Protein AF-0000000067814496 (afdb_homodimer)

InterPro domains:
  IPR029526 PiggyBac transposable element-derived protein [PF13843] (109-460)

Solvent-accessible surface area (backbone atoms only — not comparable to full-atom values): 64159 Å² total; per-residue (Å²): 138,80,75,77,79,75,84,69,80,62,84,67,60,74,69,58,64,81,60,60,80,65,78,71,72,72,65,74,75,72,81,67,65,46,70,65,46,50,47,38,49,49,46,46,66,65,60,73,65,84,57,64,67,83,42,69,76,69,47,80,67,61,57,77,66,65,78,65,63,57,48,64,89,84,68,75,49,90,67,67,70,42,80,41,72,64,93,61,73,68,83,66,69,63,72,69,72,56,41,69,67,63,87,72,94,54,91,48,71,65,47,37,42,43,66,66,62,29,69,69,52,51,48,48,40,44,53,24,16,38,52,42,35,52,53,50,26,71,64,47,71,58,94,79,39,73,51,66,70,66,68,78,68,48,72,69,56,45,40,38,53,51,22,50,46,55,45,36,18,50,50,34,57,84,33,66,61,51,50,58,37,92,43,83,81,41,49,54,50,49,57,80,76,45,53,63,66,58,52,51,49,50,62,67,20,54,40,35,40,77,60,88,71,86,51,80,60,41,46,44,44,52,53,46,51,48,49,34,51,49,35,61,64,40,40,38,61,55,57,43,28,21,50,47,80,43,70,43,81,40,88,69,95,49,98,41,52,35,73,39,87,91,39,81,63,32,38,10,43,42,27,43,34,29,14,19,59,87,24,41,68,48,33,69,43,76,53,54,45,74,73,24,85,82,36,32,62,86,61,28,62,60,38,46,52,47,62,64,38,63,90,52,55,65,30,25,25,39,35,24,35,45,46,84,67,38,43,56,66,53,43,53,54,36,45,76,36,42,19,36,33,37,22,33,37,55,79,54,37,41,66,49,62,64,68,57,64,68,54,85,66,54,76,74,33,73,45,45,29,17,35,90,86,38,42,27,40,35,34,37,20,63,98,54,80,46,33,34,37,20,40,66,50,50,69,55,70,36,84,42,68,48,99,84,64,51,76,43,73,40,37,40,44,58,56,52,43,67,67,40,57,45,11,52,57,49,36,53,52,62,53,62,70,47,54,55,74,62,86,70,54,57,68,62,54,45,49,52,53,47,51,50,50,52,45,51,52,35,23,51,50,52,44,43,70,73,36,86,76,68,74,53,70,65,58,53,51,51,52,50,33,43,66,39,51,58,84,69,77,72,68,67,71,68,70,63,68,69,74,70,72,59,82,63,77,72,74,83,65,88,82,86,77,78,80,73,83,72,77,78,78,76,64,72,66,86,67,76,73,76,73,80,72,73,80,77,72,81,76,79,73,80,79,75,78,85,84,90,121,138,80,78,78,81,74,81,74,77,62,78,68,59,73,71,57,65,80,61,60,81,66,77,70,72,73,67,73,76,74,81,68,67,45,70,63,47,48,48,38,50,49,45,45,67,65,59,72,66,84,58,66,65,82,43,69,78,68,47,81,66,61,57,77,67,64,78,65,64,57,48,63,90,84,68,76,50,89,67,68,71,42,79,42,71,65,93,61,72,66,81,64,69,63,70,68,73,57,43,68,67,61,87,71,94,55,90,48,71,64,47,36,44,43,66,67,62,31,69,69,53,51,47,47,41,43,54,24,16,36,51,42,36,51,53,50,27,70,65,48,72,58,95,80,39,74,52,65,70,68,67,78,67,48,73,68,55,46,40,37,52,50,22,51,46,54,46,38,19,50,50,32,57,84,34,66,61,50,49,58,37,92,44,83,79,41,48,53,51,50,58,80,77,44,52,64,67,58,52,52,49,50,61,68,20,53,39,37,41,77,60,89,70,88,52,78,60,41,46,45,44,53,50,46,51,48,50,32,50,49,33,60,65,41,41,38,62,54,59,44,29,21,48,44,79,45,71,43,80,40,87,68,94,49,97,40,52,34,72,39,87,89,40,81,61,33,40,10,43,43,28,42,33,28,14,18,60,88,24,41,70,47,31,68,42,77,53,56,44,73,73,23,86,83,37,34,61,86,61,26,62,60,41,46,52,48,63,63,38,62,89,54,56,66,30,26,25,39,36,26,36,46,46,86,67,37,42,55,65,54,42,53,53,35,46,75,37,42,20,34,34,37,21,33,36,56,78,55,36,42,66,47,61,64,69,59,63,69,54,85,67,53,77,75,31,73,44,46,31,17,34,91,86,37,42,26,40,35,34,36,20,63,98,54,80,45,33,35,37,19,39,66,50,51,70,53,70,34,84,42,68,49,98,86,63,54,74,44,74,40,37,39,42,57,56,53,44,66,68,41,57,45,11,52,57,50,36,52,52,60,53,62,71,46,56,55,77,63,86,70,54,57,69,63,54,47,49,52,52,47,53,52,50,51,44,53,50,35,23,51,51,52,42,42,71,74,37,86,76,67,74,53,70,65,58,53,50,50,51,51,32,42,68,39,51,56,85,69,76,73,70,68,72,68,69,61,67,67,74,69,74,58,80,63,75,71,74,82,64,84,82,84,79,78,79,74,83,71,80,78,78,77,59,75,65,88,67,76,75,76,76,80,71,74,81,76,74,78,77,81,73,80,81,74,79,87,87,86,121

pLDDT: mean 73.15, std 27.07, range [18.58, 98.06]

Organism: Spodoptera frugiperda (NCBI:txid7108)

Radius of gyration: 37.11 Å; Cα contacts (8 Å, |Δi|>4): 1543; chains: 2; bounding box: 128×136×84 Å

Secondary structure (DSSP, 8-state):
----------TTHHHHTT---------S------HHHHHHHHH---------TTSS-------------B--TT---SS--EES--SS----------EE-SPPS--SHHHHHHHHS-HHHHHHHHHHHHHHHHHHHHH--STT-GGGG--PPPHHHHHHHHHHHHHHHHEEESSGGGGG---TT---THHHHS-HHHHHHHHHH-----S--S-TTHHHHHHHHHHHHHHHHHEE--SEEEEEEEEEE--S--TT-EE-TTSSS-EEEEEEEEEETT--EEEEEE--GGG-TTT-STTHHHHHHHHHHTTTSSS--EEEE-TTT--HHHHHHHHHTT-EEEEE--TTBTT--HHHHH----TTEEEEEE-TT--EEEEEESSSEEEEEESS----EEEEE-TT--EEEEEHHHHHHHHHTTHHHHHHHHHHHT----TTS-HHHHHHHHHHHHHHHHHHHHHHHH-SS---HHHHHHHHHHHHSPPP----------------------S-------------SS-----------------------/----------THHHHHTT----------------HHHHHHHHH---------TTSS--S----------B--TT---SS--EES--SS----------EE-SPPS--SHHHHHHHHS-HHHHHHHHHHHHHHHHHHHHH--STT-GGGG--PPPHHHHHHHHHHHHHHHHEEESSGGGGG---TT---THHHHS-HHHHHHHHHH-----S--S-TTHHHHHHHHHHHHHHHHHEE--SEEEEEEEEEE--S--TT-EE-TTSSS-EEEEEEEEEETT--EEEEEE--GGG-TTT-STTHHHHHHHHHHTTTSSS--EEEE-TTT--HHHHHHHHHTT-EEEEE--TTBTT--HHHHH----TTEEEEEE-TT--EEEEEESSSEEEEEESS----EEEEE-TT--EEEEEHHHHHHHHHTTHHHHHHHHHHHT----TTS-HHHHHHHHHHHHHHHHHHHHHHHH-SS---HHHHHHHHHHHHSPPP----------------------S-------------SS-----------------------

Nearest PDB structures (foldseek):
  6x68-assembly1_C  TM=8.398E-01  e=4.505E-24  Trichoplusia ni
  6x68-assembly1_C  TM=8.358E-01  e=8.885E-25  Trichoplusia ni
  8ag6-assembly1_B  TM=3.654E-01  e=9.163E+00  Homo sapiens
  4dk4-assembly1_B  TM=1.544E-01  e=8.690E+00  Trypanosoma brucei

Structure (mmCIF, N/CA/C/O backbone):
data_AF-0000000067814496-model_v1
#
loop_
_entity.id
_entity.type
_entity.pdbx_description
1 polymer 'PiggyBac transposable element-derived protein 4-like'
#
loop_
_atom_site.group_PDB
_atom_site.id
_atom_site.type_symbol
_atom_site.label_atom_id
_atom_site.label_alt_id
_atom_site.label_comp_id
_atom_site.label_asym_id
_atom_site.label_entity_id
_atom_site.label_seq_id
_atom_site.pdbx_PDB_ins_code
_atom_site.Cartn_x
_atom_site.Cartn_y
_atom_site.Cartn_z
_atom_site.occupancy
_atom_site.B_iso_or_equiv
_atom_site.auth_seq_id
_atom_site.auth_comp_id
_atom_site.auth_asym_id
_atom_site.auth_atom_id
_atom_site.pdbx_PDB_model_num
ATOM 1 N N . MET A 1 1 ? 50 -62.875 9.039 1 25.05 1 MET A N 1
ATOM 2 C CA . MET A 1 1 ? 49.156 -62.219 8.047 1 25.05 1 MET A CA 1
ATOM 3 C C . MET A 1 1 ? 48.031 -61.406 8.727 1 25.05 1 MET A C 1
ATOM 5 O O . MET A 1 1 ? 47.031 -61.969 9.102 1 25.05 1 MET A O 1
ATOM 9 N N . ASP A 1 2 ? 48.375 -60.531 9.617 1 23.78 2 ASP A N 1
ATOM 10 C CA . ASP A 1 2 ? 47.812 -59.719 10.711 1 23.78 2 ASP A CA 1
ATOM 11 C C . ASP A 1 2 ? 46.75 -58.781 10.203 1 23.78 2 ASP A C 1
ATOM 13 O O . ASP A 1 2 ? 46.938 -58.094 9.203 1 23.78 2 ASP A O 1
ATOM 17 N N . GLN A 1 3 ? 45.5 -59.156 10.453 1 25.59 3 GLN A N 1
ATOM 18 C CA . GLN A 1 3 ? 44.188 -58.656 10.055 1 25.59 3 GLN A CA 1
ATOM 19 C C . GLN A 1 3 ? 44 -57.188 10.414 1 25.59 3 GLN A C 1
ATOM 21 O O . GLN A 1 3 ? 44.125 -56.812 11.578 1 25.59 3 GLN A O 1
ATOM 26 N N . PRO A 1 4 ? 44.438 -56.25 9.609 1 25.23 4 PRO A N 1
ATOM 27 C CA . PRO A 1 4 ? 44.5 -54.812 9.945 1 25.23 4 PRO A CA 1
ATOM 28 C C . PRO A 1 4 ? 43.125 -54.25 10.391 1 25.23 4 PRO A C 1
ATOM 30 O O . PRO A 1 4 ? 42.156 -54.375 9.672 1 25.23 4 PRO A O 1
ATOM 33 N N . SER A 1 5 ? 42.781 -54.469 11.609 1 25.27 5 SER A N 1
ATOM 34 C CA . SER A 1 5 ? 41.5 -54.125 12.227 1 25.27 5 SER A CA 1
ATOM 35 C C . SER A 1 5 ? 41.188 -52.656 11.992 1 25.27 5 SER A C 1
ATOM 37 O O . SER A 1 5 ? 41.938 -51.75 12.422 1 25.27 5 SER A O 1
ATOM 39 N N . THR A 1 6 ? 40.781 -52.281 10.828 1 26.11 6 THR A N 1
ATOM 40 C CA . THR A 1 6 ? 40.469 -50.969 10.258 1 26.11 6 THR A CA 1
ATOM 41 C C . THR A 1 6 ? 39.562 -50.188 11.195 1 26.11 6 THR A C 1
ATOM 43 O O . THR A 1 6 ? 38.625 -50.75 11.789 1 26.11 6 THR A O 1
ATOM 46 N N . SER A 1 7 ? 40.031 -49 11.781 1 23.61 7 SER A N 1
ATOM 47 C CA . SER A 1 7 ? 39.719 -47.906 12.664 1 23.61 7 SER A CA 1
ATOM 48 C C . SER A 1 7 ? 38.344 -47.312 12.328 1 23.61 7 SER A C 1
ATOM 50 O O . SER A 1 7 ? 38.219 -46.531 11.375 1 23.61 7 SER A O 1
ATOM 52 N N . LYS A 1 8 ? 37.281 -48.094 12.281 1 25.42 8 LYS A N 1
ATOM 53 C CA . LYS A 1 8 ? 35.875 -47.719 12.047 1 25.42 8 LYS A CA 1
ATOM 54 C C . LYS A 1 8 ? 35.406 -46.625 12.984 1 25.42 8 LYS A C 1
ATOM 56 O O . LYS A 1 8 ? 34.688 -46.844 13.938 1 25.42 8 LYS A O 1
ATOM 61 N N . GLN A 1 9 ? 36.281 -45.875 13.68 1 25.83 9 GLN A N 1
ATOM 62 C CA . GLN A 1 9 ? 35.688 -45 14.68 1 25.83 9 GLN A CA 1
ATOM 63 C C . GLN A 1 9 ? 34.594 -44.125 14.07 1 25.83 9 GLN A C 1
ATOM 65 O O . GLN A 1 9 ? 34.844 -43.312 13.164 1 25.83 9 GLN A O 1
ATOM 70 N N . THR A 1 10 ? 33.281 -44.469 14.078 1 23.95 10 THR A N 1
ATOM 71 C CA . THR A 1 10 ? 32.031 -44.156 13.406 1 23.95 10 THR A CA 1
ATOM 72 C C . THR A 1 10 ? 31.656 -42.688 13.641 1 23.95 10 THR A C 1
ATOM 74 O O . THR A 1 10 ? 32.094 -42.094 14.625 1 23.95 10 THR A O 1
ATOM 77 N N . ILE A 1 11 ? 30.922 -42.031 12.578 1 26.55 11 ILE A N 1
ATOM 78 C CA . ILE A 1 11 ? 30.297 -40.75 12.258 1 26.55 11 ILE A CA 1
ATOM 79 C C . ILE A 1 11 ? 29.484 -40.25 13.453 1 26.55 11 ILE A C 1
ATOM 81 O O . ILE A 1 11 ? 29.188 -39.062 13.555 1 26.55 11 ILE A O 1
ATOM 85 N N . GLU A 1 12 ? 29.078 -41.188 14.344 1 25.36 12 GLU A N 1
ATOM 86 C CA . GLU A 1 12 ? 28.188 -40.906 15.469 1 25.36 12 GLU A CA 1
ATOM 87 C C . GLU A 1 12 ? 28.828 -39.938 16.453 1 25.36 12 GLU A C 1
ATOM 89 O O . GLU A 1 12 ? 28.156 -39.094 17.016 1 25.36 12 GLU A O 1
ATOM 94 N N . ASP A 1 13 ? 30.047 -40.25 16.828 1 26.8 13 ASP A N 1
ATOM 95 C CA . ASP A 1 13 ? 30.625 -39.594 18 1 26.8 13 ASP A CA 1
ATOM 96 C C . ASP A 1 13 ? 30.812 -38.094 17.766 1 26.8 13 ASP A C 1
ATOM 98 O O . ASP A 1 13 ? 30.766 -37.312 18.703 1 26.8 13 ASP A O 1
ATOM 102 N N . MET A 1 14 ? 31.328 -37.781 16.578 1 23.89 14 MET A N 1
ATOM 103 C CA . MET A 1 14 ? 31.688 -36.375 16.453 1 23.89 14 MET A CA 1
ATOM 104 C C . MET A 1 14 ? 30.469 -35.469 16.609 1 23.89 14 MET A C 1
ATOM 106 O O . MET A 1 14 ? 30.594 -34.25 16.766 1 23.89 14 MET A O 1
ATOM 110 N N . LEU A 1 15 ? 29.219 -35.938 16.297 1 24.14 15 LEU A N 1
ATOM 111 C CA . LEU A 1 15 ? 28.016 -35.125 16.375 1 24.14 15 LEU A CA 1
ATOM 112 C C . LEU A 1 15 ? 27.719 -34.719 17.812 1 24.14 15 LEU A C 1
ATOM 114 O O . LEU A 1 15 ? 27.078 -33.688 18.031 1 24.14 15 LEU A O 1
ATOM 118 N N . GLY A 1 16 ? 28.156 -35.5 18.797 1 23.95 16 GLY A N 1
ATOM 119 C CA . GLY A 1 16 ? 27.75 -35.375 20.203 1 23.95 16 GLY A CA 1
ATOM 120 C C . GLY A 1 16 ? 28.344 -34.125 20.859 1 23.95 16 GLY A C 1
ATOM 121 O O . GLY A 1 16 ? 27.781 -33.625 21.844 1 23.95 16 GLY A O 1
ATOM 122 N N . ALA A 1 17 ? 29.641 -34.031 20.766 1 24.77 17 ALA A N 1
ATOM 123 C CA . ALA A 1 17 ? 30.297 -33.125 21.734 1 24.77 17 ALA A CA 1
ATOM 124 C C . ALA A 1 17 ? 29.781 -31.703 21.609 1 24.77 17 ALA A C 1
ATOM 126 O O . ALA A 1 17 ? 29.969 -30.906 22.531 1 24.77 17 ALA A O 1
ATOM 127 N N . MET A 1 18 ? 29.656 -31.312 20.391 1 22.8 18 MET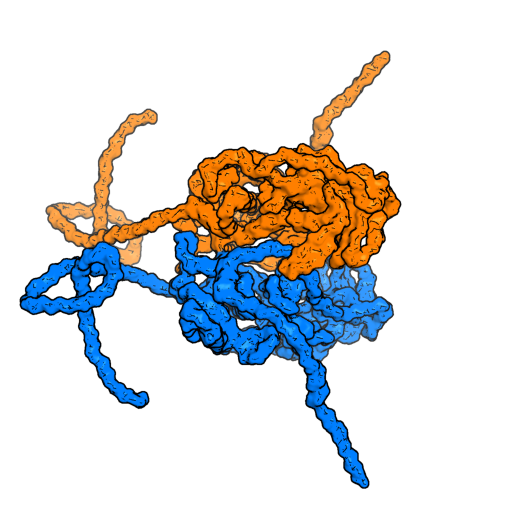 A N 1
ATOM 128 C CA . MET A 1 18 ? 29.484 -29.859 20.281 1 22.8 18 MET A CA 1
ATOM 129 C C . MET A 1 18 ? 28.219 -29.406 20.984 1 22.8 18 MET A C 1
ATOM 131 O O . MET A 1 18 ? 27.828 -28.25 20.891 1 22.8 18 MET A O 1
ATOM 135 N N . ALA A 1 19 ? 27.453 -30.359 21.672 1 24.23 19 ALA A N 1
ATOM 136 C CA . ALA A 1 19 ? 26.219 -30.078 22.391 1 24.23 19 ALA A CA 1
ATOM 137 C C . ALA A 1 19 ? 26.5 -29.359 23.703 1 24.23 19 ALA A C 1
ATOM 139 O O . ALA A 1 19 ? 26.422 -29.969 24.781 1 24.23 19 ALA A O 1
ATOM 140 N N . SER A 1 20 ? 27.625 -28.688 23.828 1 24.34 20 SER A N 1
ATOM 141 C CA . SER A 1 20 ? 27.703 -28.234 25.219 1 24.34 20 SER A CA 1
ATOM 142 C C . SER A 1 20 ? 26.391 -27.609 25.672 1 24.34 20 SER A C 1
ATOM 144 O O . SER A 1 20 ? 25.672 -27 24.859 1 24.34 20 SER A O 1
ATOM 146 N N . PRO A 1 21 ? 25.922 -27.969 26.938 1 24.67 21 PRO A N 1
ATOM 147 C CA . PRO A 1 21 ? 24.641 -27.531 27.5 1 24.67 21 PRO A CA 1
ATOM 148 C C . PRO A 1 21 ? 24.484 -26.016 27.516 1 24.67 21 PRO A C 1
ATOM 150 O O . PRO A 1 21 ? 25.188 -25.312 28.25 1 24.67 21 PRO A O 1
ATOM 153 N N . ARG A 1 22 ? 24.781 -25.391 26.453 1 24.33 22 ARG A N 1
ATOM 154 C CA . ARG A 1 22 ? 24.719 -23.938 26.531 1 24.33 22 ARG A CA 1
ATOM 155 C C . ARG A 1 22 ? 23.547 -23.469 27.391 1 24.33 22 ARG A C 1
ATOM 157 O O . ARG A 1 22 ? 22.438 -24.016 27.281 1 24.33 22 ARG A O 1
ATOM 164 N N . GLU A 1 23 ? 23.812 -23.031 28.609 1 24.52 23 GLU A N 1
ATOM 165 C CA . GLU A 1 23 ? 22.891 -22.484 29.594 1 24.52 23 GLU A CA 1
ATOM 166 C C . GLU A 1 23 ? 21.766 -21.703 28.922 1 24.52 23 GLU A C 1
ATOM 168 O O . GLU A 1 23 ? 22.016 -20.797 28.141 1 24.52 23 GLU A O 1
ATOM 173 N N . CYS A 1 24 ? 20.734 -22.453 28.672 1 22.7 24 CYS A N 1
ATOM 174 C CA . CYS A 1 24 ? 19.469 -21.953 28.125 1 22.7 24 CYS A CA 1
ATOM 175 C C . CYS A 1 24 ? 19.062 -20.641 28.781 1 22.7 24 CYS A C 1
ATOM 177 O O . CYS A 1 24 ? 18.766 -20.609 29.969 1 22.7 24 CYS A O 1
ATOM 179 N N . ILE A 1 25 ? 19.891 -19.594 28.594 1 25.61 25 ILE A N 1
ATOM 180 C CA . ILE A 1 25 ? 19.344 -18.328 29.094 1 25.61 25 ILE A CA 1
ATOM 181 C C . ILE A 1 25 ? 17.812 -18.344 28.938 1 25.61 25 ILE A C 1
ATOM 183 O O . ILE A 1 25 ? 17.297 -18.484 27.828 1 25.61 25 ILE A O 1
ATOM 187 N N . THR A 1 26 ? 17.141 -18.906 29.938 1 22.97 26 THR A N 1
ATOM 188 C CA . THR A 1 26 ? 15.695 -18.844 30.141 1 22.97 26 THR A CA 1
ATOM 189 C C . THR A 1 26 ? 15.148 -17.484 29.719 1 22.97 26 THR A C 1
ATOM 191 O O . THR A 1 26 ? 15.43 -16.469 30.359 1 22.97 26 THR A O 1
ATOM 194 N N . VAL A 1 27 ? 15.352 -17.234 28.531 1 26.02 27 VAL A N 1
ATOM 195 C CA . VAL A 1 27 ? 14.703 -16 28.109 1 26.02 27 VAL A CA 1
ATOM 196 C C . VAL A 1 27 ? 13.344 -15.875 28.797 1 26.02 27 VAL A C 1
ATOM 198 O O . VAL A 1 27 ? 12.594 -16.859 28.875 1 26.02 27 VAL A O 1
ATOM 201 N N . PRO A 1 28 ? 13.195 -14.984 29.734 1 27.09 28 PRO A N 1
ATOM 202 C CA . PRO A 1 28 ? 11.914 -14.836 30.422 1 27.09 28 PRO A CA 1
ATOM 203 C C . PRO A 1 28 ? 10.719 -15.242 29.562 1 27.09 28 PRO A C 1
ATOM 205 O O . PRO A 1 28 ? 10.828 -15.258 28.328 1 27.09 28 PRO A O 1
ATOM 208 N N . GLY A 1 29 ? 9.703 -15.844 30.25 1 25.16 29 GLY A N 1
ATOM 209 C CA . GLY A 1 29 ? 8.469 -16.453 29.766 1 25.16 29 GLY A CA 1
ATOM 210 C C . GLY A 1 29 ? 7.906 -15.766 28.531 1 25.16 29 GLY A C 1
ATOM 211 O O . GLY A 1 29 ? 8.18 -14.586 28.297 1 25.16 29 GLY A O 1
ATOM 212 N N . GLU A 1 30 ? 7.66 -16.562 27.594 1 27.75 30 GLU A N 1
ATOM 213 C CA . GLU A 1 30 ? 6.902 -16.359 26.375 1 27.75 30 GLU A CA 1
ATOM 214 C C . GLU A 1 30 ? 5.715 -15.422 26.609 1 27.75 30 GLU A C 1
ATOM 216 O O . GLU A 1 30 ? 4.902 -15.656 27.5 1 27.75 30 GLU A O 1
ATOM 221 N N . PHE A 1 31 ? 5.938 -14.219 26.594 1 29.61 31 PHE A N 1
ATOM 222 C CA . PHE A 1 31 ? 4.77 -13.352 26.656 1 29.61 31 PHE A CA 1
ATOM 223 C C . PHE A 1 31 ? 3.568 -14.008 25.984 1 29.61 31 PHE A C 1
ATOM 225 O O . PHE A 1 31 ? 3.494 -14.07 24.766 1 29.61 31 PHE A O 1
ATOM 232 N N . SER A 1 32 ? 3.113 -15.156 26.531 1 30.19 32 SER A N 1
ATOM 233 C CA . SER A 1 32 ? 1.835 -15.773 26.203 1 30.19 32 SER A CA 1
ATOM 234 C C . SER A 1 32 ? 0.749 -14.727 26 1 30.19 32 SER A C 1
ATOM 236 O O . SER A 1 32 ? 0.351 -14.047 26.953 1 30.19 32 SER A O 1
ATOM 238 N N . LEU A 1 33 ? 0.723 -14.156 24.891 1 31.41 33 LEU A N 1
ATOM 239 C CA . LEU A 1 33 ? -0.427 -13.297 24.625 1 31.41 33 LEU A CA 1
ATOM 240 C C . LEU A 1 33 ? -1.725 -13.984 25.031 1 31.41 33 LEU A C 1
ATOM 242 O O . LEU A 1 33 ? -1.952 -15.148 24.703 1 31.41 33 LEU A O 1
ATOM 246 N N . THR A 1 34 ? -2.193 -13.703 26.25 1 32.03 34 THR A N 1
ATOM 247 C CA . THR A 1 34 ? -3.508 -14.18 26.672 1 32.03 34 THR A CA 1
ATOM 248 C C . THR A 1 34 ? -4.508 -14.078 25.516 1 32.03 34 THR A C 1
ATOM 250 O O . THR A 1 34 ? -4.266 -13.375 24.531 1 32.03 34 THR A O 1
ATOM 253 N N . ASP A 1 35 ? -5.551 -14.852 25.594 1 32.19 35 ASP A N 1
ATOM 254 C CA . ASP A 1 35 ? -6.688 -14.797 24.688 1 32.19 35 ASP A CA 1
ATOM 255 C C . ASP A 1 35 ? -7.121 -13.352 24.438 1 32.19 35 ASP A C 1
ATOM 257 O O . ASP A 1 35 ? -7.484 -12.984 23.328 1 32.19 35 ASP A O 1
ATOM 261 N N . ARG A 1 36 ? -7.141 -12.695 25.547 1 37.53 36 ARG A N 1
ATOM 262 C CA . ARG A 1 36 ? -7.48 -11.281 25.469 1 37.53 36 ARG A CA 1
ATOM 263 C C . ARG A 1 36 ? -6.461 -10.516 24.625 1 37.53 36 ARG A C 1
ATOM 265 O O . ARG A 1 36 ? -6.824 -9.633 23.859 1 37.53 36 ARG A O 1
ATOM 272 N N . ASP A 1 37 ? -5.242 -10.945 24.781 1 36.5 37 ASP A N 1
ATOM 273 C CA . ASP A 1 37 ? -4.195 -10.25 24.031 1 36.5 37 ASP A CA 1
ATOM 274 C C . ASP A 1 37 ? -4.293 -10.539 22.531 1 36.5 37 ASP A C 1
ATOM 276 O O . ASP A 1 37 ? -4.156 -9.641 21.719 1 36.5 37 ASP A O 1
ATOM 280 N N . LEU A 1 38 ? -4.594 -11.758 22.281 1 34.88 38 LEU A N 1
ATOM 281 C CA . LEU A 1 38 ? -4.781 -12.18 20.891 1 34.88 38 LEU A CA 1
ATOM 282 C C . LEU A 1 38 ? -6.008 -11.516 20.281 1 34.88 38 LEU A C 1
ATOM 284 O O . LEU A 1 38 ? -5.973 -11.055 19.141 1 34.88 38 LEU A O 1
ATOM 288 N N . PHE A 1 39 ? -7.098 -11.594 21.109 1 35.62 39 PHE A N 1
ATOM 289 C CA . PHE A 1 39 ? -8.305 -10.93 20.641 1 35.62 39 PHE A CA 1
ATOM 290 C C . PHE A 1 39 ? -8.07 -9.438 20.453 1 35.62 39 PHE A C 1
ATOM 292 O O . PHE A 1 39 ? -8.57 -8.836 19.5 1 35.62 39 PHE A O 1
ATOM 299 N N . ASN A 1 40 ? -7.379 -8.906 21.406 1 36.94 40 ASN A N 1
ATOM 300 C CA . ASN A 1 40 ? -7.07 -7.484 21.297 1 36.94 40 ASN A CA 1
ATOM 301 C C . ASN A 1 40 ? -6.168 -7.199 20.094 1 36.94 40 ASN A C 1
ATOM 303 O O . ASN A 1 40 ? -6.305 -6.16 19.438 1 36.94 40 ASN A O 1
ATOM 307 N N . ILE A 1 41 ? -5.266 -8.047 19.875 1 37.19 41 ILE A N 1
ATOM 308 C CA . ILE A 1 41 ? -4.402 -7.871 18.703 1 37.19 41 ILE A CA 1
ATOM 309 C C 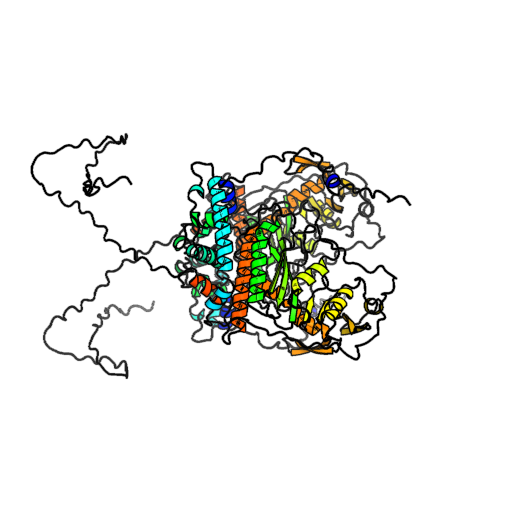. ILE A 1 41 ? -5.238 -7.93 17.438 1 37.19 41 ILE A C 1
ATOM 311 O O . ILE A 1 41 ? -5.008 -7.164 16.5 1 37.19 41 ILE A O 1
ATOM 315 N N . LEU A 1 42 ? -6.027 -9.016 17.422 1 35.28 42 LEU A N 1
ATOM 316 C CA . LEU A 1 42 ? -6.895 -9.133 16.266 1 35.28 42 LEU A CA 1
ATOM 317 C C . LEU A 1 42 ? -7.906 -7.992 16.219 1 35.28 42 LEU A C 1
ATOM 319 O O . LEU A 1 42 ? -8.383 -7.613 15.148 1 35.28 42 LEU A O 1
ATOM 323 N N . ASP A 1 43 ? -8.445 -7.66 17.375 1 31.5 43 ASP A N 1
ATOM 324 C CA . ASP A 1 43 ? -9.469 -6.621 17.453 1 31.5 43 ASP A CA 1
ATOM 325 C C . ASP A 1 43 ? -8.852 -5.23 17.344 1 31.5 43 ASP A C 1
ATOM 327 O O . ASP A 1 43 ? -9.508 -4.289 16.891 1 31.5 43 ASP A O 1
ATOM 331 N N . GLU A 1 44 ? -7.801 -4.992 18.281 1 31.55 44 GLU A N 1
ATOM 332 C CA . GLU A 1 44 ? -7.426 -3.588 18.438 1 31.55 44 GLU A CA 1
ATOM 333 C C . GLU A 1 44 ? -6.762 -3.053 17.172 1 31.55 44 GLU A C 1
ATOM 335 O O . GLU A 1 44 ? -5.855 -3.684 16.625 1 31.55 44 GLU A O 1
ATOM 340 N N . GLY A 1 45 ? -7.438 -2.418 16.359 1 31.62 45 GLY A N 1
ATOM 341 C CA . GLY A 1 45 ? -6.961 -1.48 15.359 1 31.62 45 GLY A CA 1
ATOM 342 C C . GLY A 1 45 ? -5.691 -0.759 15.773 1 31.62 45 GLY A C 1
ATOM 343 O O . GLY A 1 45 ? -5.473 0.392 15.383 1 31.62 45 GLY A O 1
ATOM 344 N N . THR A 1 46 ? -5.141 -1.254 16.875 1 29.91 46 THR A N 1
ATOM 345 C CA . THR A 1 46 ? -3.994 -0.425 17.219 1 29.91 46 THR A CA 1
ATOM 346 C C . THR A 1 46 ? -3.018 -0.333 16.062 1 29.91 46 THR A C 1
ATOM 348 O O . THR A 1 46 ? -2.529 -1.354 15.562 1 29.91 46 THR A O 1
ATOM 351 N N . TYR A 1 47 ? -3.277 0.556 15.203 1 29.89 47 TYR A N 1
ATOM 352 C CA . TYR A 1 47 ? -2.229 0.886 14.242 1 29.89 47 TYR A CA 1
ATOM 353 C C . TYR A 1 47 ? -0.855 0.85 14.898 1 29.89 47 TYR A C 1
ATOM 355 O O . TYR A 1 47 ? -0.696 1.287 16.047 1 29.89 47 TYR A O 1
ATOM 363 N N . PRO A 1 48 ? -0.097 -0.131 14.656 1 29.72 48 PRO A N 1
ATOM 364 C CA . PRO A 1 48 ? 1.242 0.012 15.234 1 29.72 48 PRO A CA 1
ATOM 365 C C . PRO A 1 48 ? 1.657 1.471 15.406 1 29.72 48 PRO A C 1
ATOM 367 O O . PRO A 1 48 ? 1.337 2.312 14.562 1 29.72 48 PRO A O 1
ATOM 370 N N . GLU A 1 49 ? 1.54 2.01 16.578 1 29 49 GLU A N 1
ATOM 371 C CA . GLU A 1 49 ? 2.277 3.254 16.766 1 29 49 GLU A CA 1
ATOM 372 C C . GLU A 1 49 ? 3.432 3.371 15.781 1 29 49 GLU A C 1
ATOM 374 O O . GLU A 1 49 ? 3.994 2.359 15.352 1 29 49 GLU A O 1
ATOM 379 N N . VAL A 1 50 ? 3.367 4.434 15.016 1 30.67 50 VAL A N 1
ATOM 380 C CA . VAL A 1 50 ? 4.582 4.758 14.273 1 30.67 50 VAL A CA 1
ATOM 381 C C . VAL A 1 50 ? 5.809 4.332 15.078 1 30.67 50 VAL A C 1
ATOM 383 O O . VAL A 1 50 ? 6.164 4.977 16.062 1 30.67 50 VAL A O 1
ATOM 386 N N . HIS A 1 51 ? 5.797 3.234 15.703 1 28.42 51 HIS A N 1
ATOM 387 C CA . HIS A 1 51 ? 7.102 2.889 16.266 1 28.42 51 HIS A CA 1
ATOM 388 C C . HIS A 1 51 ? 8.234 3.465 15.414 1 28.42 51 HIS A C 1
ATOM 390 O O . HIS A 1 51 ? 8.062 3.678 14.211 1 28.42 51 HIS A O 1
ATOM 396 N N . ASP A 1 52 ? 9.148 4.141 16.125 1 27.97 52 ASP A N 1
ATOM 397 C CA . ASP A 1 52 ? 10.492 4.523 15.719 1 27.97 52 ASP A CA 1
ATOM 398 C C . ASP A 1 52 ? 11.07 3.523 14.719 1 27.97 52 ASP A C 1
ATOM 400 O O . ASP A 1 52 ? 11.758 2.578 15.109 1 27.97 52 ASP A O 1
ATOM 404 N N . GLU A 1 53 ? 10.289 3.01 14.047 1 29.67 53 GLU A N 1
ATOM 405 C CA . GLU A 1 53 ? 10.883 2.172 13.016 1 29.67 53 GLU A CA 1
ATOM 406 C C . GLU A 1 53 ? 12.055 2.877 12.344 1 29.67 53 GLU A C 1
ATOM 408 O O . GLU A 1 53 ? 12.703 2.312 11.453 1 29.67 53 GLU A O 1
ATOM 413 N N . TRP A 1 54 ? 12.062 4.148 12.445 1 28.22 54 TRP A N 1
ATOM 414 C CA . TRP A 1 54 ? 13.43 4.594 12.203 1 28.22 54 TRP A CA 1
ATOM 415 C C . TRP A 1 54 ? 14.383 3.975 13.219 1 28.22 54 TRP A C 1
ATOM 417 O O . TRP A 1 54 ? 15.555 4.363 13.297 1 28.22 54 TRP A O 1
ATOM 427 N N . ILE A 1 55 ? 13.859 3.732 14.461 1 28.03 55 ILE A N 1
ATOM 428 C CA . ILE A 1 55 ? 14.867 3.166 15.344 1 28.03 55 ILE A CA 1
ATOM 429 C C . ILE A 1 55 ? 15.703 2.137 14.586 1 28.03 55 ILE A C 1
ATOM 431 O O . ILE A 1 55 ? 15.266 1.604 13.562 1 28.03 55 ILE A O 1
ATOM 435 N N . ASP A 1 56 ? 16.656 1.489 15.438 1 26.02 56 ASP A N 1
ATOM 436 C CA . ASP A 1 56 ? 17.812 0.594 15.352 1 26.02 56 ASP A CA 1
ATOM 437 C C . ASP A 1 56 ? 17.438 -0.722 14.672 1 26.02 56 ASP A C 1
ATOM 439 O O . ASP A 1 56 ? 18.125 -1.733 14.844 1 26.02 56 ASP A O 1
ATOM 443 N N . ILE A 1 57 ? 16.234 -0.869 14.484 1 27.86 57 ILE A N 1
ATOM 444 C CA . ILE A 1 57 ? 16.25 -2.125 13.742 1 27.86 57 ILE A CA 1
ATOM 445 C C . ILE A 1 57 ? 17.234 -2.033 12.578 1 27.86 57 ILE A C 1
ATOM 447 O O . ILE A 1 57 ? 16.859 -1.634 11.477 1 27.86 57 ILE A O 1
ATOM 451 N N . ILE A 1 58 ? 18.047 -1.082 12.578 1 28.42 58 ILE A N 1
ATOM 452 C CA . ILE A 1 58 ? 19.312 -1.436 11.961 1 28.42 58 ILE A CA 1
ATOM 453 C C . ILE A 1 58 ? 19.672 -2.879 12.312 1 28.42 58 ILE A C 1
ATOM 455 O O . ILE A 1 58 ? 20.531 -3.127 13.164 1 28.42 58 ILE A O 1
ATOM 459 N N . GLU A 1 59 ? 18.766 -3.506 13.117 1 29.69 59 GLU A N 1
ATOM 460 C CA . GLU A 1 59 ? 19.297 -4.867 13.109 1 29.69 59 GLU A CA 1
ATOM 461 C C . GLU A 1 59 ? 19.859 -5.234 11.742 1 29.69 59 GLU A C 1
ATOM 463 O O . GLU A 1 59 ? 19.5 -4.621 10.734 1 29.69 59 GLU A O 1
ATOM 468 N N . GLU A 1 60 ? 20.688 -6.281 11.812 1 28.67 60 GLU A N 1
ATOM 469 C CA . GLU A 1 60 ? 21.438 -6.906 10.734 1 28.67 60 GLU A CA 1
ATOM 470 C C . GLU A 1 60 ? 20.562 -7.117 9.5 1 28.67 60 GLU A C 1
ATOM 472 O O . GLU A 1 60 ? 19.578 -7.859 9.547 1 28.67 60 GLU A O 1
ATOM 477 N N . GLU A 1 61 ? 20.031 -6.066 9.016 1 32.34 61 GLU A N 1
ATOM 478 C CA . GLU A 1 61 ? 19.656 -6.297 7.625 1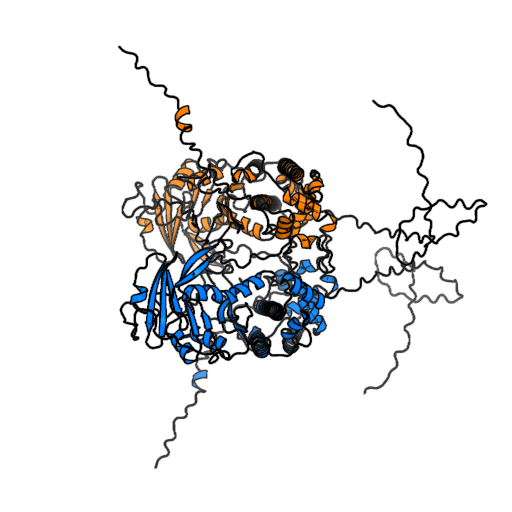 32.34 61 GLU A CA 1
ATOM 479 C C . GLU A 1 61 ? 20.375 -7.512 7.051 1 32.34 61 GLU A C 1
ATOM 481 O O . GLU A 1 61 ? 21.609 -7.488 6.875 1 32.34 61 GLU A O 1
ATOM 486 N N . VAL A 1 62 ? 20.141 -8.578 7.598 1 31.97 62 VAL A N 1
ATOM 487 C CA . VAL A 1 62 ? 20.688 -9.648 6.777 1 31.97 62 VAL A CA 1
ATOM 488 C C . VAL A 1 62 ? 20.375 -9.383 5.305 1 31.97 62 VAL A C 1
ATOM 490 O O . VAL A 1 62 ? 19.25 -9.578 4.855 1 31.97 62 VAL A O 1
ATOM 493 N N . VAL A 1 63 ? 20.594 -8.188 4.824 1 34.22 63 VAL A N 1
ATOM 494 C CA . VAL A 1 63 ? 20.766 -8.188 3.373 1 34.22 63 VAL A CA 1
ATOM 495 C C . VAL A 1 63 ? 21.438 -9.484 2.928 1 34.22 63 VAL A C 1
ATOM 497 O O . VAL A 1 63 ? 22.562 -9.781 3.346 1 34.22 63 VAL A O 1
ATOM 500 N N . THR A 1 64 ? 20.75 -10.445 2.891 1 35.88 64 THR A N 1
ATOM 501 C CA . THR A 1 64 ? 21.453 -11.531 2.221 1 35.88 64 THR A CA 1
ATOM 502 C C . THR A 1 64 ? 22.344 -10.992 1.112 1 35.88 64 THR A C 1
ATOM 504 O O . THR A 1 64 ? 21.859 -10.609 0.045 1 35.88 64 THR A O 1
ATOM 507 N N . THR A 1 65 ? 23.188 -10.062 1.404 1 37.38 65 THR A N 1
ATOM 508 C CA . THR A 1 65 ? 24.25 -9.836 0.424 1 37.38 65 THR A CA 1
ATOM 509 C C . THR A 1 65 ? 24.828 -11.156 -0.067 1 37.38 65 THR A C 1
ATOM 511 O O . THR A 1 65 ? 25.609 -11.797 0.636 1 37.38 65 THR A O 1
ATOM 514 N N . GLU A 1 66 ? 23.984 -11.961 -0.537 1 43.38 66 GLU A N 1
ATOM 515 C CA . GLU A 1 66 ? 24.688 -13.062 -1.206 1 43.38 66 GLU A CA 1
ATOM 516 C C . GLU A 1 66 ? 25.875 -12.555 -2.004 1 43.38 66 GLU A C 1
ATOM 518 O O . GLU A 1 66 ? 25.766 -11.578 -2.75 1 43.38 66 GLU A O 1
ATOM 523 N N . VAL A 1 67 ? 27 -12.758 -1.465 1 45.81 67 VAL A N 1
ATOM 524 C CA . VAL A 1 67 ? 28.281 -12.492 -2.104 1 45.81 67 VAL A CA 1
ATOM 525 C C . VAL A 1 67 ? 28.219 -12.906 -3.572 1 45.81 67 VAL A C 1
ATOM 527 O O . VAL A 1 67 ? 28.094 -14.094 -3.885 1 45.81 67 VAL A O 1
ATOM 530 N N . ILE A 1 68 ? 27.609 -12.094 -4.348 1 52.34 68 ILE A N 1
ATOM 531 C CA . ILE A 1 68 ? 27.781 -12.281 -5.785 1 52.34 68 ILE A CA 1
ATOM 532 C C . ILE A 1 68 ? 29.266 -12.344 -6.133 1 52.34 68 ILE A C 1
ATOM 534 O O . ILE A 1 68 ? 30.047 -11.508 -5.676 1 52.34 68 ILE A O 1
ATOM 538 N N . ASP A 1 69 ? 29.656 -13.477 -6.555 1 57.62 69 ASP A N 1
ATOM 539 C CA . ASP A 1 69 ? 31.031 -13.625 -7.012 1 57.62 69 ASP A CA 1
ATOM 540 C C . ASP A 1 69 ? 31.422 -12.5 -7.965 1 57.62 69 ASP A C 1
ATOM 542 O O . ASP A 1 69 ? 30.859 -12.383 -9.055 1 57.62 69 ASP A O 1
ATOM 546 N N . THR A 1 70 ? 32.031 -11.57 -7.398 1 60.22 70 THR A N 1
ATOM 547 C CA . THR A 1 70 ? 32.469 -10.445 -8.219 1 60.22 70 THR A CA 1
ATOM 548 C C . THR A 1 70 ? 33.812 -10.727 -8.852 1 60.22 70 THR A C 1
ATOM 550 O O . THR A 1 70 ? 34.656 -11.391 -8.25 1 60.22 70 THR A O 1
ATOM 553 N N . GLN A 1 71 ? 33.938 -10.531 -10.102 1 55.38 71 GLN A N 1
ATOM 554 C CA . GLN A 1 71 ? 35.219 -10.641 -10.82 1 55.38 71 GLN A CA 1
ATOM 555 C C . GLN A 1 71 ? 36.219 -9.625 -10.305 1 55.38 71 GLN A C 1
ATOM 557 O O . GLN A 1 71 ? 35.906 -8.445 -10.148 1 55.38 71 GLN A O 1
ATOM 562 N N . GLN A 1 72 ? 37.281 -10.039 -9.633 1 50.53 72 GLN A N 1
ATOM 563 C CA . GLN A 1 72 ? 38.344 -9.125 -9.266 1 50.53 72 GLN A CA 1
ATOM 564 C C . GLN A 1 72 ? 38.906 -8.398 -10.492 1 50.53 72 GLN A C 1
ATOM 566 O O . GLN A 1 72 ? 38.969 -8.969 -11.578 1 50.53 72 GLN A O 1
ATOM 571 N N . ALA A 1 73 ? 39.156 -7.184 -10.414 1 48.25 73 ALA A N 1
ATOM 572 C CA . ALA A 1 73 ? 39.812 -6.355 -11.43 1 48.25 73 ALA A CA 1
ATOM 573 C C . ALA A 1 73 ? 41.094 -7.004 -11.938 1 48.25 73 ALA A C 1
ATOM 575 O O . ALA A 1 73 ? 41.906 -7.461 -11.141 1 48.25 73 ALA A O 1
ATOM 576 N N . GLY A 1 74 ? 41.281 -7.254 -13.305 1 49.69 74 GLY A N 1
ATOM 577 C CA . GLY A 1 74 ? 42.5 -7.688 -13.969 1 49.69 74 GLY A CA 1
ATOM 578 C C . GLY A 1 74 ? 42.469 -9.156 -14.359 1 49.69 74 GLY A C 1
ATOM 579 O O . GLY A 1 74 ? 43.406 -9.648 -14.984 1 49.69 74 GLY A O 1
ATOM 580 N N . VAL A 1 75 ? 41.844 -9.992 -13.656 1 47.81 75 VAL A N 1
ATOM 581 C CA . VAL A 1 75 ? 41.969 -11.414 -13.969 1 47.81 75 VAL A CA 1
ATOM 582 C C . VAL A 1 75 ? 41.125 -11.758 -15.188 1 47.81 75 VAL A C 1
ATOM 584 O O . VAL A 1 75 ? 39.906 -11.484 -15.211 1 47.81 75 VAL A O 1
ATOM 587 N N . GLU A 1 76 ? 41.781 -11.906 -16.344 1 49.22 76 GLU A N 1
ATOM 588 C CA . GLU A 1 76 ? 41.219 -12.312 -17.641 1 49.22 76 GLU A CA 1
ATOM 589 C C . GLU A 1 76 ? 40.344 -13.547 -17.5 1 49.22 76 GLU A C 1
ATOM 591 O O . GLU A 1 76 ? 40.688 -14.508 -16.812 1 49.22 76 GLU A O 1
ATOM 596 N N . ALA A 1 77 ? 39.031 -13.43 -17.734 1 55.31 77 ALA A N 1
ATOM 597 C CA . ALA A 1 77 ? 38.062 -14.523 -17.844 1 55.31 77 ALA A CA 1
ATOM 598 C C . ALA A 1 77 ? 38.625 -15.672 -18.688 1 55.31 77 ALA A C 1
ATOM 600 O O . ALA A 1 77 ? 39.375 -15.438 -19.641 1 55.31 77 ALA A O 1
ATOM 601 N N . SER A 1 78 ? 38.75 -16.875 -18.156 1 54.53 78 SER A N 1
ATOM 602 C CA . SER A 1 78 ? 39.281 -18.078 -18.781 1 54.53 78 SER A CA 1
ATOM 603 C C . SER A 1 78 ? 38.656 -18.344 -20.141 1 54.53 78 SER A C 1
ATOM 605 O O . SER A 1 78 ? 39.188 -19.078 -20.953 1 54.53 78 SER A O 1
ATOM 607 N N . SER A 1 79 ? 37.5 -17.797 -20.422 1 64 79 SER A N 1
ATOM 608 C CA . SER A 1 79 ? 36.875 -18.219 -21.672 1 64 79 SER A CA 1
ATOM 609 C C . SER A 1 79 ? 37.219 -17.266 -22.812 1 64 79 SER A C 1
ATOM 611 O O . SER A 1 79 ? 37.406 -16.062 -22.594 1 64 79 SER A O 1
ATOM 613 N N . ILE A 1 80 ? 37.594 -17.797 -23.969 1 81.94 80 ILE A N 1
ATOM 614 C CA . ILE A 1 80 ? 37.844 -17.047 -25.188 1 81.94 80 ILE A CA 1
ATOM 615 C C . ILE A 1 80 ? 36.562 -16.422 -25.703 1 81.94 80 ILE A C 1
ATOM 617 O O . ILE A 1 80 ? 35.562 -17.125 -25.938 1 81.94 80 ILE A O 1
ATOM 621 N N . TRP A 1 81 ? 36.5 -15.148 -25.703 1 91.12 81 TRP A N 1
ATOM 622 C CA . TRP A 1 81 ? 35.312 -14.414 -26.188 1 91.12 81 TRP A CA 1
ATOM 623 C C . TRP A 1 81 ? 35.562 -13.867 -27.594 1 91.12 81 TRP A C 1
ATOM 625 O O . TRP A 1 81 ? 36.656 -13.352 -27.891 1 91.12 81 TRP A O 1
ATOM 635 N N . ILE A 1 82 ? 34.625 -14.102 -28.5 1 90.75 82 ILE A N 1
ATOM 636 C CA . ILE A 1 82 ? 34.656 -13.664 -29.891 1 90.75 82 ILE A CA 1
ATOM 637 C C . ILE A 1 82 ? 33.688 -12.516 -30.109 1 90.75 82 ILE A C 1
ATOM 639 O O . ILE A 1 82 ? 32.531 -12.609 -29.734 1 90.75 82 ILE A O 1
ATOM 643 N N . PRO A 1 83 ? 34.156 -11.484 -30.703 1 90.88 83 PRO A N 1
ATOM 644 C CA . PRO A 1 83 ? 33.25 -10.344 -30.969 1 90.88 83 PRO A CA 1
ATOM 645 C C . PRO A 1 83 ? 32.219 -10.641 -32.031 1 90.88 83 PRO A C 1
ATOM 647 O O . PRO A 1 83 ? 32.5 -11.344 -33 1 90.88 83 PRO A O 1
ATOM 650 N N . GLY A 1 84 ? 31.047 -10.078 -31.844 1 89.5 84 GLY A N 1
ATOM 651 C CA . GLY A 1 84 ? 29.984 -10.219 -32.812 1 89.5 84 GLY A CA 1
ATOM 652 C C . GLY A 1 84 ? 29 -11.328 -32.5 1 89.5 84 GLY A C 1
ATOM 653 O O . GLY A 1 84 ? 29.156 -12.016 -31.484 1 89.5 84 GLY A O 1
ATOM 654 N N . ASN A 1 85 ? 28 -11.438 -33.312 1 89.44 85 ASN A N 1
ATOM 655 C CA . ASN A 1 85 ? 27 -12.492 -33.125 1 89.44 85 ASN A CA 1
ATOM 656 C C . ASN A 1 85 ? 27.578 -13.859 -33.5 1 89.44 85 ASN A C 1
ATOM 658 O O . ASN A 1 85 ? 28.375 -13.977 -34.438 1 89.44 85 ASN A O 1
ATOM 662 N N . PRO A 1 86 ? 27.188 -14.812 -32.75 1 88.19 86 PRO A N 1
ATOM 663 C CA . PRO A 1 86 ? 27.609 -16.156 -33.156 1 88.19 86 PRO A CA 1
ATOM 664 C C . PRO A 1 86 ? 27.031 -16.562 -34.5 1 88.19 86 PRO A C 1
ATOM 666 O O . PRO A 1 86 ? 25.938 -16.109 -34.875 1 88.19 86 PRO A O 1
ATOM 669 N N . THR A 1 87 ? 27.781 -17.375 -35.281 1 82.69 87 THR A N 1
ATOM 670 C CA . THR A 1 87 ? 27.375 -17.844 -36.594 1 82.69 87 THR A CA 1
ATOM 671 C C . THR A 1 87 ? 26.188 -18.797 -36.469 1 82.69 87 THR A C 1
ATOM 673 O O . THR A 1 87 ? 25.281 -18.781 -37.312 1 82.69 87 THR A O 1
ATOM 676 N N . GLU A 1 88 ? 26.297 -19.625 -35.469 1 83.5 88 GLU A N 1
ATOM 677 C CA . GLU A 1 88 ? 25.203 -20.562 -35.219 1 83.5 88 GLU A CA 1
ATOM 678 C C . GLU A 1 88 ? 24.703 -20.484 -33.781 1 83.5 88 GLU A C 1
ATOM 680 O O . GLU A 1 88 ? 25.5 -20.391 -32.844 1 83.5 88 GLU A O 1
ATOM 685 N N . LEU A 1 89 ? 23.375 -20.406 -33.719 1 83.06 89 LEU A N 1
ATOM 686 C CA . LEU A 1 89 ? 22.781 -20.406 -32.406 1 83.06 89 LEU A CA 1
ATOM 687 C C . LEU A 1 89 ? 22.438 -21.812 -31.953 1 83.06 89 LEU A C 1
ATOM 689 O O . LEU A 1 89 ? 22.281 -22.703 -32.781 1 83.06 89 LEU A O 1
ATOM 693 N N . ASN A 1 90 ? 22.484 -21.969 -30.719 1 82.06 90 ASN A N 1
ATOM 694 C CA . ASN A 1 90 ? 22.047 -23.25 -30.156 1 82.06 90 ASN A CA 1
ATOM 695 C C . ASN A 1 90 ? 20.562 -23.484 -30.438 1 82.06 90 ASN A C 1
ATOM 697 O O . ASN A 1 90 ? 19.75 -22.562 -30.359 1 82.06 90 ASN A O 1
ATOM 701 N N . THR A 1 91 ? 20.281 -24.641 -30.969 1 86.12 91 THR A N 1
ATOM 702 C CA . THR A 1 91 ? 18.875 -24.922 -31.25 1 86.12 91 THR A CA 1
ATOM 703 C C . THR A 1 91 ? 18.422 -26.203 -30.562 1 86.12 91 THR A C 1
ATOM 705 O O . THR A 1 91 ? 19.031 -27.266 -30.766 1 86.12 91 THR A O 1
ATOM 708 N N . PHE A 1 92 ? 17.531 -25.984 -29.609 1 89.62 92 PHE A N 1
ATOM 709 C CA . PHE A 1 92 ? 16.812 -27.094 -28.984 1 89.62 92 PHE A CA 1
ATOM 710 C C . PHE A 1 92 ? 15.328 -27.031 -29.328 1 89.62 92 PHE A C 1
ATOM 712 O O . PHE A 1 92 ? 14.75 -25.953 -29.406 1 89.62 92 PHE A O 1
ATOM 719 N N . LEU A 1 93 ? 14.805 -28.203 -29.578 1 91.69 93 LEU A N 1
ATOM 720 C CA . LEU A 1 93 ? 13.367 -28.25 -29.781 1 91.69 93 LEU A CA 1
ATOM 721 C C . LEU A 1 93 ? 12.617 -28.359 -28.453 1 91.69 93 LEU A C 1
ATOM 723 O O . LEU A 1 93 ? 13.047 -29.094 -27.562 1 91.69 93 LEU A O 1
ATOM 727 N N . PHE A 1 94 ? 11.648 -27.531 -28.375 1 95.5 94 PHE A N 1
ATOM 728 C CA . PHE A 1 94 ? 10.773 -27.641 -27.219 1 95.5 94 PHE A CA 1
ATOM 729 C C . PHE A 1 94 ? 9.898 -28.875 -27.297 1 95.5 94 PHE A C 1
ATOM 731 O O . PHE A 1 94 ? 9.109 -29.016 -28.234 1 95.5 94 PHE A O 1
ATOM 738 N N . THR A 1 95 ? 10.008 -29.797 -26.312 1 95.06 95 THR A N 1
ATOM 739 C CA . THR A 1 95 ? 9.336 -31.094 -26.359 1 95.06 95 THR A CA 1
ATOM 740 C C . THR A 1 95 ? 8.188 -31.141 -25.359 1 95.06 95 THR A C 1
ATOM 742 O O . THR A 1 95 ? 7.488 -32.156 -25.266 1 95.06 95 THR A O 1
ATOM 745 N N . GLY A 1 96 ? 7.914 -30.094 -24.656 1 92.94 96 GLY A N 1
ATOM 746 C CA . GLY A 1 96 ? 6.82 -30.062 -23.703 1 92.94 96 GLY A CA 1
ATOM 747 C C . GLY A 1 96 ? 5.461 -29.891 -24.344 1 92.94 96 GLY A C 1
ATOM 748 O O . GLY A 1 96 ? 5.363 -29.406 -25.469 1 92.94 96 GLY A O 1
ATOM 749 N N . ASN A 1 97 ? 4.398 -30.375 -23.688 1 93.81 97 ASN A N 1
ATOM 750 C CA . ASN A 1 97 ? 3.014 -30.172 -24.094 1 93.81 97 ASN A CA 1
ATOM 751 C C . ASN A 1 97 ? 2.277 -29.234 -23.156 1 93.81 97 ASN A C 1
ATOM 753 O O . ASN A 1 97 ? 1.693 -29.672 -22.156 1 93.81 97 ASN A O 1
ATOM 757 N N . PRO A 1 98 ? 2.248 -28 -23.531 1 95 98 PRO A N 1
ATOM 758 C CA . PRO A 1 98 ? 1.692 -27 -22.625 1 95 98 PRO A CA 1
ATOM 759 C C . PRO A 1 98 ? 0.188 -27.156 -22.406 1 95 98 PRO A C 1
ATOM 761 O O . PRO A 1 98 ? -0.527 -27.547 -23.344 1 95 98 PRO A O 1
ATOM 764 N N . GLY A 1 99 ? -0.267 -26.844 -21.219 1 94.38 99 GLY A N 1
ATOM 765 C CA . GLY A 1 99 ? -1.69 -26.859 -20.922 1 94.38 99 GLY A CA 1
ATOM 766 C C . GLY A 1 99 ? -2.051 -27.797 -19.766 1 94.38 99 GLY A C 1
ATOM 767 O O . GLY A 1 99 ? -1.169 -28.297 -19.078 1 94.38 99 GLY A O 1
ATOM 768 N N . ILE A 1 100 ? -3.342 -27.875 -19.547 1 94.75 100 ILE A N 1
ATOM 769 C CA . ILE A 1 100 ? -3.855 -28.719 -18.484 1 94.75 100 ILE A CA 1
ATOM 770 C C . ILE A 1 100 ? -3.688 -30.188 -18.875 1 94.75 100 ILE A C 1
ATOM 772 O O . ILE A 1 100 ? -4.07 -30.594 -19.969 1 94.75 100 ILE A O 1
ATOM 776 N N . LYS A 1 101 ? -3.094 -30.984 -18 1 93.62 101 LYS A N 1
ATOM 777 C CA . LYS A 1 101 ? -2.754 -32.375 -18.281 1 93.62 101 LYS A CA 1
ATOM 778 C C . LYS A 1 101 ? -3.982 -33.281 -18.172 1 93.62 101 LYS A C 1
ATOM 780 O O . LYS A 1 101 ? -4.066 -34.312 -18.828 1 93.62 101 LYS A O 1
ATOM 785 N N . GLN A 1 102 ? -4.941 -32.875 -17.344 1 87.38 102 GLN A N 1
ATOM 786 C CA . GLN A 1 102 ? -6.074 -33.75 -17.031 1 87.38 102 GLN A CA 1
ATOM 787 C C . GLN A 1 102 ? -7.305 -33.344 -17.859 1 87.38 102 GLN A C 1
ATOM 789 O O . GLN A 1 102 ? -7.453 -32.188 -18.25 1 87.38 102 GLN A O 1
ATOM 794 N N . ALA A 1 103 ? -8.109 -34.375 -18.094 1 84.56 103 ALA A N 1
ATOM 795 C CA . ALA A 1 103 ? -9.375 -34.156 -18.766 1 84.56 103 ALA A CA 1
ATOM 796 C C . ALA A 1 103 ? -10.352 -33.375 -17.875 1 84.56 103 ALA A C 1
ATOM 798 O O . ALA A 1 103 ? -10.453 -33.656 -16.672 1 84.56 103 ALA A O 1
ATOM 799 N N . MET A 1 104 ? -10.977 -32.406 -18.484 1 85.25 104 MET A N 1
ATOM 800 C CA . MET A 1 104 ? -11.883 -31.562 -17.703 1 85.25 104 MET A CA 1
ATOM 801 C C . MET A 1 104 ? -13.32 -32.062 -17.812 1 85.25 104 MET A C 1
ATOM 803 O O . MET A 1 104 ? -13.773 -32.406 -18.906 1 85.25 104 MET A O 1
ATOM 807 N N . SER A 1 105 ? -13.945 -32.312 -16.672 1 80.69 105 SER A N 1
ATOM 808 C CA . SER A 1 105 ? -15.359 -32.688 -16.656 1 80.69 105 SER A CA 1
ATOM 809 C C . SER A 1 105 ? -16.25 -31.516 -17.078 1 80.69 105 SER A C 1
ATOM 811 O O . SER A 1 105 ? -17.297 -31.719 -17.688 1 80.69 105 SER A O 1
ATOM 813 N N . GLY A 1 106 ? -15.945 -30.312 -16.797 1 86.69 106 GLY A N 1
ATOM 814 C CA . GLY A 1 106 ? -16.625 -29.062 -17.125 1 86.69 106 GLY A CA 1
ATOM 815 C C . GLY A 1 106 ? -15.688 -27.906 -17.344 1 86.69 106 GLY A C 1
ATOM 816 O O . GLY A 1 106 ? -14.516 -27.969 -16.984 1 86.69 106 GLY A O 1
ATOM 817 N N . ARG A 1 107 ? -16.312 -26.984 -18.016 1 90.44 107 ARG A N 1
ATOM 818 C CA . ARG A 1 107 ? -15.453 -25.859 -18.344 1 90.44 107 ARG A CA 1
ATOM 819 C C . ARG A 1 107 ? -15.984 -24.562 -17.734 1 90.44 107 ARG A C 1
ATOM 821 O O . ARG A 1 107 ? -15.898 -23.5 -18.344 1 90.44 107 ARG A O 1
ATOM 828 N N . GLN A 1 108 ? -16.625 -24.766 -16.609 1 93.06 108 GLN A N 1
ATOM 829 C CA . GLN A 1 108 ? -17.031 -23.594 -15.82 1 93.06 108 GLN A CA 1
ATOM 830 C C . GLN A 1 108 ? -15.93 -23.188 -14.852 1 93.06 108 GLN A C 1
ATOM 832 O O . GLN A 1 108 ? -15.062 -23.984 -14.5 1 93.06 108 GLN A O 1
ATOM 837 N N . PRO A 1 109 ? -15.938 -21.969 -14.453 1 94.19 109 PRO A N 1
ATOM 838 C CA . PRO A 1 109 ? -14.898 -21.469 -13.547 1 94.19 109 PRO A CA 1
ATOM 839 C C . PRO A 1 109 ? -14.719 -22.359 -12.32 1 94.19 109 PRO A C 1
ATOM 841 O O . PRO A 1 109 ? -13.594 -22.594 -11.875 1 94.19 109 PRO A O 1
ATOM 844 N N . ILE A 1 110 ? -15.789 -22.906 -11.812 1 94.19 110 ILE A N 1
ATOM 845 C CA . ILE A 1 110 ? -15.75 -23.719 -10.602 1 94.19 110 ILE A CA 1
ATOM 846 C C . ILE A 1 110 ? -14.93 -24.984 -10.852 1 94.19 110 ILE A C 1
ATOM 848 O O . ILE A 1 110 ? -14.266 -25.484 -9.945 1 94.19 110 ILE A O 1
ATOM 852 N N . ASN A 1 111 ? -14.961 -25.469 -12.047 1 95 111 ASN A N 1
ATOM 853 C CA . ASN A 1 111 ? -14.195 -26.672 -12.375 1 95 111 ASN A CA 1
ATOM 854 C C . ASN A 1 111 ? -12.695 -26.438 -12.273 1 95 111 ASN A C 1
ATOM 856 O O . ASN A 1 111 ? -11.953 -27.297 -11.805 1 95 111 ASN A O 1
ATOM 860 N N . TYR A 1 112 ? -12.266 -25.281 -12.68 1 95.69 112 TYR A N 1
ATOM 861 C CA . TYR A 1 112 ? -10.852 -24.938 -12.602 1 95.69 112 TYR A CA 1
ATOM 862 C C . TYR A 1 112 ? -10.438 -24.656 -11.156 1 95.69 112 TYR A C 1
ATOM 864 O O . TYR A 1 112 ? -9.32 -25 -10.75 1 95.69 112 TYR A O 1
ATOM 872 N N . PHE A 1 113 ? -11.375 -24.078 -10.422 1 96.38 113 PHE A N 1
ATOM 873 C CA . PHE A 1 113 ? -11.164 -23.859 -8.992 1 96.38 113 PHE A CA 1
ATOM 874 C C . PHE A 1 113 ? -10.953 -25.188 -8.281 1 96.38 113 PHE A C 1
ATOM 876 O O . PHE A 1 113 ? -10.016 -25.328 -7.488 1 96.38 113 PHE A O 1
ATOM 883 N N . ASN A 1 114 ? -11.688 -26.141 -8.641 1 94.69 114 ASN A N 1
ATOM 884 C CA . ASN A 1 114 ? -11.648 -27.438 -7.984 1 94.69 114 ASN A CA 1
ATOM 885 C C . ASN A 1 114 ? -10.406 -28.234 -8.391 1 94.69 114 ASN A C 1
ATOM 887 O O . ASN A 1 114 ? -10.023 -29.188 -7.703 1 94.69 114 ASN A O 1
ATOM 891 N N . LEU A 1 115 ? -9.805 -27.859 -9.453 1 94.62 115 LEU A N 1
ATOM 892 C CA . LEU A 1 115 ? -8.57 -28.516 -9.852 1 94.62 115 LEU A CA 1
ATOM 893 C C . LEU A 1 115 ? -7.461 -28.25 -8.844 1 94.62 115 LEU A C 1
ATOM 895 O O . LEU A 1 115 ? -6.688 -29.156 -8.508 1 94.62 115 LEU A O 1
ATOM 899 N N . VAL A 1 116 ? -7.418 -27 -8.398 1 95.5 116 VAL A N 1
ATOM 900 C CA . VAL A 1 116 ? -6.332 -26.609 -7.504 1 95.5 116 VAL A CA 1
ATOM 901 C C . VAL A 1 116 ? -6.738 -26.844 -6.055 1 95.5 116 VAL A C 1
ATOM 903 O O . VAL A 1 116 ? -5.91 -27.234 -5.227 1 95.5 116 VAL A O 1
ATOM 906 N N . PHE A 1 117 ? -8.008 -26.516 -5.785 1 96.5 117 PHE A N 1
ATOM 907 C CA . PHE A 1 117 ? -8.555 -26.844 -4.469 1 96.5 117 PHE A CA 1
ATOM 908 C C . PHE A 1 117 ? -9.156 -28.25 -4.461 1 96.5 117 PHE A C 1
ATOM 910 O O . PHE A 1 117 ? -10.367 -28.406 -4.305 1 96.5 117 PHE A O 1
ATOM 917 N N . ASN A 1 118 ? -8.312 -29.203 -4.547 1 95.19 118 ASN A N 1
ATOM 918 C CA . ASN A 1 118 ? -8.734 -30.594 -4.625 1 95.19 118 ASN A CA 1
ATOM 919 C C . ASN A 1 118 ? -8.82 -31.234 -3.238 1 95.19 118 ASN A C 1
ATOM 921 O O . ASN A 1 118 ? -8.625 -30.562 -2.227 1 95.19 118 ASN A O 1
ATOM 925 N N . MET A 1 119 ? -9.047 -32.469 -3.207 1 95.75 119 MET A N 1
ATOM 926 C CA . MET A 1 119 ? -9.281 -33.156 -1.941 1 95.75 119 MET A CA 1
ATOM 927 C C . MET A 1 119 ? -8.008 -33.219 -1.106 1 95.75 119 MET A C 1
ATOM 929 O O . MET A 1 119 ? -8.062 -33.188 0.124 1 95.75 119 MET A O 1
ATOM 933 N N . ASP A 1 120 ? -6.844 -33.344 -1.752 1 96.5 120 ASP A N 1
ATOM 934 C CA . ASP A 1 120 ? -5.582 -33.344 -1.022 1 96.5 120 ASP A CA 1
ATOM 935 C C . ASP A 1 120 ? -5.375 -32.031 -0.267 1 96.5 120 ASP A C 1
ATOM 937 O O . ASP A 1 120 ? -4.875 -32.031 0.861 1 96.5 120 ASP A O 1
ATOM 941 N N . PHE A 1 121 ? -5.766 -31.031 -0.896 1 97.44 121 PHE A N 1
ATOM 942 C CA . PHE A 1 121 ? -5.652 -29.703 -0.287 1 97.44 121 PHE A CA 1
ATOM 943 C C . PHE A 1 121 ? -6.512 -29.609 0.968 1 97.44 121 PHE A C 1
ATOM 945 O O . PHE A 1 121 ? -6.02 -29.25 2.039 1 97.44 121 PHE A O 1
ATOM 952 N N . TYR A 1 122 ? -7.773 -29.984 0.875 1 97.44 122 TYR A N 1
ATOM 953 C CA . TYR A 1 122 ? -8.688 -29.906 2.01 1 97.44 122 TYR A CA 1
ATOM 954 C C . TYR A 1 122 ? -8.258 -30.859 3.117 1 97.44 122 TYR A C 1
ATOM 956 O O . TYR A 1 122 ? -8.32 -30.516 4.301 1 97.44 122 TYR A O 1
ATOM 964 N N . THR A 1 123 ? -7.809 -31.969 2.691 1 97.06 123 THR A N 1
ATOM 965 C CA . THR A 1 123 ? -7.406 -32.969 3.674 1 97.06 123 THR A CA 1
ATOM 966 C C . THR A 1 123 ? -6.234 -32.469 4.512 1 97.06 123 THR A C 1
ATOM 968 O O . THR A 1 123 ? -6.262 -32.562 5.742 1 97.06 123 THR A O 1
ATOM 971 N N . LEU A 1 124 ? -5.277 -31.938 3.85 1 97.31 124 LEU A N 1
ATOM 972 C CA . LEU A 1 124 ? -4.121 -31.422 4.566 1 97.31 124 LEU A CA 1
ATOM 973 C C . LEU A 1 124 ? -4.539 -30.344 5.562 1 97.31 124 LEU A C 1
ATOM 975 O O . LEU A 1 124 ? -4.164 -30.406 6.734 1 97.31 124 LEU A O 1
ATOM 979 N N . LEU A 1 125 ? -5.32 -29.391 5.117 1 97.5 125 LEU A N 1
ATOM 980 C CA . LEU A 1 125 ? -5.715 -28.266 5.953 1 97.5 125 LEU A CA 1
ATOM 981 C C . LEU A 1 125 ? -6.59 -28.734 7.113 1 97.5 125 LEU A C 1
ATOM 983 O O . LEU A 1 125 ? -6.43 -28.266 8.242 1 97.5 125 LEU A O 1
ATOM 987 N N . LEU A 1 126 ? -7.492 -29.656 6.828 1 97.56 126 LEU A N 1
ATOM 988 C CA . LEU A 1 126 ? -8.43 -30.109 7.852 1 97.56 126 LEU A CA 1
ATOM 989 C C . LEU A 1 126 ? -7.719 -30.938 8.914 1 97.56 126 LEU A C 1
ATOM 991 O O . LEU A 1 126 ? -7.953 -30.75 10.109 1 97.56 126 LEU A O 1
ATOM 995 N N . ILE A 1 127 ? -6.859 -31.812 8.492 1 96.94 127 ILE A N 1
ATOM 996 C CA . ILE A 1 127 ? -6.148 -32.656 9.438 1 96.94 127 ILE A CA 1
ATOM 997 C C . ILE A 1 127 ? -5.297 -31.797 10.367 1 96.94 127 ILE A C 1
ATOM 999 O O . ILE A 1 127 ? -5.367 -31.938 11.586 1 96.94 127 ILE A O 1
ATOM 1003 N N . CYS A 1 128 ? -4.57 -30.938 9.82 1 96.81 128 CYS A N 1
ATOM 1004 C CA . CYS A 1 128 ? -3.643 -30.125 10.602 1 96.81 128 CYS A CA 1
ATOM 1005 C C . CYS A 1 128 ? -4.391 -29.109 11.461 1 96.81 128 CYS A C 1
ATOM 1007 O O . CYS A 1 128 ? -4.047 -28.906 12.625 1 96.81 128 CYS A O 1
ATOM 1009 N N . THR A 1 129 ? -5.395 -28.469 10.922 1 96.44 129 THR A N 1
ATOM 1010 C CA . THR A 1 129 ? -6.164 -27.469 11.664 1 96.44 129 THR A CA 1
ATOM 1011 C C . THR A 1 129 ? -6.914 -28.125 12.82 1 96.44 129 THR A C 1
ATOM 1013 O O . THR A 1 129 ? -6.93 -27.578 13.93 1 96.44 129 THR A O 1
ATOM 1016 N N . ASN A 1 130 ? -7.527 -29.234 12.523 1 96.75 130 ASN A N 1
ATOM 1017 C CA . ASN A 1 130 ? -8.266 -29.906 13.586 1 96.75 130 ASN A CA 1
ATOM 1018 C C . ASN A 1 130 ? -7.328 -30.438 14.664 1 96.75 130 ASN A C 1
ATOM 1020 O O . ASN A 1 130 ? -7.66 -30.391 15.852 1 96.75 130 ASN A O 1
ATOM 1024 N N . ARG A 1 131 ? -6.23 -30.953 14.258 1 95.5 131 ARG A N 1
ATOM 1025 C CA . ARG A 1 131 ? -5.234 -31.375 15.242 1 95.5 131 ARG A CA 1
ATOM 1026 C C . ARG A 1 131 ? -4.801 -30.203 16.125 1 95.5 131 ARG A C 1
ATOM 1028 O O . ARG A 1 131 ? -4.773 -30.312 17.344 1 95.5 131 ARG A O 1
ATOM 1035 N N . ASN A 1 132 ? -4.477 -29.141 15.531 1 93.19 132 ASN A N 1
ATOM 1036 C CA . ASN A 1 132 ? -4.059 -27.953 16.281 1 93.19 132 ASN A CA 1
ATOM 1037 C C . ASN A 1 132 ? -5.184 -27.422 17.156 1 93.19 132 ASN A C 1
ATOM 1039 O O . ASN A 1 132 ? -4.941 -26.969 18.281 1 93.19 132 ASN A O 1
ATOM 1043 N N . GLY A 1 133 ? -6.367 -27.406 16.609 1 93.75 133 GLY A N 1
ATOM 1044 C CA . GLY A 1 133 ? -7.516 -26.984 17.391 1 93.75 133 GLY A CA 1
ATOM 1045 C C . GLY A 1 133 ? -7.68 -27.797 18.672 1 93.75 133 GLY A C 1
ATOM 1046 O O . GLY A 1 133 ? -7.969 -27.234 19.734 1 93.75 133 GLY A O 1
ATOM 1047 N N . GLU A 1 134 ? -7.477 -29.031 18.547 1 93.44 134 GLU A N 1
ATOM 1048 C CA . GLU A 1 134 ? -7.578 -29.906 19.703 1 93.44 134 GLU A CA 1
ATOM 1049 C C . GLU A 1 134 ? -6.469 -29.609 20.719 1 93.44 134 GLU A C 1
ATOM 1051 O O . GLU A 1 134 ? -6.695 -29.672 21.922 1 93.44 134 GLU A O 1
ATOM 1056 N N . ILE A 1 135 ? -5.344 -29.328 20.234 1 90.38 135 ILE A N 1
ATOM 1057 C CA . ILE A 1 135 ? -4.219 -28.984 21.109 1 90.38 135 ILE A CA 1
ATOM 1058 C C . ILE A 1 135 ? -4.527 -27.703 21.875 1 90.38 135 ILE A C 1
ATOM 1060 O O . ILE A 1 135 ? -4.305 -27.641 23.094 1 90.38 135 ILE A O 1
ATOM 1064 N N . ILE A 1 136 ? -5.02 -26.75 21.188 1 89.56 136 ILE A N 1
ATOM 1065 C CA . ILE A 1 136 ? -5.344 -25.469 21.812 1 89.56 136 ILE A CA 1
ATOM 1066 C C . ILE A 1 136 ? -6.453 -25.672 22.844 1 89.56 136 ILE A C 1
ATOM 1068 O O . ILE A 1 136 ? -6.422 -25.078 23.922 1 89.56 136 ILE A O 1
ATOM 1072 N N . LYS A 1 137 ? -7.41 -26.469 22.484 1 89.94 137 LYS A N 1
ATOM 1073 C CA . LYS A 1 137 ? -8.508 -26.766 23.406 1 89.94 137 LYS A CA 1
ATOM 1074 C C . LYS A 1 137 ? -7.996 -27.375 24.703 1 89.94 137 LYS A C 1
ATOM 1076 O O . LYS A 1 137 ? -8.422 -27 25.797 1 89.94 137 LYS A O 1
ATOM 1081 N N . ARG A 1 138 ? -7.148 -28.266 24.578 1 87.38 138 ARG A N 1
ATOM 1082 C CA . ARG A 1 138 ? -6.598 -28.953 25.734 1 87.38 138 ARG A CA 1
ATOM 1083 C C . ARG A 1 138 ? -5.816 -28 26.625 1 87.38 138 ARG A C 1
ATOM 1085 O O . ARG A 1 138 ? -5.844 -28.109 27.859 1 87.38 138 ARG A O 1
ATOM 1092 N N . ASN A 1 139 ? -5.207 -27.047 25.984 1 83.19 139 ASN A N 1
ATOM 1093 C CA . ASN A 1 139 ? -4.375 -26.109 26.719 1 83.19 139 ASN A CA 1
ATOM 1094 C C . ASN A 1 139 ? -5.191 -24.938 27.25 1 83.19 139 ASN A C 1
ATOM 1096 O O . ASN A 1 139 ? -4.676 -24.109 28 1 83.19 139 ASN A O 1
ATOM 1100 N N . ALA A 1 140 ? -6.359 -24.859 26.781 1 77.81 140 ALA A N 1
ATOM 1101 C CA . ALA A 1 140 ? -7.207 -23.734 27.203 1 77.81 140 ALA A CA 1
ATOM 1102 C C . ALA A 1 140 ? -7.656 -23.922 28.656 1 77.81 140 ALA A C 1
ATOM 1104 O O . ALA A 1 140 ? -8.281 -24.922 29 1 77.81 140 ALA A O 1
ATOM 1105 N N . SER A 1 141 ? -6.996 -23.422 29.656 1 67.56 141 SER A N 1
ATOM 1106 C CA . SER A 1 141 ? -7.176 -23.641 31.094 1 67.56 141 SER A CA 1
ATOM 1107 C C . SER A 1 141 ? -8.312 -22.781 31.641 1 67.56 141 SER A C 1
ATOM 1109 O O . SER A 1 141 ? -8.969 -23.172 32.625 1 67.56 141 SER A O 1
ATOM 1111 N N . GLY A 1 142 ? -8.453 -21.641 31.141 1 66.12 142 GLY A N 1
ATOM 1112 C CA . GLY A 1 142 ? -9.422 -20.797 31.844 1 66.12 142 GLY A CA 1
ATOM 1113 C C . GLY A 1 142 ? -10.852 -21.297 31.703 1 66.12 142 GLY A C 1
ATOM 1114 O O . GLY A 1 142 ? -11.219 -21.875 30.672 1 66.12 142 GLY A O 1
ATOM 1115 N N . PRO A 1 143 ? -11.633 -21.453 32.812 1 63.66 143 PRO A N 1
ATOM 1116 C CA . PRO A 1 143 ? -13 -21.969 32.781 1 63.66 143 PRO A CA 1
ATOM 1117 C C . PRO A 1 143 ? -13.867 -21.281 31.734 1 63.66 143 PRO A C 1
ATOM 1119 O O . PRO A 1 143 ? -14.789 -21.891 31.203 1 63.66 143 PRO A O 1
ATOM 1122 N N . HIS A 1 144 ? -13.531 -20.125 31.281 1 70.5 144 HIS A N 1
ATOM 1123 C CA . HIS A 1 144 ? -14.352 -19.391 30.328 1 70.5 144 HIS A CA 1
ATOM 1124 C C . HIS A 1 144 ? -13.617 -19.172 29.016 1 70.5 144 HIS A C 1
ATOM 1126 O O . HIS A 1 144 ? -13.953 -18.266 28.25 1 70.5 144 HIS A O 1
ATOM 1132 N N . ALA A 1 145 ? -12.75 -20.141 28.859 1 72.62 145 ALA A N 1
ATOM 1133 C CA . ALA A 1 145 ? -11.992 -20 27.609 1 72.62 145 ALA A CA 1
ATOM 1134 C C . ALA A 1 145 ? -12.852 -20.375 26.406 1 72.62 145 ALA A C 1
ATOM 1136 O O . ALA A 1 145 ? -13.477 -21.438 26.391 1 72.62 145 ALA A O 1
ATOM 1137 N N . ARG A 1 146 ? -13.055 -19.547 25.484 1 75.56 146 ARG A N 1
ATOM 1138 C CA . ARG A 1 146 ? -13.867 -19.719 24.281 1 75.56 146 ARG A CA 1
ATOM 1139 C C . ARG A 1 146 ? -13.453 -20.984 23.531 1 75.56 146 ARG A C 1
ATOM 1141 O O . ARG A 1 146 ? -14.297 -21.656 22.922 1 75.56 146 ARG A O 1
ATOM 1148 N N . PHE A 1 147 ? -12.219 -21.359 23.625 1 84.5 147 PHE A N 1
ATOM 1149 C CA . PHE A 1 147 ? -11.711 -22.438 22.797 1 84.5 147 PHE A CA 1
ATOM 1150 C C . PHE A 1 147 ? -12.133 -23.797 23.359 1 84.5 147 PHE A C 1
ATOM 1152 O O . PHE A 1 147 ? -11.977 -24.828 22.688 1 84.5 147 PHE A O 1
ATOM 1159 N N . ARG A 1 148 ? -12.641 -23.812 24.516 1 80.81 148 ARG A N 1
ATOM 1160 C CA . ARG A 1 148 ? -13.164 -25.047 25.078 1 80.81 148 ARG A CA 1
ATOM 1161 C C . ARG A 1 148 ? -14.336 -25.578 24.25 1 80.81 148 ARG A C 1
ATOM 1163 O O . ARG A 1 148 ? -14.633 -26.766 24.297 1 80.81 148 ARG A O 1
ATOM 1170 N N . ARG A 1 149 ? -14.906 -24.688 23.484 1 85.06 149 ARG A N 1
ATOM 1171 C CA . ARG A 1 149 ? -16.062 -25.047 22.672 1 85.06 149 ARG A CA 1
ATOM 1172 C C . ARG A 1 149 ? -15.625 -25.484 21.266 1 85.06 149 ARG A C 1
ATOM 1174 O O . ARG A 1 149 ? -16.453 -25.609 20.375 1 85.06 149 ARG A O 1
ATOM 1181 N N . TRP A 1 150 ? -14.414 -25.828 21.125 1 93.38 150 TRP A N 1
ATOM 1182 C CA . TRP A 1 150 ? -13.883 -26.203 19.828 1 93.38 150 TRP A CA 1
ATOM 1183 C C . TRP A 1 150 ? -14.523 -27.484 19.328 1 93.38 150 TRP A C 1
ATOM 1185 O O . TRP A 1 150 ? -14.648 -28.453 20.078 1 93.38 150 TRP A O 1
ATOM 1195 N N . GLN A 1 151 ? -15 -27.422 18.078 1 94.62 151 GLN A N 1
ATOM 1196 C CA . GLN A 1 151 ? -15.469 -28.578 17.312 1 94.62 151 GLN A CA 1
ATOM 1197 C C . GLN A 1 151 ? -14.695 -28.734 16.016 1 94.62 151 GLN A C 1
ATOM 1199 O O . GLN A 1 151 ? -14.375 -27.75 15.352 1 94.62 151 GLN A O 1
ATOM 1204 N N . PRO A 1 152 ? -14.367 -30.016 15.734 1 96.25 152 PRO A N 1
ATOM 1205 C CA . PRO A 1 152 ? -13.633 -30.219 14.484 1 96.25 152 PRO A CA 1
ATOM 1206 C C . PRO A 1 152 ? -14.344 -29.594 13.281 1 96.25 152 PRO A C 1
ATOM 1208 O O . PRO A 1 152 ? -15.57 -29.625 13.203 1 96.25 152 PRO A O 1
ATOM 1211 N N . VAL A 1 153 ? -13.555 -29.078 12.5 1 97.44 153 VAL A N 1
ATOM 1212 C CA . VAL A 1 153 ? -14.062 -28.391 11.312 1 97.44 153 VAL A CA 1
ATOM 1213 C C . VAL A 1 153 ? -14.344 -29.422 10.211 1 97.44 153 VAL A C 1
ATOM 1215 O O . VAL A 1 153 ? -13.523 -30.297 9.945 1 97.44 153 VAL A O 1
ATOM 1218 N N . THR A 1 154 ? -15.484 -29.344 9.602 1 97.38 154 THR A N 1
ATOM 1219 C CA . THR A 1 154 ? -15.836 -30.203 8.469 1 97.38 154 THR A CA 1
ATOM 1220 C C . THR A 1 154 ? -15.398 -29.547 7.156 1 97.38 154 THR A C 1
ATOM 1222 O O . THR A 1 154 ? -15.016 -28.375 7.129 1 97.38 154 THR A O 1
ATOM 1225 N N . ILE A 1 155 ? -15.414 -30.328 6.109 1 97 155 ILE A N 1
ATOM 1226 C CA . ILE A 1 155 ? -15.023 -29.812 4.797 1 97 155 ILE A CA 1
ATOM 1227 C C . ILE A 1 155 ? -15.977 -28.703 4.375 1 97 155 ILE A C 1
ATOM 1229 O O . ILE A 1 155 ? -15.547 -27.688 3.811 1 97 155 ILE A O 1
ATOM 1233 N N . GLU A 1 156 ? -17.25 -28.906 4.66 1 96.5 156 GLU A N 1
ATOM 1234 C CA . GLU A 1 156 ? -18.25 -27.906 4.289 1 96.5 156 GLU A CA 1
ATOM 1235 C C . GLU A 1 156 ? -18.047 -26.594 5.055 1 96.5 156 GLU A C 1
ATOM 1237 O O . GLU A 1 156 ? -18.125 -25.516 4.48 1 96.5 156 GLU A O 1
ATOM 1242 N N . GLU A 1 157 ? -17.797 -26.734 6.266 1 96.88 157 GLU A N 1
ATOM 1243 C CA . GLU A 1 157 ? -17.547 -25.562 7.094 1 96.88 157 GLU A CA 1
ATOM 1244 C C . GLU A 1 157 ? -16.266 -24.844 6.656 1 96.88 157 GLU A C 1
ATOM 1246 O O . GLU A 1 157 ? -16.219 -23.609 6.672 1 96.88 157 GLU A O 1
ATOM 1251 N N . PHE A 1 158 ? -15.289 -25.641 6.324 1 97.75 158 PHE A N 1
ATOM 1252 C CA . PHE A 1 158 ? -14.031 -25.031 5.887 1 97.75 158 PHE A CA 1
ATOM 1253 C C . PHE A 1 158 ? -14.234 -24.266 4.582 1 97.75 158 PHE A C 1
ATOM 1255 O O . PHE A 1 158 ? -13.625 -23.219 4.375 1 97.75 158 PHE A O 1
ATOM 1262 N N . LYS A 1 159 ? -15.039 -24.797 3.725 1 97.56 159 LYS A N 1
ATOM 1263 C CA . LYS A 1 159 ? -15.352 -24.109 2.48 1 97.56 159 LYS A CA 1
ATOM 1264 C C . LYS A 1 159 ? -16.016 -22.766 2.756 1 97.56 159 LYS A C 1
ATOM 1266 O O . LYS A 1 159 ? -15.711 -21.766 2.09 1 97.56 159 LYS A O 1
ATOM 1271 N N . VAL A 1 160 ? -16.875 -22.719 3.721 1 97.81 160 VAL A N 1
ATOM 1272 C CA . VAL A 1 160 ? -17.5 -21.469 4.129 1 97.81 160 VAL A CA 1
ATOM 1273 C C . VAL A 1 160 ? -16.438 -20.516 4.664 1 97.81 160 VAL A C 1
ATOM 1275 O O . VAL A 1 160 ? -16.422 -19.328 4.316 1 97.81 160 VAL A O 1
ATOM 1278 N N . PHE A 1 161 ? -15.578 -21.078 5.508 1 97.44 161 PHE A N 1
ATOM 1279 C CA . PHE A 1 161 ? -14.469 -20.312 6.059 1 97.44 161 PHE A CA 1
ATOM 1280 C C . PHE A 1 161 ? -13.625 -19.703 4.945 1 97.44 161 PHE A C 1
ATOM 1282 O O . PHE A 1 161 ? -13.297 -18.516 4.984 1 97.44 161 PHE A O 1
ATOM 1289 N N . LEU A 1 162 ? -13.328 -20.469 3.924 1 96.94 162 LEU A N 1
ATOM 1290 C CA . LEU A 1 162 ? -12.562 -20.031 2.764 1 96.94 162 LEU A CA 1
ATOM 1291 C C . LEU A 1 162 ? -13.312 -18.938 2.004 1 96.94 162 LEU A C 1
ATOM 1293 O O . LEU A 1 162 ? -12.719 -17.938 1.587 1 96.94 162 LEU A O 1
ATOM 1297 N N . GLY A 1 163 ? -14.57 -19.156 1.801 1 96.81 163 GLY A N 1
ATOM 1298 C CA . GLY A 1 163 ? -15.391 -18.156 1.146 1 96.81 163 GLY A CA 1
ATOM 1299 C C . GLY A 1 163 ? -15.383 -16.812 1.861 1 96.81 163 GLY A C 1
ATOM 1300 O O . GLY A 1 163 ? -15.328 -15.766 1.22 1 96.81 163 GLY A O 1
ATOM 1301 N N . LEU A 1 164 ? -15.43 -16.844 3.162 1 96.31 164 LEU A N 1
ATOM 1302 C CA . LEU A 1 164 ? -15.406 -15.625 3.959 1 96.31 164 LEU A CA 1
ATOM 1303 C C . LEU A 1 164 ? -14.07 -14.906 3.811 1 96.31 164 LEU A C 1
ATOM 1305 O O . LEU A 1 164 ? -14.031 -13.68 3.684 1 96.31 164 LEU A O 1
ATOM 1309 N N . ILE A 1 165 ? -13.008 -15.664 3.809 1 94.38 165 ILE A N 1
ATOM 1310 C CA . ILE A 1 165 ? -11.68 -15.086 3.617 1 94.38 165 ILE A CA 1
ATOM 1311 C C . ILE A 1 165 ? -11.609 -14.398 2.256 1 94.38 165 ILE A C 1
ATOM 1313 O O . ILE A 1 165 ? -11.102 -13.281 2.143 1 94.38 165 ILE A O 1
ATOM 1317 N N . MET A 1 166 ? -12.102 -15.016 1.274 1 94.81 166 MET A N 1
ATOM 1318 C CA . MET A 1 166 ? -12.102 -14.445 -0.07 1 94.81 166 MET A CA 1
ATOM 1319 C C . MET A 1 166 ? -12.961 -13.188 -0.131 1 94.81 166 MET A C 1
ATOM 1321 O O . MET A 1 166 ? -12.602 -12.211 -0.793 1 94.81 166 MET A O 1
ATOM 1325 N N . LEU A 1 167 ? -14.102 -13.258 0.529 1 94.12 167 LEU A N 1
ATOM 1326 C CA . LEU A 1 167 ? -15 -12.109 0.55 1 94.12 167 LEU A CA 1
ATOM 1327 C C . LEU A 1 167 ? -14.344 -10.922 1.239 1 94.12 167 LEU A C 1
ATOM 1329 O O . LEU A 1 167 ? -14.547 -9.773 0.841 1 94.12 167 LEU A O 1
ATOM 1333 N N . MET A 1 168 ? -13.539 -11.172 2.221 1 92.5 168 MET A N 1
ATOM 1334 C CA . MET A 1 168 ? -12.82 -10.117 2.924 1 92.5 168 MET A CA 1
ATOM 1335 C C . MET A 1 168 ? -11.82 -9.43 1.998 1 92.5 168 MET A C 1
ATOM 1337 O O . MET A 1 168 ? -11.414 -8.297 2.25 1 92.5 168 MET A O 1
ATOM 1341 N N . GLY A 1 169 ? -11.414 -10.102 0.979 1 89.69 169 GLY A N 1
ATOM 1342 C CA . GLY A 1 169 ? -10.547 -9.492 -0.019 1 89.69 169 GLY A CA 1
ATOM 1343 C C . GLY A 1 169 ? -11.281 -8.516 -0.926 1 89.69 169 GLY A C 1
ATOM 1344 O O . GLY A 1 169 ? -10.672 -7.617 -1.502 1 89.69 169 GLY A O 1
ATOM 1345 N N . VAL A 1 170 ? -12.539 -8.719 -0.997 1 90.31 170 VAL A N 1
ATOM 1346 C CA . VAL A 1 170 ? -13.359 -7.867 -1.85 1 90.31 170 VAL A CA 1
ATOM 1347 C C . VAL A 1 170 ? -13.93 -6.707 -1.035 1 90.31 170 VAL A C 1
ATOM 1349 O O . VAL A 1 170 ? -13.93 -5.562 -1.492 1 90.31 170 VAL A O 1
ATOM 1352 N N . ILE A 1 171 ? -14.445 -7.043 0.145 1 91.75 171 ILE A N 1
ATOM 1353 C CA . ILE A 1 171 ? -14.906 -6.055 1.116 1 91.75 171 ILE A CA 1
ATOM 1354 C C . ILE A 1 171 ? -13.891 -5.938 2.25 1 91.75 171 ILE A C 1
ATOM 1356 O O . ILE A 1 171 ? -13.805 -6.816 3.111 1 91.75 171 ILE A O 1
ATOM 1360 N N . LYS A 1 172 ? -13.266 -4.91 2.283 1 88.88 172 LYS A N 1
ATOM 1361 C CA . LYS A 1 172 ? -12.172 -4.789 3.238 1 88.88 172 LYS A CA 1
ATOM 1362 C C . LYS A 1 172 ? -12.539 -3.855 4.387 1 88.88 172 LYS A C 1
ATOM 1364 O O . LYS A 1 172 ? -13.039 -2.75 4.16 1 88.88 172 LYS A O 1
ATOM 1369 N N . LEU A 1 173 ? -12.352 -4.379 5.547 1 88.19 173 LEU A N 1
ATOM 1370 C CA . LEU A 1 173 ? -12.508 -3.59 6.762 1 88.19 173 LEU A CA 1
ATOM 1371 C C . LEU A 1 173 ? -11.203 -3.52 7.543 1 88.19 173 LEU A C 1
ATOM 1373 O O . LEU A 1 173 ? -10.352 -4.398 7.41 1 88.19 173 LEU A O 1
ATOM 1377 N N . ASN A 1 174 ? -11.047 -2.527 8.234 1 76.62 174 ASN A N 1
ATOM 1378 C CA . ASN A 1 174 ? -9.812 -2.33 8.977 1 76.62 174 ASN A CA 1
ATOM 1379 C C . ASN A 1 174 ? -9.711 -3.281 10.164 1 76.62 174 ASN A C 1
ATOM 1381 O O . ASN A 1 174 ? -8.625 -3.762 10.492 1 76.62 174 ASN A O 1
ATOM 1385 N N . ARG A 1 175 ? -10.828 -3.523 10.727 1 81.56 175 ARG A N 1
ATOM 1386 C CA . ARG A 1 175 ? -10.867 -4.43 11.875 1 81.56 175 ARG A CA 1
ATOM 1387 C C . ARG A 1 175 ? -11.617 -5.711 11.539 1 81.56 175 ARG A C 1
ATOM 1389 O O . ARG A 1 175 ? -12.742 -5.664 11.031 1 81.56 175 ARG A O 1
ATOM 1396 N N . LEU A 1 176 ? -10.953 -6.832 11.844 1 86.25 176 LEU A N 1
ATOM 1397 C CA . LEU A 1 176 ? -11.539 -8.125 11.516 1 86.25 176 LEU A CA 1
ATOM 1398 C C . LEU A 1 176 ? -12.875 -8.312 12.227 1 86.25 176 LEU A C 1
ATOM 1400 O O . LEU A 1 176 ? -13.82 -8.844 11.648 1 86.25 176 LEU A O 1
ATOM 1404 N N . SER A 1 177 ? -13.008 -7.879 13.438 1 87.62 177 SER A N 1
ATOM 1405 C CA . SER A 1 177 ? -14.227 -8.078 14.219 1 87.62 177 SER A CA 1
ATOM 1406 C C . SER A 1 177 ? -15.391 -7.273 13.641 1 87.62 177 SER A C 1
ATOM 1408 O O . SER A 1 177 ? -16.547 -7.605 13.867 1 87.62 177 SER A O 1
ATOM 1410 N N . ASP A 1 178 ? -15.094 -6.277 12.875 1 89.94 178 ASP A N 1
ATOM 1411 C CA . ASP A 1 178 ? -16.125 -5.383 12.352 1 89.94 178 ASP A CA 1
ATOM 1412 C C . ASP A 1 178 ? -16.953 -6.066 11.266 1 89.94 178 ASP A C 1
ATOM 1414 O O . ASP A 1 178 ? -18.031 -5.602 10.914 1 89.94 178 ASP A O 1
ATOM 1418 N N . TYR A 1 179 ? -16.406 -7.152 10.75 1 92.12 179 TYR A N 1
ATOM 1419 C CA . TYR A 1 179 ? -17.172 -7.902 9.773 1 92.12 179 TYR A CA 1
ATOM 1420 C C . TYR A 1 179 ? -18.453 -8.445 10.391 1 92.12 179 TYR A C 1
ATOM 1422 O O . TYR A 1 179 ? -19.438 -8.695 9.68 1 92.12 179 TYR A O 1
ATOM 1430 N N . TRP A 1 180 ? -18.469 -8.617 11.695 1 93.38 180 TRP A N 1
ATOM 1431 C CA . TRP A 1 180 ? -19.625 -9.156 12.398 1 93.38 180 TRP A CA 1
ATOM 1432 C C . TRP A 1 180 ? -20.281 -8.094 13.281 1 93.38 180 TRP A C 1
ATOM 1434 O O . TRP A 1 180 ? -21.094 -8.414 14.141 1 93.38 180 TRP A O 1
ATOM 1444 N N . LYS A 1 181 ? -19.812 -6.867 13.086 1 89.5 181 LYS A N 1
ATOM 1445 C CA . LYS A 1 181 ? -20.328 -5.777 13.906 1 89.5 181 LYS A CA 1
ATOM 1446 C C . LYS A 1 181 ? -21.828 -5.578 13.68 1 89.5 181 LYS A C 1
ATOM 1448 O O . LYS A 1 181 ? -22.281 -5.543 12.531 1 89.5 181 LYS A O 1
ATOM 1453 N N . LYS A 1 182 ? -22.516 -5.488 14.781 1 88.19 182 LYS A N 1
ATOM 1454 C CA . LYS A 1 182 ? -23.938 -5.195 14.688 1 88.19 182 LYS A CA 1
ATOM 1455 C C . LYS A 1 182 ? -24.203 -3.693 14.711 1 88.19 182 LYS A C 1
ATOM 1457 O O . LYS A 1 182 ? -24.422 -3.111 15.781 1 88.19 182 LYS A O 1
ATOM 1462 N N . HIS A 1 183 ? -24.125 -3.035 13.734 1 88.81 183 HIS A N 1
ATOM 1463 C CA . HIS A 1 183 ? -24.312 -1.602 13.539 1 88.81 183 HIS A CA 1
ATOM 1464 C C . HIS A 1 183 ? -24.969 -1.312 12.195 1 88.81 183 HIS A C 1
ATOM 1466 O O . HIS A 1 183 ? -24.672 -1.972 11.195 1 88.81 183 HIS A O 1
ATOM 1472 N N . TYR A 1 184 ? -25.844 -0.323 12.156 1 87.94 184 TYR A N 1
ATOM 1473 C CA . TYR A 1 184 ? -26.656 -0.089 10.969 1 87.94 184 TYR A CA 1
ATOM 1474 C C . TYR A 1 184 ? -25.797 0.33 9.789 1 87.94 184 TYR A C 1
ATOM 1476 O O . TYR A 1 184 ? -26.188 0.153 8.633 1 87.94 184 TYR A O 1
ATOM 1484 N N . LEU A 1 185 ? -24.594 0.784 10.086 1 89.31 185 LEU A N 1
ATOM 1485 C CA . LEU A 1 185 ? -23.688 1.196 9.008 1 89.31 185 LEU A CA 1
ATOM 1486 C C . LEU A 1 185 ? -22.922 0.004 8.461 1 89.31 185 LEU A C 1
ATOM 1488 O O . LEU A 1 185 ? -22.344 0.077 7.371 1 89.31 185 LEU A O 1
ATOM 1492 N N . PHE A 1 186 ? -22.781 -1.064 9.32 1 84.12 186 PHE A N 1
ATOM 1493 C CA . PHE A 1 186 ? -22 -2.24 8.961 1 84.12 186 PHE A CA 1
ATOM 1494 C C . PHE A 1 186 ? -22.906 -3.438 8.695 1 84.12 186 PHE A C 1
ATOM 1496 O O . PHE A 1 186 ? -22.688 -4.523 9.242 1 84.12 186 PHE A O 1
ATOM 1503 N N . ASP A 1 187 ? -23.891 -3.387 8.016 1 80.88 187 ASP A N 1
ATOM 1504 C CA . ASP A 1 187 ? -24.797 -4.492 7.762 1 80.88 187 ASP A CA 1
ATOM 1505 C C . ASP A 1 187 ? -24.25 -5.43 6.688 1 80.88 187 ASP A C 1
ATOM 1507 O O . ASP A 1 187 ? -24.75 -5.461 5.562 1 80.88 187 ASP A O 1
ATOM 1511 N N . LEU A 1 188 ? -23.25 -6.277 7.117 1 88.06 188 LEU A N 1
ATOM 1512 C CA . LEU A 1 188 ? -22.578 -7.176 6.188 1 88.06 188 LEU A CA 1
ATOM 1513 C C . LEU A 1 188 ? -23.094 -8.602 6.328 1 88.06 188 LEU A C 1
ATOM 1515 O O . LEU A 1 188 ? -23.719 -8.938 7.336 1 88.06 188 LEU A O 1
ATOM 1519 N N . THR A 1 189 ? -22.891 -9.438 5.434 1 89.38 189 THR A N 1
ATOM 1520 C CA . THR A 1 189 ? -23.516 -10.75 5.316 1 89.38 189 THR A CA 1
ATOM 1521 C C . THR A 1 189 ? -22.719 -11.805 6.074 1 89.38 189 THR A C 1
ATOM 1523 O O . THR A 1 189 ? -23.125 -12.961 6.152 1 89.38 189 THR A O 1
ATOM 1526 N N . PHE A 1 190 ? -21.625 -11.516 6.711 1 92.88 190 PHE A N 1
ATOM 1527 C CA . PHE A 1 190 ? -20.719 -12.484 7.305 1 92.88 190 PHE A CA 1
ATOM 1528 C C . PHE A 1 190 ? -21.422 -13.281 8.398 1 92.88 190 PHE A C 1
ATOM 1530 O O . PHE A 1 190 ? -21.219 -14.492 8.508 1 92.88 190 PHE A O 1
ATOM 1537 N N . THR A 1 191 ? -22.328 -12.625 9.148 1 91.31 191 THR A N 1
ATOM 1538 C CA . THR A 1 191 ? -23.016 -13.25 10.273 1 91.31 191 THR A CA 1
ATOM 1539 C C . THR A 1 191 ? -23.969 -14.344 9.789 1 91.31 191 THR A C 1
ATOM 1541 O O . THR A 1 191 ? -24.266 -15.289 10.531 1 91.31 191 THR A O 1
ATOM 1544 N N . LYS A 1 192 ? -24.391 -14.273 8.602 1 91.81 192 LYS A N 1
ATOM 1545 C CA . LYS A 1 192 ? -25.328 -15.234 8.039 1 91.81 192 LYS A CA 1
ATOM 1546 C C . LYS A 1 192 ? -24.641 -16.578 7.766 1 91.81 192 LYS A C 1
ATOM 1548 O O . LYS A 1 192 ? -25.312 -17.594 7.656 1 91.81 192 LYS A O 1
ATOM 1553 N N . TYR A 1 193 ? -23.406 -16.625 7.664 1 95.44 193 TYR A N 1
ATOM 1554 C CA . TYR A 1 193 ? -22.719 -17.828 7.223 1 95.44 193 TYR A CA 1
ATOM 1555 C C . TYR A 1 193 ? -21.969 -18.484 8.375 1 95.44 193 TYR A C 1
ATOM 1557 O O . TYR A 1 193 ? -21.859 -19.719 8.438 1 95.44 193 TYR A O 1
ATOM 1565 N N . MET A 1 194 ? -21.375 -17.672 9.234 1 95.5 194 MET A N 1
ATOM 1566 C CA . MET A 1 194 ? -20.594 -18.188 10.359 1 95.5 194 MET A CA 1
ATOM 1567 C C . MET A 1 194 ? -20.531 -17.172 11.492 1 95.5 194 MET A C 1
ATOM 1569 O O . MET A 1 194 ? -20.422 -15.977 11.242 1 95.5 194 MET A O 1
ATOM 1573 N N . SER A 1 195 ? -20.656 -17.656 12.68 1 95.06 195 SER A N 1
ATOM 1574 C CA . SER A 1 195 ? -20.531 -16.75 13.812 1 95.06 195 SER A CA 1
ATOM 1575 C C . SER A 1 195 ? -19.109 -16.219 13.938 1 95.06 195 SER A C 1
ATOM 1577 O O . SER A 1 195 ? -18.156 -16.875 13.5 1 95.06 195 SER A O 1
ATOM 1579 N N . ARG A 1 196 ? -18.984 -15.047 14.477 1 93.94 196 ARG A N 1
ATOM 1580 C CA . ARG A 1 196 ? -17.688 -14.406 14.656 1 93.94 196 ARG A CA 1
ATOM 1581 C C . ARG A 1 196 ? -16.734 -15.305 15.453 1 93.94 196 ARG A C 1
ATOM 1583 O O . ARG A 1 196 ? -15.594 -15.531 15.039 1 93.94 196 ARG A O 1
ATOM 1590 N N . ASN A 1 197 ? -17.219 -15.82 16.547 1 92.25 197 ASN A N 1
ATOM 1591 C CA . ASN A 1 197 ? -16.391 -16.625 17.422 1 92.25 197 ASN A CA 1
ATOM 1592 C C . ASN A 1 197 ? -15.898 -17.891 16.719 1 92.25 197 ASN A C 1
ATOM 1594 O O . ASN A 1 197 ? -14.742 -18.281 16.859 1 92.25 197 ASN A O 1
ATOM 1598 N N . ARG A 1 198 ? -16.781 -18.484 16.031 1 95.19 198 ARG A N 1
ATOM 1599 C CA . ARG A 1 198 ? -16.391 -19.703 15.32 1 95.19 198 ARG A CA 1
ATOM 1600 C C . ARG A 1 198 ? -15.336 -19.391 14.258 1 95.19 198 ARG A C 1
ATOM 1602 O O . ARG A 1 198 ? -14.352 -20.125 14.125 1 95.19 198 ARG A O 1
ATOM 1609 N N . PHE A 1 199 ? -15.555 -18.391 13.531 1 95.62 199 PHE A N 1
ATOM 1610 C CA . PHE A 1 199 ? -14.578 -17.984 12.523 1 95.62 199 PHE A CA 1
ATOM 1611 C C . PHE A 1 199 ? -13.211 -17.75 13.156 1 95.62 199 PHE A C 1
ATOM 1613 O O . PHE A 1 199 ? -12.203 -18.234 12.648 1 95.62 199 PHE A O 1
ATOM 1620 N N . PHE A 1 200 ? -13.211 -17.062 14.242 1 92.25 200 PHE A N 1
ATOM 1621 C CA . PHE A 1 200 ? -11.953 -16.734 14.914 1 92.25 200 PHE A CA 1
ATOM 1622 C C . PHE A 1 200 ? -11.289 -17.984 15.461 1 92.25 200 PHE A C 1
ATOM 1624 O O . PHE A 1 200 ? -10.062 -18.094 15.469 1 92.25 200 PHE A O 1
ATOM 1631 N N . MET A 1 201 ? -12.039 -18.891 15.906 1 93.5 201 MET A N 1
ATOM 1632 C CA . MET A 1 201 ? -11.484 -20.156 16.391 1 93.5 201 MET A CA 1
ATOM 1633 C C . MET A 1 201 ? -10.797 -20.906 15.258 1 93.5 201 MET A C 1
ATOM 1635 O O . MET A 1 201 ? -9.688 -21.422 15.43 1 93.5 201 MET A O 1
ATOM 1639 N N . ILE A 1 202 ? -11.461 -20.953 14.141 1 95.5 202 ILE A N 1
ATOM 1640 C CA . ILE A 1 202 ? -10.891 -21.656 13 1 95.5 202 ILE A CA 1
ATOM 1641 C C . ILE A 1 202 ? -9.617 -20.938 12.539 1 95.5 202 ILE A C 1
ATOM 1643 O O . ILE A 1 202 ? -8.609 -21.594 12.25 1 95.5 202 ILE A O 1
ATOM 1647 N N . LEU A 1 203 ? -9.672 -19.672 12.5 1 93.94 203 LEU A N 1
ATOM 1648 C CA . LEU A 1 203 ? -8.508 -18.875 12.109 1 93.94 203 LEU A CA 1
ATOM 1649 C C . LEU A 1 203 ? -7.344 -19.125 13.062 1 93.94 203 LEU A C 1
ATOM 1651 O O . LEU A 1 203 ? -6.203 -19.266 12.625 1 93.94 203 LEU A O 1
ATOM 1655 N N . ARG A 1 204 ? -7.602 -19.219 14.266 1 91.5 204 ARG A N 1
ATOM 1656 C CA . ARG A 1 204 ? -6.578 -19.484 15.273 1 91.5 204 ARG A CA 1
ATOM 1657 C C . ARG A 1 204 ? -6.012 -20.891 15.141 1 91.5 204 ARG A C 1
ATOM 1659 O O . ARG A 1 204 ? -4.809 -21.094 15.312 1 91.5 204 ARG A O 1
ATOM 1666 N N . ALA A 1 205 ? -6.816 -21.719 14.859 1 94.5 205 ALA A N 1
ATOM 1667 C CA . ALA A 1 205 ? -6.41 -23.125 14.781 1 94.5 205 ALA A CA 1
ATOM 1668 C C . ALA A 1 205 ? -5.77 -23.422 13.43 1 94.5 205 ALA A C 1
ATOM 1670 O O . ALA A 1 205 ? -5.148 -24.469 13.25 1 94.5 205 ALA A O 1
ATOM 1671 N N . LEU A 1 206 ? -5.918 -22.547 12.5 1 95.06 206 LEU A N 1
ATOM 1672 C CA . LEU A 1 206 ? -5.445 -22.766 11.141 1 95.06 206 LEU A CA 1
ATOM 1673 C C . LEU A 1 206 ? -3.971 -23.172 11.133 1 95.06 206 LEU A C 1
ATOM 1675 O O . LEU A 1 206 ? -3.133 -22.453 11.695 1 95.06 206 LEU A O 1
ATOM 1679 N N . ASN A 1 207 ? -3.697 -24.266 10.547 1 93.81 207 ASN A N 1
ATOM 1680 C CA . ASN A 1 207 ? -2.361 -24.859 10.547 1 93.81 207 ASN A CA 1
ATOM 1681 C C . ASN A 1 207 ? -2.186 -25.844 9.406 1 93.81 207 ASN A C 1
ATOM 1683 O O . ASN A 1 207 ? -3.168 -26.375 8.883 1 93.81 207 ASN A O 1
ATOM 1687 N N . VAL A 1 208 ? -0.908 -26 8.992 1 95 208 VAL A N 1
ATOM 1688 C CA . VAL A 1 208 ? -0.626 -26.953 7.934 1 95 208 VAL A CA 1
ATOM 1689 C C . VAL A 1 208 ? 0.629 -27.75 8.281 1 95 208 VAL A C 1
ATOM 1691 O O . VAL A 1 208 ? 1.228 -28.391 7.41 1 95 208 VAL A O 1
ATOM 1694 N N . GLN A 1 209 ? 0.973 -27.688 9.469 1 90.31 209 GLN A N 1
ATOM 1695 C CA . GLN A 1 209 ? 2.189 -28.391 9.891 1 90.31 209 GLN A CA 1
ATOM 1696 C C . GLN A 1 209 ? 1.934 -29.875 10.094 1 90.31 209 GLN A C 1
ATOM 1698 O O . GLN A 1 209 ? 1.14 -30.266 10.953 1 90.31 209 GLN A O 1
ATOM 1703 N N . MET A 1 210 ? 2.58 -30.688 9.312 1 86 210 MET A N 1
ATOM 1704 C CA . MET A 1 210 ? 2.438 -32.156 9.414 1 86 210 MET A CA 1
ATOM 1705 C C . MET A 1 210 ? 3.533 -32.75 10.297 1 86 210 MET A C 1
ATOM 1707 O O . MET A 1 210 ? 3.277 -33.656 11.086 1 86 210 MET A O 1
ATOM 1711 N N . GLU A 1 211 ? 4.691 -32.25 10.047 1 77.19 211 GLU A N 1
ATOM 1712 C CA . GLU A 1 211 ? 5.828 -32.812 10.781 1 77.19 211 GLU A CA 1
ATOM 1713 C C . GLU A 1 211 ? 6.125 -32 12.039 1 77.19 211 GLU A C 1
ATOM 1715 O O . GLU A 1 211 ? 5.984 -30.781 12.039 1 77.19 211 GLU A O 1
ATOM 1720 N N . ALA A 1 212 ? 6.363 -32.812 13.055 1 70.25 212 ALA A N 1
ATOM 1721 C CA . ALA A 1 212 ? 6.801 -32.156 14.281 1 70.25 212 ALA A CA 1
ATOM 1722 C C . ALA A 1 212 ? 8.195 -31.578 14.125 1 70.25 212 ALA A C 1
ATOM 1724 O O . ALA A 1 212 ? 8.977 -32.031 13.281 1 70.25 212 ALA A O 1
ATOM 1725 N N . GLY A 1 213 ? 8.477 -30.344 14.57 1 64.81 213 GLY A N 1
ATOM 1726 C CA . GLY A 1 213 ? 9.82 -29.797 14.508 1 64.81 213 GLY A CA 1
ATOM 1727 C C . GLY A 1 213 ? 9.867 -28.312 14.812 1 64.81 213 GLY A C 1
ATOM 1728 O O . GLY A 1 213 ? 8.828 -27.641 14.82 1 64.81 213 GLY A O 1
ATOM 1729 N N . ASN A 1 214 ? 11.047 -28.016 15.141 1 59.5 214 ASN A N 1
ATOM 1730 C CA . ASN A 1 214 ? 11.258 -26.672 15.664 1 59.5 214 ASN A CA 1
ATOM 1731 C C . ASN A 1 214 ? 11.633 -25.688 14.562 1 59.5 214 ASN A C 1
ATOM 1733 O O . ASN A 1 214 ? 11.742 -24.484 14.805 1 59.5 214 ASN A O 1
ATOM 1737 N N . GLN A 1 215 ? 11.773 -26.266 13.352 1 65.12 215 GLN A N 1
ATOM 1738 C CA . GLN A 1 215 ? 12.156 -25.297 12.32 1 65.12 215 GLN A CA 1
ATOM 1739 C C . GLN A 1 215 ? 10.953 -24.484 11.852 1 65.12 215 GLN A C 1
ATOM 1741 O O . GLN A 1 215 ? 9.883 -25.031 11.609 1 65.12 215 GLN A O 1
ATOM 1746 N N . SER A 1 216 ? 11.141 -23.234 11.852 1 72.31 216 SER A N 1
ATOM 1747 C CA . SER A 1 216 ? 10.086 -22.281 11.508 1 72.31 216 SER A CA 1
ATOM 1748 C C . SER A 1 216 ? 9.469 -22.609 10.156 1 72.31 216 SER A C 1
ATOM 1750 O O . SER A 1 216 ? 8.25 -22.5 9.984 1 72.31 216 SER A O 1
ATOM 1752 N N . LEU A 1 217 ? 10.258 -23.359 9.297 1 79.5 217 LEU A N 1
ATOM 1753 C CA . LEU A 1 217 ? 9.773 -23.625 7.949 1 79.5 217 LEU A CA 1
ATOM 1754 C C . LEU A 1 217 ? 8.812 -24.812 7.938 1 79.5 217 LEU A C 1
ATOM 1756 O O . LEU A 1 217 ? 8.023 -24.969 7.008 1 79.5 217 LEU A O 1
ATOM 1760 N N . ASN A 1 218 ? 8.898 -25.656 8.891 1 82.12 218 ASN A N 1
ATOM 1761 C CA . ASN A 1 218 ? 8.055 -26.844 8.961 1 82.12 218 ASN A CA 1
ATOM 1762 C C . ASN A 1 218 ? 6.578 -26.484 9.094 1 82.12 218 ASN A C 1
ATOM 1764 O O . ASN A 1 218 ? 5.699 -27.281 8.766 1 82.12 218 ASN A O 1
ATOM 1768 N N . LYS A 1 219 ? 6.414 -25.266 9.539 1 86.69 219 LYS A N 1
ATOM 1769 C CA . LYS A 1 219 ? 5.047 -24.797 9.758 1 86.69 219 LYS A CA 1
ATOM 1770 C C . LYS A 1 219 ? 4.289 -24.656 8.438 1 86.69 219 LYS A C 1
ATOM 1772 O O . LYS A 1 219 ? 3.059 -24.656 8.422 1 86.69 219 LYS A O 1
ATOM 1777 N N . VAL A 1 220 ? 5.027 -24.547 7.281 1 90.62 220 VAL A N 1
ATOM 1778 C CA . VAL A 1 220 ? 4.32 -24.297 6.027 1 90.62 220 VAL A CA 1
ATOM 1779 C C . VAL A 1 220 ? 4.848 -25.234 4.941 1 90.62 220 VAL A C 1
ATOM 1781 O O . VAL A 1 220 ? 4.344 -25.234 3.816 1 90.62 220 VAL A O 1
ATOM 1784 N N . LYS A 1 221 ? 5.836 -26.047 5.211 1 90.69 221 LYS A N 1
ATOM 1785 C CA . LYS A 1 221 ? 6.508 -26.906 4.23 1 90.69 221 LYS A CA 1
ATOM 1786 C C . LYS A 1 221 ? 5.523 -27.844 3.553 1 90.69 221 LYS A C 1
ATOM 1788 O O . LYS A 1 221 ? 5.555 -28.016 2.332 1 90.69 221 LYS A O 1
ATOM 1793 N N . ALA A 1 222 ? 4.699 -28.422 4.34 1 94.5 222 ALA A N 1
ATOM 1794 C CA . ALA A 1 222 ? 3.748 -29.391 3.809 1 94.5 222 ALA A CA 1
ATOM 1795 C C . ALA A 1 222 ? 2.832 -28.75 2.768 1 94.5 222 ALA A C 1
ATOM 1797 O O . ALA A 1 222 ? 2.523 -29.359 1.743 1 94.5 222 ALA A O 1
ATOM 1798 N N . LEU A 1 223 ? 2.418 -27.578 3.02 1 96.12 223 LEU A N 1
ATOM 1799 C CA . LEU A 1 223 ? 1.535 -26.875 2.094 1 96.12 223 LEU A CA 1
ATOM 1800 C C . LEU A 1 223 ? 2.273 -26.5 0.812 1 96.12 223 LEU A C 1
ATOM 1802 O O . LEU A 1 223 ? 1.733 -26.656 -0.286 1 96.12 223 LEU A O 1
ATOM 1806 N N . ILE A 1 224 ? 3.475 -26.047 0.926 1 94.38 224 ILE A N 1
ATOM 1807 C CA . ILE A 1 224 ? 4.285 -25.672 -0.226 1 94.38 224 ILE A CA 1
ATOM 1808 C C . ILE A 1 224 ? 4.555 -26.906 -1.094 1 94.38 224 ILE A C 1
ATOM 1810 O O . ILE A 1 224 ? 4.434 -26.844 -2.32 1 94.38 224 ILE A O 1
ATOM 1814 N N . ASP A 1 225 ? 4.891 -27.938 -0.428 1 94.88 225 ASP A N 1
ATOM 1815 C CA . ASP A 1 225 ? 5.125 -29.188 -1.153 1 94.88 225 ASP A CA 1
ATOM 1816 C C . ASP A 1 225 ? 3.863 -29.641 -1.885 1 94.88 225 ASP A C 1
ATOM 1818 O O . ASP A 1 225 ? 3.932 -30.094 -3.029 1 94.88 225 ASP A O 1
ATOM 1822 N N . LEU A 1 226 ? 2.814 -29.578 -1.207 1 97.25 226 LEU A N 1
ATOM 1823 C CA . LEU A 1 226 ? 1.553 -29.953 -1.828 1 97.25 226 LEU A CA 1
ATOM 1824 C C . LEU A 1 226 ? 1.244 -29.078 -3.031 1 97.25 226 LEU A C 1
ATOM 1826 O O . LEU A 1 226 ? 0.811 -29.578 -4.074 1 97.25 226 LEU A O 1
ATOM 1830 N N . PHE A 1 227 ? 1.415 -27.812 -2.898 1 97.69 227 PHE A N 1
ATOM 1831 C CA . PHE A 1 227 ? 1.202 -26.875 -4.004 1 97.69 227 PHE A CA 1
ATOM 1832 C C . PHE A 1 227 ? 2.047 -27.266 -5.211 1 97.69 227 PHE A C 1
ATOM 1834 O O . PHE A 1 227 ? 1.534 -27.359 -6.328 1 97.69 227 PHE A O 1
ATOM 1841 N N . ASN A 1 228 ? 3.318 -27.453 -4.969 1 97.38 228 ASN A N 1
ATOM 1842 C CA . ASN A 1 228 ? 4.246 -27.781 -6.043 1 97.38 228 ASN A CA 1
ATOM 1843 C C . ASN A 1 228 ? 3.852 -29.094 -6.734 1 97.38 228 ASN A C 1
ATOM 1845 O O . ASN A 1 228 ? 3.863 -29.172 -7.965 1 97.38 228 ASN A O 1
ATOM 1849 N N . LYS A 1 229 ? 3.492 -30 -5.945 1 96.94 229 LYS A N 1
ATOM 1850 C CA . LYS A 1 229 ? 3.076 -31.281 -6.5 1 96.94 229 LYS A CA 1
ATOM 1851 C C . LYS A 1 229 ? 1.797 -31.141 -7.32 1 96.94 229 LYS A C 1
ATOM 1853 O O . LYS A 1 229 ? 1.694 -31.688 -8.422 1 96.94 229 LYS A O 1
ATOM 1858 N N . THR A 1 230 ? 0.868 -30.453 -6.789 1 97.19 230 THR A N 1
ATOM 1859 C CA . THR A 1 230 ? -0.412 -30.266 -7.461 1 97.19 230 THR A CA 1
ATOM 1860 C C . THR A 1 230 ? -0.211 -29.578 -8.82 1 97.19 230 THR A C 1
ATOM 1862 O O . THR A 1 230 ? -0.752 -30.047 -9.828 1 97.19 230 THR A O 1
ATOM 1865 N N . MET A 1 231 ? 0.555 -28.547 -8.891 1 97.19 231 MET A N 1
ATOM 1866 C CA . MET A 1 231 ? 0.768 -27.812 -10.133 1 97.19 231 MET A CA 1
ATOM 1867 C C . MET A 1 231 ? 1.529 -28.672 -11.141 1 97.19 231 MET A C 1
ATOM 1869 O O . MET A 1 231 ? 1.257 -28.609 -12.344 1 97.19 231 MET A O 1
ATOM 1873 N N . GLU A 1 232 ? 2.463 -29.422 -10.625 1 95.56 232 GLU A N 1
ATOM 1874 C CA . GLU A 1 232 ? 3.215 -30.312 -11.492 1 95.56 232 GLU A CA 1
ATOM 1875 C C . GLU A 1 232 ? 2.295 -31.344 -12.156 1 95.56 232 GLU A C 1
ATOM 1877 O O . GLU A 1 232 ? 2.455 -31.656 -13.336 1 95.56 232 GLU A O 1
ATOM 1882 N N . ASP A 1 233 ? 1.344 -31.797 -11.43 1 95.12 233 ASP A N 1
ATOM 1883 C CA . ASP A 1 233 ? 0.434 -32.812 -11.922 1 95.12 233 ASP A CA 1
ATOM 1884 C C . ASP A 1 233 ? -0.646 -32.219 -12.82 1 95.12 233 ASP A C 1
ATOM 1886 O O . ASP A 1 233 ? -1.145 -32.875 -13.734 1 95.12 233 ASP A O 1
ATOM 1890 N N . LEU A 1 234 ? -0.925 -31.016 -12.617 1 95.31 234 LEU A N 1
ATOM 1891 C CA . LEU A 1 234 ? -2.121 -30.422 -13.203 1 95.31 234 LEU A CA 1
ATOM 1892 C C . LEU A 1 234 ? -1.788 -29.719 -14.516 1 95.31 234 LEU A C 1
ATOM 1894 O O . LEU A 1 234 ? -2.59 -29.719 -15.445 1 95.31 234 LEU A O 1
ATOM 1898 N N . TYR A 1 235 ? -0.624 -29.125 -14.625 1 96.25 235 TYR A N 1
ATOM 1899 C CA . TYR A 1 235 ? -0.385 -28.172 -15.711 1 96.25 235 TYR A CA 1
ATOM 1900 C C . TYR A 1 235 ? 1.061 -28.25 -16.188 1 96.25 235 TYR A C 1
ATOM 1902 O O . TYR A 1 235 ? 1.984 -28.359 -15.375 1 96.25 235 TYR A O 1
ATOM 1910 N N . TYR A 1 236 ? 1.255 -28.25 -17.453 1 97.12 236 TYR A N 1
ATOM 1911 C CA . TYR A 1 236 ? 2.592 -28.109 -18.016 1 97.12 236 TYR A CA 1
ATOM 1912 C C . TYR A 1 236 ? 2.785 -26.719 -18.625 1 97.12 236 TYR A C 1
ATOM 1914 O O . TYR A 1 236 ? 1.95 -26.25 -19.406 1 97.12 236 TYR A O 1
ATOM 1922 N N . PRO A 1 237 ? 3.803 -26.016 -18.281 1 97.19 237 PRO A N 1
ATOM 1923 C CA . PRO A 1 237 ? 3.998 -24.625 -18.703 1 97.19 237 PRO A CA 1
ATOM 1924 C C . PRO A 1 237 ? 4.359 -24.5 -20.188 1 97.19 237 PRO A C 1
ATOM 1926 O O . PRO A 1 237 ? 4.816 -25.469 -20.797 1 97.19 237 PRO A O 1
ATOM 1929 N N . ALA A 1 238 ? 4.18 -23.297 -20.75 1 96.5 238 ALA A N 1
ATOM 1930 C CA . ALA A 1 238 ? 4.676 -22.953 -22.078 1 96.5 238 ALA A CA 1
ATOM 1931 C C . ALA A 1 238 ? 6.199 -22.891 -22.094 1 96.5 238 ALA A C 1
ATOM 1933 O O . ALA A 1 238 ? 6.848 -23.031 -21.062 1 96.5 238 ALA A O 1
ATOM 1934 N N . ARG A 1 239 ? 6.707 -22.75 -23.25 1 97.12 239 ARG A N 1
ATOM 1935 C CA . ARG A 1 239 ? 8.148 -22.781 -23.469 1 97.12 239 ARG A CA 1
ATOM 1936 C C . ARG A 1 239 ? 8.859 -21.734 -22.625 1 97.12 239 ARG A C 1
ATOM 1938 O O . ARG A 1 239 ? 9.898 -22 -22.031 1 97.12 239 ARG A O 1
ATOM 1945 N N . GLU A 1 240 ? 8.305 -20.531 -22.609 1 97.88 240 GLU A N 1
ATOM 1946 C CA . GLU A 1 240 ? 8.938 -19.438 -21.891 1 97.88 240 GLU A CA 1
ATOM 1947 C C . GLU A 1 240 ? 8.555 -19.438 -20.406 1 97.88 240 GLU A C 1
ATOM 1949 O O . GLU A 1 240 ? 7.367 -19.406 -20.078 1 97.88 240 GLU A O 1
ATOM 1954 N N . VAL A 1 241 ? 9.508 -19.516 -19.562 1 97.88 241 VAL A N 1
ATOM 1955 C CA . VAL A 1 241 ? 9.297 -19.5 -18.109 1 97.88 241 VAL A CA 1
ATOM 1956 C C . VAL A 1 241 ? 10.195 -18.453 -17.469 1 97.88 241 VAL A C 1
ATOM 1958 O O . VAL A 1 241 ? 11.188 -18.016 -18.062 1 97.88 241 VAL A O 1
ATOM 1961 N N . THR A 1 242 ? 9.797 -18.031 -16.281 1 97.81 242 THR A N 1
ATOM 1962 C CA . THR A 1 242 ? 10.539 -16.984 -15.578 1 97.81 242 THR A CA 1
ATOM 1963 C C . THR A 1 242 ? 10.711 -17.328 -14.109 1 97.81 242 THR A C 1
ATOM 1965 O O . THR A 1 242 ? 9.789 -17.859 -13.477 1 97.81 242 THR A O 1
ATOM 1968 N N . ILE A 1 243 ? 11.93 -17.047 -13.586 1 96.44 243 ILE A N 1
ATOM 1969 C CA . ILE A 1 243 ? 12.188 -17.141 -12.156 1 96.44 243 ILE A CA 1
ATOM 1970 C C . ILE A 1 243 ? 12.375 -15.742 -11.578 1 96.44 243 ILE A C 1
ATOM 1972 O O . ILE A 1 243 ? 13.117 -14.93 -12.133 1 96.44 243 ILE A O 1
ATOM 1976 N N . ASP A 1 244 ? 11.664 -15.461 -10.57 1 92.75 244 ASP A N 1
ATOM 1977 C CA . ASP A 1 244 ? 11.805 -14.188 -9.867 1 92.75 244 ASP A CA 1
ATOM 1978 C C . ASP A 1 244 ? 11.32 -14.305 -8.422 1 92.75 244 ASP A C 1
ATOM 1980 O O . ASP A 1 244 ? 10.82 -15.352 -8.016 1 92.75 244 ASP A O 1
ATOM 1984 N N . GLU A 1 245 ? 11.594 -13.234 -7.691 1 88.38 245 GLU A N 1
ATOM 1985 C CA . GLU A 1 245 ? 11.203 -13.211 -6.285 1 88.38 245 GLU A CA 1
ATOM 1986 C C . GLU A 1 245 ? 9.844 -12.562 -6.094 1 88.38 245 GLU A C 1
ATOM 1988 O O . GLU A 1 245 ? 9.484 -11.625 -6.816 1 88.38 245 GLU A O 1
ATOM 1993 N N . SER A 1 246 ? 9.047 -13.133 -5.25 1 85.88 246 SER A N 1
ATOM 1994 C CA . SER A 1 246 ? 7.789 -12.562 -4.793 1 85.88 246 SER A CA 1
ATOM 1995 C C . SER A 1 246 ? 7.797 -12.336 -3.283 1 85.88 246 SER A C 1
ATOM 1997 O O . SER A 1 246 ? 8.367 -13.133 -2.535 1 85.88 246 SER A O 1
ATOM 1999 N N . MET A 1 247 ? 7.215 -11.188 -2.85 1 79.94 247 MET A N 1
ATOM 2000 C CA . MET A 1 247 ? 7.266 -10.852 -1.431 1 79.94 247 MET A CA 1
ATOM 2001 C C . MET A 1 247 ? 5.875 -10.922 -0.805 1 79.94 247 MET A C 1
ATOM 2003 O O . MET A 1 247 ? 4.91 -10.398 -1.361 1 79.94 247 MET A O 1
ATOM 2007 N N . ILE A 1 248 ? 5.801 -11.688 0.286 1 76.5 248 ILE A N 1
ATOM 2008 C CA . ILE A 1 248 ? 4.629 -11.625 1.151 1 76.5 248 ILE A CA 1
ATOM 2009 C C . ILE A 1 248 ? 4.828 -10.547 2.215 1 76.5 248 ILE A C 1
ATOM 2011 O O . ILE A 1 248 ? 5.793 -10.594 2.984 1 76.5 248 ILE A O 1
ATOM 2015 N N . LEU A 1 249 ? 3.943 -9.539 2.127 1 67.69 249 LEU A N 1
ATOM 2016 C CA . LEU A 1 249 ? 4.105 -8.43 3.061 1 67.69 249 LEU A CA 1
ATOM 2017 C C . LEU A 1 249 ? 4.074 -8.922 4.504 1 67.69 249 LEU A C 1
ATOM 2019 O O . LEU A 1 249 ? 3.146 -9.633 4.902 1 67.69 249 LEU A O 1
ATOM 2023 N N . TRP A 1 250 ? 5.109 -8.719 5.234 1 63.44 250 TRP A N 1
ATOM 2024 C CA . TRP A 1 250 ? 5.242 -9.055 6.648 1 63.44 250 TRP A CA 1
ATOM 2025 C C . TRP A 1 250 ? 6.148 -8.062 7.367 1 63.44 250 TRP A C 1
ATOM 2027 O O . TRP A 1 250 ? 7.32 -7.918 7.016 1 63.44 250 TRP A O 1
ATOM 2037 N N . THR A 1 251 ? 5.598 -7.324 8.273 1 53.94 251 THR A N 1
ATOM 2038 C CA . THR A 1 251 ? 6.383 -6.301 8.961 1 53.94 251 THR A CA 1
ATOM 2039 C C . THR A 1 251 ? 6.727 -6.742 10.375 1 53.94 251 THR A C 1
ATOM 2041 O O . THR A 1 251 ? 7.422 -6.031 11.102 1 53.94 251 THR A O 1
ATOM 2044 N N . GLY A 1 252 ? 6.273 -8.039 10.773 1 53.5 252 GLY A N 1
ATOM 2045 C CA . GLY A 1 252 ? 6.535 -8.523 12.117 1 53.5 252 GLY A CA 1
ATOM 2046 C C . GLY A 1 252 ? 7.902 -9.156 12.273 1 53.5 252 GLY A C 1
ATOM 2047 O O . GLY A 1 252 ? 8.727 -9.102 11.359 1 53.5 252 GLY A O 1
ATOM 2048 N N . ARG A 1 253 ? 8.164 -9.555 13.438 1 50.84 253 ARG A N 1
ATOM 2049 C CA . ARG A 1 253 ? 9.43 -10.211 13.75 1 50.84 253 ARG A CA 1
ATOM 2050 C C . ARG A 1 253 ? 9.477 -11.617 13.148 1 50.84 253 ARG A C 1
ATOM 2052 O O . ARG A 1 253 ? 8.547 -12.406 13.336 1 50.84 253 ARG A O 1
ATOM 2059 N N . LEU A 1 254 ? 10.312 -11.812 12.289 1 58.22 254 LEU A N 1
ATOM 2060 C CA . LEU A 1 254 ? 10.594 -13.102 11.672 1 58.22 254 LEU A CA 1
ATOM 2061 C C . LEU A 1 254 ? 12.062 -13.203 11.273 1 58.22 254 LEU A C 1
ATOM 2063 O O . LEU A 1 254 ? 12.609 -12.289 10.664 1 58.22 254 LEU A O 1
ATOM 2067 N N . HIS A 1 255 ? 12.68 -14.219 11.797 1 54.69 255 HIS A N 1
ATOM 2068 C CA . HIS A 1 255 ? 14.117 -14.375 11.609 1 54.69 255 HIS A CA 1
ATOM 2069 C C . HIS A 1 255 ? 14.492 -14.312 10.133 1 54.69 255 HIS A C 1
ATOM 2071 O O . HIS A 1 255 ? 15.602 -13.891 9.789 1 54.69 255 HIS A O 1
ATOM 2077 N N . PHE A 1 256 ? 13.578 -14.664 9.281 1 53.09 256 PHE A N 1
ATOM 2078 C CA . PHE A 1 256 ? 13.961 -14.672 7.875 1 53.09 256 PHE A CA 1
ATOM 2079 C C . PHE A 1 256 ? 13.203 -13.602 7.102 1 53.09 256 PHE A C 1
ATOM 2081 O O . PHE A 1 256 ? 12.961 -13.75 5.902 1 53.09 256 PHE A O 1
ATOM 2088 N N . ARG A 1 257 ? 12.852 -12.617 7.793 1 56.09 257 ARG A N 1
ATOM 2089 C CA . ARG A 1 257 ? 12.258 -11.461 7.129 1 56.09 257 ARG A CA 1
ATOM 2090 C C . ARG A 1 257 ? 13.258 -10.797 6.191 1 56.09 257 ARG A C 1
ATOM 2092 O O . ARG A 1 257 ? 14.438 -10.688 6.52 1 56.09 257 ARG A O 1
ATOM 2099 N N . GLN A 1 258 ? 12.758 -10.484 4.988 1 63.06 258 GLN A N 1
ATOM 2100 C CA . GLN A 1 258 ? 13.633 -9.914 3.973 1 63.06 258 GLN A CA 1
ATOM 2101 C C . GLN A 1 258 ? 13.258 -8.461 3.674 1 63.06 258 GLN A C 1
ATOM 2103 O O . GLN A 1 258 ? 12.109 -8.062 3.885 1 63.06 258 GLN A O 1
ATOM 2108 N N . TYR A 1 259 ? 14.242 -7.625 3.461 1 56.44 259 TYR A N 1
ATOM 2109 C CA . TYR A 1 259 ? 14.086 -6.254 2.992 1 56.44 259 TYR A CA 1
ATOM 2110 C C . TYR A 1 259 ? 14.5 -6.121 1.534 1 56.44 259 TYR A C 1
ATOM 2112 O O . TYR A 1 259 ? 15.648 -6.414 1.182 1 56.44 259 TYR A O 1
ATOM 2120 N N . LEU A 1 260 ? 13.531 -5.852 0.679 1 55.53 260 LEU A N 1
ATOM 2121 C CA . LEU A 1 260 ? 13.836 -5.625 -0.731 1 55.53 260 LEU A CA 1
ATOM 2122 C C . LEU A 1 260 ? 13.602 -4.164 -1.107 1 55.53 260 LEU A C 1
ATOM 2124 O O . LEU A 1 260 ? 12.461 -3.701 -1.151 1 55.53 260 LEU A O 1
ATOM 2128 N N . LYS A 1 261 ? 14.648 -3.354 -1.319 1 53.09 261 LYS A N 1
ATOM 2129 C CA . LYS A 1 261 ? 14.641 -1.908 -1.524 1 53.09 261 LYS A CA 1
ATOM 2130 C C . LYS A 1 261 ? 13.758 -1.522 -2.705 1 53.09 261 LYS A C 1
ATOM 2132 O O . LYS A 1 261 ? 13.031 -0.526 -2.646 1 53.09 261 LYS A O 1
ATOM 2137 N N . ASN A 1 262 ? 13.781 -2.34 -3.693 1 51.66 262 ASN A N 1
ATOM 2138 C CA . ASN A 1 262 ? 13.148 -1.926 -4.941 1 51.66 262 ASN A CA 1
ATOM 2139 C C . ASN A 1 262 ? 11.688 -2.354 -4.996 1 51.66 262 ASN A C 1
ATOM 2141 O O . ASN A 1 262 ? 10.992 -2.098 -5.984 1 51.66 262 ASN A O 1
ATOM 2145 N N . LYS A 1 263 ? 11.281 -3.016 -3.93 1 54.69 263 LYS A N 1
ATOM 2146 C CA . LYS A 1 263 ? 9.891 -3.447 -3.938 1 54.69 263 LYS A CA 1
ATOM 2147 C C . LYS A 1 263 ? 9.016 -2.506 -3.111 1 54.69 263 LYS A C 1
ATOM 2149 O O . LYS A 1 263 ? 9.508 -1.82 -2.215 1 54.69 263 LYS A O 1
ATOM 2154 N N . VAL A 1 264 ? 7.836 -2.312 -3.574 1 54.84 264 VAL A N 1
ATOM 2155 C CA . VAL A 1 264 ? 6.875 -1.481 -2.855 1 54.84 264 VAL A CA 1
ATOM 2156 C C . VAL A 1 264 ? 6.785 -1.936 -1.4 1 54.84 264 VAL A C 1
ATOM 2158 O O . VAL A 1 264 ? 6.836 -1.113 -0.482 1 54.84 264 VAL A O 1
ATOM 2161 N N . HIS A 1 265 ? 6.664 -3.209 -1.264 1 58.31 265 HIS A N 1
ATOM 2162 C CA . HIS A 1 265 ? 6.672 -3.787 0.075 1 58.31 265 HIS A CA 1
ATOM 2163 C C . HIS A 1 265 ? 8.062 -4.285 0.45 1 58.31 265 HIS A C 1
ATOM 2165 O O . HIS A 1 265 ? 8.469 -5.379 0.042 1 58.31 265 HIS A O 1
ATOM 2171 N N . LYS A 1 266 ? 8.688 -3.434 1.197 1 58.41 266 LYS A N 1
ATOM 2172 C CA . LYS A 1 266 ? 10.117 -3.658 1.381 1 58.41 266 LYS A CA 1
ATOM 2173 C C . LYS A 1 266 ? 10.375 -4.777 2.387 1 58.41 266 LYS A C 1
ATOM 2175 O O . LYS A 1 266 ? 11.367 -5.5 2.279 1 58.41 266 LYS A O 1
ATOM 2180 N N . TYR A 1 267 ? 9.367 -4.996 3.256 1 61.88 267 TYR A N 1
ATOM 2181 C CA . TYR A 1 267 ? 9.609 -6 4.285 1 61.88 267 TYR A CA 1
ATOM 2182 C C . TYR A 1 267 ? 8.617 -7.156 4.164 1 61.88 267 TYR A C 1
ATOM 2184 O O . TYR A 1 267 ? 7.434 -6.941 3.908 1 61.88 267 TYR A O 1
ATOM 2192 N N . GLY A 1 268 ? 9.18 -8.344 4.09 1 74.19 268 GLY A N 1
ATOM 2193 C CA . GLY A 1 268 ? 8.266 -9.469 4.074 1 74.19 268 GLY A CA 1
ATOM 2194 C C . GLY A 1 268 ? 8.969 -10.812 3.943 1 74.19 268 GLY A C 1
ATOM 2195 O O . GLY A 1 268 ? 10.156 -10.922 4.258 1 74.19 268 GLY A O 1
ATOM 2196 N N . ILE A 1 269 ? 8.141 -11.82 3.729 1 80 269 ILE A N 1
ATOM 2197 C CA . ILE A 1 269 ? 8.602 -13.18 3.475 1 80 269 ILE A CA 1
ATOM 2198 C C . ILE A 1 269 ? 8.844 -13.375 1.979 1 80 269 ILE A C 1
ATOM 2200 O O . ILE A 1 269 ? 7.977 -13.07 1.157 1 80 269 ILE A O 1
ATOM 2204 N N . LYS A 1 270 ? 10.062 -13.812 1.745 1 82.5 270 LYS A N 1
ATOM 2205 C CA . LYS A 1 270 ? 10.477 -13.922 0.349 1 82.5 270 LYS A CA 1
ATOM 2206 C C . LYS A 1 270 ? 10.133 -15.297 -0.218 1 82.5 270 LYS A C 1
ATOM 2208 O O . LYS A 1 270 ? 10.422 -16.328 0.402 1 82.5 270 LYS A O 1
ATOM 2213 N N . LEU A 1 271 ? 9.477 -15.273 -1.382 1 89 271 LEU A N 1
ATOM 2214 C CA . LEU A 1 271 ? 9.195 -16.484 -2.152 1 89 271 LEU A CA 1
ATOM 2215 C C . LEU A 1 271 ? 9.938 -16.453 -3.488 1 89 271 LEU A C 1
ATOM 2217 O O . LEU A 1 271 ? 9.914 -15.445 -4.195 1 89 271 LEU A O 1
ATOM 2221 N N . TYR A 1 272 ? 10.695 -17.578 -3.748 1 92.19 272 TYR A N 1
ATOM 2222 C CA . TYR A 1 272 ? 11.164 -17.781 -5.113 1 92.19 272 TYR A CA 1
ATOM 2223 C C . TYR A 1 272 ? 10.102 -18.484 -5.953 1 92.19 272 TYR A C 1
ATOM 2225 O O . TYR A 1 272 ? 9.531 -19.5 -5.535 1 92.19 272 TYR A O 1
ATOM 2233 N N . MET A 1 273 ? 9.852 -17.906 -7.09 1 96.12 273 MET A N 1
ATOM 2234 C CA . MET A 1 273 ? 8.719 -18.391 -7.875 1 96.12 273 MET A CA 1
ATOM 2235 C C . MET A 1 273 ? 9.141 -18.688 -9.305 1 96.12 273 MET A C 1
ATOM 2237 O O . MET A 1 273 ? 9.914 -17.938 -9.898 1 96.12 273 MET A O 1
ATOM 2241 N N . LEU A 1 274 ? 8.742 -19.828 -9.805 1 98 274 LEU A N 1
ATOM 2242 C CA . LEU A 1 274 ? 8.773 -20.156 -11.227 1 98 274 LEU A CA 1
ATOM 2243 C C . LEU A 1 274 ? 7.406 -19.922 -11.867 1 98 274 LEU A C 1
ATOM 2245 O O . LEU A 1 274 ? 6.402 -20.484 -11.422 1 98 274 LEU A O 1
ATOM 2249 N N . ALA A 1 275 ? 7.332 -19.094 -12.875 1 97.81 275 ALA A N 1
ATOM 2250 C CA . ALA A 1 275 ? 6.062 -18.781 -13.523 1 97.81 275 ALA A CA 1
ATOM 2251 C C . ALA A 1 275 ? 6.164 -18.969 -15.039 1 97.81 275 ALA A C 1
ATOM 2253 O O . ALA A 1 275 ? 7.242 -18.812 -15.617 1 97.81 275 ALA A O 1
ATOM 2254 N N . GLU A 1 276 ? 5.109 -19.359 -15.633 1 96.31 276 GLU A N 1
ATOM 2255 C CA . GLU A 1 276 ? 5.023 -19.453 -17.094 1 96.31 276 GLU A CA 1
ATOM 2256 C C . GLU A 1 276 ? 4.629 -18.109 -17.703 1 96.31 276 GLU A C 1
ATOM 2258 O O . GLU A 1 276 ? 4.172 -17.203 -17 1 96.31 276 GLU A O 1
ATOM 2263 N N . LYS A 1 277 ? 4.785 -17.891 -18.953 1 95 277 LYS A N 1
ATOM 2264 C CA . LYS A 1 277 ? 4.742 -16.594 -19.656 1 95 277 LYS A CA 1
ATOM 2265 C C . LYS A 1 277 ? 3.42 -15.883 -19.406 1 95 277 LYS A C 1
ATOM 2267 O O . LYS A 1 277 ? 3.354 -14.656 -19.469 1 95 277 LYS A O 1
ATOM 2272 N N . HIS A 1 278 ? 2.377 -16.625 -19.062 1 94.19 278 HIS A N 1
ATOM 2273 C CA . HIS A 1 278 ? 1.077 -15.984 -18.859 1 94.19 278 HIS A CA 1
ATOM 2274 C C . HIS A 1 278 ? 0.848 -15.656 -17.391 1 94.19 278 HIS A C 1
ATOM 2276 O O . HIS A 1 278 ? -0.207 -15.133 -17.031 1 94.19 278 HIS A O 1
ATOM 2282 N N . GLY A 1 279 ? 1.771 -16.016 -16.578 1 95.88 279 GLY A N 1
ATOM 2283 C CA . GLY A 1 279 ? 1.692 -15.609 -15.188 1 95.88 279 GLY A CA 1
ATOM 2284 C C . GLY A 1 279 ? 1.293 -16.75 -14.258 1 95.88 279 GLY A C 1
ATOM 2285 O O . GLY A 1 279 ? 1.138 -16.531 -13.055 1 95.88 279 GLY A O 1
ATOM 2286 N N . ILE A 1 280 ? 1.084 -17.953 -14.781 1 97.56 280 ILE A N 1
ATOM 2287 C CA . ILE A 1 280 ? 0.736 -19.094 -13.93 1 97.56 280 ILE A CA 1
ATOM 2288 C C . ILE A 1 280 ? 1.935 -19.469 -13.062 1 97.56 280 ILE A C 1
ATOM 2290 O O . ILE A 1 280 ? 3.039 -19.672 -13.578 1 97.56 280 ILE A O 1
ATOM 2294 N N . CYS A 1 281 ? 1.703 -19.5 -11.781 1 98 281 CYS A N 1
ATOM 2295 C CA . CYS A 1 281 ? 2.752 -19.922 -10.859 1 98 281 CYS A CA 1
ATOM 2296 C C . CYS A 1 281 ? 2.918 -21.438 -10.875 1 98 281 CYS A C 1
ATOM 2298 O O . CYS A 1 281 ? 1.998 -22.172 -10.516 1 98 281 CYS A O 1
ATOM 2300 N N . MET A 1 282 ? 4.086 -21.891 -11.227 1 97.75 282 MET A N 1
ATOM 2301 C CA . MET A 1 282 ? 4.328 -23.328 -11.391 1 97.75 282 MET A CA 1
ATOM 2302 C C . MET A 1 282 ? 4.926 -23.938 -10.125 1 97.75 282 MET A C 1
ATOM 2304 O O . MET A 1 282 ? 4.574 -25.047 -9.742 1 97.75 282 MET A O 1
ATOM 2308 N N . LYS A 1 283 ? 5.797 -23.203 -9.594 1 97.62 283 LYS A N 1
ATOM 2309 C CA . LYS A 1 283 ? 6.523 -23.703 -8.43 1 97.62 283 LYS A CA 1
ATOM 2310 C C . LYS A 1 283 ? 6.945 -22.547 -7.52 1 97.62 283 LYS A C 1
ATOM 2312 O O . LYS A 1 283 ? 7.25 -21.453 -7.992 1 97.62 283 LYS A O 1
ATOM 2317 N N . ILE A 1 284 ? 6.898 -22.844 -6.203 1 96.31 284 ILE A N 1
ATOM 2318 C CA . ILE A 1 284 ? 7.34 -21.828 -5.25 1 96.31 284 ILE A CA 1
ATOM 2319 C C . ILE A 1 284 ? 8.297 -22.438 -4.238 1 96.31 284 ILE A C 1
ATOM 2321 O O . ILE A 1 284 ? 8.234 -23.641 -3.967 1 96.31 284 ILE A O 1
ATOM 2325 N N . HIS A 1 285 ? 9.219 -21.688 -3.836 1 92.62 285 HIS A N 1
ATOM 2326 C CA . HIS A 1 285 ? 10.141 -22.031 -2.762 1 92.62 285 HIS A CA 1
ATOM 2327 C C . HIS A 1 285 ? 10.266 -20.906 -1.749 1 92.62 285 HIS A C 1
ATOM 2329 O O . HIS A 1 285 ? 10.586 -19.766 -2.115 1 92.62 285 HIS A O 1
ATOM 2335 N N . LEU A 1 286 ? 9.922 -21.219 -0.504 1 88.56 286 LEU A N 1
ATOM 2336 C CA . LEU A 1 286 ? 10.023 -20.219 0.555 1 88.56 286 LEU A CA 1
ATOM 2337 C C . LEU A 1 286 ? 11.461 -20.094 1.054 1 88.56 286 LEU A C 1
ATOM 2339 O O . LEU A 1 286 ? 12.094 -21.109 1.384 1 88.56 286 LEU A O 1
ATOM 2343 N N . TYR A 1 287 ? 11.93 -18.891 1.101 1 80.31 287 TYR A N 1
ATOM 2344 C CA . TYR A 1 287 ? 13.297 -18.641 1.555 1 80.31 287 TYR A CA 1
ATOM 2345 C C . TYR A 1 287 ? 13.359 -18.594 3.076 1 80.31 287 TYR A C 1
ATOM 2347 O O . TYR A 1 287 ? 12.719 -17.734 3.701 1 80.31 287 TYR A O 1
ATOM 2355 N N . ALA A 1 288 ? 14.062 -19.484 3.682 1 72 288 ALA A N 1
ATOM 2356 C CA . ALA A 1 288 ? 14.164 -19.547 5.137 1 72 288 ALA A CA 1
ATOM 2357 C C . ALA A 1 288 ? 15.516 -19.016 5.609 1 72 288 ALA A C 1
ATOM 2359 O O . ALA A 1 288 ? 16.062 -19.484 6.613 1 72 288 ALA A O 1
ATOM 2360 N N . GLY A 1 289 ? 16.016 -18.078 4.891 1 63.28 289 GLY A N 1
ATOM 2361 C CA . GLY A 1 289 ? 17.266 -17.5 5.336 1 63.28 289 GLY A CA 1
ATOM 2362 C C . GLY A 1 289 ? 18.469 -18.391 5.07 1 63.28 289 GLY A C 1
ATOM 2363 O O . GLY A 1 289 ? 18.375 -19.344 4.289 1 63.28 289 GLY A O 1
ATOM 2364 N N . SER A 1 290 ? 19.562 -18.031 5.633 1 60.38 290 SER A N 1
ATOM 2365 C CA . SER A 1 290 ? 20.828 -18.734 5.445 1 60.38 290 SER A CA 1
ATOM 2366 C C . SER A 1 290 ? 20.766 -20.156 5.98 1 60.38 290 SER A C 1
ATOM 2368 O O . SER A 1 290 ? 21.547 -21.016 5.566 1 60.38 290 SER A O 1
ATOM 2370 N N . GLN A 1 291 ? 19.734 -20.344 6.734 1 59.09 291 GLN A N 1
ATOM 2371 C CA . GLN A 1 291 ? 19.625 -21.656 7.348 1 59.09 291 GLN A CA 1
ATOM 2372 C C . GLN A 1 291 ? 18.734 -22.578 6.516 1 59.09 291 GLN A C 1
ATOM 2374 O O . GLN A 1 291 ? 18.453 -23.719 6.922 1 59.09 291 GLN A O 1
ATOM 2379 N N . ASP A 1 292 ? 18.453 -22.047 5.371 1 66.69 292 ASP A N 1
ATOM 2380 C CA . ASP A 1 292 ? 17.672 -22.906 4.488 1 66.69 292 ASP A CA 1
ATOM 2381 C C . ASP A 1 292 ? 18.469 -24.156 4.109 1 66.69 292 ASP A C 1
ATOM 2383 O O . ASP A 1 292 ? 19.547 -24.062 3.533 1 66.69 292 ASP A O 1
ATOM 2387 N N . GLN A 1 293 ? 17.984 -25.328 4.445 1 67.19 293 GLN A N 1
ATOM 2388 C CA . GLN A 1 293 ? 18.703 -26.578 4.25 1 67.19 293 GLN A CA 1
ATOM 2389 C C . GLN A 1 293 ? 18.781 -26.953 2.773 1 67.19 293 GLN A C 1
ATOM 2391 O O . GLN A 1 293 ? 19.703 -27.625 2.342 1 67.19 293 GLN A O 1
ATOM 2396 N N . VAL A 1 294 ? 17.906 -26.438 2.078 1 70.81 294 VAL A N 1
ATOM 2397 C CA . VAL A 1 294 ? 17.812 -26.844 0.681 1 70.81 294 VAL A CA 1
ATOM 2398 C C . VAL A 1 294 ? 18.641 -25.906 -0.191 1 70.81 294 VAL A C 1
ATOM 2400 O O . VAL A 1 294 ? 19.406 -26.359 -1.046 1 70.81 294 VAL A O 1
ATOM 2403 N N . VAL A 1 295 ? 18.547 -24.641 0.075 1 72.56 295 VAL A N 1
ATOM 2404 C CA . VAL A 1 295 ? 19.125 -23.703 -0.876 1 72.56 295 VAL A CA 1
ATOM 2405 C C . VAL A 1 295 ? 20.125 -22.812 -0.157 1 72.56 295 VAL A C 1
ATOM 2407 O O . VAL A 1 295 ? 20.797 -21.984 -0.787 1 72.56 295 VAL A O 1
ATOM 2410 N N . GLY A 1 296 ? 20.266 -23.016 1.125 1 69.12 296 GLY A N 1
ATOM 2411 C CA . GLY A 1 296 ? 21.156 -22.156 1.878 1 69.12 296 GLY A CA 1
ATOM 2412 C C . GLY A 1 296 ? 22.625 -22.406 1.605 1 69.12 296 GLY A C 1
ATOM 2413 O O . GLY A 1 296 ? 22.969 -23.422 0.995 1 69.12 296 GLY A O 1
ATOM 2414 N N . GLY A 1 297 ? 23.531 -21.391 1.864 1 68.25 297 GLY A N 1
ATOM 2415 C CA . GLY A 1 297 ? 24.969 -21.562 1.785 1 68.25 297 GLY A CA 1
ATOM 2416 C C . GLY A 1 297 ? 25.562 -21.078 0.475 1 68.25 297 GLY A C 1
ATOM 2417 O O . GLY A 1 297 ? 25.016 -20.156 -0.153 1 68.25 297 GLY A O 1
ATOM 2418 N N . LYS A 1 298 ? 26.688 -21.656 0.176 1 72.56 298 LYS A N 1
ATOM 2419 C CA . LYS A 1 298 ? 27.391 -21.281 -1.041 1 72.56 298 LYS A CA 1
ATOM 2420 C C . LYS A 1 298 ? 26.594 -21.641 -2.285 1 72.56 298 LYS A C 1
ATOM 2422 O O . LYS A 1 298 ? 25.969 -22.703 -2.346 1 72.56 298 LYS A O 1
ATOM 2427 N N . ASP A 1 299 ? 26.469 -20.812 -3.256 1 78.75 299 ASP A N 1
ATOM 2428 C CA . ASP A 1 299 ? 25.766 -21.031 -4.52 1 78.75 299 ASP A CA 1
ATOM 2429 C C . ASP A 1 299 ? 24.25 -21.078 -4.312 1 78.75 299 ASP A C 1
ATOM 2431 O O . ASP A 1 299 ? 23.562 -21.891 -4.934 1 78.75 299 ASP A O 1
ATOM 2435 N N . HIS A 1 300 ? 23.828 -20.375 -3.4 1 82.56 300 HIS A N 1
ATOM 2436 C CA . HIS A 1 300 ? 22.422 -20.312 -3.045 1 82.56 300 HIS A CA 1
ATOM 2437 C C . HIS A 1 300 ? 21.547 -20.078 -4.277 1 82.56 300 HIS A C 1
ATOM 2439 O O . HIS A 1 300 ? 20.562 -20.797 -4.496 1 82.56 300 HIS A O 1
ATOM 2445 N N . VAL A 1 301 ? 21.984 -19.219 -5.086 1 83.31 301 VAL A N 1
ATOM 2446 C CA . VAL A 1 301 ? 21.188 -18.812 -6.242 1 83.31 301 VAL A CA 1
ATOM 2447 C C . VAL A 1 301 ? 21.094 -19.969 -7.234 1 83.31 301 VAL A C 1
ATOM 2449 O O . VAL A 1 301 ? 20.016 -20.25 -7.766 1 83.31 301 VAL A O 1
ATOM 2452 N N . LYS A 1 302 ? 22.203 -20.641 -7.434 1 86.75 302 LYS A N 1
ATOM 2453 C CA . LYS A 1 302 ? 22.234 -21.797 -8.336 1 86.75 302 LYS A CA 1
ATOM 2454 C C . LYS A 1 302 ? 21.328 -22.906 -7.824 1 86.75 302 LYS A C 1
ATOM 2456 O O . LYS A 1 302 ? 20.594 -23.531 -8.602 1 86.75 302 LYS A O 1
ATOM 2461 N N . LYS A 1 303 ? 21.359 -23.062 -6.582 1 89.12 303 LYS A N 1
ATOM 2462 C CA . LYS A 1 303 ? 20.547 -24.109 -5.977 1 89.12 303 LYS A CA 1
ATOM 2463 C C . LYS A 1 303 ? 19.062 -23.797 -6.129 1 89.12 303 LYS A C 1
ATOM 2465 O O . LYS A 1 303 ? 18.266 -24.688 -6.43 1 89.12 303 LYS A O 1
ATOM 2470 N N . VAL A 1 304 ? 18.719 -22.578 -5.945 1 90.81 304 VAL A N 1
ATOM 2471 C CA . VAL A 1 304 ? 17.344 -22.141 -6.082 1 90.81 304 VAL A CA 1
ATOM 2472 C C . VAL A 1 304 ? 16.844 -22.422 -7.5 1 90.81 304 VAL A C 1
ATOM 2474 O O . VAL A 1 304 ? 15.766 -22.984 -7.695 1 90.81 304 VAL A O 1
ATOM 2477 N N . MET A 1 305 ? 17.625 -22.078 -8.484 1 94.19 305 MET A N 1
ATOM 2478 C CA . MET A 1 305 ? 17.25 -22.266 -9.883 1 94.19 305 MET A CA 1
ATOM 2479 C C . MET A 1 305 ? 17.094 -23.75 -10.211 1 94.19 305 MET A C 1
ATOM 2481 O O . MET A 1 305 ? 16.172 -24.141 -10.93 1 94.19 305 MET A O 1
ATOM 2485 N N . ARG A 1 306 ? 18.016 -24.547 -9.641 1 93.19 306 ARG A N 1
ATOM 2486 C CA . ARG A 1 306 ? 17.953 -25.984 -9.867 1 93.19 306 ARG A CA 1
ATOM 2487 C C . ARG A 1 306 ? 16.688 -26.578 -9.289 1 93.19 306 ARG A C 1
ATOM 2489 O O . ARG A 1 306 ? 16.031 -27.406 -9.93 1 93.19 306 ARG A O 1
ATOM 2496 N N . VAL A 1 307 ? 16.344 -26.078 -8.164 1 92.88 307 VAL A N 1
ATOM 2497 C CA . VAL A 1 307 ? 15.172 -26.594 -7.48 1 92.88 307 VAL A CA 1
ATOM 2498 C C . VAL A 1 307 ? 13.914 -26.203 -8.242 1 92.88 307 VAL A C 1
ATOM 2500 O O . VAL A 1 307 ? 13.047 -27.047 -8.5 1 92.88 307 VAL A O 1
ATOM 2503 N N . LEU A 1 308 ? 13.82 -25.016 -8.672 1 95.94 308 LEU A N 1
ATOM 2504 C CA . LEU A 1 308 ? 12.625 -24.5 -9.344 1 95.94 308 LEU A CA 1
ATOM 2505 C C . LEU A 1 308 ? 12.477 -25.109 -10.734 1 95.94 308 LEU A C 1
ATOM 2507 O O . LEU A 1 308 ? 11.367 -25.375 -11.18 1 95.94 308 LEU A O 1
ATOM 2511 N N . MET A 1 309 ? 13.641 -25.469 -11.391 1 96.38 309 MET A N 1
ATOM 2512 C CA . MET A 1 309 ? 13.609 -25.953 -12.773 1 96.38 309 MET A CA 1
ATOM 2513 C C . MET A 1 309 ? 13.75 -27.469 -12.812 1 96.38 309 MET A C 1
ATOM 2515 O O . MET A 1 309 ? 13.812 -28.062 -13.891 1 96.38 309 MET A O 1
ATOM 2519 N N . SER A 1 310 ? 13.75 -28.141 -11.727 1 93.62 310 SER A N 1
ATOM 2520 C CA . SER A 1 310 ? 14.094 -29.547 -11.625 1 93.62 310 SER A CA 1
ATOM 2521 C C . SER A 1 310 ? 13.258 -30.391 -12.586 1 93.62 310 SER A C 1
ATOM 2523 O O . SER A 1 310 ? 13.781 -31.312 -13.219 1 93.62 310 SER A O 1
ATOM 2525 N N . ASN A 1 311 ? 12.062 -30.125 -12.852 1 92.38 311 ASN A N 1
ATOM 2526 C CA . ASN A 1 311 ? 11.203 -30.953 -13.695 1 92.38 311 ASN A CA 1
ATOM 2527 C C . ASN A 1 311 ? 11.031 -30.344 -15.086 1 92.38 311 ASN A C 1
ATOM 2529 O O . ASN A 1 311 ? 10.266 -30.859 -15.898 1 92.38 311 ASN A O 1
ATOM 2533 N N . TYR A 1 312 ? 11.812 -29.328 -15.391 1 95.62 312 TYR A N 1
ATOM 2534 C CA . TYR A 1 312 ? 11.562 -28.625 -16.625 1 95.62 312 TYR A CA 1
ATOM 2535 C C . TYR A 1 312 ? 12.844 -28.453 -17.438 1 95.62 312 TYR A C 1
ATOM 2537 O O . TYR A 1 312 ? 12.875 -27.688 -18.406 1 95.62 312 TYR A O 1
ATOM 2545 N N . VAL A 1 313 ? 13.844 -29.203 -17.031 1 95.62 313 VAL A N 1
ATOM 2546 C CA . VAL A 1 313 ? 15.094 -29.188 -17.797 1 95.62 313 VAL A CA 1
ATOM 2547 C C . VAL A 1 313 ? 15.047 -30.266 -18.875 1 95.62 313 VAL A C 1
ATOM 2549 O O . VAL A 1 313 ? 14.172 -31.141 -18.859 1 95.62 313 VAL A O 1
ATOM 2552 N N . HIS A 1 314 ? 15.898 -30.172 -19.891 1 95.62 314 HIS A N 1
ATOM 2553 C CA . HIS A 1 314 ? 16.031 -31.109 -21 1 95.62 314 HIS A CA 1
ATOM 2554 C C . HIS A 1 314 ? 14.766 -31.141 -21.844 1 95.62 314 HIS A C 1
ATOM 2556 O O . HIS A 1 314 ? 14.383 -32.188 -22.359 1 95.62 314 HIS A O 1
ATOM 2562 N N . LYS A 1 315 ? 14.086 -30.094 -21.844 1 95.62 315 LYS A N 1
ATOM 2563 C CA . LYS A 1 315 ? 12.836 -30.047 -22.609 1 95.62 315 LYS A CA 1
ATOM 2564 C C . LYS A 1 315 ? 12.812 -28.859 -23.562 1 95.62 315 LYS A C 1
ATOM 2566 O O . LYS A 1 315 ? 11.781 -28.547 -24.156 1 95.62 315 LYS A O 1
ATOM 2571 N N . GLY A 1 316 ? 13.961 -28.188 -23.609 1 96.31 316 GLY A N 1
ATOM 2572 C CA . GLY A 1 316 ? 14.07 -27.078 -24.547 1 96.31 316 GLY A CA 1
ATOM 2573 C C . GLY A 1 316 ? 13.375 -25.812 -24.078 1 96.31 316 GLY A C 1
ATOM 2574 O O . GLY A 1 316 ? 12.906 -25.016 -24.891 1 96.31 316 GLY A O 1
ATOM 2575 N N . HIS A 1 317 ? 13.188 -25.625 -22.812 1 97.25 317 HIS A N 1
ATOM 2576 C CA . HIS A 1 317 ? 12.555 -24.422 -22.25 1 97.25 317 HIS A CA 1
ATOM 2577 C C . HIS A 1 317 ? 13.461 -23.203 -22.406 1 97.25 317 HIS A C 1
ATOM 2579 O O . HIS A 1 317 ? 14.672 -23.344 -22.578 1 97.25 317 HIS A O 1
ATOM 2585 N N . SER A 1 318 ? 12.844 -22.016 -22.469 1 97.38 318 SER A N 1
ATOM 2586 C CA . SER A 1 318 ? 13.523 -20.734 -22.438 1 97.38 318 SER A CA 1
ATOM 2587 C C . SER A 1 318 ? 13.305 -20.016 -21.109 1 97.38 318 SER A C 1
ATOM 2589 O O . SER A 1 318 ? 12.211 -19.5 -20.859 1 97.38 318 SER A O 1
ATOM 2591 N N . LEU A 1 319 ? 14.359 -19.969 -20.312 1 97.81 319 LEU A N 1
ATOM 2592 C CA . LEU A 1 319 ? 14.266 -19.422 -18.969 1 97.81 319 LEU A CA 1
ATOM 2593 C C . LEU A 1 319 ? 14.727 -17.969 -18.938 1 97.81 319 LEU A C 1
ATOM 2595 O O . LEU A 1 319 ? 15.789 -17.641 -19.484 1 97.81 319 LEU A O 1
ATOM 2599 N N . TYR A 1 320 ? 13.922 -17.125 -18.406 1 97.75 320 TYR A N 1
ATOM 2600 C CA . TYR A 1 320 ? 14.266 -15.711 -18.25 1 97.75 320 TYR A CA 1
ATOM 2601 C C . TYR A 1 320 ? 14.469 -15.367 -16.766 1 97.75 320 TYR A C 1
ATOM 2603 O O . TYR A 1 320 ? 13.664 -15.758 -15.922 1 97.75 320 TYR A O 1
ATOM 2611 N N . VAL A 1 321 ? 15.594 -14.602 -16.438 1 95.88 321 VAL A N 1
ATOM 2612 C CA . VAL A 1 321 ? 15.93 -14.305 -15.055 1 95.88 321 VAL A CA 1
ATOM 2613 C C . VAL A 1 321 ? 16.5 -12.891 -14.953 1 95.88 321 VAL A C 1
ATOM 2615 O O . VAL A 1 321 ? 16.859 -12.281 -15.969 1 95.88 321 VAL A O 1
ATOM 2618 N N . ASP A 1 322 ? 16.484 -12.367 -13.758 1 90.56 322 ASP A N 1
ATOM 2619 C CA . ASP A 1 322 ? 17.062 -11.039 -13.57 1 90.56 322 ASP A CA 1
ATOM 2620 C C . ASP A 1 322 ? 18.547 -11.133 -13.227 1 90.56 322 ASP A C 1
ATOM 2622 O O . ASP A 1 322 ? 19.141 -12.211 -13.273 1 90.56 322 ASP A O 1
ATOM 2626 N N . ASN A 1 323 ? 19.219 -9.992 -12.938 1 88 323 ASN A N 1
ATOM 2627 C CA . ASN A 1 323 ? 20.656 -9.906 -12.773 1 88 323 ASN A CA 1
ATOM 2628 C C . ASN A 1 323 ? 21.125 -10.617 -11.508 1 88 323 ASN A C 1
ATOM 2630 O O . ASN A 1 323 ? 22.312 -10.953 -11.375 1 88 323 ASN A O 1
ATOM 2634 N N . TYR A 1 324 ? 20.172 -10.867 -10.688 1 82.88 324 TYR A N 1
ATOM 2635 C CA . TYR A 1 324 ? 20.484 -11.602 -9.461 1 82.88 324 TYR A CA 1
ATOM 2636 C C . TYR A 1 324 ? 20.812 -13.055 -9.766 1 82.88 324 TYR A C 1
ATOM 2638 O O . TYR A 1 324 ? 21.734 -13.633 -9.172 1 82.88 324 TYR A O 1
ATOM 2646 N N . TYR A 1 325 ? 20.156 -13.547 -10.664 1 89.25 325 TYR A N 1
ATOM 2647 C CA . TYR A 1 325 ? 20.234 -14.969 -10.969 1 89.25 325 TYR A CA 1
ATOM 2648 C C . TYR A 1 325 ? 21.234 -15.227 -12.102 1 89.25 325 TYR A C 1
ATOM 2650 O O . TYR A 1 325 ? 21.75 -16.328 -12.234 1 89.25 325 TYR A O 1
ATOM 2658 N N . SER A 1 326 ? 21.469 -14.273 -12.867 1 90.56 326 SER A N 1
ATOM 2659 C CA . SER A 1 326 ? 22.156 -14.477 -14.141 1 90.56 326 SER A CA 1
ATOM 2660 C C . SER A 1 326 ? 23.672 -14.477 -13.961 1 90.56 326 SER A C 1
ATOM 2662 O O . SER A 1 326 ? 24.203 -13.664 -13.195 1 90.56 326 SER A O 1
ATOM 2664 N N . SER A 1 327 ? 24.359 -15.359 -14.523 1 90.81 327 SER A N 1
ATOM 2665 C CA . SER A 1 327 ? 25.812 -15.461 -14.656 1 90.81 327 SER A CA 1
ATOM 2666 C C . SER A 1 327 ? 26.188 -16.297 -15.875 1 90.81 327 SER A C 1
ATOM 2668 O O . SER A 1 327 ? 25.391 -17.078 -16.391 1 90.81 327 SER A O 1
ATOM 2670 N N . VAL A 1 328 ? 27.406 -16.047 -16.359 1 91.62 328 VAL A N 1
ATOM 2671 C CA . VAL A 1 328 ? 27.875 -16.812 -17.516 1 91.62 328 VAL A CA 1
ATOM 2672 C C . VAL A 1 328 ? 27.953 -18.297 -17.141 1 91.62 328 VAL A C 1
ATOM 2674 O O . VAL A 1 328 ? 27.562 -19.156 -17.938 1 91.62 328 VAL A O 1
ATOM 2677 N N . GLY A 1 329 ? 28.359 -18.562 -15.945 1 89.38 329 GLY A N 1
ATOM 2678 C CA . GLY A 1 329 ? 28.422 -19.938 -15.469 1 89.38 329 GLY A CA 1
ATOM 2679 C C . GLY A 1 329 ? 27.062 -20.609 -15.438 1 89.38 329 GLY A C 1
ATOM 2680 O O . GLY A 1 329 ? 26.938 -21.766 -15.844 1 89.38 329 GLY A O 1
ATOM 2681 N N . MET A 1 330 ? 26.094 -19.938 -15.055 1 91.88 330 MET A N 1
ATOM 2682 C CA . MET A 1 330 ? 24.734 -20.484 -14.992 1 91.88 330 MET A CA 1
ATOM 2683 C C . MET A 1 330 ? 24.172 -20.703 -16.391 1 91.88 330 MET A C 1
ATOM 2685 O O . MET A 1 330 ? 23.469 -21.688 -16.625 1 91.88 330 MET A O 1
ATOM 2689 N N . ALA A 1 331 ? 24.484 -19.797 -17.234 1 94.12 331 ALA A N 1
ATOM 2690 C CA . ALA A 1 331 ? 24.047 -19.938 -18.625 1 94.12 331 ALA A CA 1
ATOM 2691 C C . ALA A 1 331 ? 24.594 -21.203 -19.25 1 94.12 331 ALA A C 1
ATOM 2693 O O . ALA A 1 331 ? 23.875 -21.938 -19.922 1 94.12 331 ALA A O 1
ATOM 2694 N N . GLU A 1 332 ? 25.844 -21.453 -18.984 1 93.44 332 GLU A N 1
ATOM 2695 C CA . GLU A 1 332 ? 26.469 -22.656 -19.531 1 93.44 332 GLU A CA 1
ATOM 2696 C C . GLU A 1 332 ? 25.891 -23.922 -18.906 1 93.44 332 GLU A C 1
ATOM 2698 O O . GLU A 1 332 ? 25.672 -24.922 -19.594 1 93.44 332 GLU A O 1
ATOM 2703 N N . GLU A 1 333 ? 25.594 -23.844 -17.688 1 93.56 333 GLU A N 1
ATOM 2704 C CA . GLU A 1 333 ? 25.031 -24.984 -16.984 1 93.56 333 GLU A CA 1
ATOM 2705 C C . GLU A 1 333 ? 23.672 -25.375 -17.578 1 93.56 333 GLU A C 1
ATOM 2707 O O . GLU A 1 333 ? 23.422 -26.547 -17.844 1 93.56 333 GLU A O 1
ATOM 2712 N N . PHE A 1 334 ? 22.844 -24.484 -17.734 1 95.56 334 PHE A N 1
ATOM 2713 C CA . PHE A 1 334 ? 21.5 -24.766 -18.25 1 95.56 334 PHE A CA 1
ATOM 2714 C C . PHE A 1 334 ? 21.547 -25.141 -19.719 1 95.56 334 PHE A C 1
ATOM 2716 O O . PHE A 1 334 ? 20.75 -25.953 -20.188 1 95.56 334 PHE A O 1
ATOM 2723 N N . LEU A 1 335 ? 22.516 -24.531 -20.406 1 94.94 335 LEU A N 1
ATOM 2724 C CA . LEU A 1 335 ? 22.688 -24.906 -21.812 1 94.94 335 LEU A CA 1
ATOM 2725 C C . LEU A 1 335 ? 23.016 -26.391 -21.938 1 94.94 335 LEU A C 1
ATOM 2727 O O . LEU A 1 335 ? 22.484 -27.062 -22.812 1 94.94 335 LEU A O 1
ATOM 2731 N N . ASN A 1 336 ? 23.797 -26.859 -21.031 1 94.12 336 ASN A N 1
ATOM 2732 C CA . ASN A 1 336 ? 24.172 -28.281 -21.016 1 94.12 336 ASN A CA 1
ATOM 2733 C C . ASN A 1 336 ? 22.969 -29.172 -20.688 1 94.12 336 ASN A C 1
ATOM 2735 O O . ASN A 1 336 ? 23 -30.375 -20.969 1 94.12 336 ASN A O 1
ATOM 2739 N N . LYS A 1 337 ? 21.969 -28.594 -20.172 1 95.25 337 LYS A N 1
ATOM 2740 C CA . LYS A 1 337 ? 20.734 -29.328 -19.859 1 95.25 337 LYS A CA 1
ATOM 2741 C C . LYS A 1 337 ? 19.641 -29.031 -20.875 1 95.25 337 LYS A C 1
ATOM 2743 O O . LYS A 1 337 ? 18.453 -29.156 -20.578 1 95.25 337 LYS A O 1
ATOM 2748 N N . ASN A 1 338 ? 20.078 -28.594 -21.984 1 95.31 338 ASN A N 1
ATOM 2749 C CA . ASN A 1 338 ? 19.188 -28.281 -23.094 1 95.31 338 ASN A CA 1
ATOM 2750 C C . ASN A 1 338 ? 18.094 -27.297 -22.688 1 95.31 338 ASN A C 1
ATOM 2752 O O . ASN A 1 338 ? 16.922 -27.5 -22.984 1 95.31 338 ASN A O 1
ATOM 2756 N N . THR A 1 339 ? 18.453 -26.344 -21.953 1 96.31 339 THR A N 1
ATOM 2757 C CA . THR A 1 339 ? 17.578 -25.266 -21.5 1 96.31 339 THR A CA 1
ATOM 2758 C C . THR A 1 339 ? 18.203 -23.906 -21.75 1 96.31 339 THR A C 1
ATOM 2760 O O . THR A 1 339 ? 19.344 -23.656 -21.375 1 96.31 339 THR A O 1
ATOM 2763 N N . TYR A 1 340 ? 17.516 -23.109 -22.469 1 96.88 340 TYR A N 1
ATOM 2764 C CA . TYR A 1 340 ? 18.016 -21.766 -22.734 1 96.88 340 TYR A CA 1
ATOM 2765 C C . TYR A 1 340 ? 17.875 -20.875 -21.516 1 96.88 340 TYR A C 1
ATOM 2767 O O . TYR A 1 340 ? 16.984 -21.094 -20.672 1 96.88 340 TYR A O 1
ATOM 2775 N N . ILE A 1 341 ? 18.703 -19.859 -21.406 1 96.44 341 ILE A N 1
ATOM 2776 C CA . ILE A 1 341 ? 18.578 -18.859 -20.344 1 96.44 341 ILE A CA 1
ATOM 2777 C C . ILE A 1 341 ? 18.891 -17.469 -20.906 1 96.44 341 ILE A C 1
ATOM 2779 O O . ILE A 1 341 ? 19.781 -17.312 -21.734 1 96.44 341 ILE A O 1
ATOM 2783 N N . THR A 1 342 ? 18.078 -16.578 -20.625 1 96.81 342 THR A N 1
ATOM 2784 C CA . THR A 1 342 ? 18.281 -15.164 -20.938 1 96.81 342 THR A CA 1
ATOM 2785 C C . THR A 1 342 ? 18.078 -14.305 -19.688 1 96.81 342 THR A C 1
ATOM 2787 O O . THR A 1 342 ? 17.062 -14.43 -19 1 96.81 342 THR A O 1
ATOM 2790 N N . GLY A 1 343 ? 19.016 -13.461 -19.328 1 95.19 343 GLY A N 1
ATOM 2791 C CA . GLY A 1 343 ? 18.891 -12.602 -18.172 1 95.19 343 GLY A CA 1
ATOM 2792 C C . GLY A 1 343 ? 19.75 -11.352 -18.25 1 95.19 343 GLY A C 1
ATOM 2793 O O . GLY A 1 343 ? 20.625 -11.25 -19.109 1 95.19 343 GLY A O 1
ATOM 2794 N N . THR A 1 344 ? 19.438 -10.383 -17.469 1 92.44 344 THR A N 1
ATOM 2795 C CA . THR A 1 344 ? 20.328 -9.242 -17.328 1 92.44 344 THR A CA 1
ATOM 2796 C C . THR A 1 344 ? 21.562 -9.625 -16.5 1 92.44 344 THR A C 1
ATOM 2798 O O . THR A 1 344 ? 21.516 -10.555 -15.695 1 92.44 344 THR A O 1
ATOM 2801 N N . LEU A 1 345 ? 22.656 -8.969 -16.844 1 91 345 LEU A N 1
ATOM 2802 C CA . LEU A 1 345 ? 23.922 -9.328 -16.234 1 91 345 LEU A CA 1
ATOM 2803 C C . LEU A 1 345 ? 24.547 -8.133 -15.531 1 91 345 LEU A C 1
ATOM 2805 O O . LEU A 1 345 ? 24.625 -7.039 -16.094 1 91 345 LEU A O 1
ATOM 2809 N N . GLN A 1 346 ? 24.906 -8.367 -14.281 1 88.06 346 GLN A N 1
ATOM 2810 C CA . GLN A 1 346 ? 25.672 -7.324 -13.602 1 88.06 346 GLN A CA 1
ATOM 2811 C C . GLN A 1 346 ? 27.047 -7.137 -14.25 1 88.06 346 GLN A C 1
ATOM 2813 O O . GLN A 1 346 ? 27.703 -8.109 -14.633 1 88.06 346 GLN A O 1
ATOM 2818 N N . PHE A 1 347 ? 27.531 -5.988 -14.258 1 83.12 347 PHE A N 1
ATOM 2819 C CA . PHE A 1 347 ? 28.766 -5.672 -14.984 1 83.12 347 PHE A CA 1
ATOM 2820 C C . PHE A 1 347 ? 29.969 -6.309 -14.312 1 83.12 347 PHE A C 1
ATOM 2822 O O . PHE A 1 347 ? 30.922 -6.719 -14.992 1 83.12 347 PHE A O 1
ATOM 2829 N N . ASN A 1 348 ? 29.953 -6.488 -13.031 1 81.06 348 ASN A N 1
ATOM 2830 C CA . ASN A 1 348 ? 31.109 -6.965 -12.297 1 81.06 348 ASN A CA 1
ATOM 2831 C C . ASN A 1 348 ? 31 -8.453 -11.961 1 81.06 348 ASN A C 1
ATOM 2833 O O . ASN A 1 348 ? 31.734 -8.961 -11.125 1 81.06 348 ASN A O 1
ATOM 2837 N N . ARG A 1 349 ? 30.109 -9.109 -12.617 1 82.56 349 ARG A N 1
ATOM 2838 C CA . ARG A 1 349 ? 29.906 -10.523 -12.32 1 82.56 349 ARG A CA 1
ATOM 2839 C C . ARG A 1 349 ? 31.047 -11.375 -12.852 1 82.56 349 ARG A C 1
ATOM 2841 O O . ARG A 1 349 ? 31.594 -11.094 -13.922 1 82.56 349 ARG A O 1
ATOM 2848 N N . LYS A 1 350 ? 31.406 -12.383 -12.133 1 80.19 350 LYS A N 1
ATOM 2849 C CA . LYS A 1 350 ? 32.469 -13.289 -12.539 1 80.19 350 LYS A CA 1
ATOM 2850 C C . LYS A 1 350 ? 32.156 -13.961 -13.875 1 80.19 350 LYS A C 1
ATOM 2852 O O . LYS A 1 350 ? 31.016 -14.406 -14.086 1 80.19 350 LYS A O 1
ATOM 2857 N N . GLY A 1 351 ? 33.156 -14.047 -14.797 1 83.12 351 GLY A N 1
ATOM 2858 C CA . GLY A 1 351 ? 32.969 -14.742 -16.062 1 83.12 351 GLY A CA 1
ATOM 2859 C C . GLY A 1 351 ? 32.594 -13.828 -17.219 1 83.12 351 GLY A C 1
ATOM 2860 O O . GLY A 1 351 ? 32.625 -14.234 -18.375 1 83.12 351 GLY A O 1
ATOM 2861 N N . ASN A 1 352 ? 32.312 -12.586 -16.828 1 87.44 352 ASN A N 1
ATOM 2862 C CA . ASN A 1 352 ? 31.938 -11.625 -17.859 1 87.44 352 ASN A CA 1
ATOM 2863 C C . ASN A 1 352 ? 33.094 -11.305 -18.781 1 87.44 352 ASN A C 1
ATOM 2865 O O . ASN A 1 352 ? 34.25 -11.297 -18.344 1 87.44 352 ASN A O 1
ATOM 2869 N N . PRO A 1 353 ? 32.781 -11.125 -20.031 1 88.31 353 PRO A N 1
ATOM 2870 C CA . PRO A 1 353 ? 33.844 -10.617 -20.906 1 88.31 353 PRO A CA 1
ATOM 2871 C C . PRO A 1 353 ? 34.219 -9.164 -20.594 1 88.31 353 PRO A C 1
ATOM 2873 O O . PRO A 1 353 ? 33.406 -8.258 -20.781 1 88.31 353 PRO A O 1
ATOM 2876 N N . VAL A 1 354 ? 35.375 -8.922 -20.25 1 83.62 354 VAL A N 1
ATOM 2877 C CA . VAL A 1 354 ? 35.844 -7.625 -19.797 1 83.62 354 VAL A CA 1
ATOM 2878 C C . VAL A 1 354 ? 35.719 -6.602 -20.922 1 83.62 354 VAL A C 1
ATOM 2880 O O . VAL A 1 354 ? 35.406 -5.43 -20.672 1 83.62 354 VAL A O 1
ATOM 2883 N N . GLN A 1 355 ? 35.875 -7.035 -22.125 1 83.31 355 GLN A N 1
ATOM 2884 C CA . GLN A 1 355 ? 35.844 -6.137 -23.281 1 83.31 355 GLN A CA 1
ATOM 2885 C C . GLN A 1 355 ? 34.469 -5.512 -23.438 1 83.31 355 GLN A C 1
ATOM 2887 O O . GLN A 1 355 ? 34.344 -4.316 -23.734 1 83.31 355 GLN A O 1
ATOM 2892 N N . VAL A 1 356 ? 33.5 -6.316 -23.297 1 84.75 356 VAL A N 1
ATOM 2893 C CA . VAL A 1 356 ? 32.156 -5.836 -23.469 1 84.75 356 VAL A CA 1
ATOM 2894 C C . VAL A 1 356 ? 31.797 -4.859 -22.344 1 84.75 356 VAL A C 1
ATOM 2896 O O . VAL A 1 356 ? 31.188 -3.816 -22.578 1 84.75 356 VAL A O 1
ATOM 2899 N N . ILE A 1 357 ? 32.281 -5.16 -21.172 1 80.75 357 ILE A N 1
ATOM 2900 C CA . ILE A 1 357 ? 31.906 -4.395 -19.984 1 80.75 357 ILE A CA 1
ATOM 2901 C C . ILE A 1 357 ? 32.594 -3.025 -20.016 1 80.75 357 ILE A C 1
ATOM 2903 O O . ILE A 1 357 ? 31.969 -2.018 -19.656 1 80.75 357 ILE A O 1
ATOM 2907 N N . ASN A 1 358 ? 33.719 -2.961 -20.594 1 81.31 358 ASN A N 1
ATOM 2908 C CA . ASN A 1 358 ? 34.469 -1.725 -20.562 1 81.31 358 ASN A CA 1
ATOM 2909 C C . ASN A 1 358 ? 34.188 -0.849 -21.781 1 81.31 358 ASN A C 1
ATOM 2911 O O . ASN A 1 358 ? 34.562 0.316 -21.828 1 81.31 358 ASN A O 1
ATOM 2915 N N . THR A 1 359 ? 33.5 -1.365 -22.703 1 85.44 359 THR A N 1
ATOM 2916 C CA . THR A 1 359 ? 33.188 -0.602 -23.906 1 85.44 359 THR A CA 1
ATOM 2917 C C . THR A 1 359 ? 32.156 0.494 -23.594 1 85.44 359 THR A C 1
ATOM 2919 O O . THR A 1 359 ? 31.141 0.24 -22.953 1 85.44 359 THR A O 1
ATOM 2922 N N . ARG A 1 360 ? 32.406 1.77 -23.953 1 85.31 360 ARG A N 1
ATOM 2923 C CA . ARG A 1 360 ? 31.484 2.887 -23.797 1 85.31 360 ARG A CA 1
ATOM 2924 C C . ARG A 1 360 ? 30.547 2.988 -25 1 85.31 360 ARG A C 1
ATOM 2926 O O . ARG A 1 360 ? 31 3.09 -26.141 1 85.31 360 ARG A O 1
ATOM 2933 N N . LEU A 1 361 ? 29.312 2.932 -24.75 1 88.75 361 LEU A N 1
ATOM 2934 C CA . LEU A 1 361 ? 28.328 2.896 -25.828 1 88.75 361 LEU A CA 1
ATOM 2935 C C . LEU A 1 361 ? 27.609 4.238 -25.953 1 88.75 361 LEU A C 1
ATOM 2937 O O . LEU A 1 361 ? 27.406 4.93 -24.953 1 88.75 361 LEU A O 1
ATOM 2941 N N . GLN A 1 362 ? 27.359 4.613 -27.188 1 87.81 362 GLN A N 1
ATOM 2942 C CA . GLN A 1 362 ? 26.438 5.715 -27.453 1 87.81 362 GLN A CA 1
ATOM 2943 C C . GLN A 1 362 ? 24.984 5.258 -27.312 1 87.81 362 GLN A C 1
ATOM 2945 O O . GLN A 1 362 ? 24.703 4.059 -27.359 1 87.81 362 GLN A O 1
ATOM 2950 N N . PRO A 1 363 ? 24.141 6.238 -27.156 1 86.94 363 PRO A N 1
ATOM 2951 C CA . PRO A 1 363 ? 22.734 5.848 -27.062 1 86.94 363 PRO A CA 1
ATOM 2952 C C . PRO A 1 363 ? 22.266 5.043 -28.266 1 86.94 363 PRO A C 1
ATOM 2954 O O . PRO A 1 363 ? 22.578 5.391 -29.406 1 86.94 363 PRO A O 1
ATOM 2957 N N . ASN A 1 364 ? 21.672 3.941 -28.062 1 86.19 364 ASN A N 1
ATOM 2958 C CA . ASN A 1 364 ? 21.094 3.055 -29.062 1 86.19 364 ASN A CA 1
ATOM 2959 C C . ASN A 1 364 ? 22.156 2.201 -29.75 1 86.19 364 ASN A C 1
ATOM 2961 O O . ASN A 1 364 ? 22.031 1.857 -30.922 1 86.19 364 ASN A O 1
ATOM 2965 N N . GLU A 1 365 ? 23.219 2.021 -29.047 1 89.62 365 GLU A N 1
ATOM 2966 C CA . GLU A 1 365 ? 24.281 1.142 -29.531 1 89.62 365 GLU A CA 1
ATOM 2967 C C . GLU A 1 365 ? 24.406 -0.108 -28.672 1 89.62 365 GLU A C 1
ATOM 2969 O O . GLU A 1 365 ? 24.141 -0.062 -27.469 1 89.62 365 GLU A O 1
ATOM 2974 N N . ALA A 1 366 ? 24.766 -1.201 -29.375 1 90.56 366 ALA A N 1
ATOM 2975 C CA . ALA A 1 366 ? 24.953 -2.459 -28.656 1 90.56 366 ALA A CA 1
ATOM 2976 C C . ALA A 1 366 ? 26.312 -3.076 -28.969 1 90.56 366 ALA A C 1
ATOM 2978 O O . ALA A 1 366 ? 26.859 -2.846 -30.047 1 90.56 366 ALA A O 1
ATOM 2979 N N . CYS A 1 367 ? 26.922 -3.664 -28.016 1 91.75 367 CYS A N 1
ATOM 2980 C CA . CYS A 1 367 ? 28.141 -4.461 -28.156 1 91.75 367 CYS A CA 1
ATOM 2981 C C . CYS A 1 367 ? 27.891 -5.902 -27.734 1 91.75 367 CYS A C 1
ATOM 2983 O O . CYS A 1 367 ? 27.312 -6.152 -26.672 1 91.75 367 CYS A O 1
ATOM 2985 N N . ILE A 1 368 ? 28.234 -6.863 -28.625 1 92.44 368 ILE A N 1
ATOM 2986 C CA . ILE A 1 368 ? 27.938 -8.266 -28.344 1 92.44 368 ILE A CA 1
ATOM 2987 C C . ILE A 1 368 ? 29.203 -9.102 -28.484 1 92.44 368 ILE A C 1
ATOM 2989 O O . ILE A 1 368 ? 30.016 -8.852 -29.391 1 92.44 368 ILE A O 1
ATOM 2993 N N . MET A 1 369 ? 29.375 -10.016 -27.625 1 93.25 369 MET A N 1
ATOM 2994 C CA . MET A 1 369 ? 30.406 -11.055 -27.719 1 93.25 369 MET A CA 1
ATOM 2995 C C . MET A 1 369 ? 29.812 -12.422 -27.406 1 93.25 369 MET A C 1
ATOM 2997 O O . MET A 1 369 ? 28.781 -12.523 -26.75 1 93.25 369 MET A O 1
ATOM 3001 N N . HIS A 1 370 ? 30.422 -13.453 -27.906 1 93.19 370 HIS A N 1
ATOM 3002 C CA . HIS A 1 370 ? 29.984 -14.812 -27.625 1 93.19 370 HIS A CA 1
ATOM 3003 C C . HIS A 1 370 ? 31.188 -15.719 -27.344 1 93.19 370 HIS A C 1
ATOM 3005 O O . HIS A 1 370 ? 32.312 -15.414 -27.75 1 93.19 370 HIS A O 1
ATOM 3011 N N . ASN A 1 371 ? 30.938 -16.734 -26.609 1 91.69 371 ASN A N 1
ATOM 3012 C CA . ASN A 1 371 ? 32 -17.672 -26.297 1 91.69 371 ASN A CA 1
ATOM 3013 C C . ASN A 1 371 ? 31.906 -18.938 -27.156 1 91.69 371 ASN A C 1
ATOM 3015 O O . ASN A 1 371 ? 31.109 -18.984 -28.094 1 91.69 371 ASN A O 1
ATOM 3019 N N . SER A 1 372 ? 32.719 -19.891 -26.859 1 88.06 372 SER A N 1
ATOM 3020 C CA . SER A 1 372 ? 32.844 -21.109 -27.672 1 88.06 372 SER A CA 1
ATOM 3021 C C . SER A 1 372 ? 31.531 -21.906 -27.609 1 88.06 372 SER A C 1
ATOM 3023 O O . SER A 1 372 ? 31.219 -22.656 -28.547 1 88.06 372 SER A O 1
ATOM 3025 N N . ASN A 1 373 ? 30.781 -21.766 -26.547 1 89.12 373 ASN A N 1
ATOM 3026 C CA . ASN A 1 373 ? 29.516 -22.484 -26.406 1 89.12 373 ASN A CA 1
ATOM 3027 C C . ASN A 1 373 ? 28.344 -21.672 -26.938 1 89.12 373 ASN A C 1
ATOM 3029 O O . ASN A 1 373 ? 27.188 -22.047 -26.719 1 89.12 373 ASN A O 1
ATOM 3033 N N . ASN A 1 374 ? 28.672 -20.547 -27.5 1 90.19 374 ASN A N 1
ATOM 3034 C CA . ASN A 1 374 ? 27.672 -19.656 -28.109 1 90.19 374 ASN A CA 1
ATOM 3035 C C . ASN A 1 374 ? 26.828 -18.953 -27.062 1 90.19 374 ASN A C 1
ATOM 3037 O O . ASN A 1 374 ? 25.641 -18.688 -27.281 1 90.19 374 ASN A O 1
ATOM 3041 N N . VAL A 1 375 ? 27.391 -18.828 -25.906 1 93 375 VAL A N 1
ATOM 3042 C CA . VAL A 1 375 ? 26.812 -17.938 -24.906 1 93 375 VAL A CA 1
ATOM 3043 C C . VAL A 1 375 ? 27.109 -16.484 -25.266 1 93 375 VAL A C 1
ATOM 3045 O O . VAL A 1 375 ? 28.266 -16.125 -25.5 1 93 375 VAL A O 1
ATOM 3048 N N . THR A 1 376 ? 26.125 -15.734 -25.406 1 93.62 376 THR A N 1
ATOM 3049 C CA . THR A 1 376 ? 26.297 -14.352 -25.844 1 93.62 376 THR A CA 1
ATOM 3050 C C . THR A 1 376 ? 26.156 -13.383 -24.672 1 93.62 376 THR A C 1
ATOM 3052 O O . THR A 1 376 ? 25.328 -13.586 -23.797 1 93.62 376 THR A O 1
ATOM 3055 N N . VAL A 1 377 ? 26.953 -12.406 -24.609 1 93.62 377 VAL A N 1
ATOM 3056 C CA . VAL A 1 377 ? 26.859 -11.273 -23.703 1 93.62 377 VAL A CA 1
ATOM 3057 C C . VAL A 1 377 ? 26.703 -9.977 -24.5 1 93.62 377 VAL A C 1
ATOM 3059 O O . VAL A 1 377 ? 27.531 -9.672 -25.359 1 93.62 377 VAL A O 1
ATOM 3062 N N . THR A 1 378 ? 25.625 -9.32 -24.266 1 93.62 378 THR A N 1
ATOM 3063 C CA . THR A 1 378 ? 25.297 -8.109 -25 1 93.62 378 THR A CA 1
ATOM 3064 C C . THR A 1 378 ? 25.203 -6.91 -24.062 1 93.62 378 THR A C 1
ATOM 3066 O O . THR A 1 378 ? 24.531 -6.973 -23.031 1 93.62 378 THR A O 1
ATOM 3069 N N . LYS A 1 379 ? 25.922 -5.914 -24.328 1 93.62 379 LYS A N 1
ATOM 3070 C CA . LYS A 1 379 ? 25.766 -4.617 -23.672 1 93.62 379 LYS A CA 1
ATOM 3071 C C . LYS A 1 379 ? 24.969 -3.658 -24.547 1 93.62 379 LYS A C 1
ATOM 3073 O O . LYS A 1 379 ? 25.219 -3.553 -25.75 1 93.62 379 LYS A O 1
ATOM 3078 N N . TRP A 1 380 ? 23.938 -3.064 -23.984 1 91.56 380 TRP A N 1
ATOM 3079 C CA . TRP A 1 380 ? 23 -2.209 -24.703 1 91.56 380 TRP A CA 1
ATOM 3080 C C . TRP A 1 380 ? 22.781 -0.898 -23.969 1 91.56 380 TRP A C 1
ATOM 3082 O O . TRP A 1 380 ? 22.625 -0.89 -22.734 1 91.56 380 TRP A O 1
ATOM 3092 N N . ARG A 1 381 ? 22.828 0.24 -24.719 1 89.75 381 ARG A N 1
ATOM 3093 C CA . ARG A 1 381 ? 22.578 1.535 -24.078 1 89.75 381 ARG A CA 1
ATOM 3094 C C . ARG A 1 381 ? 21.328 2.191 -24.656 1 89.75 381 ARG A C 1
ATOM 3096 O O . ARG A 1 381 ? 21.328 2.689 -25.781 1 89.75 381 ARG A O 1
ATOM 3103 N N . ASP A 1 382 ? 20.297 2.164 -23.875 1 82.56 382 ASP A N 1
ATOM 3104 C CA . ASP A 1 382 ? 19.141 2.992 -24.156 1 82.56 382 ASP A CA 1
ATOM 3105 C C . ASP A 1 382 ? 19.172 4.289 -23.359 1 82.56 382 ASP A C 1
ATOM 3107 O O . ASP A 1 382 ? 20.016 5.16 -23.625 1 82.56 382 ASP A O 1
ATOM 3111 N N . LYS A 1 383 ? 18.375 4.43 -22.297 1 69.88 383 LYS A N 1
ATOM 3112 C CA . LYS A 1 383 ? 18.531 5.52 -21.328 1 69.88 383 LYS A CA 1
ATOM 3113 C C . LYS A 1 383 ? 19.656 5.219 -20.344 1 69.88 383 LYS A C 1
ATOM 3115 O O . LYS A 1 383 ? 20.375 6.129 -19.922 1 69.88 383 LYS A O 1
ATOM 3120 N N . ARG A 1 384 ? 19.766 3.91 -20.141 1 82.69 384 ARG A N 1
ATOM 3121 C CA . ARG A 1 384 ? 20.844 3.391 -19.297 1 82.69 384 ARG A CA 1
ATOM 3122 C C . ARG A 1 384 ? 21.531 2.199 -19.953 1 82.69 384 ARG A C 1
ATOM 3124 O O . ARG A 1 384 ? 21 1.623 -20.906 1 82.69 384 ARG A O 1
ATOM 3131 N N . GLU A 1 385 ? 22.688 1.955 -19.422 1 87.25 385 GLU A N 1
ATOM 3132 C CA . GLU A 1 385 ? 23.406 0.79 -19.922 1 87.25 385 GLU A CA 1
ATOM 3133 C C . GLU A 1 385 ? 22.953 -0.488 -19.234 1 87.25 385 GLU A C 1
ATOM 3135 O O . GLU A 1 385 ? 22.797 -0.521 -18.016 1 87.25 385 GLU A O 1
ATOM 3140 N N . ILE A 1 386 ? 22.625 -1.421 -20.078 1 89.75 386 ILE A N 1
ATOM 3141 C CA . ILE A 1 386 ? 22.203 -2.717 -19.547 1 89.75 386 ILE A CA 1
ATOM 3142 C C . ILE A 1 386 ? 22.969 -3.832 -20.25 1 89.75 386 ILE A C 1
ATOM 3144 O O . ILE A 1 386 ? 23.281 -3.732 -21.438 1 89.75 386 ILE A O 1
ATOM 3148 N N . SER A 1 387 ? 23.344 -4.832 -19.547 1 92.5 387 SER A N 1
ATOM 3149 C CA . SER A 1 387 ? 24.016 -5.996 -20.125 1 92.5 387 SER A CA 1
ATOM 3150 C C . SER A 1 387 ? 23.125 -7.238 -20.031 1 92.5 387 SER A C 1
ATOM 3152 O O . SER A 1 387 ? 22.422 -7.43 -19.031 1 92.5 387 SER A O 1
ATOM 3154 N N . PHE A 1 388 ? 23.188 -8.047 -21.094 1 94.19 388 PHE A N 1
ATOM 3155 C CA . PHE A 1 388 ? 22.406 -9.273 -21.156 1 94.19 388 PHE A CA 1
ATOM 3156 C C . PHE A 1 388 ? 23.312 -10.484 -21.375 1 94.19 388 PHE A C 1
ATOM 3158 O O . PHE A 1 388 ? 24.344 -10.375 -22.047 1 94.19 388 PHE A O 1
ATOM 3165 N N . VAL A 1 389 ? 22.969 -11.57 -20.812 1 95.12 389 VAL A N 1
ATOM 3166 C CA . VAL A 1 389 ? 23.516 -12.875 -21.156 1 95.12 389 VAL A CA 1
ATOM 3167 C C . VAL A 1 389 ? 22.422 -13.758 -21.734 1 95.12 389 VAL A C 1
ATOM 3169 O O . VAL A 1 389 ? 21.281 -13.758 -21.25 1 95.12 389 VAL A O 1
ATOM 3172 N N . SER A 1 390 ? 22.672 -14.43 -22.844 1 95.69 390 SER A N 1
ATOM 3173 C CA . SER A 1 390 ? 21.656 -15.273 -23.453 1 95.69 390 SER A CA 1
ATOM 3174 C C . SER A 1 390 ? 22.297 -16.469 -24.172 1 95.69 390 SER A C 1
ATOM 3176 O O . SER A 1 390 ? 23.391 -16.359 -24.719 1 95.69 390 SER A O 1
ATOM 3178 N N . THR A 1 391 ? 21.641 -17.547 -24.109 1 95.88 391 THR A N 1
ATOM 3179 C CA . THR A 1 391 ? 22.031 -18.719 -24.859 1 95.88 391 THR A CA 1
ATOM 3180 C C . THR A 1 391 ? 21.094 -18.953 -26.047 1 95.88 391 THR A C 1
ATOM 3182 O O . THR A 1 391 ? 21.234 -19.938 -26.766 1 95.88 391 THR A O 1
ATOM 3185 N N . GLU A 1 392 ? 20.156 -18.078 -26.219 1 94.5 392 GLU A N 1
ATOM 3186 C CA . GLU A 1 392 ? 19.141 -18.281 -27.234 1 94.5 392 GLU A CA 1
ATOM 3187 C C . GLU A 1 392 ? 19.109 -17.109 -28.219 1 94.5 392 GLU A C 1
ATOM 3189 O O . GLU A 1 392 ? 18.938 -17.312 -29.422 1 94.5 392 GLU A O 1
ATOM 3194 N N . HIS A 1 393 ? 19.312 -15.984 -27.703 1 91.62 393 HIS A N 1
ATOM 3195 C CA . HIS A 1 393 ? 19.109 -14.797 -28.516 1 91.62 393 HIS A CA 1
ATOM 3196 C C . HIS A 1 393 ? 20.438 -14.109 -28.828 1 91.62 393 HIS A C 1
ATOM 3198 O O . HIS A 1 393 ? 21.344 -14.086 -27.984 1 91.62 393 HIS A O 1
ATOM 3204 N N . ASN A 1 394 ? 20.406 -13.57 -30 1 85.19 394 ASN A N 1
ATOM 3205 C CA . ASN A 1 394 ? 21.531 -12.711 -30.375 1 85.19 394 ASN A CA 1
ATOM 3206 C C . ASN A 1 394 ? 21.156 -11.234 -30.297 1 85.19 394 ASN A C 1
ATOM 3208 O O . ASN A 1 394 ? 20.141 -10.875 -29.703 1 85.19 394 ASN A O 1
ATOM 3212 N N . SER A 1 395 ? 22.078 -10.398 -30.703 1 82.62 395 SER A N 1
ATOM 3213 C CA . SER A 1 395 ? 21.844 -8.961 -30.562 1 82.62 395 SER A CA 1
ATOM 3214 C C . SER A 1 395 ? 21.438 -8.328 -31.891 1 82.62 395 SER A C 1
ATOM 3216 O O . SER A 1 395 ? 21.75 -7.164 -32.156 1 82.62 395 SER A O 1
ATOM 3218 N N . GLU A 1 396 ? 20.719 -9.117 -32.719 1 87.75 396 GLU A N 1
ATOM 3219 C CA . GLU A 1 396 ? 20.172 -8.531 -33.938 1 87.75 396 GLU A CA 1
ATOM 3220 C C . GLU A 1 396 ? 19.078 -7.516 -33.594 1 87.75 396 GLU A C 1
ATOM 3222 O O . GLU A 1 396 ? 18.266 -7.738 -32.719 1 87.75 396 GLU A O 1
ATOM 3227 N N . TYR A 1 397 ? 19.203 -6.402 -34.281 1 90.06 397 TYR A N 1
ATOM 3228 C CA . TYR A 1 397 ? 18.219 -5.355 -34.031 1 90.06 397 TYR A CA 1
ATOM 3229 C C . TYR A 1 397 ? 16.875 -5.723 -34.625 1 90.06 397 TYR A C 1
ATOM 3231 O O . TYR A 1 397 ? 16.797 -6.16 -35.781 1 90.06 397 TYR A O 1
ATOM 3239 N N . ILE A 1 398 ? 15.93 -5.629 -33.812 1 90.75 398 ILE A N 1
ATOM 3240 C CA . ILE A 1 398 ? 14.57 -5.867 -34.312 1 90.75 398 ILE A CA 1
ATOM 3241 C C . ILE A 1 398 ? 13.727 -4.605 -34.125 1 90.75 398 ILE A C 1
ATOM 3243 O O . ILE A 1 398 ? 13.984 -3.807 -33.219 1 90.75 398 ILE A O 1
ATOM 3247 N N . GLN A 1 399 ? 12.758 -4.488 -35.031 1 90.25 399 GLN A N 1
ATOM 3248 C CA . GLN A 1 399 ? 11.859 -3.336 -35 1 90.25 399 GLN A CA 1
ATOM 3249 C C . GLN A 1 399 ? 10.781 -3.502 -33.938 1 90.25 399 GLN A C 1
ATOM 3251 O O . GLN A 1 399 ? 10.172 -4.566 -33.812 1 90.25 399 GLN A O 1
ATOM 3256 N N . THR A 1 400 ? 10.719 -2.553 -33.094 1 85.25 400 THR A N 1
ATOM 3257 C CA . THR A 1 400 ? 9.664 -2.535 -32.094 1 85.25 400 THR A CA 1
ATOM 3258 C C . THR A 1 400 ? 8.82 -1.269 -32.188 1 85.25 400 THR A C 1
ATOM 3260 O O . THR A 1 400 ? 9.312 -0.234 -32.656 1 85.25 400 THR A O 1
ATOM 3263 N N . GLN A 1 401 ? 7.484 -1.401 -31.969 1 81 401 GLN A N 1
ATOM 3264 C CA . GLN A 1 401 ? 6.559 -0.275 -32.031 1 81 401 GLN A CA 1
ATOM 3265 C C . GLN A 1 401 ? 5.922 0.006 -30.672 1 81 401 GLN A C 1
ATOM 3267 O O . GLN A 1 401 ? 5.445 -0.913 -30 1 81 401 GLN A O 1
ATOM 3272 N N . ASN A 1 402 ? 6.094 1.285 -30.344 1 70.38 402 ASN A N 1
ATOM 3273 C CA . ASN A 1 402 ? 5.422 1.637 -29.094 1 70.38 402 ASN A CA 1
ATOM 3274 C C . ASN A 1 402 ? 3.938 1.908 -29.312 1 70.38 402 ASN A C 1
ATOM 3276 O O . ASN A 1 402 ? 3.441 1.799 -30.438 1 70.38 402 ASN A O 1
ATOM 3280 N N . LYS A 1 403 ? 3.238 2.154 -28.297 1 68 403 LYS A N 1
ATOM 3281 C CA . LYS A 1 403 ? 1.79 2.332 -28.328 1 68 403 LYS A CA 1
ATOM 3282 C C . LYS A 1 403 ? 1.401 3.496 -29.234 1 68 403 LYS A C 1
ATOM 3284 O O . LYS A 1 403 ? 0.291 3.529 -29.781 1 68 403 LYS A O 1
ATOM 3289 N N . TYR A 1 404 ? 2.338 4.406 -29.438 1 71.12 404 TYR A N 1
ATOM 3290 C CA . TYR A 1 404 ? 2.076 5.59 -30.25 1 71.12 404 TYR A CA 1
ATOM 3291 C C . TYR A 1 404 ? 2.482 5.355 -31.688 1 71.12 404 TYR A C 1
ATOM 3293 O O . TYR A 1 404 ? 2.354 6.254 -32.531 1 71.12 404 TYR A O 1
ATOM 3301 N N . GLY A 1 405 ? 2.986 4.195 -31.969 1 76 405 GLY A N 1
ATOM 3302 C CA . GLY A 1 405 ? 3.322 3.842 -33.344 1 76 405 GLY A CA 1
ATOM 3303 C C . GLY A 1 405 ? 4.746 4.195 -33.719 1 76 405 GLY A C 1
ATOM 3304 O O . GLY A 1 405 ? 5.152 4.027 -34.875 1 76 405 GLY A O 1
ATOM 3305 N N . ASN A 1 406 ? 5.492 4.742 -32.719 1 77.88 406 ASN A N 1
ATOM 3306 C CA . ASN A 1 406 ? 6.883 5.078 -33 1 77.88 406 ASN A CA 1
ATOM 3307 C C . ASN A 1 406 ? 7.7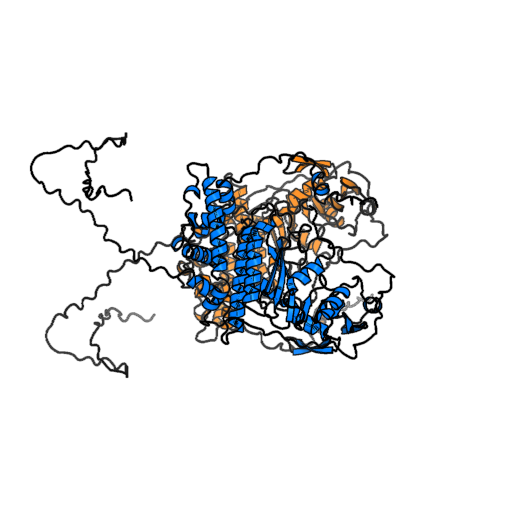46 3.824 -33.125 1 77.88 406 ASN A C 1
ATOM 3309 O O . ASN A 1 406 ? 7.656 2.92 -32.281 1 77.88 406 ASN A O 1
ATOM 3313 N N . ILE A 1 407 ? 8.469 3.756 -34.25 1 84.44 407 ILE A N 1
ATOM 3314 C CA . ILE A 1 407 ? 9.297 2.592 -34.531 1 84.44 407 ILE A CA 1
ATOM 3315 C C . ILE A 1 407 ? 10.695 2.799 -33.969 1 84.44 407 ILE A C 1
ATOM 3317 O O . ILE A 1 407 ? 11.273 3.881 -34.094 1 84.44 407 ILE A O 1
ATOM 3321 N N . SER A 1 408 ? 11.117 1.904 -33.156 1 83.94 408 SER A N 1
ATOM 3322 C CA . SER A 1 408 ? 12.484 1.894 -32.656 1 83.94 408 SER A CA 1
ATOM 3323 C C . SER A 1 408 ? 13.148 0.541 -32.875 1 83.94 408 SER A C 1
ATOM 3325 O O . SER A 1 408 ? 12.469 -0.465 -33.094 1 83.94 408 SER A O 1
ATOM 3327 N N . PHE A 1 409 ? 14.484 0.616 -33.062 1 88.19 409 PHE A N 1
ATOM 3328 C CA . PHE A 1 409 ? 15.25 -0.615 -33.219 1 88.19 409 PHE A CA 1
ATOM 3329 C C . PHE A 1 409 ? 16 -0.967 -31.953 1 88.19 409 PHE A C 1
ATOM 3331 O O . PHE A 1 409 ? 16.734 -0.137 -31.406 1 88.19 409 PHE A O 1
ATOM 3338 N N . LYS A 1 410 ? 15.695 -2.139 -31.484 1 89.56 410 LYS A N 1
ATOM 3339 C CA . LYS A 1 410 ? 16.344 -2.633 -30.266 1 89.56 410 LYS A CA 1
ATOM 3340 C C . LYS A 1 410 ? 16.875 -4.047 -30.469 1 89.56 410 LYS A C 1
ATOM 3342 O O . LYS A 1 410 ? 16.391 -4.789 -31.312 1 89.56 410 LYS A O 1
ATOM 3347 N N . PRO A 1 411 ? 17.984 -4.379 -29.75 1 91.44 411 PRO A N 1
ATOM 3348 C CA . PRO A 1 411 ? 18.453 -5.758 -29.844 1 91.44 411 PRO A CA 1
ATOM 3349 C C . PRO A 1 411 ? 17.391 -6.781 -29.484 1 91.44 411 PRO A C 1
ATOM 3351 O O . PRO A 1 411 ? 16.594 -6.559 -28.562 1 91.44 411 PRO A O 1
ATOM 3354 N N . LYS A 1 412 ? 17.375 -7.863 -30.203 1 92.62 412 LYS A N 1
ATOM 3355 C CA . LYS A 1 412 ? 16.391 -8.93 -30.016 1 92.62 412 LYS A CA 1
ATOM 3356 C C . LYS A 1 412 ? 16.375 -9.422 -28.578 1 92.62 412 LYS A C 1
ATOM 3358 O O . LYS A 1 412 ? 15.312 -9.695 -28.016 1 92.62 412 LYS A O 1
ATOM 3363 N N . VAL A 1 413 ? 17.562 -9.516 -28.016 1 93.31 413 VAL A N 1
ATOM 3364 C CA . VAL A 1 413 ? 17.688 -10.023 -26.656 1 93.31 413 VAL A CA 1
ATOM 3365 C C . VAL A 1 413 ? 16.906 -9.109 -25.703 1 93.31 413 VAL A C 1
ATOM 3367 O O . VAL A 1 413 ? 16.234 -9.578 -24.781 1 93.31 413 VAL A O 1
ATOM 3370 N N . GLN A 1 414 ? 16.953 -7.836 -25.875 1 91.75 414 GLN A N 1
ATOM 3371 C CA . GLN A 1 414 ? 16.234 -6.887 -25.031 1 91.75 414 GLN A CA 1
ATOM 3372 C C . GLN A 1 414 ? 14.727 -7 -25.219 1 91.75 414 GLN A C 1
ATOM 3374 O O . GLN A 1 414 ? 13.969 -6.969 -24.25 1 91.75 414 GLN A O 1
ATOM 3379 N N . VAL A 1 415 ? 14.281 -7.105 -26.422 1 90.38 415 VAL A N 1
ATOM 3380 C CA . VAL A 1 415 ? 12.867 -7.168 -26.75 1 90.38 415 VAL A CA 1
ATOM 3381 C C . VAL A 1 415 ? 12.25 -8.43 -26.141 1 90.38 415 VAL A C 1
ATOM 3383 O O . VAL A 1 415 ? 11.195 -8.359 -25.5 1 90.38 415 VAL A O 1
ATOM 3386 N N . LYS A 1 416 ? 12.938 -9.531 -26.328 1 93.12 416 LYS A N 1
ATOM 3387 C CA . LYS A 1 416 ? 12.43 -10.797 -25.812 1 93.12 416 LYS A CA 1
ATOM 3388 C C . LYS A 1 416 ? 12.469 -10.82 -24.281 1 93.12 416 LYS A C 1
ATOM 3390 O O . LYS A 1 416 ? 11.555 -11.336 -23.641 1 93.12 416 LYS A O 1
ATOM 3395 N N . TYR A 1 417 ? 13.492 -10.266 -23.781 1 93.88 417 TYR A N 1
ATOM 3396 C CA . TYR A 1 417 ? 13.594 -10.188 -22.328 1 93.88 417 TYR A CA 1
ATOM 3397 C C . TYR A 1 417 ? 12.438 -9.391 -21.734 1 93.88 417 TYR A C 1
ATOM 3399 O O . TYR A 1 417 ? 11.797 -9.836 -20.781 1 93.88 417 TYR A O 1
ATOM 3407 N N . ASN A 1 418 ? 12.156 -8.242 -22.25 1 87.12 418 ASN A N 1
ATOM 3408 C CA . ASN A 1 418 ? 11.086 -7.387 -21.766 1 87.12 418 ASN A CA 1
ATOM 3409 C C . ASN A 1 418 ? 9.727 -8.062 -21.891 1 87.12 418 ASN A C 1
ATOM 3411 O O . ASN A 1 418 ? 8.836 -7.855 -21.062 1 87.12 418 ASN A O 1
ATOM 3415 N N . LYS A 1 419 ? 9.633 -8.836 -22.797 1 89.25 419 LYS A N 1
ATOM 3416 C CA . LYS A 1 419 ? 8.367 -9.508 -23.078 1 89.25 419 LYS A CA 1
ATOM 3417 C C . LYS A 1 419 ? 8.086 -10.594 -22.047 1 89.25 419 LYS A C 1
ATOM 3419 O O . LYS A 1 419 ? 6.953 -10.758 -21.594 1 89.25 419 LYS A O 1
ATOM 3424 N N . TYR A 1 420 ? 9.125 -11.328 -21.641 1 93 420 TYR A N 1
ATOM 3425 C CA . TYR A 1 420 ? 8.859 -12.57 -20.922 1 93 420 TYR A CA 1
ATOM 3426 C C . TYR A 1 420 ? 9.289 -12.453 -19.469 1 93 420 TYR A C 1
ATOM 3428 O O . TYR A 1 420 ? 8.906 -13.273 -18.625 1 93 420 TYR A O 1
ATOM 3436 N N . MET A 1 421 ? 10.016 -11.43 -19.047 1 93.19 421 MET A N 1
ATOM 3437 C CA . MET A 1 421 ? 10.547 -11.312 -17.688 1 93.19 421 MET A CA 1
ATOM 3438 C C . MET A 1 421 ? 9.453 -10.867 -16.719 1 93.19 421 MET A C 1
ATOM 3440 O O . MET A 1 421 ? 9.617 -10.984 -15.5 1 93.19 421 MET A O 1
ATOM 3444 N N . ARG A 1 422 ? 8.266 -10.609 -17.109 1 89.5 422 ARG A N 1
ATOM 3445 C CA . ARG A 1 422 ? 7.297 -9.953 -16.25 1 89.5 422 ARG A CA 1
ATOM 3446 C C . ARG A 1 422 ? 6.23 -10.938 -15.773 1 89.5 422 ARG A C 1
ATOM 3448 O O . ARG A 1 422 ? 5.199 -10.523 -15.234 1 89.5 422 ARG A O 1
ATOM 3455 N N . ALA A 1 423 ? 6.473 -12.195 -15.914 1 92.94 423 ALA A N 1
ATOM 3456 C CA . ALA A 1 423 ? 5.445 -13.18 -15.586 1 92.94 423 ALA A CA 1
ATOM 3457 C C . ALA A 1 423 ? 5.145 -13.18 -14.086 1 92.94 423 ALA A C 1
ATOM 3459 O O . ALA A 1 423 ? 3.98 -13.18 -13.68 1 92.94 423 ALA A O 1
ATOM 3460 N N . VAL A 1 424 ? 6.141 -13.156 -13.281 1 92.25 424 VAL A N 1
ATOM 3461 C CA . VAL A 1 424 ? 5.965 -13.164 -11.828 1 92.25 424 VAL A CA 1
ATOM 3462 C C . VAL A 1 424 ? 5.355 -11.844 -11.375 1 92.25 424 VAL A C 1
ATOM 3464 O O . VAL A 1 424 ? 4.473 -11.82 -10.516 1 92.25 424 VAL A O 1
ATOM 3467 N N . ASP A 1 425 ? 5.82 -10.797 -11.961 1 84.06 425 ASP A N 1
ATOM 3468 C CA . ASP A 1 425 ? 5.277 -9.484 -11.641 1 84.06 425 ASP A CA 1
ATOM 3469 C C . ASP A 1 425 ? 3.787 -9.414 -11.969 1 84.06 425 ASP A C 1
ATOM 3471 O O . ASP A 1 425 ? 3.012 -8.797 -11.234 1 84.06 425 ASP A O 1
ATOM 3475 N N . LYS A 1 426 ? 3.48 -10.008 -13.062 1 88.12 426 LYS A N 1
ATOM 3476 C CA . LYS A 1 426 ? 2.074 -10.055 -13.453 1 88.12 426 LYS A CA 1
ATOM 3477 C C . LYS A 1 426 ? 1.244 -10.812 -12.422 1 88.12 426 LYS A C 1
ATOM 3479 O O . LYS A 1 426 ? 0.155 -10.375 -12.047 1 88.12 426 LYS A O 1
ATOM 3484 N N . HIS A 1 427 ? 1.734 -11.898 -12.047 1 92.62 427 HIS A N 1
ATOM 3485 C CA . HIS A 1 427 ? 1.057 -12.68 -11.023 1 92.62 427 HIS A CA 1
ATOM 3486 C C . HIS A 1 427 ? 0.927 -11.891 -9.727 1 92.62 427 HIS A C 1
ATOM 3488 O O . HIS A 1 427 ? -0.149 -11.852 -9.125 1 92.62 427 HIS A O 1
ATOM 3494 N N . ASP A 1 428 ? 1.986 -11.266 -9.273 1 86.25 428 ASP A N 1
ATOM 3495 C CA . ASP A 1 428 ? 2.002 -10.492 -8.039 1 86.25 428 ASP A CA 1
ATOM 3496 C C . ASP A 1 428 ? 1.03 -9.32 -8.109 1 86.25 428 ASP A C 1
ATOM 3498 O O . ASP A 1 428 ? 0.414 -8.945 -7.109 1 86.25 428 ASP A O 1
ATOM 3502 N N . GLN A 1 429 ? 0.989 -8.766 -9.258 1 83.56 429 GLN A N 1
ATOM 3503 C CA . GLN A 1 429 ? 0.035 -7.68 -9.445 1 83.56 429 GLN A CA 1
ATOM 3504 C C . GLN A 1 429 ? -1.395 -8.148 -9.203 1 83.56 429 GLN A C 1
ATOM 3506 O O . GLN A 1 429 ? -2.17 -7.477 -8.523 1 83.56 429 GLN A O 1
ATOM 3511 N N . MET A 1 430 ? -1.717 -9.266 -9.75 1 89.19 430 MET A N 1
ATOM 3512 C CA . MET A 1 430 ? -3.061 -9.805 -9.57 1 89.19 430 MET A CA 1
ATOM 3513 C C . MET A 1 430 ? -3.318 -10.156 -8.109 1 89.19 430 MET A C 1
ATOM 3515 O O . MET A 1 430 ? -4.441 -10.016 -7.621 1 89.19 430 MET A O 1
ATOM 3519 N N . LEU A 1 431 ? -2.275 -10.586 -7.461 1 88.5 431 LEU A N 1
ATOM 3520 C CA . LEU A 1 431 ? -2.387 -10.914 -6.043 1 88.5 431 LEU A CA 1
ATOM 3521 C C . LEU A 1 431 ? -2.711 -9.672 -5.219 1 88.5 431 LEU A C 1
ATOM 3523 O O . LEU A 1 431 ? -3.371 -9.766 -4.18 1 88.5 431 LEU A O 1
ATOM 3527 N N . SER A 1 432 ? -2.291 -8.578 -5.641 1 80.44 432 SER A N 1
ATOM 3528 C CA . SER A 1 432 ? -2.385 -7.352 -4.863 1 80.44 432 SER A CA 1
ATOM 3529 C C . SER A 1 432 ? -3.781 -6.746 -4.953 1 80.44 432 SER A C 1
ATOM 3531 O O . SER A 1 432 ? -4.156 -5.906 -4.129 1 80.44 432 SER A O 1
ATOM 3533 N N . TYR A 1 433 ? -4.562 -7.211 -5.859 1 80.69 433 TYR A N 1
ATOM 3534 C CA . TYR A 1 433 ? -5.852 -6.57 -6.094 1 80.69 433 TYR A CA 1
ATOM 3535 C C . TYR A 1 433 ? -6.82 -6.848 -4.953 1 80.69 433 TYR A C 1
ATOM 3537 O O . TYR A 1 433 ? -7.562 -5.961 -4.527 1 80.69 433 TYR A O 1
ATOM 3545 N N . TYR A 1 434 ? -6.852 -8.07 -4.504 1 84 434 TYR A N 1
ATOM 3546 C CA . TYR A 1 434 ? -7.836 -8.484 -3.508 1 84 434 TYR A CA 1
ATOM 3547 C C . TYR A 1 434 ? -7.156 -9.156 -2.318 1 84 434 TYR A C 1
ATOM 3549 O O . TYR A 1 434 ? -7.465 -10.297 -1.985 1 84 434 TYR A O 1
ATOM 3557 N N . CYS A 1 435 ? -6.379 -8.336 -1.696 1 76.62 435 CYS A N 1
ATOM 3558 C CA . CYS A 1 435 ? -5.586 -8.875 -0.598 1 76.62 435 CYS A CA 1
ATOM 3559 C C . CYS A 1 435 ? -6.461 -9.172 0.613 1 76.62 435 CYS A C 1
ATOM 3561 O O . CYS A 1 435 ? -7.188 -8.297 1.088 1 76.62 435 CYS A O 1
ATOM 3563 N N . ALA A 1 436 ? -6.43 -10.43 1.011 1 74.88 436 ALA A N 1
ATOM 3564 C CA . ALA A 1 436 ? -7.234 -10.867 2.148 1 74.88 436 ALA A CA 1
ATOM 3565 C C . ALA A 1 436 ? -6.375 -11.023 3.4 1 74.88 436 ALA A C 1
ATOM 3567 O O . ALA A 1 436 ? -6.859 -11.469 4.441 1 74.88 436 ALA A O 1
ATOM 3568 N N . GLU A 1 437 ? -5.121 -10.633 3.309 1 69.81 437 GLU A N 1
ATOM 3569 C CA . GLU A 1 437 ? -4.207 -10.852 4.426 1 69.81 437 GLU A CA 1
ATOM 3570 C C . GLU A 1 437 ? -4.309 -9.727 5.449 1 69.81 437 GLU A C 1
ATOM 3572 O O . GLU A 1 437 ? -4.031 -8.562 5.129 1 69.81 437 GLU A O 1
ATOM 3577 N N . HIS A 1 438 ? -4.855 -10.078 6.504 1 68 438 HIS A N 1
ATOM 3578 C CA . HIS A 1 438 ? -4.926 -9.094 7.582 1 68 438 HIS A CA 1
ATOM 3579 C C . HIS A 1 438 ? -3.58 -8.961 8.289 1 68 438 HIS A C 1
ATOM 3581 O O . HIS A 1 438 ? -2.846 -9.945 8.43 1 68 438 HIS A O 1
ATOM 3587 N N . LYS A 1 439 ? -3.258 -7.902 8.781 1 61.56 439 LYS A N 1
ATOM 3588 C CA . LYS A 1 439 ? -1.961 -7.555 9.352 1 61.56 439 LYS A CA 1
ATOM 3589 C C . LYS A 1 439 ? -1.708 -8.312 10.648 1 61.56 439 LYS A C 1
ATOM 3591 O O . LYS A 1 439 ? -0.563 -8.625 10.984 1 61.56 439 LYS A O 1
ATOM 3596 N N . THR A 1 440 ? -2.652 -8.734 11.297 1 59.56 440 THR A N 1
ATOM 3597 C CA . THR A 1 440 ? -2.477 -9.195 12.664 1 59.56 440 THR A CA 1
ATOM 3598 C C . THR A 1 440 ? -2.273 -10.711 12.703 1 59.56 440 THR A C 1
ATOM 3600 O O . THR A 1 440 ? -2.062 -11.289 13.773 1 59.56 440 THR A O 1
ATOM 3603 N N . LEU A 1 441 ? -2.029 -11.312 11.602 1 69.44 441 LEU A N 1
ATOM 3604 C CA . LEU A 1 441 ? -1.911 -12.766 11.586 1 69.44 441 LEU A CA 1
ATOM 3605 C C . LEU A 1 441 ? -0.464 -13.195 11.789 1 69.44 441 LEU A C 1
ATOM 3607 O O . LEU A 1 441 ? 0.463 -12.438 11.5 1 69.44 441 LEU A O 1
ATOM 3611 N N . ARG A 1 442 ? -0.363 -14.328 12.453 1 78.56 442 ARG A N 1
ATOM 3612 C CA . ARG A 1 442 ? 0.954 -14.953 12.484 1 78.56 442 ARG A CA 1
ATOM 3613 C C . ARG A 1 442 ? 1.484 -15.195 11.078 1 78.56 442 ARG A C 1
ATOM 3615 O O . ARG A 1 442 ? 0.706 -15.359 10.133 1 78.56 442 ARG A O 1
ATOM 3622 N N . TRP A 1 443 ? 2.746 -15.258 10.992 1 79.94 443 TRP A N 1
ATOM 3623 C CA . TRP A 1 443 ? 3.369 -15.266 9.672 1 79.94 443 TRP A CA 1
ATOM 3624 C C . TRP A 1 443 ? 2.941 -16.484 8.867 1 79.94 443 TRP A C 1
ATOM 3626 O O . TRP A 1 443 ? 2.715 -16.391 7.66 1 79.94 443 TRP A O 1
ATOM 3636 N N . TYR A 1 444 ? 2.896 -17.719 9.539 1 85.25 444 TYR A N 1
ATOM 3637 C CA . TYR A 1 444 ? 2.602 -18.922 8.781 1 85.25 444 TYR A CA 1
ATOM 3638 C C . TYR A 1 444 ? 1.163 -18.922 8.281 1 85.25 444 TYR A C 1
ATOM 3640 O O . TYR A 1 444 ? 0.859 -19.516 7.242 1 85.25 444 TYR A O 1
ATOM 3648 N N . LYS A 1 445 ? 0.273 -18.281 9 1 89.31 445 LYS A N 1
ATOM 3649 C CA . LYS A 1 445 ? -1.103 -18.141 8.523 1 89.31 445 LYS A CA 1
ATOM 3650 C C . LYS A 1 445 ? -1.177 -17.234 7.309 1 89.31 445 LYS A C 1
ATOM 3652 O O . LYS A 1 445 ? -1.979 -17.453 6.398 1 89.31 445 LYS A O 1
ATOM 3657 N N . LYS A 1 446 ? -0.361 -16.234 7.34 1 86.44 446 LYS A N 1
ATOM 3658 C CA . LYS A 1 446 ? -0.277 -15.359 6.18 1 86.44 446 LYS A CA 1
ATOM 3659 C C . LYS A 1 446 ? 0.205 -16.109 4.949 1 86.44 446 LYS A C 1
ATOM 3661 O O . LYS A 1 446 ? -0.295 -15.891 3.844 1 86.44 446 LYS A O 1
ATOM 3666 N N . VAL A 1 447 ? 1.167 -16.969 5.188 1 89.06 447 VAL A N 1
ATOM 3667 C CA . VAL A 1 447 ? 1.679 -17.781 4.086 1 89.06 447 VAL A CA 1
ATOM 3668 C C . VAL A 1 447 ? 0.578 -18.703 3.568 1 89.06 447 VAL A C 1
ATOM 3670 O O . VAL A 1 447 ? 0.42 -18.875 2.357 1 89.06 447 VAL A O 1
ATOM 3673 N N . ILE A 1 448 ? -0.149 -19.281 4.48 1 93.56 448 ILE A N 1
ATOM 3674 C CA . ILE A 1 448 ? -1.233 -20.172 4.094 1 93.56 448 ILE A CA 1
ATOM 3675 C C . ILE A 1 448 ? -2.244 -19.422 3.23 1 93.56 448 ILE A C 1
ATOM 3677 O O . ILE A 1 448 ? -2.611 -19.891 2.15 1 93.56 448 ILE A O 1
ATOM 3681 N N . ILE A 1 449 ? -2.643 -18.297 3.668 1 92.5 449 ILE A N 1
ATOM 3682 C CA . ILE A 1 449 ? -3.621 -17.5 2.939 1 92.5 449 ILE A CA 1
ATOM 3683 C C . ILE A 1 449 ? -3.035 -17.062 1.602 1 92.5 449 ILE A C 1
ATOM 3685 O O . ILE A 1 449 ? -3.734 -17.047 0.586 1 92.5 449 ILE A O 1
ATOM 3689 N N . HIS A 1 450 ? -1.786 -16.75 1.601 1 91.94 450 HIS A N 1
ATOM 3690 C CA . HIS A 1 450 ? -1.118 -16.328 0.373 1 91.94 450 HIS A CA 1
ATOM 3691 C C . HIS A 1 450 ? -1.118 -17.453 -0.662 1 91.94 450 HIS A C 1
ATOM 3693 O O . HIS A 1 450 ? -1.39 -17.219 -1.841 1 91.94 450 HIS A O 1
ATOM 3699 N N . VAL A 1 451 ? -0.773 -18.594 -0.218 1 95.25 451 VAL A N 1
ATOM 3700 C CA . VAL A 1 451 ? -0.761 -19.734 -1.127 1 95.25 451 VAL A CA 1
ATOM 3701 C C . VAL A 1 451 ? -2.17 -19.984 -1.66 1 95.25 451 VAL A C 1
ATOM 3703 O O . VAL A 1 451 ? -2.346 -20.312 -2.836 1 95.25 451 VAL A O 1
ATOM 3706 N N . ILE A 1 452 ? -3.139 -19.812 -0.842 1 94.88 452 ILE A N 1
ATOM 3707 C CA . ILE A 1 452 ? -4.531 -19.938 -1.263 1 94.88 452 ILE A CA 1
ATOM 3708 C C . ILE A 1 452 ? -4.824 -18.922 -2.371 1 94.88 452 ILE A C 1
ATOM 3710 O O . ILE A 1 452 ? -5.445 -19.266 -3.379 1 94.88 452 ILE A O 1
ATOM 3714 N N . GLN A 1 453 ? -4.375 -17.766 -2.197 1 94.56 453 GLN A N 1
ATOM 3715 C CA . GLN A 1 453 ? -4.594 -16.734 -3.195 1 94.56 453 GLN A CA 1
ATOM 3716 C C . GLN A 1 453 ? -3.867 -17.047 -4.496 1 94.56 453 GLN A C 1
ATOM 3718 O O . GLN A 1 453 ? -4.387 -16.797 -5.586 1 94.56 453 GLN A O 1
ATOM 3723 N N . ILE A 1 454 ? -2.668 -17.562 -4.395 1 96.44 454 ILE A N 1
ATOM 3724 C CA . ILE A 1 454 ? -1.94 -17.984 -5.586 1 96.44 454 ILE A CA 1
ATOM 3725 C C . ILE A 1 454 ? -2.758 -19.031 -6.348 1 96.44 454 ILE A C 1
ATOM 3727 O O . ILE A 1 454 ? -2.869 -18.969 -7.574 1 96.44 454 ILE A O 1
ATOM 3731 N N . ASN A 1 455 ? -3.316 -19.922 -5.574 1 97.5 455 ASN A N 1
ATOM 3732 C CA . ASN A 1 455 ? -4.152 -20.969 -6.176 1 97.5 455 ASN A CA 1
ATOM 3733 C C . ASN A 1 455 ? -5.332 -20.359 -6.938 1 97.5 455 ASN A C 1
ATOM 3735 O O . ASN A 1 455 ? -5.66 -20.797 -8.039 1 97.5 455 ASN A O 1
ATOM 3739 N N . ILE A 1 456 ? -5.914 -19.406 -6.402 1 96.25 456 ILE A N 1
ATOM 3740 C CA . ILE A 1 456 ? -7.066 -18.766 -7.027 1 96.25 456 ILE A CA 1
ATOM 3741 C C . ILE A 1 456 ? -6.645 -18.125 -8.344 1 96.25 456 ILE A C 1
ATOM 3743 O O . ILE A 1 456 ? -7.328 -18.266 -9.359 1 96.25 456 ILE A O 1
ATOM 3747 N N . ILE A 1 457 ? -5.57 -17.469 -8.367 1 96.5 457 ILE A N 1
ATOM 3748 C CA . ILE A 1 457 ? -5.082 -16.797 -9.57 1 96.5 457 ILE A CA 1
ATOM 3749 C C . ILE A 1 457 ? -4.715 -17.828 -10.625 1 96.5 457 ILE A C 1
ATOM 3751 O O . ILE A 1 457 ? -5.016 -17.656 -11.805 1 96.5 457 ILE A O 1
ATOM 3755 N N . ASN A 1 458 ? -4.031 -18.922 -10.156 1 97.94 458 ASN A N 1
ATOM 3756 C CA . ASN A 1 458 ? -3.719 -19.984 -11.102 1 97.94 458 ASN A CA 1
ATOM 3757 C C . ASN A 1 458 ? -4.98 -20.547 -11.75 1 97.94 458 ASN A C 1
ATOM 3759 O O . ASN A 1 458 ? -5.016 -20.75 -12.969 1 97.94 458 ASN A O 1
ATOM 3763 N N . ALA A 1 459 ? -5.992 -20.766 -10.938 1 97.06 459 ALA A N 1
ATOM 3764 C CA . ALA A 1 459 ? -7.254 -21.266 -11.469 1 97.06 459 ALA A CA 1
ATOM 3765 C C . ALA A 1 459 ? -7.855 -20.281 -12.477 1 97.06 459 ALA A C 1
ATOM 3767 O O . ALA A 1 459 ? -8.336 -20.688 -13.539 1 97.06 459 ALA A O 1
ATOM 3768 N N . PHE A 1 460 ? -7.816 -19.094 -12.156 1 97.19 460 PHE A N 1
ATOM 3769 C CA . PHE A 1 460 ? -8.32 -18.031 -13.008 1 97.19 460 PHE A CA 1
ATOM 3770 C C . PHE A 1 460 ? -7.574 -18 -14.344 1 97.19 460 PHE A C 1
ATOM 3772 O O . PHE A 1 460 ? -8.195 -17.969 -15.406 1 97.19 460 PHE A O 1
ATOM 3779 N N . LEU A 1 461 ? -6.258 -18.016 -14.281 1 97.06 461 LEU A N 1
ATOM 3780 C CA . LEU A 1 461 ? -5.438 -17.953 -15.484 1 97.06 461 LEU A CA 1
ATOM 3781 C C . LEU A 1 461 ? -5.637 -19.188 -16.344 1 97.06 461 LEU A C 1
ATOM 3783 O O . LEU A 1 461 ? -5.723 -19.094 -17.578 1 97.06 461 LEU A O 1
ATOM 3787 N N . MET A 1 462 ? -5.703 -20.359 -15.727 1 96 462 MET A N 1
ATOM 3788 C CA . MET A 1 462 ? -5.957 -21.578 -16.469 1 96 462 MET A CA 1
ATOM 3789 C C . MET A 1 462 ? -7.309 -21.516 -17.172 1 96 462 MET A C 1
ATOM 3791 O O . MET A 1 462 ? -7.438 -21.938 -18.328 1 96 462 MET A O 1
ATOM 3795 N N . PHE A 1 463 ? -8.297 -21.016 -16.484 1 96 463 PHE A N 1
ATOM 3796 C CA . PHE A 1 463 ? -9.625 -20.875 -17.078 1 96 463 PHE A CA 1
ATOM 3797 C C . PHE A 1 463 ? -9.586 -19.984 -18.312 1 96 463 PHE A C 1
ATOM 3799 O O . PHE A 1 463 ? -10.078 -20.359 -19.375 1 96 463 PHE A O 1
ATOM 3806 N N . ASN A 1 464 ? -9 -18.797 -18.203 1 95.12 464 ASN A N 1
ATOM 3807 C CA . ASN A 1 464 ? -8.977 -17.812 -19.281 1 95.12 464 ASN A CA 1
ATOM 3808 C C . ASN A 1 464 ? -8.125 -18.297 -20.453 1 95.12 464 ASN A C 1
ATOM 3810 O O . ASN A 1 464 ? -8.359 -17.891 -21.609 1 95.12 464 ASN A O 1
ATOM 3814 N N . LEU A 1 465 ? -7.109 -19.094 -20.234 1 93 465 LEU A N 1
ATOM 3815 C CA . LEU A 1 465 ? -6.266 -19.609 -21.297 1 93 465 LEU A CA 1
ATOM 3816 C C . LEU A 1 465 ? -6.969 -20.734 -22.047 1 93 465 LEU A C 1
ATOM 3818 O O . LEU A 1 465 ? -6.754 -20.922 -23.25 1 93 465 LEU A O 1
ATOM 3822 N N . ASP A 1 466 ? -7.73 -21.5 -21.312 1 90.62 466 ASP A N 1
ATOM 3823 C CA . ASP A 1 466 ? -8.406 -22.641 -21.906 1 90.62 466 ASP A CA 1
ATOM 3824 C C . ASP A 1 466 ? -9.656 -22.219 -22.672 1 90.62 466 ASP A C 1
ATOM 3826 O O . ASP A 1 466 ? -9.984 -22.812 -23.703 1 90.62 466 ASP A O 1
ATOM 3830 N N . ARG A 1 467 ? -10.266 -21.188 -22.172 1 85.75 467 ARG A N 1
ATOM 3831 C CA . ARG A 1 467 ? -11.555 -20.812 -22.75 1 85.75 467 ARG A CA 1
ATOM 3832 C C . ARG A 1 467 ? -11.398 -19.672 -23.734 1 85.75 467 ARG A C 1
ATOM 3834 O O . ARG A 1 467 ? -10.469 -18.875 -23.625 1 85.75 467 ARG A O 1
ATOM 3841 N N . GLU A 1 468 ? -12.383 -19.625 -24.562 1 82.81 468 GLU A N 1
ATOM 3842 C CA . GLU A 1 468 ? -12.414 -18.547 -25.547 1 82.81 468 GLU A CA 1
ATOM 3843 C C . GLU A 1 468 ? -12.977 -17.266 -24.938 1 82.81 468 GLU A C 1
ATOM 3845 O O . GLU A 1 468 ? -12.453 -16.172 -25.188 1 82.81 468 GLU A O 1
ATOM 3850 N N . THR A 1 469 ? -14.094 -17.5 -24.125 1 84.75 469 THR A N 1
ATOM 3851 C CA . THR A 1 469 ? -14.656 -16.328 -23.469 1 84.75 469 THR A CA 1
ATOM 3852 C C . THR A 1 469 ? -13.906 -16.016 -22.188 1 84.75 469 THR A C 1
ATOM 3854 O O . THR A 1 469 ? -13.875 -16.844 -21.266 1 84.75 469 THR A O 1
ATOM 3857 N N . LYS A 1 470 ? -13.352 -14.891 -22.172 1 90.56 470 LYS A N 1
ATOM 3858 C CA . LYS A 1 470 ? -12.547 -14.492 -21.016 1 90.56 470 LYS A CA 1
ATOM 3859 C C . LYS A 1 470 ? -13.383 -13.703 -20.016 1 90.56 470 LYS A C 1
ATOM 3861 O O . LYS A 1 470 ? -14.344 -13.031 -20.391 1 90.56 470 LYS A O 1
ATOM 3866 N N . ILE A 1 471 ? -13.117 -13.945 -18.75 1 92.5 471 ILE A N 1
ATOM 3867 C CA . ILE A 1 471 ? -13.742 -13.18 -17.688 1 92.5 471 ILE A CA 1
ATOM 3868 C C . ILE A 1 471 ? -12.672 -12.43 -16.891 1 92.5 471 ILE A C 1
ATOM 3870 O O . ILE A 1 471 ? -11.492 -12.75 -16.969 1 92.5 471 ILE A O 1
ATOM 3874 N N . SER A 1 472 ? -13.078 -11.359 -16.188 1 92.56 472 SER A N 1
ATOM 3875 C CA . SER A 1 472 ? -12.148 -10.617 -15.344 1 92.56 472 SER A CA 1
ATOM 3876 C C . SER A 1 472 ? -11.852 -11.383 -14.062 1 92.56 472 SER A C 1
ATOM 3878 O O . SER A 1 472 ? -12.625 -12.25 -13.656 1 92.56 472 SER A O 1
ATOM 3880 N N . LEU A 1 473 ? -10.727 -11.086 -13.516 1 93.25 473 LEU A N 1
ATOM 3881 C CA . LEU A 1 473 ? -10.352 -11.695 -12.242 1 93.25 473 LEU A CA 1
ATOM 3882 C C . LEU A 1 473 ? -11.414 -11.422 -11.18 1 93.25 473 LEU A C 1
ATOM 3884 O O . LEU A 1 473 ? -11.734 -12.305 -10.375 1 93.25 473 LEU A O 1
ATOM 3888 N N . TYR A 1 474 ? -11.961 -10.273 -11.18 1 91.31 474 TYR A N 1
ATOM 3889 C CA . TYR A 1 474 ? -13.008 -9.891 -10.234 1 91.31 474 TYR A CA 1
ATOM 3890 C C . TYR A 1 474 ? -14.234 -10.789 -10.391 1 91.31 474 TYR A C 1
ATOM 3892 O O . TYR A 1 474 ? -14.75 -11.32 -9.406 1 91.31 474 TYR A O 1
ATOM 3900 N N . ASP A 1 475 ? -14.688 -10.945 -11.594 1 91.88 475 ASP A N 1
ATOM 3901 C CA . ASP A 1 475 ? -15.867 -11.766 -11.852 1 91.88 475 ASP A CA 1
ATOM 3902 C C . ASP A 1 475 ? -15.602 -13.227 -11.5 1 91.88 475 ASP A C 1
ATOM 3904 O O . ASP A 1 475 ? -16.484 -13.906 -10.961 1 91.88 475 ASP A O 1
ATOM 3908 N N . PHE A 1 476 ? -14.469 -13.719 -11.898 1 95.69 476 PHE A N 1
ATOM 3909 C CA . PHE A 1 476 ? -14.086 -15.078 -11.531 1 95.69 476 PHE A CA 1
ATOM 3910 C C . PHE A 1 476 ? -14.141 -15.273 -10.023 1 95.69 476 PHE A C 1
ATOM 3912 O O . PHE A 1 476 ? -14.734 -16.234 -9.531 1 95.69 476 PHE A O 1
ATOM 3919 N N . ARG A 1 477 ? -13.5 -14.352 -9.297 1 94.25 477 ARG A N 1
ATOM 3920 C CA . ARG A 1 477 ? -13.461 -14.406 -7.836 1 94.25 477 ARG A CA 1
ATOM 3921 C C . ARG A 1 477 ? -14.867 -14.367 -7.246 1 94.25 477 ARG A C 1
ATOM 3923 O O . ARG A 1 477 ? -15.18 -15.133 -6.328 1 94.25 477 ARG A O 1
ATOM 3930 N N . LEU A 1 478 ? -15.703 -13.5 -7.75 1 93.69 478 LEU A N 1
ATOM 3931 C CA . LEU A 1 478 ? -17.062 -13.383 -7.25 1 93.69 478 LEU A CA 1
ATOM 3932 C C . LEU A 1 478 ? -17.828 -14.688 -7.461 1 93.69 478 LEU A C 1
ATOM 3934 O O . LEU A 1 478 ? -18.578 -15.117 -6.578 1 93.69 478 LEU A O 1
ATOM 3938 N N . GLN A 1 479 ? -17.641 -15.289 -8.555 1 95.5 479 GLN A N 1
ATOM 3939 C CA . GLN A 1 479 ? -18.297 -16.562 -8.82 1 95.5 479 GLN A CA 1
ATOM 3940 C C . GLN A 1 479 ? -17.844 -17.641 -7.832 1 95.5 479 GLN A C 1
ATOM 3942 O O . GLN A 1 479 ? -18.656 -18.453 -7.379 1 95.5 479 GLN A O 1
ATOM 3947 N N . MET A 1 480 ? -16.578 -17.656 -7.578 1 96.31 480 MET A N 1
ATOM 3948 C CA . MET A 1 480 ? -16.062 -18.625 -6.609 1 96.31 480 MET A CA 1
ATOM 3949 C C . MET A 1 480 ? -16.641 -18.359 -5.223 1 96.31 480 MET A C 1
ATOM 3951 O O . MET A 1 480 ? -17 -19.297 -4.508 1 96.31 480 MET A O 1
ATOM 3955 N N . ILE A 1 481 ? -16.719 -17.094 -4.844 1 96.12 481 ILE A N 1
ATOM 3956 C CA . ILE A 1 481 ? -17.281 -16.734 -3.545 1 96.12 481 ILE A CA 1
ATOM 3957 C C . ILE A 1 481 ? -18.75 -17.156 -3.484 1 96.12 481 ILE A C 1
ATOM 3959 O O . ILE A 1 481 ? -19.203 -17.688 -2.467 1 96.12 481 ILE A O 1
ATOM 3963 N N . GLU A 1 482 ? -19.469 -16.984 -4.555 1 95.69 482 GLU A N 1
ATOM 3964 C CA . GLU A 1 482 ? -20.875 -17.391 -4.621 1 95.69 482 GLU A CA 1
ATOM 3965 C C . GLU A 1 482 ? -21.016 -18.906 -4.457 1 95.69 482 GLU A C 1
ATOM 3967 O O . GLU A 1 482 ? -21.984 -19.391 -3.857 1 95.69 482 GLU A O 1
ATOM 3972 N N . PHE A 1 483 ? -20.109 -19.531 -5.02 1 95.5 483 PHE A N 1
ATOM 3973 C CA . PHE A 1 483 ? -20.109 -20.984 -4.91 1 95.5 483 PHE A CA 1
ATOM 3974 C C . PHE A 1 483 ? -19.859 -21.422 -3.471 1 95.5 483 PHE A C 1
ATOM 3976 O O . PHE A 1 483 ? -20.516 -22.328 -2.963 1 95.5 483 PHE A O 1
ATOM 3983 N N . LEU A 1 484 ? -18.922 -20.766 -2.795 1 96.62 484 LEU A N 1
ATOM 3984 C CA . LEU A 1 484 ? -18.531 -21.125 -1.438 1 96.62 484 LEU A CA 1
ATOM 3985 C C . LEU A 1 484 ? -19.547 -20.609 -0.422 1 96.62 484 LEU A C 1
ATOM 3987 O O . LEU A 1 484 ? -19.703 -21.172 0.657 1 96.62 484 LEU A O 1
ATOM 3991 N N . LEU A 1 485 ? -20.141 -19.469 -0.766 1 96.56 485 LEU A N 1
ATOM 3992 C CA . LEU A 1 485 ? -21.141 -18.828 0.081 1 96.56 485 LEU A CA 1
ATOM 3993 C C . LEU A 1 485 ? -22.469 -18.688 -0.66 1 96.56 485 LEU A C 1
ATOM 3995 O O . LEU A 1 485 ? -22.875 -17.578 -1.005 1 96.56 485 LEU A O 1
ATOM 3999 N N . PRO A 1 486 ? -23.188 -19.734 -0.791 1 93.94 486 PRO A N 1
ATOM 4000 C CA . PRO A 1 486 ? -24.469 -19.656 -1.514 1 93.94 486 PRO A CA 1
ATOM 4001 C C . PRO A 1 486 ? -25.516 -18.812 -0.779 1 93.94 486 PRO A C 1
ATOM 4003 O O . PRO A 1 486 ? -25.453 -18.688 0.446 1 93.94 486 PRO A O 1
ATOM 4006 N N . LYS A 1 487 ? -26.391 -18.266 -1.599 1 90.69 487 LYS A N 1
ATOM 4007 C CA . LYS A 1 487 ? -27.469 -17.453 -1.034 1 90.69 487 LYS A CA 1
ATOM 4008 C C . LYS A 1 487 ? -28.328 -18.266 -0.067 1 90.69 487 LYS A C 1
ATOM 4010 O O . LYS A 1 487 ? -28.766 -19.359 -0.394 1 90.69 487 LYS A O 1
ATOM 4015 N N . LYS A 1 488 ? -28.344 -17.766 1.069 1 82.81 488 LYS A N 1
ATOM 4016 C CA . LYS A 1 488 ? -29.156 -18.438 2.07 1 82.81 488 LYS A CA 1
ATOM 4017 C C . LYS A 1 488 ? -30.625 -18.047 1.932 1 82.81 488 LYS A C 1
ATOM 4019 O O . LYS A 1 488 ? -30.953 -16.906 1.614 1 82.81 488 LYS A O 1
ATOM 4024 N N . PRO A 1 489 ? -31.5 -19.031 1.825 1 73 489 PRO A N 1
ATOM 4025 C CA . PRO A 1 489 ? -32.938 -18.719 1.709 1 73 489 PRO A CA 1
ATOM 4026 C C . PRO A 1 489 ? -33.406 -17.75 2.783 1 73 489 PRO A C 1
ATOM 4028 O O . PRO A 1 489 ? -32.906 -17.75 3.9 1 73 489 PRO A O 1
ATOM 4031 N N . SER A 1 490 ? -33.781 -16.547 2.387 1 56.78 490 SER A N 1
ATOM 4032 C CA . SER A 1 490 ? -34.344 -15.602 3.34 1 56.78 490 SER A CA 1
ATOM 4033 C C . SER A 1 490 ? -35.25 -16.297 4.355 1 56.78 490 SER A C 1
ATOM 4035 O O . SER A 1 490 ? -36.156 -17.016 3.98 1 56.78 490 SER A O 1
ATOM 4037 N N . VAL A 1 491 ? -34.812 -16.781 5.242 1 45.88 491 VAL A N 1
ATOM 4038 C CA . VAL A 1 491 ? -35.781 -17.25 6.215 1 45.88 491 VAL A CA 1
ATOM 4039 C C . VAL A 1 491 ? -36.875 -16.219 6.379 1 45.88 491 VAL A C 1
ATOM 4041 O O . VAL A 1 491 ? -36.625 -15.086 6.773 1 45.88 491 VAL A O 1
ATOM 4044 N N . GLU A 1 492 ? -37.781 -16.109 5.473 1 38.31 492 GLU A N 1
ATOM 4045 C CA . GLU A 1 492 ? -39 -15.391 5.891 1 38.31 492 GLU A CA 1
ATOM 4046 C C . GLU A 1 492 ? -39.219 -15.516 7.398 1 38.31 492 GLU A C 1
ATOM 4048 O O . GLU A 1 492 ? -39.281 -16.625 7.93 1 38.31 492 GLU A O 1
ATOM 4053 N N . ARG A 1 493 ? -38.656 -14.648 8.055 1 38.09 493 ARG A N 1
ATOM 4054 C CA . ARG A 1 493 ? -39.219 -14.672 9.414 1 38.09 493 ARG A CA 1
ATOM 4055 C C . ARG A 1 493 ? -40.688 -15.039 9.406 1 38.09 493 ARG A C 1
ATOM 4057 O O . ARG A 1 493 ? -41.5 -14.297 8.875 1 38.09 493 ARG A O 1
ATOM 4064 N N . HIS A 1 494 ? -41.062 -16.219 9.047 1 32.16 494 HIS A N 1
ATOM 4065 C CA . HIS A 1 494 ? -42.438 -16.516 9.43 1 32.16 494 HIS A CA 1
ATOM 4066 C C . HIS A 1 494 ? -42.812 -15.828 10.742 1 32.16 494 HIS A C 1
ATOM 4068 O O . HIS A 1 494 ? -42.156 -16.047 11.766 1 32.16 494 HIS A O 1
ATOM 4074 N N . SER A 1 495 ? -43.188 -14.547 10.609 1 31.5 495 SER A N 1
ATOM 4075 C CA . SER A 1 495 ? -43.906 -14.023 11.766 1 31.5 495 SER A CA 1
ATOM 4076 C C . SER A 1 495 ? -44.75 -15.102 12.422 1 31.5 495 SER A C 1
ATOM 4078 O O . SER A 1 495 ? -45.75 -15.539 11.852 1 31.5 495 SER A O 1
ATOM 4080 N N . VAL A 1 496 ? -44.25 -16.172 12.867 1 31.38 496 VAL A N 1
ATOM 4081 C CA . VAL A 1 496 ? -45.219 -16.859 13.719 1 31.38 496 VAL A CA 1
ATOM 4082 C C . VAL A 1 496 ? -46.062 -15.852 14.477 1 31.38 496 VAL A C 1
ATOM 4084 O O . VAL A 1 496 ? -45.531 -14.93 15.109 1 31.38 496 VAL A O 1
ATOM 4087 N N . PRO A 1 497 ? -47.25 -15.523 13.906 1 30.16 497 PRO A N 1
ATOM 4088 C CA . PRO A 1 497 ? -48.125 -14.688 14.742 1 30.16 497 PRO A CA 1
ATOM 4089 C C . PRO A 1 497 ? -47.875 -14.867 16.234 1 30.16 497 PRO A C 1
ATOM 4091 O O . PRO A 1 497 ? -47.594 -15.984 16.688 1 30.16 497 PRO A O 1
ATOM 4094 N N . GLY A 1 498 ? -47.094 -14 16.734 1 29.28 498 GLY A N 1
ATOM 4095 C CA . GLY A 1 498 ? -46.969 -14.117 18.172 1 29.28 498 GLY A CA 1
ATOM 4096 C C . GLY A 1 498 ? -48.188 -14.75 18.828 1 29.28 498 GLY A C 1
ATOM 4097 O O . GLY A 1 498 ? -49.312 -14.32 18.594 1 29.28 498 GLY A O 1
ATOM 4098 N N . ARG A 1 499 ? -48.25 -16.109 18.766 1 30.75 499 ARG A N 1
ATOM 4099 C CA . ARG A 1 499 ? -49.281 -16.656 19.625 1 30.75 499 ARG A CA 1
ATOM 4100 C C . ARG A 1 499 ? -49.562 -15.742 20.812 1 30.75 499 ARG A C 1
ATOM 4102 O O . ARG A 1 499 ? -48.688 -15.539 21.656 1 30.75 499 ARG A O 1
ATOM 4109 N N . VAL A 1 500 ? -50.25 -14.555 20.453 1 28.41 500 VAL A N 1
ATOM 4110 C CA . VAL A 1 500 ? -50.781 -13.773 21.547 1 28.41 500 VAL A CA 1
ATOM 4111 C C . VAL A 1 500 ? -51.375 -14.711 22.609 1 28.41 500 VAL A C 1
ATOM 4113 O O . VAL A 1 500 ? -52.312 -15.445 22.344 1 28.41 500 VAL A O 1
ATOM 4116 N N . HIS A 1 501 ? -50.438 -15.383 23.344 1 27.84 501 HIS A N 1
ATOM 4117 C CA . HIS A 1 501 ? -50.938 -16.094 24.516 1 27.84 501 HIS A CA 1
ATOM 4118 C C . HIS A 1 501 ? -52.031 -15.297 25.219 1 27.84 501 HIS A C 1
ATOM 4120 O O . HIS A 1 501 ? -51.75 -14.289 25.859 1 27.84 501 HIS A O 1
ATOM 4126 N N . VAL A 1 502 ? -53.062 -15.039 24.422 1 27.97 502 VAL A N 1
ATOM 4127 C CA . VAL A 1 502 ? -54.219 -14.531 25.156 1 27.97 502 VAL A CA 1
ATOM 4128 C C . VAL A 1 502 ? -54.469 -15.391 26.391 1 27.97 502 VAL A C 1
ATOM 4130 O O . VAL A 1 502 ? -54.562 -16.625 26.297 1 27.97 502 VAL A O 1
ATOM 4133 N N . PRO A 1 503 ? -54 -14.875 27.578 1 28.92 503 PRO A N 1
ATOM 4134 C CA . PRO A 1 503 ? -54.281 -15.625 28.812 1 28.92 503 PRO A CA 1
ATOM 4135 C C . PRO A 1 503 ? -55.688 -16.25 28.812 1 28.92 503 PRO A C 1
ATOM 4137 O O . PRO A 1 503 ? -56.656 -15.57 28.531 1 28.92 503 PRO A O 1
ATOM 4140 N N . ASP A 1 504 ? -55.781 -17.25 27.922 1 29.16 504 ASP A N 1
ATOM 4141 C CA . ASP A 1 504 ? -57.125 -17.844 27.953 1 29.16 504 ASP A CA 1
ATOM 4142 C C . ASP A 1 504 ? -57.531 -18.219 29.375 1 29.16 504 ASP A C 1
ATOM 4144 O O . ASP A 1 504 ? -56.688 -18.484 30.219 1 29.16 504 ASP A O 1
ATOM 4148 N N . HIS A 1 505 ? -58.656 -17.75 29.781 1 27.73 505 HIS A N 1
ATOM 4149 C CA . HIS A 1 505 ? -59.219 -18 31.109 1 27.73 505 HIS A CA 1
ATOM 4150 C C . HIS A 1 505 ? -59.125 -19.484 31.469 1 27.73 505 HIS A C 1
ATOM 4152 O O . HIS A 1 505 ? -59.312 -20.344 30.609 1 27.73 505 HIS A O 1
ATOM 4158 N N . LEU A 1 506 ? -58.219 -19.844 32.375 1 29.67 506 LEU A N 1
ATOM 4159 C CA . LEU A 1 506 ? -58.094 -21.188 32.938 1 29.67 506 LEU A CA 1
ATOM 4160 C C . LEU A 1 506 ? -59.469 -21.828 33.156 1 29.67 506 LEU A C 1
ATOM 4162 O O . LEU A 1 506 ? -60.344 -21.234 33.781 1 29.67 506 LEU A O 1
ATOM 4166 N N . PRO A 1 507 ? -59.812 -22.641 32.156 1 29.39 507 PRO A N 1
ATOM 4167 C CA . PRO A 1 507 ? -61.156 -23.172 32.5 1 29.39 507 PRO A CA 1
ATOM 4168 C C . PRO A 1 507 ? -61.188 -23.703 33.938 1 29.39 507 PRO A C 1
ATOM 4170 O O . PRO A 1 507 ? -60.188 -24.156 34.469 1 29.39 507 PRO A O 1
ATOM 4173 N N . LYS A 1 508 ? -62.188 -23.219 34.75 1 29.8 508 LYS A N 1
ATOM 4174 C CA . LYS A 1 508 ? -62.5 -23.547 36.156 1 29.8 508 LYS A CA 1
ATOM 4175 C C . LYS A 1 508 ? -62.625 -25.047 36.344 1 29.8 508 LYS A C 1
ATOM 4177 O O . LYS A 1 508 ? -63.688 -25.625 36.094 1 29.8 508 LYS A O 1
ATOM 4182 N N . THR A 1 509 ? -61.75 -25.922 35.75 1 25.25 509 THR A N 1
ATOM 4183 C CA . THR A 1 509 ? -62.156 -27.281 36.094 1 25.25 509 THR A CA 1
ATOM 4184 C C . THR A 1 509 ? -62.25 -27.453 37.625 1 25.25 509 THR A C 1
ATOM 4186 O O . THR A 1 509 ? -61.625 -26.703 38.375 1 25.25 509 THR A O 1
ATOM 4189 N N . GLY A 1 510 ? -62.781 -28.641 38.156 1 28.64 510 GLY A N 1
ATOM 4190 C CA . GLY A 1 510 ? -63.281 -28.953 39.5 1 28.64 510 GLY A CA 1
ATOM 4191 C C . GLY A 1 510 ? -62.281 -28.641 40.594 1 28.64 510 GLY A C 1
ATOM 4192 O O . GLY A 1 510 ? -61.25 -28.016 40.344 1 28.64 510 GLY A O 1
ATOM 4193 N N . GLY A 1 511 ? -62.031 -29.625 41.531 1 25.84 511 GLY A N 1
ATOM 4194 C CA . GLY A 1 511 ? -61.812 -29.656 42.969 1 25.84 511 GLY A CA 1
ATOM 4195 C C . GLY A 1 511 ? -60.406 -29.219 43.375 1 25.84 511 GLY A C 1
ATOM 4196 O O . GLY A 1 511 ? -60.25 -28.328 44.219 1 25.84 511 GLY A O 1
ATOM 4197 N N . LYS A 1 512 ? -59.406 -30.25 43.562 1 25.64 512 LYS A N 1
ATOM 4198 C CA . LYS A 1 512 ? -58.344 -30.234 44.562 1 25.64 512 LYS A CA 1
ATOM 4199 C C . LYS A 1 512 ? -57.188 -29.328 44.156 1 25.64 512 LYS A C 1
ATOM 4201 O O . LYS A 1 512 ? -56.656 -29.438 43.031 1 25.64 512 LYS A O 1
ATOM 4206 N N . LYS A 1 513 ? -57.062 -28.156 44.812 1 27.66 513 LYS A N 1
ATOM 4207 C CA . LYS A 1 513 ? -56.125 -27.047 44.688 1 27.66 513 LYS A CA 1
ATOM 4208 C C . LYS A 1 513 ? -54.688 -27.516 44.844 1 27.66 513 LYS A C 1
ATOM 4210 O O . LYS A 1 513 ? -54.188 -27.672 45.969 1 27.66 513 LYS A O 1
ATOM 4215 N N . LEU A 1 514 ? -54.156 -28.609 44.281 1 24.86 514 LEU A N 1
ATOM 4216 C CA . LEU A 1 514 ? -52.875 -29.109 44.75 1 24.86 514 LEU A CA 1
ATOM 4217 C C . LEU A 1 514 ? -51.781 -28.047 44.562 1 24.86 514 LEU A C 1
ATOM 4219 O O . LEU A 1 514 ? -51.562 -27.562 43.469 1 24.86 514 LEU A O 1
ATOM 4223 N N . GLY A 1 515 ? -51.406 -27.203 45.688 1 24.36 515 GLY A N 1
ATOM 4224 C CA . GLY A 1 515 ? -50.406 -26.141 45.875 1 24.36 515 GLY A CA 1
ATOM 4225 C C . GLY A 1 515 ? -49 -26.562 45.562 1 24.36 515 GLY A C 1
ATOM 4226 O O . GLY A 1 515 ? -48.406 -27.359 46.312 1 24.36 515 GLY A O 1
ATOM 4227 N N . LYS A 1 516 ? -48.594 -27.062 44.438 1 24.41 516 LYS A N 1
ATOM 4228 C CA . LYS A 1 516 ? -47.219 -27.5 44.375 1 24.41 516 LYS A CA 1
ATOM 4229 C C . LYS A 1 516 ? -46.25 -26.328 44.531 1 24.41 516 LYS A C 1
ATOM 4231 O O . LYS A 1 516 ? -46.5 -25.234 44.031 1 24.41 516 LYS A O 1
ATOM 4236 N N . ASP A 1 517 ? -45.406 -26.312 45.656 1 23.7 517 ASP A N 1
ATOM 4237 C CA . ASP A 1 517 ? -44.375 -25.438 46.188 1 23.7 517 ASP A CA 1
ATOM 4238 C C . ASP A 1 517 ? -43.406 -25.031 45.094 1 23.7 517 ASP A C 1
ATOM 4240 O O . ASP A 1 517 ? -42.75 -25.891 44.5 1 23.7 517 ASP A O 1
ATOM 4244 N N . VAL A 1 518 ? -43.719 -24.047 44.25 1 26.09 518 VAL A N 1
ATOM 4245 C CA . VAL A 1 518 ? -42.812 -23.438 43.281 1 26.09 518 VAL A CA 1
ATOM 4246 C C . VAL A 1 518 ? -41.562 -22.938 44 1 26.09 518 VAL A C 1
ATOM 4248 O O . VAL A 1 518 ? -41.656 -22.188 44.969 1 26.09 518 VAL A O 1
ATOM 4251 N N . GLY A 1 519 ? -40.531 -23.703 44.062 1 24.86 519 GLY A N 1
ATOM 4252 C CA . GLY A 1 519 ? -39.281 -23.281 44.688 1 24.86 519 GLY A CA 1
ATOM 4253 C C . GLY A 1 519 ? -38.969 -21.812 44.5 1 24.86 519 GLY A C 1
ATOM 4254 O O . GLY A 1 519 ? -39.375 -21.219 43.5 1 24.86 519 GLY A O 1
ATOM 4255 N N . SER A 1 520 ? -38.688 -21.047 45.531 1 24.81 520 SER A N 1
ATOM 4256 C CA . SER A 1 520 ? -38.406 -19.656 45.906 1 24.81 520 SER A CA 1
ATOM 4257 C C . SER A 1 520 ? -37.281 -19.078 45.031 1 24.81 520 SER A C 1
ATOM 4259 O O . SER A 1 520 ? -36.125 -19.5 45.125 1 24.81 520 SER A O 1
ATOM 4261 N N . VAL A 1 521 ? -37.406 -18.938 43.719 1 23.72 521 VAL A N 1
ATOM 4262 C CA . VAL A 1 521 ? -36.469 -17.969 43.156 1 23.72 521 VAL A CA 1
ATOM 4263 C C . VAL A 1 521 ? -36.594 -16.641 43.906 1 23.72 521 VAL A C 1
ATOM 4265 O O . VAL A 1 521 ? -37.656 -16 43.844 1 23.72 521 VAL A O 1
ATOM 4268 N N . ILE A 1 522 ? -35.906 -16.516 44.969 1 24.88 522 ILE A N 1
ATOM 4269 C CA . ILE A 1 522 ? -35.781 -15.406 45.906 1 24.88 522 ILE A CA 1
ATOM 4270 C C . ILE A 1 522 ? -35.469 -14.117 45.156 1 24.88 522 ILE A C 1
ATOM 4272 O O . ILE A 1 522 ? -34.375 -13.961 44.625 1 24.88 522 ILE A O 1
ATOM 4276 N N . ILE A 1 523 ? -36.375 -13.633 44.219 1 25.16 523 ILE A N 1
ATOM 4277 C CA . ILE A 1 523 ? -36.375 -12.18 44.062 1 25.16 523 ILE A CA 1
ATOM 4278 C C . ILE A 1 523 ? -36.625 -11.523 45.406 1 25.16 523 ILE A C 1
ATOM 4280 O O . ILE A 1 523 ? -37.688 -11.734 46.031 1 25.16 523 ILE A O 1
ATOM 4284 N N . GLN A 1 524 ? -35.625 -11.297 46.125 1 24.2 524 GLN A N 1
ATOM 4285 C CA . GLN A 1 524 ? -35.844 -10.586 47.406 1 24.2 524 GLN A CA 1
ATOM 4286 C C . GLN A 1 524 ? -36.688 -9.328 47.188 1 24.2 524 GLN A C 1
ATOM 4288 O O . GLN A 1 524 ? -37.188 -8.727 48.125 1 24.2 524 GLN A O 1
ATOM 4293 N N . GLN A 1 525 ? -36.469 -8.422 46.156 1 25.47 525 GLN A N 1
ATOM 4294 C CA . GLN A 1 525 ? -37.219 -7.254 46.656 1 25.47 525 GLN A CA 1
ATOM 4295 C C . GLN A 1 525 ? -38.688 -7.582 46.844 1 25.47 525 GLN A C 1
ATOM 4297 O O . GLN A 1 525 ? -39.125 -8.734 46.656 1 25.47 525 GLN A O 1
ATOM 4302 N N . LYS A 1 526 ? -39.656 -6.598 46.531 1 24.77 526 LYS A N 1
ATOM 4303 C CA . LYS A 1 526 ? -41.062 -6.676 46.906 1 24.77 526 LYS A CA 1
ATOM 4304 C C . LYS A 1 526 ? -41.719 -7.906 46.281 1 24.77 526 LYS A C 1
ATOM 4306 O O . LYS A 1 526 ? -41.531 -8.188 45.094 1 24.77 526 LYS A O 1
ATOM 4311 N N . LYS A 1 527 ? -42.188 -8.875 47.094 1 24.81 527 LYS A N 1
ATOM 4312 C CA . LYS A 1 527 ? -42.656 -10.25 47 1 24.81 527 LYS A CA 1
ATOM 4313 C C . LYS A 1 527 ? -43.812 -10.375 46.031 1 24.81 527 LYS A C 1
ATOM 4315 O O . LYS A 1 527 ? -44.469 -11.406 45.969 1 24.81 527 LYS A O 1
ATOM 4320 N N . SER A 1 528 ? -44.094 -9.344 45.188 1 22.69 528 SER A N 1
ATOM 4321 C CA . SER A 1 528 ? -45.438 -9.672 44.719 1 22.69 528 SER A CA 1
ATOM 4322 C C . SER A 1 528 ? -45.438 -10.984 43.938 1 22.69 528 SER A C 1
ATOM 4324 O O . SER A 1 528 ? -44.531 -11.219 43.094 1 22.69 528 SER A O 1
ATOM 4326 N N . ALA A 1 529 ? -45.969 -12.055 44.562 1 24.16 529 ALA A N 1
ATOM 4327 C CA . ALA A 1 529 ? -46.156 -13.461 44.219 1 24.16 529 ALA A CA 1
ATOM 4328 C C . ALA A 1 529 ? -46.75 -13.625 42.844 1 24.16 529 ALA A C 1
ATOM 4330 O O . ALA A 1 529 ? -47.906 -13.305 42.594 1 24.16 529 ALA A O 1
ATOM 4331 N N . SER A 1 530 ? -46 -12.984 41.812 1 24.3 530 SER A N 1
ATOM 4332 C CA . SER A 1 530 ? -46.781 -13.094 40.594 1 24.3 530 SER A CA 1
ATOM 4333 C C . SER A 1 530 ? -47.062 -14.555 40.25 1 24.3 530 SER A C 1
ATOM 4335 O O . SER A 1 530 ? -46.188 -15.414 40.375 1 24.3 530 SER A O 1
ATOM 4337 N N . LEU A 1 531 ? -48.344 -15.039 40.469 1 24.09 531 LEU A N 1
ATOM 4338 C CA . LEU A 1 531 ? -49 -16.328 40.438 1 24.09 531 LEU A CA 1
ATOM 4339 C C . LEU A 1 531 ? -48.781 -17.031 39.094 1 24.09 531 LEU A C 1
ATOM 4341 O O . LEU A 1 531 ? -49.375 -18.062 38.812 1 24.09 531 LEU A O 1
ATOM 4345 N N . PHE A 1 532 ? -48.156 -16.422 38.094 1 22.39 532 PHE A N 1
ATOM 4346 C CA . PHE A 1 532 ? -48.562 -17 36.812 1 22.39 532 PHE A CA 1
ATOM 4347 C C . PHE A 1 532 ? -47.875 -18.328 36.562 1 22.39 532 PHE A C 1
ATOM 4349 O O . PHE A 1 532 ? -46.688 -18.484 36.906 1 22.39 532 PHE A O 1
ATOM 4356 N N . TRP A 1 533 ? -48.531 -19.406 36.906 1 22.58 533 TRP A N 1
ATOM 4357 C CA . TRP A 1 533 ? -48.094 -20.781 36.906 1 22.58 533 TRP A CA 1
ATOM 4358 C C . TRP A 1 533 ? -47.938 -21.312 35.469 1 22.58 533 TRP A C 1
ATOM 4360 O O . TRP A 1 533 ? -48.844 -21.078 34.656 1 22.58 533 TRP A O 1
ATOM 4370 N N . LEU A 1 534 ? -46.875 -21.234 34.906 1 22.55 534 LEU A N 1
ATOM 4371 C CA . LEU A 1 534 ? -46.812 -21.828 33.594 1 22.55 534 LEU A CA 1
ATOM 4372 C C . LEU A 1 534 ? -46.812 -23.344 33.656 1 22.55 534 LEU A C 1
ATOM 4374 O O . LEU A 1 534 ? -46 -23.922 34.375 1 22.55 534 LEU A O 1
ATOM 4378 N N . PRO A 1 535 ? -47.875 -24 33.281 1 23.61 535 PRO A N 1
ATOM 4379 C CA . PRO A 1 535 ? -48 -25.453 33.406 1 23.61 535 PRO A CA 1
ATOM 4380 C C . PRO A 1 535 ? -46.844 -26.219 32.781 1 23.61 535 PRO A C 1
ATOM 4382 O O . PRO A 1 535 ? -46.219 -25.734 31.828 1 23.61 535 PRO A O 1
ATOM 4385 N N . ARG A 1 536 ? -46.094 -26.984 33.688 1 25.16 536 ARG A N 1
ATOM 4386 C CA . ARG A 1 536 ? -45.031 -27.906 33.375 1 25.16 536 ARG A CA 1
ATOM 4387 C C . ARG A 1 536 ? -45.438 -28.875 32.281 1 25.16 536 ARG A C 1
ATOM 4389 O O . ARG A 1 536 ? -46.469 -29.562 32.406 1 25.16 536 ARG A O 1
ATOM 4396 N N . LEU A 1 537 ? -45.281 -28.562 31.078 1 24.38 537 LEU A N 1
ATOM 4397 C CA . LEU A 1 537 ? -45.656 -29.531 30.047 1 24.38 537 LEU A CA 1
ATOM 4398 C C . LEU A 1 537 ? -45.125 -30.922 30.391 1 24.38 537 LEU A C 1
ATOM 4400 O O . LEU A 1 537 ? -44.031 -31.031 30.938 1 24.38 537 LEU A O 1
ATOM 4404 N N . PRO A 1 538 ? -45.906 -31.922 30.484 1 23.42 538 PRO A N 1
ATOM 4405 C CA . PRO A 1 538 ? -45.594 -33.312 30.859 1 23.42 538 PRO A CA 1
ATOM 4406 C C . PRO A 1 538 ? -44.375 -33.844 30.125 1 23.42 538 PRO A C 1
ATOM 4408 O O . PRO A 1 538 ? -44.062 -33.406 29.016 1 23.42 538 PRO A O 1
ATOM 4411 N N . ARG A 1 539 ? -43.25 -34.281 30.922 1 24.06 539 ARG A N 1
ATOM 4412 C CA . ARG A 1 539 ? -42.094 -35.062 30.516 1 24.06 539 ARG A CA 1
ATOM 4413 C C . ARG A 1 539 ? -42.5 -36.281 29.703 1 24.06 539 ARG A C 1
ATOM 4415 O O . ARG A 1 539 ? -43.281 -37.125 30.172 1 24.06 539 ARG A O 1
ATOM 4422 N N . PRO A 1 540 ? -42.719 -36.25 28.438 1 21.94 540 PRO A N 1
ATOM 4423 C CA . PRO A 1 540 ? -43.062 -37.531 27.891 1 21.94 540 PRO A CA 1
ATOM 4424 C C . PRO A 1 540 ? -42.125 -38.656 28.359 1 21.94 540 PRO A C 1
ATOM 4426 O O . PRO A 1 540 ? -40.969 -38.375 28.672 1 21.94 540 PRO A O 1
ATOM 4429 N N . SER A 1 541 ? -42.562 -39.844 28.906 1 22.62 541 SER A N 1
ATOM 4430 C CA . SER A 1 541 ? -42.125 -41.094 29.484 1 22.62 541 SER A CA 1
ATOM 4431 C C . SER A 1 541 ? -41.094 -41.781 28.578 1 22.62 541 SER A C 1
ATOM 4433 O O . SER A 1 541 ? -40.562 -42.812 28.938 1 22.62 541 SER A O 1
ATOM 4435 N N . TRP A 1 542 ? -40.875 -41.562 27.328 1 21.42 542 TRP A N 1
ATOM 4436 C CA . TRP A 1 542 ? -40.344 -42.719 26.594 1 21.42 542 TRP A CA 1
ATOM 4437 C C . TRP A 1 542 ? -38.875 -42.969 26.969 1 21.42 542 TRP A C 1
ATOM 4439 O O . TRP A 1 542 ? -38.156 -43.625 26.234 1 21.42 542 TRP A O 1
ATOM 4449 N N . VAL A 1 543 ? -38.406 -42.656 28.188 1 20.42 543 VAL A N 1
ATOM 4450 C CA . VAL A 1 543 ? -37.031 -43 28.516 1 20.42 543 VAL A CA 1
ATOM 4451 C C . VAL A 1 543 ? -36.906 -44.531 28.609 1 20.42 543 VAL A C 1
ATOM 4453 O O . VAL A 1 543 ? -37.312 -45.125 29.594 1 20.42 543 VAL A O 1
ATOM 4456 N N . LYS A 1 544 ? -37.25 -45.375 27.625 1 20.61 544 LYS A N 1
ATOM 4457 C CA . LYS A 1 544 ? -36.906 -46.781 27.797 1 20.61 544 LYS A CA 1
ATOM 4458 C C . LYS A 1 544 ? -35.406 -46.969 28.031 1 20.61 544 LYS A C 1
ATOM 4460 O O . LYS A 1 544 ? -34.594 -46.156 27.594 1 20.61 544 LYS A O 1
ATOM 4465 N N . SER A 1 545 ? -34.938 -48.125 28.859 1 20.72 545 SER A N 1
ATOM 4466 C CA . SER A 1 545 ? -33.875 -48.875 29.516 1 20.72 545 SER A CA 1
ATOM 4467 C C . SER A 1 545 ? -32.938 -49.469 28.5 1 20.72 545 SER A C 1
ATOM 4469 O O . SER A 1 545 ? -31.922 -50.062 28.875 1 20.72 545 SER A O 1
ATOM 4471 N N . GLY A 1 546 ? -33.188 -49.719 27.141 1 21.52 546 GLY A N 1
ATOM 4472 C CA . GLY A 1 546 ? -32.469 -50.906 26.703 1 21.52 546 GLY A CA 1
ATOM 4473 C C . GLY A 1 546 ? -30.984 -50.875 26.984 1 21.52 546 GLY A C 1
ATOM 4474 O O . GLY A 1 546 ? -30.469 -49.844 27.391 1 21.52 546 GLY A O 1
ATOM 4475 N N . GLU A 1 547 ? -30.25 -52 26.219 1 20.59 547 GLU A N 1
ATOM 4476 C CA . GLU A 1 547 ? -29.172 -52.969 26 1 20.59 547 GLU A CA 1
ATOM 4477 C C . GLU A 1 547 ? -27.875 -52.25 25.625 1 20.59 547 GLU A C 1
ATOM 4479 O O . GLU A 1 547 ? -27.875 -51.281 24.859 1 20.59 547 GLU A O 1
ATOM 4484 N N . LEU A 1 548 ? -26.812 -52.531 26.5 1 21.72 548 LEU A N 1
ATOM 4485 C CA . LEU A 1 548 ? -25.391 -52.469 26.797 1 21.72 548 LEU A CA 1
ATOM 4486 C C . LEU A 1 548 ? -24.562 -53.031 25.641 1 21.72 548 LEU A C 1
ATOM 4488 O O . LEU A 1 548 ? -23.328 -52.969 25.672 1 21.72 548 LEU A O 1
ATOM 4492 N N . PHE A 1 549 ? -25.188 -53.219 24.375 1 20.56 549 PHE A N 1
ATOM 4493 C CA . PHE A 1 549 ? -24.203 -53.688 23.406 1 20.56 549 PHE A CA 1
ATOM 4494 C C . PHE A 1 549 ? -23.312 -52.531 22.969 1 20.56 549 PHE A C 1
ATOM 4496 O O . PHE A 1 549 ? -23.781 -51.375 22.812 1 20.56 549 PHE A O 1
ATOM 4503 N N . MET B 1 1 ? 21.531 75 -22.906 1 25.78 1 MET B N 1
ATOM 4504 C CA . MET B 1 1 ? 21.766 73.75 -22.125 1 25.78 1 MET B CA 1
ATOM 4505 C C . MET B 1 1 ? 20.609 72.75 -22.266 1 25.78 1 MET B C 1
ATOM 4507 O O . MET B 1 1 ? 19.484 73.062 -21.891 1 25.78 1 MET B O 1
ATOM 4511 N N . ASP B 1 2 ? 20.578 71.938 -23.297 1 24.16 2 ASP B N 1
ATOM 4512 C CA . ASP B 1 2 ? 19.656 71.25 -24.188 1 24.16 2 ASP B CA 1
ATOM 4513 C C . ASP B 1 2 ? 19.016 70.062 -23.484 1 24.16 2 ASP B C 1
ATOM 4515 O O . ASP B 1 2 ? 19.688 69.25 -22.828 1 24.16 2 ASP B O 1
ATOM 4519 N N . GLN B 1 3 ? 17.781 70.188 -23.062 1 26.31 3 GLN B N 1
ATOM 4520 C CA . GLN B 1 3 ? 16.875 69.375 -22.25 1 26.31 3 GLN B CA 1
ATOM 4521 C C . GLN B 1 3 ? 16.703 67.938 -22.844 1 26.31 3 GLN B C 1
ATOM 4523 O O . GLN B 1 3 ? 16.266 67.812 -23.984 1 26.31 3 GLN B O 1
ATOM 4528 N N . PRO B 1 4 ? 17.625 67 -22.578 1 26.36 4 PRO B N 1
ATOM 4529 C CA . PRO B 1 4 ? 17.656 65.75 -23.328 1 26.36 4 PRO B CA 1
ATOM 4530 C C . PRO B 1 4 ? 16.328 65 -23.312 1 26.36 4 PRO B C 1
ATOM 4532 O O . PRO B 1 4 ? 15.625 65 -22.297 1 26.36 4 PRO B O 1
ATOM 4535 N N . SER B 1 5 ? 15.57 65 -24.375 1 24.97 5 SER B N 1
ATOM 4536 C CA . SER B 1 5 ? 14.266 64.438 -24.75 1 24.97 5 SER B CA 1
ATOM 4537 C C . SER B 1 5 ? 14.203 62.938 -24.5 1 24.97 5 SER B C 1
ATOM 4539 O O . SER B 1 5 ? 14.867 62.156 -25.188 1 24.97 5 SER B O 1
ATOM 4541 N N . THR B 1 6 ? 14.359 62.469 -23.281 1 26.86 6 THR B N 1
ATOM 4542 C CA . THR B 1 6 ? 14.508 61.125 -22.781 1 26.86 6 THR B CA 1
ATOM 4543 C C . THR B 1 6 ? 13.398 60.219 -23.312 1 26.86 6 THR B C 1
ATOM 4545 O O . THR B 1 6 ? 12.211 60.531 -23.156 1 26.86 6 THR B O 1
ATOM 4548 N N . SER B 1 7 ? 13.688 59.438 -24.375 1 24 7 SER B N 1
ATOM 4549 C CA . SER B 1 7 ? 12.945 58.562 -25.266 1 24 7 SER B CA 1
ATOM 4550 C C . SER B 1 7 ? 12.125 57.562 -24.469 1 24 7 SER B C 1
ATOM 4552 O O . SER B 1 7 ? 12.68 56.75 -23.719 1 24 7 SER B O 1
ATOM 4554 N N . LYS B 1 8 ? 10.977 57.875 -23.984 1 26.88 8 LYS B N 1
ATOM 4555 C CA . LYS B 1 8 ? 9.875 57.219 -23.297 1 26.88 8 LYS B CA 1
ATOM 4556 C C . LYS B 1 8 ? 9.398 55.969 -24.062 1 26.88 8 LYS B C 1
ATOM 4558 O O . LYS B 1 8 ? 8.328 56 -24.672 1 26.88 8 LYS B O 1
ATOM 4563 N N . GLN B 1 9 ? 10.242 55.406 -24.953 1 26.7 9 GLN B N 1
ATOM 4564 C CA . GLN B 1 9 ? 9.617 54.344 -25.734 1 26.7 9 GLN B CA 1
ATOM 4565 C C . GLN B 1 9 ? 9 53.281 -24.828 1 26.7 9 GLN B C 1
ATOM 4567 O O . GLN B 1 9 ? 9.68 52.75 -23.953 1 26.7 9 GLN B O 1
ATOM 4572 N N . THR B 1 10 ? 7.68 53.25 -24.672 1 23.98 10 THR B N 1
ATOM 4573 C CA . THR B 1 10 ? 6.715 52.625 -23.766 1 23.98 10 THR B CA 1
ATOM 4574 C C . THR B 1 10 ? 6.812 51.125 -23.844 1 23.98 10 THR B C 1
ATOM 4576 O O . THR B 1 10 ? 7.066 50.562 -24.906 1 23.98 10 THR B O 1
ATOM 4579 N N . ILE B 1 11 ? 7.047 50.469 -22.625 1 26.34 11 ILE B N 1
ATOM 4580 C CA . ILE B 1 11 ? 7.168 49.062 -22.234 1 26.34 11 ILE B CA 1
ATOM 4581 C C . ILE B 1 11 ? 6.098 48.219 -22.938 1 26.34 11 ILE B C 1
ATOM 4583 O O . ILE B 1 11 ? 6.148 47 -22.922 1 26.34 11 ILE B O 1
ATOM 4587 N N . GLU B 1 12 ? 5.047 48.906 -23.516 1 25.88 12 GLU B N 1
ATOM 4588 C CA . GLU B 1 12 ? 3.928 48.25 -24.203 1 25.88 12 GLU B CA 1
ATOM 4589 C C . GLU B 1 12 ? 4.41 47.438 -25.391 1 25.88 12 GLU B C 1
ATOM 4591 O O . GLU B 1 12 ? 3.881 46.344 -25.641 1 25.88 12 GLU B O 1
ATOM 4596 N N . ASP B 1 13 ? 5.27 48.062 -26.172 1 26.53 13 ASP B N 1
ATOM 4597 C CA . ASP B 1 13 ? 5.582 47.469 -27.469 1 26.53 13 ASP B CA 1
ATOM 4598 C C . ASP B 1 13 ? 6.277 46.125 -27.328 1 26.53 13 ASP B C 1
ATOM 4600 O O . ASP B 1 13 ? 6.152 45.25 -28.203 1 26.53 13 ASP B O 1
ATOM 4604 N N . MET B 1 14 ? 7.223 46.125 -26.391 1 23.77 14 MET B N 1
ATOM 4605 C CA . MET B 1 14 ? 8.055 44.938 -26.453 1 23.77 14 MET B CA 1
ATOM 4606 C C . MET B 1 14 ? 7.23 43.688 -26.156 1 23.77 14 MET B C 1
ATOM 4608 O O . MET B 1 14 ? 7.676 42.562 -26.422 1 23.77 14 MET B O 1
ATOM 4612 N N . LEU B 1 15 ? 6.172 43.781 -25.375 1 24.39 15 LEU B N 1
ATOM 4613 C CA . LEU B 1 15 ? 5.41 42.594 -24.969 1 24.39 15 LEU B CA 1
ATOM 4614 C C . LEU B 1 15 ? 4.742 41.938 -26.172 1 24.39 15 LEU B C 1
ATOM 4616 O O . LEU B 1 15 ? 4.438 40.75 -26.156 1 24.39 15 LEU B O 1
ATOM 4620 N N . GLY B 1 16 ? 4.43 42.75 -27.234 1 24.27 16 GLY B N 1
ATOM 4621 C CA . GLY B 1 16 ? 3.625 42.344 -28.375 1 24.27 16 GLY B CA 1
ATOM 4622 C C . GLY B 1 16 ? 4.316 41.312 -29.25 1 24.27 16 GLY B C 1
ATOM 4623 O O . GLY B 1 16 ? 3.658 40.531 -29.938 1 24.27 16 GLY B O 1
ATOM 4624 N N . ALA B 1 17 ? 5.5 41.625 -29.625 1 24.83 17 ALA B N 1
ATOM 4625 C CA . ALA B 1 17 ? 6.055 40.938 -30.781 1 24.83 17 ALA B CA 1
ATOM 4626 C C . ALA B 1 17 ? 6.145 39.438 -30.516 1 24.83 17 ALA B C 1
ATOM 4628 O O . ALA B 1 17 ? 6.32 38.625 -31.453 1 24.83 17 ALA B O 1
ATOM 4629 N N . MET B 1 18 ? 6.547 39.125 -29.375 1 22.94 18 MET B N 1
ATOM 4630 C CA . MET B 1 18 ? 6.984 37.75 -29.25 1 22.94 18 MET B CA 1
ATOM 4631 C C . MET B 1 18 ? 5.816 36.781 -29.469 1 22.94 18 MET B C 1
ATOM 4633 O O . MET B 1 18 ? 5.957 35.562 -29.266 1 22.94 18 MET B O 1
ATOM 4637 N N . ALA B 1 19 ? 4.535 37.312 -29.766 1 24.44 19 ALA B N 1
ATOM 4638 C CA . ALA B 1 19 ? 3.344 36.5 -29.984 1 24.44 19 ALA B CA 1
ATOM 4639 C C . ALA B 1 19 ? 3.424 35.781 -31.328 1 24.44 19 ALA B C 1
ATOM 4641 O O . ALA B 1 19 ? 2.818 36.219 -32.312 1 24.44 19 ALA B O 1
ATOM 4642 N N . SER B 1 20 ? 4.562 35.531 -31.844 1 24.16 20 SER B N 1
ATOM 4643 C CA . SER B 1 20 ? 4.316 34.969 -33.156 1 24.16 20 SER B CA 1
ATOM 4644 C C . SER B 1 20 ? 3.24 33.906 -33.125 1 24.16 20 SER B C 1
ATOM 4646 O O . SER B 1 20 ? 3.111 33.188 -32.125 1 24.16 20 SER B O 1
ATOM 4648 N N . PRO B 1 21 ? 2.225 33.938 -34.094 1 24.55 21 PRO B N 1
ATOM 4649 C CA . PRO B 1 21 ? 1.076 33.031 -34.188 1 24.55 21 PRO B CA 1
ATOM 4650 C C . PRO B 1 21 ? 1.483 31.562 -34.188 1 24.55 21 PRO B C 1
ATOM 4652 O O . PRO B 1 21 ? 2.053 31.078 -35.156 1 24.55 21 PRO B O 1
ATOM 4655 N N . ARG B 1 22 ? 2.367 31.203 -33.375 1 24.17 22 ARG B N 1
ATOM 4656 C CA . ARG B 1 22 ? 2.82 29.812 -33.531 1 24.17 22 ARG B CA 1
ATOM 4657 C C . ARG B 1 22 ? 1.646 28.891 -33.812 1 24.17 22 ARG B C 1
ATOM 4659 O O . ARG B 1 22 ? 0.582 29.016 -33.219 1 24.17 22 ARG B O 1
ATOM 4666 N N . GLU B 1 23 ? 1.507 28.406 -35.031 1 24.56 23 GLU B N 1
ATOM 4667 C CA . GLU B 1 23 ? 0.519 27.484 -35.594 1 24.56 23 GLU B CA 1
ATOM 4668 C C . GLU B 1 23 ? 0.08 26.469 -34.531 1 24.56 23 GLU B C 1
ATOM 4670 O O . GLU B 1 23 ? 0.916 25.797 -33.938 1 24.56 23 GLU B O 1
ATOM 4675 N N . CYS B 1 24 ? -0.995 26.797 -33.906 1 22.47 24 CYS B N 1
ATOM 4676 C CA . CYS B 1 24 ? -1.749 26 -32.938 1 22.47 24 CYS B CA 1
ATOM 4677 C C . CYS B 1 24 ? -1.83 24.547 -33.375 1 22.47 24 CYS B C 1
ATOM 4679 O O . CYS B 1 24 ? -2.52 24.219 -34.344 1 22.47 24 CYS B O 1
ATOM 4681 N N . ILE B 1 25 ? -0.666 23.906 -33.5 1 25.62 25 ILE B N 1
ATOM 4682 C CA . ILE B 1 25 ? -0.857 22.484 -33.812 1 25.62 25 ILE B CA 1
ATOM 4683 C C . ILE B 1 25 ? -2.061 21.953 -33.031 1 25.62 25 ILE B C 1
ATOM 4685 O O . ILE B 1 25 ? -2.098 22.047 -31.797 1 25.62 25 ILE B O 1
ATOM 4689 N N . THR B 1 26 ? -3.254 22.078 -33.562 1 22.89 26 THR B N 1
ATOM 4690 C CA . THR B 1 26 ? -4.52 21.5 -33.156 1 22.89 26 THR B CA 1
ATOM 4691 C C . THR B 1 26 ? -4.297 20.094 -32.562 1 22.89 26 THR B C 1
ATOM 4693 O O . THR B 1 26 ? -3.9 19.172 -33.281 1 22.89 26 THR B O 1
ATOM 4696 N N . VAL B 1 27 ? -3.615 20.094 -31.562 1 25.44 27 VAL B N 1
ATOM 4697 C CA . VAL B 1 27 ? -3.531 18.781 -30.922 1 25.44 27 VAL B CA 1
ATOM 4698 C C . VAL B 1 27 ? -4.887 18.078 -31 1 25.44 27 VAL B C 1
ATOM 4700 O O . VAL B 1 27 ? -5.926 18.703 -30.75 1 25.44 27 VAL B O 1
ATOM 4703 N N . PRO B 1 28 ? -5.016 17.094 -31.828 1 27.03 28 PRO B N 1
ATOM 4704 C CA . PRO B 1 28 ? -6.301 16.406 -31.969 1 27.03 28 PRO B CA 1
ATOM 4705 C C . PRO B 1 28 ? -7.113 16.406 -30.672 1 27.03 28 PRO B C 1
ATOM 4707 O O . PRO B 1 28 ? -6.551 16.578 -29.578 1 27.03 28 PRO B O 1
ATOM 4710 N N . GLY B 1 29 ? -8.461 16.547 -30.844 1 25.44 29 GLY B N 1
ATOM 4711 C CA . GLY B 1 29 ? -9.523 16.688 -29.859 1 25.44 29 GLY B CA 1
ATOM 4712 C C . GLY B 1 29 ? -9.258 15.93 -28.578 1 25.44 29 GLY B C 1
ATOM 4713 O O . GLY B 1 29 ? -8.508 14.953 -28.578 1 25.44 29 GLY B O 1
ATOM 4714 N N . GLU B 1 30 ? -9.391 16.625 -27.562 1 28.17 30 GLU B N 1
ATOM 4715 C CA . GLU B 1 30 ? -9.484 16.234 -26.156 1 28.17 30 GLU B CA 1
ATOM 4716 C C . GLU B 1 30 ? -10.234 14.914 -26.016 1 28.17 30 GLU B C 1
ATOM 4718 O O . GLU B 1 30 ? -11.344 14.758 -26.531 1 28.17 30 GLU B O 1
ATOM 4723 N N . PHE B 1 31 ? -9.578 13.883 -26.141 1 29.2 31 PHE B N 1
ATOM 4724 C CA . PHE B 1 31 ? -10.258 12.633 -25.859 1 29.2 31 PHE B CA 1
ATOM 4725 C C . PHE B 1 31 ? -11.312 12.828 -24.781 1 29.2 31 PHE B C 1
ATOM 4727 O O . PHE B 1 31 ? -10.992 12.945 -23.594 1 29.2 31 PHE B O 1
ATOM 4734 N N . SER B 1 32 ? -12.344 13.648 -25.047 1 30.5 32 SER B N 1
ATOM 4735 C CA . SER B 1 32 ? -13.57 13.734 -24.266 1 30.5 32 SER B CA 1
ATOM 4736 C C . SER B 1 32 ? -14.031 12.344 -23.812 1 30.5 32 SER B C 1
ATOM 4738 O O . SER B 1 32 ? -14.43 11.523 -24.641 1 30.5 32 SER B O 1
ATOM 4740 N N . LEU B 1 33 ? -13.438 11.867 -22.812 1 31.91 33 LEU B N 1
ATOM 4741 C CA . LEU B 1 33 ? -13.984 10.641 -22.25 1 31.91 33 LEU B CA 1
ATOM 4742 C C . LEU B 1 33 ? -15.508 10.734 -22.141 1 31.91 33 LEU B C 1
ATOM 4744 O O . LEU B 1 33 ? -16.031 11.727 -21.641 1 31.91 33 LEU B O 1
ATOM 4748 N N . THR B 1 34 ? -16.219 10.172 -23.062 1 31.77 34 THR B N 1
ATOM 4749 C CA . THR B 1 34 ? -17.672 10.055 -22.953 1 31.77 34 THR B CA 1
ATOM 4750 C C . THR B 1 34 ? -18.062 9.633 -21.531 1 31.77 34 THR B C 1
ATOM 4752 O O . THR B 1 34 ? -17.234 9.156 -20.766 1 31.77 34 THR B O 1
ATOM 4755 N N . ASP B 1 35 ? -19.266 9.906 -21.172 1 32.19 35 ASP B N 1
ATOM 4756 C CA . ASP B 1 35 ? -19.875 9.461 -19.922 1 32.19 35 ASP B CA 1
ATOM 4757 C C . ASP B 1 35 ? -19.625 7.98 -19.688 1 32.19 35 ASP B C 1
ATOM 4759 O O . ASP B 1 35 ? -19.375 7.566 -18.547 1 32.19 35 ASP B O 1
ATOM 4763 N N . ARG B 1 36 ? -19.75 7.285 -20.719 1 38.62 36 ARG B N 1
ATOM 4764 C CA . ARG B 1 36 ? -19.484 5.852 -20.641 1 38.62 36 ARG B CA 1
ATOM 4765 C C . ARG B 1 36 ? -18.031 5.59 -20.281 1 38.62 36 ARG B C 1
ATOM 4767 O O . ARG B 1 36 ? -17.734 4.691 -19.5 1 38.62 36 ARG B O 1
ATOM 4774 N N . ASP B 1 37 ? -17.234 6.484 -20.844 1 37.78 37 ASP B N 1
ATOM 4775 C CA . ASP B 1 37 ? -15.812 6.293 -20.562 1 37.78 37 ASP B CA 1
ATOM 4776 C C . ASP B 1 37 ? -15.484 6.641 -19.109 1 37.78 37 ASP B C 1
ATOM 4778 O O . ASP B 1 37 ? -14.734 5.922 -18.438 1 37.78 37 ASP B O 1
ATOM 4782 N N . LEU B 1 38 ? -16.141 7.637 -18.688 1 36.25 38 LEU B N 1
ATOM 4783 C CA . LEU B 1 38 ? -15.969 8.047 -17.297 1 36.25 38 LEU B CA 1
ATOM 4784 C C . LEU B 1 38 ? -16.547 7.004 -16.359 1 36.25 38 LEU B C 1
ATOM 4786 O O . LEU B 1 38 ? -15.93 6.684 -15.336 1 36.25 38 LEU B O 1
ATOM 4790 N N . PHE B 1 39 ? -17.781 6.59 -16.734 1 36.75 39 PHE B N 1
ATOM 4791 C CA . PHE B 1 39 ? -18.391 5.555 -15.922 1 36.75 39 PHE B CA 1
ATOM 4792 C C . PHE B 1 39 ? -17.547 4.281 -15.938 1 36.75 39 PHE B C 1
ATOM 4794 O O . PHE B 1 39 ? -17.422 3.604 -14.922 1 36.75 39 PHE B O 1
ATOM 4801 N N . ASN B 1 40 ? -17.094 3.98 -17.125 1 38.38 40 ASN B N 1
ATOM 4802 C CA . ASN B 1 40 ? -16.25 2.801 -17.219 1 38.38 40 ASN B CA 1
ATOM 4803 C C . ASN B 1 40 ? -14.945 2.977 -16.453 1 38.38 40 ASN B C 1
ATOM 4805 O O . ASN B 1 40 ? -14.43 2.02 -15.867 1 38.38 40 ASN B O 1
ATOM 4809 N N . ILE B 1 41 ? -14.422 4.102 -16.484 1 38.09 41 ILE B N 1
ATOM 4810 C CA . ILE B 1 41 ? -13.211 4.367 -15.711 1 38.09 41 ILE B CA 1
ATOM 4811 C C . ILE B 1 41 ? -13.508 4.188 -14.227 1 38.09 41 ILE B C 1
ATOM 4813 O O . ILE B 1 41 ? -12.688 3.639 -13.484 1 38.09 41 ILE B O 1
ATOM 4817 N N . LEU B 1 42 ? -14.602 4.859 -13.898 1 36.16 42 LEU B N 1
ATOM 4818 C CA . LEU B 1 42 ? -14.977 4.73 -12.492 1 36.16 42 LEU B CA 1
ATOM 4819 C C . LEU B 1 42 ? -15.383 3.295 -12.172 1 36.16 42 LEU B C 1
ATOM 4821 O O . LEU B 1 42 ? -15.258 2.855 -11.023 1 36.16 42 LEU B O 1
ATOM 4825 N N . ASP B 1 43 ? -16.109 2.662 -13.086 1 31.89 43 ASP B N 1
ATOM 4826 C CA . ASP B 1 43 ? -16.594 1.303 -12.875 1 31.89 43 ASP B CA 1
ATOM 4827 C C . ASP B 1 43 ? -15.492 0.278 -13.102 1 31.89 43 ASP B C 1
ATOM 4829 O O . ASP B 1 43 ? -15.539 -0.825 -12.555 1 31.89 43 ASP B O 1
ATOM 4833 N N . GLU B 1 44 ? -14.836 0.424 -14.352 1 31.5 44 GLU B N 1
ATOM 4834 C CA . GLU B 1 44 ? -14.016 -0.715 -14.742 1 31.5 44 GLU B CA 1
ATOM 4835 C C . GLU B 1 44 ? -12.805 -0.863 -13.82 1 31.5 44 GLU B C 1
ATOM 4837 O O . GLU B 1 44 ? -12.078 0.104 -13.578 1 31.5 44 GLU B O 1
ATOM 4842 N N . GLY B 1 45 ? -12.875 -1.666 -12.906 1 31.86 45 GLY B N 1
ATOM 4843 C CA . GLY B 1 45 ? -11.758 -2.268 -12.188 1 31.86 45 GLY B CA 1
ATOM 4844 C C . GLY B 1 45 ? -10.531 -2.475 -13.055 1 31.86 45 GLY B C 1
ATOM 4845 O O . GLY B 1 45 ? -9.773 -3.42 -12.844 1 31.86 45 GLY B O 1
ATOM 4846 N N . THR B 1 46 ? -10.633 -1.891 -14.242 1 29.59 46 THR B N 1
ATOM 4847 C CA . THR B 1 46 ? -9.445 -2.238 -15.008 1 29.59 46 THR B CA 1
ATOM 4848 C C . THR B 1 46 ? -8.18 -1.856 -14.242 1 29.59 46 THR B C 1
ATOM 4850 O O . THR B 1 46 ? -7.977 -0.687 -13.914 1 29.59 46 THR B O 1
ATOM 4853 N N . TYR B 1 47 ? -7.785 -2.697 -13.398 1 29.52 47 TYR B N 1
ATOM 4854 C CA . TYR B 1 47 ? -6.434 -2.516 -12.883 1 29.52 47 TYR B CA 1
ATOM 4855 C C . TYR B 1 47 ? -5.496 -2.01 -13.969 1 29.52 47 TYR B C 1
ATOM 4857 O O . TYR B 1 47 ? -5.57 -2.459 -15.117 1 29.52 47 TYR B O 1
ATOM 4865 N N . PRO B 1 48 ? -5.16 -0.797 -13.977 1 29.8 48 PRO B N 1
ATOM 4866 C CA . PRO B 1 48 ? -4.164 -0.465 -14.992 1 29.8 48 PRO B CA 1
ATOM 4867 C C . PRO B 1 48 ? -3.293 -1.66 -15.383 1 29.8 48 PRO B C 1
ATOM 4869 O O . PRO B 1 48 ? -2.959 -2.486 -14.531 1 29.8 48 PRO B O 1
ATOM 4872 N N . GLU B 1 49 ? -3.555 -2.301 -16.484 1 28.55 49 GLU B N 1
ATOM 4873 C CA . GLU B 1 49 ? -2.498 -3.174 -16.984 1 28.55 49 GLU B CA 1
ATOM 4874 C C . GLU B 1 49 ? -1.136 -2.768 -16.422 1 28.55 49 GLU B C 1
ATOM 4876 O O . GLU B 1 49 ? -0.903 -1.593 -16.141 1 28.55 49 GLU B O 1
ATOM 4881 N N . VAL B 1 50 ? -0.509 -3.709 -15.766 1 30.28 50 VAL B N 1
ATOM 4882 C CA . VAL B 1 50 ? 0.907 -3.5 -15.484 1 30.28 50 VAL B CA 1
ATOM 4883 C C . VAL B 1 50 ? 1.543 -2.693 -16.609 1 30.28 50 VAL B C 1
ATOM 4885 O O . VAL B 1 50 ? 1.776 -3.219 -17.703 1 30.28 50 VAL B O 1
ATOM 4888 N N . HIS B 1 51 ? 0.93 -1.71 -17.125 1 28.03 51 HIS B N 1
ATOM 4889 C CA . HIS B 1 51 ? 1.742 -0.926 -18.047 1 28.03 51 HIS B CA 1
ATOM 4890 C C . HIS B 1 51 ? 3.217 -0.979 -17.672 1 28.03 51 HIS B C 1
ATOM 4892 O O . HIS B 1 51 ? 3.553 -1.155 -16.5 1 28.03 51 HIS B O 1
ATOM 4898 N N . ASP B 1 52 ? 4.039 -1.317 -18.688 1 27.75 52 ASP B N 1
ATOM 4899 C CA . ASP B 1 52 ? 5.484 -1.145 -18.766 1 27.75 52 ASP B CA 1
ATOM 4900 C C . ASP B 1 52 ? 5.945 0.062 -17.953 1 27.75 52 ASP B C 1
ATOM 4902 O O . ASP B 1 52 ? 6.094 1.161 -18.5 1 27.75 52 ASP B O 1
ATOM 4906 N N . GLU B 1 53 ? 5.27 0.31 -17.047 1 29.62 53 GLU B N 1
ATOM 4907 C CA . GLU B 1 53 ? 5.77 1.401 -16.219 1 29.62 53 GLU B CA 1
ATOM 4908 C C . GLU B 1 53 ? 7.262 1.248 -15.945 1 29.62 53 GLU B C 1
ATOM 4910 O O . GLU B 1 53 ? 7.871 2.113 -15.312 1 29.62 53 GLU B O 1
ATOM 4915 N N . TRP B 1 54 ? 7.715 0.074 -16.031 1 27.89 54 TRP B N 1
ATOM 4916 C CA . TRP B 1 54 ? 9.164 0.161 -16.156 1 27.89 54 TRP B CA 1
ATOM 4917 C C . TRP B 1 54 ? 9.555 0.958 -17.391 1 27.89 54 TRP B C 1
ATOM 4919 O O . TRP B 1 54 ? 10.742 1.048 -17.734 1 27.89 54 TRP B O 1
ATOM 4929 N N . ILE B 1 55 ? 8.719 0.809 -18.484 1 28.3 55 ILE B N 1
ATOM 4930 C CA . ILE B 1 55 ? 9.258 1.518 -19.641 1 28.3 55 ILE B CA 1
ATOM 4931 C C . ILE B 1 55 ? 9.711 2.916 -19.219 1 28.3 55 ILE B C 1
ATOM 4933 O O . ILE B 1 55 ? 9.328 3.404 -18.156 1 28.3 55 ILE B O 1
ATOM 4937 N N . ASP B 1 56 ? 9.594 3.9 -20.312 1 25.89 56 ASP B N 1
ATOM 4938 C CA . ASP B 1 56 ? 10.172 5.203 -20.625 1 25.89 56 ASP B CA 1
ATOM 4939 C C . ASP B 1 56 ? 9.664 6.273 -19.656 1 25.89 56 ASP B C 1
ATOM 4941 O O . ASP B 1 56 ? 9.719 7.469 -19.953 1 25.89 56 ASP B O 1
ATOM 4945 N N . ILE B 1 57 ? 8.75 5.93 -18.938 1 28.03 57 ILE B N 1
ATOM 4946 C CA . ILE B 1 57 ? 8.578 7.09 -18.078 1 28.03 57 ILE B CA 1
ATOM 4947 C C . ILE B 1 57 ? 9.922 7.492 -17.484 1 28.03 57 ILE B C 1
ATOM 4949 O O . ILE B 1 57 ? 10.266 7.07 -16.375 1 28.03 57 ILE B O 1
ATOM 4953 N N . ILE B 1 58 ? 10.953 6.93 -17.922 1 28.5 58 ILE B N 1
ATOM 4954 C CA . ILE B 1 58 ? 12.148 7.754 -17.828 1 28.5 58 ILE B CA 1
ATOM 4955 C C . ILE B 1 58 ? 11.812 9.203 -18.172 1 28.5 58 ILE B C 1
ATOM 4957 O O . ILE B 1 58 ? 12.242 9.719 -19.203 1 28.5 58 ILE B O 1
ATOM 4961 N N . GLU B 1 59 ? 10.516 9.398 -18.578 1 29.75 59 GLU B N 1
ATOM 4962 C CA . GLU B 1 59 ? 10.492 10.859 -18.656 1 29.75 59 GLU B CA 1
ATOM 4963 C C . GLU B 1 59 ? 11.289 11.484 -17.516 1 29.75 59 GLU B C 1
ATOM 4965 O O . GLU B 1 59 ? 11.516 10.852 -16.484 1 29.75 59 GLU B O 1
ATOM 4970 N N . GLU B 1 60 ? 11.594 12.773 -17.75 1 28.81 60 GLU B N 1
ATOM 4971 C CA . GLU B 1 60 ? 12.383 13.68 -16.922 1 28.81 60 GLU B CA 1
ATOM 4972 C C . GLU B 1 60 ? 11.953 13.617 -15.453 1 28.81 60 GLU B C 1
ATOM 4974 O O . GLU B 1 60 ? 10.805 13.93 -15.125 1 28.81 60 GLU B O 1
ATOM 4979 N N . GLU B 1 61 ? 12.062 12.477 -14.891 1 32.59 61 GLU B N 1
ATOM 4980 C CA . GLU B 1 61 ? 12.102 12.633 -13.438 1 32.59 61 GLU B CA 1
ATOM 4981 C C . GLU B 1 61 ? 12.43 14.078 -13.047 1 32.59 61 GLU B C 1
ATOM 4983 O O . GLU B 1 61 ? 13.547 14.547 -13.273 1 32.59 61 GLU B O 1
ATOM 4988 N N . VAL B 1 62 ? 11.602 14.914 -13.422 1 32.28 62 VAL B N 1
ATOM 4989 C CA . VAL B 1 62 ? 11.922 16.172 -12.758 1 32.28 62 VAL B CA 1
ATOM 4990 C C . VAL B 1 62 ? 12.234 15.914 -11.281 1 32.28 62 VAL B C 1
ATOM 4992 O O . VAL B 1 62 ? 11.328 15.672 -10.484 1 32.28 62 VAL B O 1
ATOM 4995 N N . VAL B 1 63 ? 13.055 14.938 -10.992 1 34.69 63 VAL B N 1
ATOM 4996 C CA . VAL B 1 63 ? 13.656 15.102 -9.672 1 34.69 63 VAL B CA 1
ATOM 4997 C C . VAL B 1 63 ? 13.859 16.578 -9.383 1 34.69 63 VAL B C 1
ATOM 4999 O O . VAL B 1 63 ? 14.523 17.297 -10.141 1 34.69 63 VAL B O 1
ATOM 5002 N N . THR B 1 64 ? 12.914 17.188 -8.992 1 36.88 64 THR B N 1
ATOM 5003 C CA . THR B 1 64 ? 13.297 18.516 -8.508 1 36.88 64 THR B CA 1
ATOM 5004 C C . THR B 1 64 ? 14.672 18.469 -7.855 1 36.88 64 THR B C 1
ATOM 5006 O O . THR B 1 64 ? 14.812 18 -6.723 1 36.88 64 THR B O 1
ATOM 5009 N N . THR B 1 65 ? 15.648 17.938 -8.508 1 37.84 65 THR B N 1
ATOM 5010 C CA . THR B 1 65 ? 16.984 18.219 -8 1 37.84 65 THR B CA 1
ATOM 5011 C C . THR B 1 65 ? 17.141 19.703 -7.66 1 37.84 65 THR B C 1
ATOM 5013 O O . THR B 1 65 ? 17.328 20.531 -8.555 1 37.84 65 THR B O 1
ATOM 5016 N N . GLU B 1 66 ? 16.281 20.156 -6.883 1 43.69 66 GLU B N 1
ATOM 5017 C CA . GLU B 1 66 ? 16.688 21.484 -6.434 1 43.69 66 GLU B CA 1
ATOM 5018 C C . GLU B 1 66 ? 18.172 21.547 -6.121 1 43.69 66 GLU B C 1
ATOM 5020 O O . GLU B 1 66 ? 18.703 20.656 -5.449 1 43.69 66 GLU B O 1
ATOM 5025 N N . VAL B 1 67 ? 18.844 22.094 -7.008 1 46.06 67 VAL B N 1
ATOM 5026 C CA . VAL B 1 67 ? 20.266 22.406 -6.867 1 46.06 67 VAL B CA 1
ATOM 5027 C C . VAL B 1 67 ? 20.547 22.875 -5.445 1 46.06 67 VAL B C 1
ATOM 5029 O O . VAL B 1 67 ? 20.078 23.922 -5.023 1 46.06 67 VAL B O 1
ATOM 5032 N N . ILE B 1 68 ? 20.609 21.969 -4.559 1 52.28 68 ILE B N 1
ATOM 5033 C CA . ILE B 1 68 ? 21.172 22.312 -3.256 1 52.28 68 ILE B CA 1
ATOM 5034 C C . ILE B 1 68 ? 22.531 22.969 -3.434 1 52.28 68 ILE B C 1
ATOM 5036 O O . ILE B 1 68 ? 23.375 22.453 -4.18 1 52.28 68 ILE B O 1
ATOM 5040 N N . ASP B 1 69 ? 22.594 24.188 -3.09 1 56.97 69 ASP B N 1
ATOM 5041 C CA . ASP B 1 69 ? 23.875 24.891 -3.125 1 56.97 69 ASP B CA 1
ATOM 5042 C C . ASP B 1 69 ? 24.953 24.078 -2.424 1 56.97 69 ASP B C 1
ATOM 5044 O O . ASP B 1 69 ? 24.891 23.859 -1.21 1 56.97 69 ASP B O 1
ATOM 5048 N N . THR B 1 70 ? 25.625 23.375 -3.209 1 59.44 70 THR B N 1
ATOM 5049 C CA . THR B 1 70 ? 26.719 22.562 -2.646 1 59.44 70 THR B CA 1
ATOM 5050 C C . THR B 1 70 ? 27.984 23.391 -2.521 1 59.44 70 THR B C 1
ATOM 5052 O O . THR B 1 70 ? 28.25 24.266 -3.348 1 59.44 70 THR B O 1
ATOM 5055 N N . GLN B 1 71 ? 28.594 23.375 -1.388 1 55.78 71 GLN B N 1
ATOM 5056 C CA . GLN B 1 71 ? 29.891 24 -1.154 1 55.78 71 GLN B CA 1
ATOM 5057 C C . GLN B 1 71 ? 30.969 23.406 -2.049 1 55.78 71 GLN B C 1
ATOM 5059 O O . GLN B 1 71 ? 31.078 22.188 -2.16 1 55.78 71 GLN B O 1
ATOM 5064 N N . GLN B 1 72 ? 31.531 24.109 -3.014 1 50.41 72 GLN B N 1
ATOM 5065 C CA . GLN B 1 72 ? 32.688 23.641 -3.775 1 50.41 72 GLN B CA 1
ATOM 5066 C C . GLN B 1 72 ? 33.844 23.266 -2.85 1 50.41 72 GLN B C 1
ATOM 5068 O O . GLN B 1 72 ? 34.094 23.938 -1.854 1 50.41 72 GLN B O 1
ATOM 5073 N N . ALA B 1 73 ? 34.469 22.219 -3.07 1 48.69 73 ALA B N 1
ATOM 5074 C CA . ALA B 1 73 ? 35.656 21.766 -2.385 1 48.69 73 ALA B CA 1
ATOM 5075 C C . ALA B 1 73 ? 36.719 22.859 -2.334 1 48.69 73 ALA B C 1
ATOM 5077 O O . ALA B 1 73 ? 37 23.5 -3.35 1 48.69 73 ALA B O 1
ATOM 5078 N N . GLY B 1 74 ? 37.219 23.344 -1.076 1 49.28 74 GLY B N 1
ATOM 5079 C CA . GLY B 1 74 ? 38.312 24.25 -0.834 1 49.28 74 GLY B CA 1
ATOM 5080 C C . GLY B 1 74 ? 37.875 25.625 -0.37 1 49.28 74 GLY B C 1
ATOM 5081 O O . GLY B 1 74 ? 38.719 26.484 -0.065 1 49.28 74 GLY B O 1
ATOM 5082 N N . VAL B 1 75 ? 36.812 26.141 -0.743 1 47.69 75 VAL B N 1
ATOM 5083 C CA . VAL B 1 75 ? 36.5 27.531 -0.397 1 47.69 75 VAL B CA 1
ATOM 5084 C C . VAL B 1 75 ? 36.031 27.609 1.054 1 47.69 75 VAL B C 1
ATOM 5086 O O . VAL B 1 75 ? 35.094 26.922 1.447 1 47.69 75 VAL B O 1
ATOM 5089 N N . GLU B 1 76 ? 36.906 28.094 1.929 1 48.94 76 GLU B N 1
ATOM 5090 C CA . GLU B 1 76 ? 36.719 28.344 3.354 1 48.94 76 GLU B CA 1
ATOM 5091 C C . GLU B 1 76 ? 35.438 29.125 3.617 1 48.94 76 GLU B C 1
ATOM 5093 O O . GLU B 1 76 ? 35.125 30.078 2.912 1 48.94 76 GLU B O 1
ATOM 5098 N N . ALA B 1 77 ? 34.469 28.531 4.254 1 55.31 77 ALA B N 1
ATOM 5099 C CA . ALA B 1 77 ? 33.25 29.172 4.793 1 55.31 77 ALA B CA 1
ATOM 5100 C C . ALA B 1 77 ? 33.594 30.516 5.445 1 55.31 77 ALA B C 1
ATOM 5102 O O . ALA B 1 77 ? 34.656 30.656 6.062 1 55.31 77 ALA B O 1
ATOM 5103 N N . SER B 1 78 ? 33.031 31.641 5 1 54.28 78 SER B N 1
ATOM 5104 C CA . SER B 1 78 ? 33.219 33 5.484 1 54.28 78 SER B CA 1
ATOM 5105 C C . SER B 1 78 ? 33.031 33.062 6.996 1 54.28 78 SER B C 1
ATOM 5107 O O . SER B 1 78 ? 33.5 34.031 7.633 1 54.28 78 SER B O 1
ATOM 5109 N N . SER B 1 79 ? 32.344 32.156 7.613 1 63.81 79 SER B N 1
ATOM 5110 C CA . SER B 1 79 ? 32.062 32.375 9.023 1 63.81 79 SER B CA 1
ATOM 5111 C C . SER B 1 79 ? 33.125 31.703 9.914 1 63.81 79 SER B C 1
ATOM 5113 O O . SER B 1 79 ? 33.656 30.672 9.555 1 63.81 79 SER B O 1
ATOM 5115 N N . ILE B 1 80 ? 33.625 32.438 10.906 1 81.75 80 ILE B N 1
ATOM 5116 C CA . ILE B 1 80 ? 34.531 31.922 11.914 1 81.75 80 ILE B CA 1
ATOM 5117 C C . ILE B 1 80 ? 33.844 30.891 12.797 1 81.75 80 ILE B C 1
ATOM 5119 O O . ILE B 1 80 ? 32.781 31.188 13.391 1 81.75 80 ILE B O 1
ATOM 5123 N N . TRP B 1 81 ? 34.25 29.688 12.75 1 90.94 81 TRP B N 1
ATOM 5124 C CA . TRP B 1 81 ? 33.688 28.609 13.539 1 90.94 81 TRP B CA 1
ATOM 5125 C C . TRP B 1 81 ? 34.594 28.281 14.742 1 90.94 81 TRP B C 1
ATOM 5127 O O . TRP B 1 81 ? 35.812 28.25 14.617 1 90.94 81 TRP B O 1
ATOM 5137 N N . ILE B 1 82 ? 33.969 28.203 15.93 1 90.56 82 ILE B N 1
ATOM 5138 C CA . ILE B 1 82 ? 34.656 27.922 17.188 1 90.56 82 ILE B CA 1
ATOM 5139 C C . ILE B 1 82 ? 34.344 26.516 17.656 1 90.56 82 ILE B C 1
ATOM 5141 O O . ILE B 1 82 ? 33.156 26.125 17.688 1 90.56 82 ILE B O 1
ATOM 5145 N N . PRO B 1 83 ? 35.312 25.766 17.984 1 90.75 83 PRO B N 1
ATOM 5146 C CA . PRO B 1 83 ? 35.062 24.406 18.438 1 90.75 83 PRO B CA 1
ATOM 5147 C C . PRO B 1 83 ? 34.406 24.344 19.812 1 90.75 83 PRO B C 1
ATOM 5149 O O . PRO B 1 83 ? 34.719 25.172 20.672 1 90.75 83 PRO B O 1
ATOM 5152 N N . GLY B 1 84 ? 33.562 23.359 20 1 89.31 84 GLY B N 1
ATOM 5153 C CA . GLY B 1 84 ? 32.906 23.156 21.281 1 89.31 84 GLY B CA 1
ATOM 5154 C C . GLY B 1 84 ? 31.531 23.781 21.375 1 89.31 84 GLY B C 1
ATOM 5155 O O . GLY B 1 84 ? 31.062 24.391 20.406 1 89.31 84 GLY B O 1
ATOM 5156 N N . ASN B 1 85 ? 30.906 23.562 22.484 1 89.25 85 ASN B N 1
ATOM 5157 C CA . ASN B 1 85 ? 29.594 24.141 22.734 1 89.25 85 ASN B CA 1
ATOM 5158 C C . ASN B 1 85 ? 29.672 25.641 22.984 1 89.25 85 ASN B C 1
ATOM 5160 O O . ASN B 1 85 ? 30.641 26.125 23.594 1 89.25 85 ASN B O 1
ATOM 5164 N N . PRO B 1 86 ? 28.734 26.312 22.453 1 87.88 86 PRO B N 1
ATOM 5165 C CA . PRO B 1 86 ? 28.719 27.734 22.781 1 87.88 86 PRO B CA 1
ATOM 5166 C C . PRO B 1 86 ? 28.516 28 24.266 1 87.88 86 PRO B C 1
ATOM 5168 O O . PRO B 1 86 ? 27.875 27.188 24.953 1 87.88 86 PRO B O 1
ATOM 5171 N N . THR B 1 87 ? 29.125 29.094 24.797 1 82.5 87 THR B N 1
ATOM 5172 C CA . THR B 1 87 ? 29.031 29.453 26.203 1 82.5 87 THR B CA 1
ATOM 5173 C C . THR B 1 87 ? 27.609 29.875 26.562 1 82.5 87 THR B C 1
ATOM 5175 O O . THR B 1 87 ? 27.109 29.562 27.641 1 82.5 87 THR B O 1
ATOM 5178 N N . GLU B 1 88 ? 27.047 30.625 25.625 1 83.38 88 GLU B N 1
ATOM 5179 C CA . GLU B 1 88 ? 25.672 31.047 25.844 1 83.38 88 GLU B CA 1
ATOM 5180 C C . GLU B 1 88 ? 24.781 30.672 24.656 1 83.38 88 GLU B C 1
ATOM 5182 O O . GLU B 1 88 ? 25.188 30.828 23.5 1 83.38 88 GLU B O 1
ATOM 5187 N N . LEU B 1 89 ? 23.656 30.094 25.062 1 83 89 LEU B N 1
ATOM 5188 C CA . LEU B 1 89 ? 22.688 29.766 24.016 1 83 89 LEU B CA 1
ATOM 5189 C C . LEU B 1 89 ? 21.703 30.906 23.797 1 83 89 LEU B C 1
ATOM 5191 O O . LEU B 1 89 ? 21.5 31.719 24.703 1 83 89 LEU B O 1
ATOM 5195 N N . ASN B 1 90 ? 21.266 30.969 22.625 1 82.31 90 ASN B N 1
ATOM 5196 C CA . ASN B 1 90 ? 20.203 31.938 22.344 1 82.31 90 ASN B CA 1
ATOM 5197 C C . ASN B 1 90 ? 18.938 31.609 23.125 1 82.31 90 ASN B C 1
ATOM 5199 O O . ASN B 1 90 ? 18.578 30.438 23.281 1 82.31 90 ASN B O 1
ATOM 5203 N N . THR B 1 91 ? 18.438 32.594 23.797 1 85.88 91 THR B N 1
ATOM 5204 C CA . THR B 1 91 ? 17.219 32.344 24.562 1 85.88 91 THR B CA 1
ATOM 5205 C C . THR B 1 91 ? 16.109 33.312 24.156 1 85.88 91 THR B C 1
ATOM 5207 O O . THR B 1 91 ? 16.297 34.531 24.203 1 85.88 91 THR B O 1
ATOM 5210 N N . PHE B 1 92 ? 15.117 32.688 23.531 1 89.56 92 PHE B N 1
ATOM 5211 C CA . PHE B 1 92 ? 13.875 33.406 23.266 1 89.56 92 PHE B CA 1
ATOM 5212 C C . PHE B 1 92 ? 12.727 32.812 24.078 1 89.56 92 PHE B C 1
ATOM 5214 O O . PHE B 1 92 ? 12.656 31.594 24.266 1 89.56 92 PHE B O 1
ATOM 5221 N N . LEU B 1 93 ? 11.914 33.719 24.547 1 91.5 93 LEU B N 1
ATOM 5222 C CA . LEU B 1 93 ? 10.727 33.219 25.25 1 91.5 93 LEU B CA 1
ATOM 5223 C C . LEU B 1 93 ? 9.602 32.938 24.25 1 91.5 93 LEU B C 1
ATOM 5225 O O . LEU B 1 93 ? 9.391 33.719 23.312 1 91.5 93 LEU B O 1
ATOM 5229 N N . PHE B 1 94 ? 9.039 31.812 24.453 1 95.31 94 PHE B N 1
ATOM 5230 C CA . PHE B 1 94 ? 7.855 31.484 23.656 1 95.31 94 PHE B CA 1
ATOM 5231 C C . PHE B 1 94 ? 6.66 32.312 24.125 1 95.31 94 PHE B C 1
ATOM 5233 O O . PHE B 1 94 ? 6.238 32.219 25.281 1 95.31 94 PHE B O 1
ATOM 5240 N N . THR B 1 95 ? 6.09 33.125 23.219 1 94.88 95 THR B N 1
ATOM 5241 C CA . THR B 1 95 ? 5.035 34.062 23.578 1 94.88 95 THR B CA 1
ATOM 5242 C C . THR B 1 95 ? 3.688 33.625 23.031 1 94.88 95 THR B C 1
ATOM 5244 O O . THR B 1 95 ? 2.666 34.281 23.25 1 94.88 95 THR B O 1
ATOM 5247 N N . GLY B 1 96 ? 3.605 32.5 22.391 1 92.75 96 GLY B N 1
ATOM 5248 C CA . GLY B 1 96 ? 2.348 32 21.859 1 92.75 96 GLY B CA 1
ATOM 5249 C C . GLY B 1 96 ? 1.463 31.375 22.922 1 92.75 96 GLY B C 1
ATOM 5250 O O . GLY B 1 96 ? 1.946 30.969 23.984 1 92.75 96 GLY B O 1
ATOM 5251 N N . ASN B 1 97 ? 0.148 31.359 22.672 1 93.75 97 ASN B N 1
ATOM 5252 C CA . ASN B 1 97 ? -0.828 30.672 23.516 1 93.75 97 ASN B CA 1
ATOM 5253 C C . ASN B 1 97 ? -1.421 29.453 22.812 1 93.75 97 ASN B C 1
ATOM 5255 O O . ASN B 1 97 ? -2.424 29.578 22.109 1 93.75 97 ASN B O 1
ATOM 5259 N N . PRO B 1 98 ? -0.845 28.344 23.094 1 94.94 98 PRO B N 1
ATOM 5260 C CA . PRO B 1 98 ? -1.247 27.141 22.359 1 94.94 98 PRO B CA 1
ATOM 5261 C C . PRO B 1 98 ? -2.674 26.703 22.688 1 94.94 98 PRO B C 1
ATOM 5263 O O . PRO B 1 98 ? -3.131 26.844 23.812 1 94.94 98 PRO B O 1
ATOM 5266 N N . GLY B 1 99 ? -3.342 26.156 21.688 1 94.31 99 GLY B N 1
ATOM 5267 C CA . GLY B 1 99 ? -4.676 25.609 21.891 1 94.31 99 GLY B CA 1
ATOM 5268 C C . GLY B 1 99 ? -5.723 26.25 21 1 94.31 99 GLY B C 1
ATOM 5269 O O . GLY B 1 99 ? -5.391 27 20.078 1 94.31 99 GLY B O 1
ATOM 5270 N N . ILE B 1 100 ? -6.938 25.812 21.234 1 94.62 100 ILE B N 1
ATOM 5271 C CA . ILE B 1 100 ? -8.062 26.344 20.469 1 94.62 100 ILE B CA 1
ATOM 5272 C C . ILE B 1 100 ? -8.352 27.781 20.875 1 94.62 100 ILE B C 1
ATOM 5274 O O . ILE B 1 100 ? -8.461 28.078 22.062 1 94.62 100 ILE B O 1
ATOM 5278 N N . LYS B 1 101 ? -8.438 28.672 19.906 1 93.5 101 LYS B N 1
ATOM 5279 C CA . LYS B 1 101 ? -8.578 30.094 20.156 1 93.5 101 LYS B CA 1
ATOM 5280 C C . LYS B 1 101 ? -10.023 30.453 20.516 1 93.5 101 LYS B C 1
ATOM 5282 O O . LYS B 1 101 ? -10.266 31.422 21.25 1 93.5 101 LYS B O 1
ATOM 5287 N N . GLN B 1 102 ? -10.977 29.672 20.047 1 87.12 102 GLN B N 1
ATOM 5288 C CA . GLN B 1 102 ? -12.383 30.016 20.188 1 87.12 102 GLN B CA 1
ATOM 5289 C C . GLN B 1 102 ? -13.023 29.25 21.344 1 87.12 102 GLN B C 1
ATOM 5291 O O . GLN B 1 102 ? -12.578 28.156 21.688 1 87.12 102 GLN B O 1
ATOM 5296 N N . ALA B 1 103 ? -14.023 29.891 21.906 1 84.31 103 ALA B N 1
ATOM 5297 C CA . ALA B 1 103 ? -14.805 29.25 22.969 1 84.31 103 ALA B CA 1
ATOM 5298 C C . ALA B 1 103 ? -15.656 28.125 22.406 1 84.31 103 ALA B C 1
ATOM 5300 O O . ALA B 1 103 ? -16.25 28.25 21.328 1 84.31 103 ALA B O 1
ATOM 5301 N N . MET B 1 104 ? -15.617 27.016 23.109 1 84.75 104 MET B N 1
ATOM 5302 C CA . MET B 1 104 ? -16.344 25.844 22.625 1 84.75 104 MET B CA 1
ATOM 5303 C C . MET B 1 104 ? -17.734 25.766 23.234 1 84.75 104 MET B C 1
ATOM 5305 O O . MET B 1 104 ? -17.891 25.969 24.438 1 84.75 104 MET B O 1
ATOM 5309 N N . SER B 1 105 ? -18.75 25.672 22.391 1 80 105 SER B N 1
ATOM 5310 C CA . SER B 1 105 ? -20.109 25.484 22.875 1 80 105 SER B CA 1
ATOM 5311 C C . SER B 1 105 ? -20.297 24.109 23.5 1 80 105 SER B C 1
ATOM 5313 O O . SER B 1 105 ? -21.062 23.938 24.438 1 80 105 SER B O 1
ATOM 5315 N N . GLY B 1 106 ? -19.656 23.094 23.047 1 86.5 106 GLY B N 1
ATOM 5316 C CA . GLY B 1 106 ? -19.672 21.719 23.5 1 86.5 106 GLY B CA 1
ATOM 5317 C C . GLY B 1 106 ? -18.344 21 23.312 1 86.5 106 GLY B C 1
ATOM 5318 O O . GLY B 1 106 ? -17.469 21.5 22.578 1 86.5 106 GLY B O 1
ATOM 5319 N N . ARG B 1 107 ? -18.312 19.969 24.078 1 90.31 107 ARG B N 1
ATOM 5320 C CA . ARG B 1 107 ? -17.016 19.281 24.016 1 90.31 107 ARG B CA 1
ATOM 5321 C C . ARG B 1 107 ? -17.188 17.844 23.531 1 90.31 107 ARG B C 1
ATOM 5323 O O . ARG B 1 107 ? -16.5 16.938 24 1 90.31 107 ARG B O 1
ATOM 5330 N N . GLN B 1 108 ? -18.188 17.703 22.719 1 93.06 108 GLN B N 1
ATOM 5331 C CA . GLN B 1 108 ? -18.359 16.422 22.031 1 93.06 108 GLN B CA 1
ATOM 5332 C C . GLN B 1 108 ? -17.578 16.391 20.719 1 93.06 108 GLN B C 1
ATOM 5334 O O . GLN B 1 108 ? -17.266 17.438 20.156 1 93.06 108 GLN B O 1
ATOM 5339 N N . PRO B 1 109 ? -17.266 15.234 20.266 1 94.12 109 PRO B N 1
ATOM 5340 C CA . PRO B 1 109 ? -16.484 15.125 19.031 1 94.12 109 PRO B CA 1
ATOM 5341 C C . PRO B 1 109 ? -17.078 15.922 17.875 1 94.12 109 PRO B C 1
ATOM 5343 O O . PRO B 1 109 ? -16.344 16.531 17.094 1 94.12 109 PRO B O 1
ATOM 5346 N N . ILE B 1 110 ? -18.375 15.984 17.828 1 94.19 110 ILE B N 1
ATOM 5347 C CA . ILE B 1 110 ? -19.047 16.656 16.719 1 94.19 110 ILE B CA 1
ATOM 5348 C C . ILE B 1 110 ? -18.75 18.156 16.766 1 94.19 110 ILE B C 1
ATOM 5350 O O . ILE B 1 110 ? -18.672 18.812 15.719 1 94.19 110 ILE B O 1
ATOM 5354 N N . ASN B 1 111 ? -18.562 18.688 17.922 1 94.88 111 ASN B N 1
ATOM 5355 C CA . ASN B 1 111 ? -18.25 20.094 18.047 1 94.88 111 ASN B CA 1
ATOM 5356 C C . ASN B 1 111 ? -16.891 20.438 17.438 1 94.88 111 ASN B C 1
ATOM 5358 O O . ASN B 1 111 ? -16.734 21.484 16.812 1 94.88 111 ASN B O 1
ATOM 5362 N N . TYR B 1 112 ? -15.953 19.562 17.594 1 95.56 112 TYR B N 1
ATOM 5363 C CA . TYR B 1 112 ? -14.625 19.781 17.016 1 95.56 112 TYR B CA 1
ATOM 5364 C C . TYR B 1 112 ? -14.648 19.578 15.508 1 95.56 112 TYR B C 1
ATOM 5366 O O . TYR B 1 112 ? -13.961 20.297 14.773 1 95.56 112 TYR B O 1
ATOM 5374 N N . PHE B 1 113 ? -15.477 18.641 15.094 1 96.38 113 PHE B N 1
ATOM 5375 C CA . PHE B 1 113 ? -15.695 18.422 13.672 1 96.38 113 PHE B CA 1
ATOM 5376 C C . PHE B 1 113 ? -16.266 19.672 13.008 1 96.38 113 PHE B C 1
ATOM 5378 O O . PHE B 1 113 ? -15.773 20.109 11.961 1 96.38 113 PHE B O 1
ATOM 5385 N N . ASN B 1 114 ? -17.125 20.297 13.68 1 94.56 114 ASN B N 1
ATOM 5386 C CA . ASN B 1 114 ? -17.797 21.469 13.133 1 94.56 114 ASN B CA 1
ATOM 5387 C C . ASN B 1 114 ? -16.891 22.688 13.148 1 94.56 114 ASN B C 1
ATOM 5389 O O . ASN B 1 114 ? -17.156 23.672 12.438 1 94.56 114 ASN B O 1
ATOM 5393 N N . LEU B 1 115 ? -15.891 22.656 13.914 1 94.56 115 LEU B N 1
ATOM 5394 C CA . LEU B 1 115 ? -14.938 23.766 13.922 1 94.56 115 LEU B CA 1
ATOM 5395 C C . LEU B 1 115 ? -14.219 23.859 12.578 1 94.56 115 LEU B C 1
ATOM 5397 O O . LEU B 1 115 ? -14.008 24.969 12.062 1 94.56 115 LEU B O 1
ATOM 5401 N N . VAL B 1 116 ? -13.859 22.688 12.062 1 95.38 116 VAL B N 1
ATOM 5402 C CA . VAL B 1 116 ? -13.07 22.672 10.836 1 95.38 116 VAL B CA 1
ATOM 5403 C C . VAL B 1 116 ? -14 22.656 9.625 1 95.38 116 VAL B C 1
ATOM 5405 O O . VAL B 1 116 ? -13.703 23.25 8.594 1 95.38 116 VAL B O 1
ATOM 5408 N N . PHE B 1 117 ? -15.062 21.859 9.781 1 96.38 117 PHE B N 1
ATOM 5409 C CA . PHE B 1 117 ? -16.094 21.859 8.75 1 96.38 117 PHE B CA 1
ATOM 5410 C C . PHE B 1 117 ? -17.141 22.922 9.039 1 96.38 117 PHE B C 1
ATOM 5412 O O . PHE B 1 117 ? -18.312 22.594 9.312 1 96.38 117 PHE B O 1
ATOM 5419 N N . ASN B 1 118 ? -16.75 24.125 8.898 1 95.06 118 ASN B N 1
ATOM 5420 C CA . ASN B 1 118 ? -17.625 25.25 9.211 1 95.06 118 ASN B CA 1
ATOM 5421 C C . ASN B 1 118 ? -18.406 25.719 7.984 1 95.06 118 ASN B C 1
ATOM 5423 O O . ASN B 1 118 ? -18.328 25.094 6.926 1 95.06 118 ASN B O 1
ATOM 5427 N N . MET B 1 119 ? -19.062 26.781 8.117 1 95.56 119 MET B N 1
ATOM 5428 C CA . MET B 1 119 ? -19.969 27.234 7.062 1 95.56 119 MET B CA 1
ATOM 5429 C C . MET B 1 119 ? -19.172 27.703 5.848 1 95.56 119 MET B C 1
ATOM 5431 O O . MET B 1 119 ? -19.625 27.562 4.711 1 95.56 119 MET B O 1
ATOM 5435 N N . ASP B 1 120 ? -18 28.297 6.055 1 96.31 120 ASP B N 1
ATOM 5436 C CA . ASP B 1 120 ? -17.172 28.734 4.938 1 96.31 120 ASP B CA 1
ATOM 5437 C C . ASP B 1 120 ? -16.75 27.547 4.07 1 96.31 120 ASP B C 1
ATOM 5439 O O . ASP B 1 120 ? -16.703 27.656 2.844 1 96.31 120 ASP B O 1
ATOM 5443 N N . PHE B 1 121 ? -16.484 26.516 4.715 1 97.38 121 PHE B N 1
ATOM 5444 C CA . PHE B 1 121 ? -16.094 25.297 4.012 1 97.38 121 PHE B CA 1
ATOM 5445 C C . PHE B 1 121 ? -17.219 24.797 3.121 1 97.38 121 PHE B C 1
ATOM 5447 O O . PHE B 1 121 ? -17.031 24.594 1.923 1 97.38 121 PHE B O 1
ATOM 5454 N N . TYR B 1 122 ? -18.422 24.672 3.686 1 97.44 122 TYR B N 1
ATOM 5455 C CA . TYR B 1 122 ? -19.562 24.172 2.928 1 97.44 122 TYR B CA 1
ATOM 5456 C C . TYR B 1 122 ? -19.938 25.141 1.808 1 97.44 122 TYR B C 1
ATOM 5458 O O . TYR B 1 122 ? -20.25 24.719 0.696 1 97.44 122 TYR B O 1
ATOM 5466 N N . THR B 1 123 ? -19.812 26.359 2.127 1 97 123 THR B N 1
ATOM 5467 C CA . THR B 1 123 ? -20.172 27.375 1.137 1 97 123 THR B CA 1
ATOM 5468 C C . THR B 1 123 ? -19.266 27.281 -0.081 1 97 123 THR B C 1
ATOM 5470 O O . THR B 1 123 ? -19.734 27.281 -1.22 1 97 123 THR B O 1
ATOM 5473 N N . LEU B 1 124 ? -18.031 27.219 0.181 1 97.31 124 LEU B N 1
ATOM 5474 C CA . LEU B 1 124 ? -17.078 27.125 -0.919 1 97.31 124 LEU B CA 1
ATOM 5475 C C . LEU B 1 124 ? -17.359 25.906 -1.785 1 97.31 124 LEU B C 1
ATOM 5477 O O . LEU B 1 124 ? -17.453 26.016 -3.01 1 97.31 124 LEU B O 1
ATOM 5481 N N . LEU B 1 125 ? -17.516 24.766 -1.166 1 97.5 125 LEU B N 1
ATOM 5482 C CA . LEU B 1 125 ? -17.703 23.516 -1.896 1 97.5 125 LEU B CA 1
ATOM 5483 C C . LEU B 1 125 ? -19.031 23.531 -2.656 1 97.5 125 LEU B C 1
ATOM 5485 O O . LEU B 1 125 ? -19.094 23.078 -3.803 1 97.5 125 LEU B O 1
ATOM 5489 N N . LEU B 1 126 ? -20.062 24.078 -2.021 1 97.56 126 LEU B N 1
ATOM 5490 C CA . LEU B 1 126 ? -21.391 24.062 -2.635 1 97.56 126 LEU B CA 1
ATOM 5491 C C . LEU B 1 126 ? -21.453 25.016 -3.818 1 97.56 126 LEU B C 1
ATOM 5493 O O . LEU B 1 126 ? -21.984 24.672 -4.875 1 97.56 126 LEU B O 1
ATOM 5497 N N . ILE B 1 127 ? -20.906 26.188 -3.658 1 96.88 127 ILE B N 1
ATOM 5498 C CA . ILE B 1 127 ? -20.938 27.172 -4.73 1 96.88 127 ILE B CA 1
ATOM 5499 C C . ILE B 1 127 ? -20.188 26.641 -5.949 1 96.88 127 ILE B C 1
ATOM 5501 O O . ILE B 1 127 ? -20.703 26.641 -7.062 1 96.88 127 ILE B O 1
ATOM 5505 N N . CYS B 1 128 ? -19.031 26.156 -5.746 1 96.81 128 CYS B N 1
ATOM 5506 C CA . CYS B 1 128 ? -18.188 25.719 -6.848 1 96.81 128 CYS B CA 1
ATOM 5507 C C . CYS B 1 128 ? -18.734 24.438 -7.465 1 96.81 128 CYS B C 1
ATOM 5509 O O . CYS B 1 128 ? -18.75 24.281 -8.688 1 96.81 128 CYS B O 1
ATOM 5511 N N . THR B 1 129 ? -19.188 23.484 -6.656 1 96.44 129 THR B N 1
ATOM 5512 C CA . THR B 1 129 ? -19.719 22.234 -7.156 1 96.44 129 THR B CA 1
ATOM 5513 C C . THR B 1 129 ? -21 22.453 -7.949 1 96.44 129 THR B C 1
ATOM 5515 O O . THR B 1 129 ? -21.188 21.875 -9.023 1 96.44 129 THR B O 1
ATOM 5518 N N . ASN B 1 130 ? -21.844 23.281 -7.391 1 96.75 130 ASN B N 1
ATOM 5519 C CA . ASN B 1 130 ? -23.094 23.547 -8.086 1 96.75 130 ASN B CA 1
ATOM 5520 C C . ASN B 1 130 ? -22.859 24.312 -9.383 1 96.75 130 ASN B C 1
ATOM 5522 O O . ASN B 1 130 ? -23.531 24.078 -10.391 1 96.75 130 ASN B O 1
ATOM 5526 N N . ARG B 1 131 ? -21.969 25.234 -9.344 1 95.5 131 ARG B N 1
ATOM 5527 C CA . ARG B 1 131 ? -21.609 25.938 -10.57 1 95.5 131 ARG B CA 1
ATOM 5528 C C . ARG B 1 131 ? -21.078 24.953 -11.625 1 95.5 131 ARG B C 1
ATOM 5530 O O . ARG B 1 131 ? -21.516 24.984 -12.773 1 95.5 131 ARG B O 1
ATOM 5537 N N . ASN B 1 132 ? -20.203 24.141 -11.258 1 93.06 132 ASN B N 1
ATOM 5538 C CA . ASN B 1 132 ? -19.641 23.156 -12.18 1 93.06 132 ASN B CA 1
ATOM 5539 C C . ASN B 1 132 ? -20.703 22.172 -12.664 1 93.06 132 ASN B C 1
ATOM 5541 O O . ASN B 1 132 ? -20.703 21.781 -13.828 1 93.06 132 ASN B O 1
ATOM 5545 N N . GLY B 1 133 ? -21.516 21.75 -11.742 1 93.62 133 GLY B N 1
ATOM 5546 C CA . GLY B 1 133 ? -22.625 20.875 -12.117 1 93.62 133 GLY B CA 1
ATOM 5547 C C . GLY B 1 133 ? -23.5 21.469 -13.211 1 93.62 133 GLY B C 1
ATOM 5548 O O . GLY B 1 133 ? -23.891 20.766 -14.141 1 93.62 133 GLY B O 1
ATOM 5549 N N . GLU B 1 134 ? -23.75 22.703 -13.07 1 93.38 134 GLU B N 1
ATOM 5550 C CA . GLU B 1 134 ? -24.562 23.391 -14.078 1 93.38 134 GLU B CA 1
ATOM 5551 C C . GLU B 1 134 ? -23.828 23.453 -15.414 1 93.38 134 GLU B C 1
ATOM 5553 O O . GLU B 1 134 ? -24.453 23.344 -16.469 1 93.38 134 GLU B O 1
ATOM 5558 N N . ILE B 1 135 ? -22.594 23.656 -15.367 1 90.38 135 ILE B N 1
ATOM 5559 C CA . ILE B 1 135 ? -21.781 23.719 -16.578 1 90.38 135 ILE B CA 1
ATOM 5560 C C . ILE B 1 135 ? -21.828 22.359 -17.297 1 90.38 135 ILE B C 1
ATOM 5562 O O . ILE B 1 135 ? -22.016 22.297 -18.5 1 90.38 135 ILE B O 1
ATOM 5566 N N . ILE B 1 136 ? -21.656 21.344 -16.531 1 89.56 136 ILE B N 1
ATOM 5567 C CA . ILE B 1 136 ? -21.672 19.984 -17.109 1 89.56 136 ILE B CA 1
ATOM 5568 C C . ILE B 1 136 ? -23.047 19.688 -17.688 1 89.56 136 ILE B C 1
ATOM 5570 O O . ILE B 1 136 ? -23.156 19.078 -18.75 1 89.56 136 ILE B O 1
ATOM 5574 N N . LYS B 1 137 ? -24.047 20.094 -16.984 1 89.81 137 LYS B N 1
ATOM 5575 C CA . LYS B 1 137 ? -25.406 19.875 -17.453 1 89.81 137 LYS B CA 1
ATOM 5576 C C . LYS B 1 137 ? -25.641 20.562 -18.797 1 89.81 137 LYS B C 1
ATOM 5578 O O . LYS B 1 137 ? -26.234 19.969 -19.703 1 89.81 137 LYS B O 1
ATOM 5583 N N . ARG B 1 138 ? -25.188 21.688 -18.922 1 87.38 138 ARG B N 1
ATOM 5584 C CA . ARG B 1 138 ? -25.375 22.453 -20.156 1 87.38 138 ARG B CA 1
ATOM 5585 C C . ARG B 1 138 ? -24.625 21.812 -21.312 1 87.38 138 ARG B C 1
ATOM 5587 O O . ARG B 1 138 ? -25.109 21.828 -22.453 1 87.38 138 ARG B O 1
ATOM 5594 N N . ASN B 1 139 ? -23.531 21.219 -20.984 1 82.81 139 ASN B N 1
ATOM 5595 C CA . ASN B 1 139 ? -22.703 20.609 -22.016 1 82.81 139 ASN B CA 1
ATOM 5596 C C . ASN B 1 139 ? -23.141 19.172 -22.328 1 82.81 139 ASN B C 1
ATOM 5598 O O . ASN B 1 139 ? -22.625 18.562 -23.25 1 82.81 139 ASN B O 1
ATOM 5602 N N . ALA B 1 140 ? -23.953 18.703 -21.5 1 77.5 140 ALA B N 1
ATOM 5603 C CA . ALA B 1 140 ? -24.406 17.328 -21.688 1 77.5 140 ALA B CA 1
ATOM 5604 C C . ALA B 1 140 ? -25.344 17.203 -22.875 1 77.5 140 ALA B C 1
ATOM 5606 O O . ALA B 1 140 ? -26.391 17.875 -22.922 1 77.5 140 ALA B O 1
ATOM 5607 N N . SER B 1 141 ? -24.938 16.922 -24.078 1 67.56 141 SER B N 1
ATOM 5608 C CA . SER B 1 141 ? -25.656 16.953 -25.344 1 67.56 141 SER B CA 1
ATOM 5609 C C . SER B 1 141 ? -26.5 15.695 -25.531 1 67.56 141 SER B C 1
ATOM 5611 O O . SER B 1 141 ? -27.531 15.727 -26.203 1 67.56 141 SER B O 1
ATOM 5613 N N . GLY B 1 142 ? -26.016 14.633 -25.078 1 65.56 142 GLY B N 1
ATOM 5614 C CA . GLY B 1 142 ? -26.766 13.445 -25.469 1 65.56 142 GLY B CA 1
ATOM 5615 C C . GLY B 1 142 ? -28.141 13.375 -24.812 1 65.56 142 GLY B C 1
ATOM 5616 O O . GLY B 1 142 ? -28.328 13.828 -23.688 1 65.56 142 GLY B O 1
ATOM 5617 N N . PRO B 1 143 ? -29.266 13.141 -25.609 1 63.03 143 PRO B N 1
ATOM 5618 C CA . PRO B 1 143 ? -30.625 13.086 -25.094 1 63.03 143 PRO B CA 1
ATOM 5619 C C . PRO B 1 143 ? -30.75 12.195 -23.859 1 63.03 143 PRO B C 1
ATOM 5621 O O . PRO B 1 143 ? -31.609 12.445 -22.984 1 63.03 143 PRO B O 1
ATOM 5624 N N . HIS B 1 144 ? -29.859 11.281 -23.609 1 69.69 144 HIS B N 1
ATOM 5625 C CA . HIS B 1 144 ? -29.969 10.367 -22.484 1 69.69 144 HIS B CA 1
ATOM 5626 C C . HIS B 1 144 ? -28.797 10.547 -21.516 1 69.69 144 HIS B C 1
ATOM 5628 O O . HIS B 1 144 ? -28.484 9.648 -20.734 1 69.69 144 HIS B O 1
ATOM 5634 N N . ALA B 1 145 ? -28.375 11.789 -21.578 1 72.38 145 ALA B N 1
ATOM 5635 C CA . ALA B 1 145 ? -27.25 12.031 -20.672 1 72.38 145 ALA B CA 1
ATOM 5636 C C . ALA B 1 145 ? -27.719 12.133 -19.219 1 72.38 145 ALA B C 1
ATOM 5638 O O . ALA B 1 145 ? -28.656 12.883 -18.922 1 72.38 145 ALA B O 1
ATOM 5639 N N . ARG B 1 146 ? -27.281 11.344 -18.359 1 75.06 146 ARG B N 1
ATOM 5640 C CA . ARG B 1 146 ? -27.641 11.281 -16.938 1 75.06 146 ARG B CA 1
ATOM 5641 C C . ARG B 1 146 ? -27.5 12.648 -16.281 1 75.06 146 ARG B C 1
ATOM 5643 O O . ARG B 1 146 ? -28.266 12.992 -15.375 1 75.06 146 ARG B O 1
ATOM 5650 N N . PHE B 1 147 ? -26.625 13.453 -16.766 1 84.19 147 PHE B N 1
ATOM 5651 C CA . PHE B 1 147 ? -26.312 14.703 -16.078 1 84.19 147 PHE B CA 1
ATOM 5652 C C . PHE B 1 147 ? -27.375 15.758 -16.375 1 84.19 147 PHE B C 1
ATOM 5654 O O . PHE B 1 147 ? -27.406 16.812 -15.719 1 84.19 147 PHE B O 1
ATOM 5661 N N . ARG B 1 148 ? -28.234 15.484 -17.281 1 80.44 148 ARG B N 1
ATOM 5662 C CA . ARG B 1 148 ? -29.344 16.391 -17.547 1 80.44 148 ARG B CA 1
ATOM 5663 C C . ARG B 1 148 ? -30.266 16.5 -16.344 1 80.44 148 ARG B C 1
ATOM 5665 O O . ARG B 1 148 ? -31 17.484 -16.203 1 80.44 148 ARG B O 1
ATOM 5672 N N . ARG B 1 149 ? -30.156 15.516 -15.508 1 84.69 149 ARG B N 1
ATOM 5673 C CA . ARG B 1 149 ? -31.016 15.469 -14.328 1 84.69 149 ARG B CA 1
ATOM 5674 C C . ARG B 1 149 ? -30.328 16.125 -13.133 1 84.69 149 ARG B C 1
ATOM 5676 O O . ARG B 1 149 ? -30.797 16 -12 1 84.69 149 ARG B O 1
ATOM 5683 N N . TRP B 1 150 ? -29.391 16.938 -13.367 1 93.44 150 TRP B N 1
ATOM 5684 C CA . TRP B 1 150 ? -28.625 17.562 -12.297 1 93.44 150 TRP B CA 1
ATOM 5685 C C . TRP B 1 150 ? -29.5 18.547 -11.523 1 93.44 150 TRP B C 1
ATOM 5687 O O . TRP B 1 150 ? -30.219 19.344 -12.117 1 93.44 150 TRP B O 1
ATOM 5697 N N . GLN B 1 151 ? -29.469 18.391 -10.195 1 94.62 151 GLN B N 1
ATOM 5698 C CA . GLN B 1 151 ? -30.047 19.328 -9.25 1 94.62 151 GLN B CA 1
ATOM 5699 C C . GLN B 1 151 ? -29 19.859 -8.273 1 94.62 151 GLN B C 1
ATOM 5701 O O . GLN B 1 151 ? -28.125 19.109 -7.832 1 94.62 151 GLN B O 1
ATOM 5706 N N . PRO B 1 152 ? -29.125 21.188 -8.062 1 96.31 152 PRO B N 1
ATOM 5707 C CA . PRO B 1 152 ? -28.141 21.719 -7.117 1 96.31 152 PRO B CA 1
ATOM 5708 C C . PRO B 1 152 ? -28.109 20.969 -5.793 1 96.31 152 PRO B C 1
ATOM 5710 O O . PRO B 1 152 ? -29.156 20.531 -5.301 1 96.31 152 PRO B O 1
ATOM 5713 N N . VAL B 1 153 ? -26.969 20.844 -5.352 1 97.5 153 VAL B N 1
ATOM 5714 C CA . VAL B 1 153 ? -26.75 20.109 -4.113 1 97.5 153 VAL B CA 1
ATOM 5715 C C . VAL B 1 153 ? -27 21.016 -2.914 1 97.5 153 VAL B C 1
ATOM 5717 O O . VAL B 1 153 ? -26.547 22.156 -2.883 1 97.5 153 VAL B O 1
ATOM 5720 N N . THR B 1 154 ? -27.766 20.562 -1.966 1 97.44 154 THR B N 1
ATOM 5721 C CA . THR B 1 154 ? -28 21.297 -0.726 1 97.44 154 THR B CA 1
ATOM 5722 C C . THR B 1 154 ? -26.938 20.953 0.318 1 97.44 154 THR B C 1
ATOM 5724 O O . THR B 1 154 ? -26.156 20.016 0.134 1 97.44 154 THR B O 1
ATOM 5727 N N . ILE B 1 155 ? -26.891 21.734 1.366 1 97 155 ILE B N 1
ATOM 5728 C CA . ILE B 1 155 ? -25.922 21.5 2.434 1 97 155 ILE B CA 1
ATOM 5729 C C . ILE B 1 155 ? -26.188 20.141 3.076 1 97 155 ILE B C 1
ATOM 5731 O O . ILE B 1 155 ? -25.234 19.406 3.391 1 97 155 ILE B O 1
ATOM 5735 N N . GLU B 1 156 ? -27.438 19.812 3.244 1 96.5 156 GLU B N 1
ATOM 5736 C CA . GLU B 1 156 ? -27.797 18.547 3.863 1 96.5 156 GLU B CA 1
ATOM 5737 C C . GLU B 1 156 ? -27.391 17.375 2.986 1 96.5 156 GLU B C 1
ATOM 5739 O O . GLU B 1 156 ? -26.859 16.375 3.484 1 96.5 156 GLU B O 1
ATOM 5744 N N . GLU B 1 157 ? -27.641 17.516 1.774 1 96.94 157 GLU B N 1
ATOM 5745 C CA . GLU B 1 157 ? -27.25 16.453 0.834 1 96.94 157 GLU B CA 1
ATOM 5746 C C . GLU B 1 157 ? -25.734 16.312 0.769 1 96.94 157 GLU B C 1
ATOM 5748 O O . GLU B 1 157 ? -25.219 15.195 0.653 1 96.94 157 GLU B O 1
ATOM 5753 N N . PHE B 1 158 ? -25.078 17.438 0.796 1 97.75 158 PHE B N 1
ATOM 5754 C CA . PHE B 1 158 ? -23.625 17.375 0.747 1 97.75 158 PHE B CA 1
ATOM 5755 C C . PHE B 1 158 ? -23.062 16.688 1.986 1 97.75 158 PHE B C 1
ATOM 5757 O O . PHE B 1 158 ? -22.062 15.961 1.905 1 97.75 158 PHE B O 1
ATOM 5764 N N . LYS B 1 159 ? -23.656 16.938 3.102 1 97.56 159 LYS B N 1
ATOM 5765 C CA . LYS B 1 159 ? -23.25 16.266 4.328 1 97.56 159 LYS B CA 1
ATOM 5766 C C . LYS B 1 159 ? -23.391 14.758 4.203 1 97.56 159 LYS B C 1
ATOM 5768 O O . LYS B 1 159 ? -22.531 14 4.66 1 97.56 159 LYS B O 1
ATOM 5773 N N . VAL B 1 160 ? -24.453 14.328 3.588 1 97.81 160 VAL B N 1
ATOM 5774 C CA . VAL B 1 160 ? -24.656 12.906 3.332 1 97.81 160 VAL B CA 1
ATOM 5775 C C . VAL B 1 160 ? -23.562 12.391 2.404 1 97.81 160 VAL B C 1
ATOM 5777 O O . VAL B 1 160 ? -22.969 11.328 2.648 1 97.81 160 VAL B O 1
ATOM 5780 N N . PHE B 1 161 ? -23.312 13.172 1.342 1 97.44 161 PHE B N 1
ATOM 5781 C CA . PHE B 1 161 ? -22.25 12.836 0.397 1 97.44 161 PHE B CA 1
ATOM 5782 C C . PHE B 1 161 ? -20.906 12.672 1.116 1 97.44 161 PHE B C 1
ATOM 5784 O O . PHE B 1 161 ? -20.188 11.703 0.883 1 97.44 161 PHE B O 1
ATOM 5791 N N . LEU B 1 162 ? -20.625 13.578 2.037 1 96.88 162 LEU B N 1
ATOM 5792 C CA . LEU B 1 162 ? -19.406 13.539 2.838 1 96.88 162 LEU B CA 1
ATOM 5793 C C . LEU B 1 162 ? -19.375 12.305 3.73 1 96.88 162 LEU B C 1
ATOM 5795 O O . LEU B 1 162 ? -18.344 11.641 3.855 1 96.88 162 LEU B O 1
ATOM 5799 N N . GLY B 1 163 ? -20.484 12.047 4.359 1 96.75 163 GLY B N 1
ATOM 5800 C CA . GLY B 1 163 ? -20.578 10.852 5.184 1 96.75 163 GLY B CA 1
ATOM 5801 C C . GLY B 1 163 ? -20.297 9.57 4.418 1 96.75 163 GLY B C 1
ATOM 5802 O O . GLY B 1 163 ? -19.641 8.672 4.934 1 96.75 163 GLY B O 1
ATOM 5803 N N . LEU B 1 164 ? -20.797 9.492 3.217 1 96.31 164 LEU B N 1
ATOM 5804 C CA . LEU B 1 164 ? -20.578 8.312 2.379 1 96.31 164 LEU B CA 1
ATOM 5805 C C . LEU B 1 164 ? -19.109 8.172 2.014 1 96.31 164 LEU B C 1
ATOM 5807 O O . LEU B 1 164 ? -18.562 7.066 2.037 1 96.31 164 LEU B O 1
ATOM 5811 N N . ILE B 1 165 ? -18.484 9.273 1.714 1 94.31 165 ILE B N 1
ATOM 5812 C CA . ILE B 1 165 ? -17.047 9.258 1.407 1 94.31 165 ILE B CA 1
ATOM 5813 C C . ILE B 1 165 ? -16.266 8.75 2.613 1 94.31 165 ILE B C 1
ATOM 5815 O O . ILE B 1 165 ? -15.367 7.922 2.471 1 94.31 165 ILE B O 1
ATOM 5819 N N . MET B 1 166 ? -16.594 9.188 3.742 1 94.75 166 MET B N 1
ATOM 5820 C CA . MET B 1 166 ? -15.922 8.758 4.965 1 94.75 166 MET B CA 1
ATOM 5821 C C . MET B 1 166 ? -16.172 7.273 5.227 1 94.75 166 MET B C 1
ATOM 5823 O O . MET B 1 166 ? -15.258 6.559 5.656 1 94.75 166 MET B O 1
ATOM 5827 N N . LEU B 1 167 ? -17.391 6.871 4.992 1 94.12 167 LEU B N 1
ATOM 5828 C CA . LEU B 1 167 ? -17.734 5.469 5.203 1 94.12 167 LEU B CA 1
ATOM 5829 C C . LEU B 1 167 ? -16.953 4.57 4.254 1 94.12 167 LEU B C 1
ATOM 5831 O O . LEU B 1 167 ? -16.562 3.459 4.625 1 94.12 167 LEU B O 1
ATOM 5835 N N . MET B 1 168 ? -16.688 5.031 3.08 1 92.5 168 MET B N 1
ATOM 5836 C CA . MET B 1 168 ? -15.906 4.281 2.107 1 92.5 168 MET B CA 1
ATOM 5837 C C . MET B 1 168 ? -14.469 4.09 2.598 1 92.5 168 MET B C 1
ATOM 5839 O O . MET B 1 168 ? -13.773 3.18 2.148 1 92.5 168 MET B O 1
ATOM 5843 N N . GLY B 1 169 ? -14.031 4.938 3.457 1 89.75 169 GLY B N 1
ATOM 5844 C CA . GLY B 1 169 ? -12.719 4.77 4.066 1 89.75 169 GLY B CA 1
ATOM 5845 C C . GLY B 1 169 ? -12.68 3.662 5.102 1 89.75 169 GLY B C 1
ATOM 5846 O O . GLY B 1 169 ? -11.617 3.104 5.379 1 89.75 169 GLY B O 1
ATOM 5847 N N . VAL B 1 170 ? -13.82 3.375 5.602 1 90.38 170 VAL B N 1
ATOM 5848 C CA . VAL B 1 170 ? -13.922 2.34 6.625 1 90.38 170 VAL B CA 1
ATOM 5849 C C . VAL B 1 170 ? -14.242 0.997 5.969 1 90.38 170 VAL B C 1
ATOM 5851 O O . VAL B 1 170 ? -13.656 -0.028 6.328 1 90.38 170 VAL B O 1
ATOM 5854 N N . ILE B 1 171 ? -15.203 1.028 5.059 1 91.81 171 ILE B N 1
ATOM 5855 C CA . ILE B 1 171 ? -15.539 -0.125 4.234 1 91.81 171 ILE B CA 1
ATOM 5856 C C . ILE B 1 171 ? -15 0.075 2.818 1 91.81 171 ILE B C 1
ATOM 5858 O O . ILE B 1 171 ? -15.547 0.863 2.043 1 91.81 171 ILE B O 1
ATOM 5862 N N . LYS B 1 172 ? -14.094 -0.648 2.512 1 88.88 172 LYS B N 1
ATOM 5863 C CA . LYS B 1 172 ? -13.43 -0.411 1.234 1 88.88 172 LYS B CA 1
ATOM 5864 C C . LYS B 1 172 ? -13.789 -1.49 0.218 1 88.88 172 LYS B C 1
ATOM 5866 O O . LYS B 1 172 ? -13.719 -2.684 0.521 1 88.88 172 LYS B O 1
ATOM 5871 N N . LEU B 1 173 ? -14.203 -1.004 -0.895 1 88.19 173 LEU B N 1
ATOM 5872 C CA . LEU B 1 173 ? -14.461 -1.879 -2.035 1 88.19 173 LEU B CA 1
ATOM 5873 C C . LEU B 1 173 ? -13.57 -1.501 -3.217 1 88.19 173 LEU B C 1
ATOM 5875 O O . LEU B 1 173 ? -13.125 -0.356 -3.322 1 88.19 173 LEU B O 1
ATOM 5879 N N . ASN B 1 174 ? -13.281 -2.412 -3.994 1 76.69 174 ASN B N 1
ATOM 5880 C CA . ASN B 1 174 ? -12.391 -2.172 -5.125 1 76.69 174 ASN B CA 1
ATOM 5881 C C . ASN B 1 174 ? -13.07 -1.339 -6.207 1 76.69 174 ASN B C 1
ATOM 5883 O O . ASN B 1 174 ? -12.43 -0.496 -6.84 1 76.69 174 ASN B O 1
ATOM 5887 N N . ARG B 1 175 ? -14.312 -1.577 -6.352 1 81.56 175 ARG B N 1
ATOM 5888 C CA . ARG B 1 175 ? -15.078 -0.838 -7.352 1 81.56 175 ARG B CA 1
ATOM 5889 C C . ARG B 1 175 ? -16.094 0.086 -6.691 1 81.56 175 ARG B C 1
ATOM 5891 O O . ARG B 1 175 ? -16.875 -0.348 -5.844 1 81.56 175 ARG B O 1
ATOM 5898 N N . LEU B 1 176 ? -16.047 1.328 -7.133 1 86.06 176 LEU B N 1
ATOM 5899 C CA . LEU B 1 176 ? -16.938 2.324 -6.539 1 86.06 176 LEU B CA 1
ATOM 5900 C C . LEU B 1 176 ? -18.391 1.941 -6.738 1 86.06 176 LEU B C 1
ATOM 5902 O O . LEU B 1 176 ? -19.219 2.121 -5.836 1 86.06 176 LEU B O 1
ATOM 5906 N N . SER B 1 177 ? -18.766 1.418 -7.859 1 87.69 177 SER B N 1
ATOM 5907 C CA . SER B 1 177 ? -20.156 1.086 -8.172 1 87.69 177 SER B CA 1
ATOM 5908 C C . SER B 1 177 ? -20.656 -0.054 -7.289 1 87.69 177 SER B C 1
ATOM 5910 O O . SER B 1 177 ? -21.859 -0.202 -7.086 1 87.69 177 SER B O 1
ATOM 5912 N N . ASP B 1 178 ? -19.766 -0.804 -6.742 1 90.06 178 ASP B N 1
ATOM 5913 C CA . ASP B 1 178 ? -20.141 -1.983 -5.969 1 90.06 178 ASP B CA 1
ATOM 5914 C C . ASP B 1 178 ? -20.734 -1.59 -4.621 1 90.06 178 ASP B C 1
ATOM 5916 O O . ASP B 1 178 ? -21.375 -2.408 -3.955 1 90.06 178 ASP B O 1
ATOM 5920 N N . TYR B 1 179 ? -20.5 -0.356 -4.238 1 92.19 179 TYR B N 1
ATOM 5921 C CA . TYR B 1 179 ? -21.125 0.111 -3.004 1 92.19 179 TYR B CA 1
ATOM 5922 C C . TYR B 1 179 ? -22.641 0.083 -3.111 1 92.19 179 TYR B C 1
ATOM 5924 O O . TYR B 1 179 ? -23.344 -0.005 -2.1 1 92.19 179 TYR B O 1
ATOM 5932 N N . TRP B 1 180 ? -23.172 0.152 -4.32 1 93.44 180 TRP B N 1
ATOM 5933 C CA . TRP B 1 180 ? -24.609 0.17 -4.555 1 93.44 180 TRP B CA 1
ATOM 5934 C C . TRP B 1 180 ? -25.062 -1.115 -5.234 1 93.44 180 TRP B C 1
ATOM 5936 O O . TRP B 1 180 ? -26.188 -1.192 -5.738 1 93.44 180 TRP B O 1
ATOM 5946 N N . LYS B 1 181 ? -24.141 -2.062 -5.297 1 89.56 181 LYS B N 1
ATOM 5947 C CA . LYS B 1 181 ? -24.453 -3.322 -5.965 1 89.56 181 LYS B CA 1
ATOM 5948 C C . LYS B 1 181 ? -25.578 -4.059 -5.258 1 89.56 181 LYS B C 1
ATOM 5950 O O . LYS B 1 181 ? -25.578 -4.184 -4.031 1 89.56 181 LYS B O 1
ATOM 5955 N N . LYS B 1 182 ? -26.516 -4.484 -6.066 1 88.19 182 LYS B N 1
ATOM 5956 C CA . LYS B 1 182 ? -27.609 -5.285 -5.52 1 88.19 182 LYS B CA 1
ATOM 5957 C C . LYS B 1 182 ? -27.266 -6.773 -5.555 1 88.19 182 LYS B C 1
ATOM 5959 O O . LYS B 1 182 ? -27.625 -7.477 -6.504 1 88.19 182 LYS B O 1
ATOM 5964 N N . HIS B 1 183 ? -26.594 -7.277 -4.738 1 89 183 HIS B N 1
ATOM 5965 C CA . HIS B 1 183 ? -26.156 -8.656 -4.586 1 89 183 HIS B CA 1
ATOM 5966 C C . HIS B 1 183 ? -26.156 -9.078 -3.121 1 89 183 HIS B C 1
ATOM 5968 O O . HIS B 1 183 ? -25.812 -8.289 -2.242 1 89 183 HIS B O 1
ATOM 5974 N N . TYR B 1 184 ? -26.516 -10.305 -2.854 1 88.19 184 TYR B N 1
ATOM 5975 C CA . TYR B 1 184 ? -26.734 -10.75 -1.479 1 88.19 184 TYR B CA 1
ATOM 5976 C C . TYR B 1 184 ? -25.438 -10.727 -0.688 1 88.19 184 TYR B C 1
ATOM 5978 O O . TYR B 1 184 ? -25.453 -10.633 0.541 1 88.19 184 TYR B O 1
ATOM 5986 N N . LEU B 1 185 ? -24.328 -10.711 -1.401 1 89.56 185 LEU B N 1
ATOM 5987 C CA . LEU B 1 185 ? -23.031 -10.68 -0.725 1 89.56 185 LEU B CA 1
ATOM 5988 C C . LEU B 1 185 ? -22.625 -9.25 -0.391 1 89.56 185 LEU B C 1
ATOM 5990 O O . LEU B 1 185 ? -21.75 -9.031 0.436 1 89.56 185 LEU B O 1
ATOM 5994 N N . PHE B 1 186 ? -23.203 -8.273 -1.164 1 84.62 186 PHE B N 1
ATOM 5995 C CA . PHE B 1 186 ? -22.844 -6.863 -1.017 1 84.62 186 PHE B CA 1
ATOM 5996 C C . PHE B 1 186 ? -23.984 -6.082 -0.383 1 84.62 186 PHE B C 1
ATOM 5998 O O . PHE B 1 186 ? -24.391 -5.035 -0.896 1 84.62 186 PHE B O 1
ATOM 6005 N N . ASP B 1 187 ? -24.5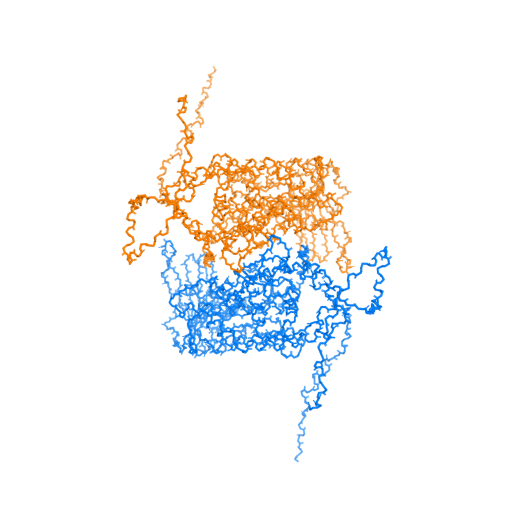78 -6.465 0.592 1 81 187 ASP B N 1
ATOM 6006 C CA . ASP B 1 187 ? -25.719 -5.777 1.217 1 81 187 ASP B CA 1
ATOM 6007 C C . ASP B 1 187 ? -25.234 -4.633 2.104 1 81 187 ASP B C 1
ATOM 6009 O O . ASP B 1 187 ? -25.312 -4.719 3.332 1 81 187 ASP B O 1
ATOM 6013 N N . LEU B 1 188 ? -24.844 -3.498 1.417 1 88.19 188 LEU B N 1
ATOM 6014 C CA . LEU B 1 188 ? -24.297 -2.35 2.129 1 88.19 188 LEU B CA 1
ATOM 6015 C C . LEU B 1 188 ? -25.344 -1.248 2.271 1 88.19 188 LEU B C 1
ATOM 6017 O O . LEU B 1 188 ? -26.344 -1.243 1.561 1 88.19 188 LEU B O 1
ATOM 6021 N N . THR B 1 189 ? -25.188 -0.332 3.096 1 89.44 189 THR B N 1
ATOM 6022 C CA . THR B 1 189 ? -26.188 0.649 3.504 1 89.44 189 THR B CA 1
ATOM 6023 C C . THR B 1 189 ? -26.141 1.872 2.592 1 89.44 189 THR B C 1
ATOM 6025 O O . THR B 1 189 ? -26.969 2.781 2.73 1 89.44 189 THR B O 1
ATOM 6028 N N . PHE B 1 190 ? -25.312 1.967 1.619 1 92.94 190 PHE B N 1
ATOM 6029 C CA . PHE B 1 190 ? -25.094 3.166 0.817 1 92.94 190 PHE B CA 1
ATOM 6030 C C . PHE B 1 190 ? -26.359 3.561 0.079 1 92.94 190 PHE B C 1
ATOM 6032 O O . PHE B 1 190 ? -26.688 4.746 -0.013 1 92.94 190 PHE B O 1
ATOM 6039 N N . THR B 1 191 ? -27.156 2.557 -0.349 1 91.38 191 THR B N 1
ATOM 6040 C CA . THR B 1 191 ? -28.359 2.793 -1.133 1 91.38 191 THR B CA 1
ATOM 6041 C C . THR B 1 191 ? -29.422 3.486 -0.289 1 91.38 191 THR B C 1
ATOM 6043 O O . THR B 1 191 ? -30.281 4.195 -0.822 1 91.38 191 THR B O 1
ATOM 6046 N N . LYS B 1 192 ? -29.359 3.334 0.956 1 91.88 192 LYS B N 1
ATOM 6047 C CA . LYS B 1 192 ? -30.344 3.902 1.869 1 91.88 192 LYS B CA 1
ATOM 6048 C C . LYS B 1 192 ? -30.172 5.414 1.987 1 91.88 192 LYS B C 1
ATOM 6050 O O . LYS B 1 192 ? -31.109 6.117 2.385 1 91.88 192 LYS B O 1
ATOM 6055 N N . TYR B 1 193 ? -29.078 5.949 1.669 1 95.44 193 TYR B N 1
ATOM 6056 C CA . TYR B 1 193 ? -28.812 7.355 1.936 1 95.44 193 TYR B CA 1
ATOM 6057 C C . TYR B 1 193 ? -28.797 8.164 0.644 1 95.44 193 TYR B C 1
ATOM 6059 O O . TYR B 1 193 ? -29.188 9.336 0.635 1 95.44 193 TYR B O 1
ATOM 6067 N N . MET B 1 194 ? -28.281 7.582 -0.418 1 95.5 194 MET B N 1
ATOM 6068 C CA . MET B 1 194 ? -28.172 8.273 -1.698 1 95.5 194 MET B CA 1
ATOM 6069 C C . MET B 1 194 ? -28.125 7.281 -2.854 1 95.5 194 MET B C 1
ATOM 6071 O O . MET B 1 194 ? -27.484 6.234 -2.746 1 95.5 194 MET B O 1
ATOM 6075 N N . SER B 1 195 ? -28.812 7.598 -3.889 1 95.06 195 SER B N 1
ATOM 6076 C CA . SER B 1 195 ? -28.734 6.734 -5.062 1 95.06 195 SER B CA 1
ATOM 6077 C C . SER B 1 195 ? -27.359 6.777 -5.691 1 95.06 195 SER B C 1
ATOM 6079 O O . SER B 1 195 ? -26.641 7.773 -5.559 1 95.06 195 SER B O 1
ATOM 6081 N N . ARG B 1 196 ? -26.984 5.707 -6.324 1 93.88 196 ARG B N 1
ATOM 6082 C CA . ARG B 1 196 ? -25.688 5.594 -6.973 1 93.88 196 ARG B CA 1
ATOM 6083 C C . ARG B 1 196 ? -25.469 6.723 -7.977 1 93.88 196 ARG B C 1
ATOM 6085 O O . ARG B 1 196 ? -24.438 7.398 -7.949 1 93.88 196 ARG B O 1
ATOM 6092 N N . ASN B 1 197 ? -26.453 6.949 -8.797 1 92.19 197 ASN B N 1
ATOM 6093 C CA . ASN B 1 197 ? -26.344 7.949 -9.852 1 92.19 197 ASN B CA 1
ATOM 6094 C C . ASN B 1 197 ? -26.156 9.352 -9.273 1 92.19 197 ASN B C 1
ATOM 6096 O O . ASN B 1 197 ? -25.359 10.141 -9.781 1 92.19 197 ASN B O 1
ATOM 6100 N N . ARG B 1 198 ? -26.922 9.602 -8.289 1 95.12 198 ARG B N 1
ATOM 6101 C CA . ARG B 1 198 ? -26.797 10.914 -7.672 1 95.12 198 ARG B CA 1
ATOM 6102 C C . ARG B 1 198 ? -25.422 11.109 -7.055 1 95.12 198 ARG B C 1
ATOM 6104 O O . ARG B 1 198 ? -24.812 12.164 -7.207 1 95.12 198 ARG B O 1
ATOM 6111 N N . PHE B 1 199 ? -24.984 10.141 -6.371 1 95.5 199 PHE B N 1
ATOM 6112 C CA . PHE B 1 199 ? -23.656 10.203 -5.781 1 95.5 199 PHE B CA 1
ATOM 6113 C C . PHE B 1 199 ? -22.594 10.469 -6.848 1 95.5 199 PHE B C 1
ATOM 6115 O O . PHE B 1 199 ? -21.734 11.336 -6.68 1 95.5 199 PHE B O 1
ATOM 6122 N N . PHE B 1 200 ? -22.688 9.766 -7.926 1 92.25 200 PHE B N 1
ATOM 6123 C CA . PHE B 1 200 ? -21.703 9.891 -9 1 92.25 200 PHE B CA 1
ATOM 6124 C C . PHE B 1 200 ? -21.797 11.266 -9.648 1 92.25 200 PHE B C 1
ATOM 6126 O O . PHE B 1 200 ? -20.781 11.828 -10.062 1 92.25 200 PHE B O 1
ATOM 6133 N N . MET B 1 201 ? -22.938 11.781 -9.75 1 93.44 201 MET B N 1
ATOM 6134 C CA . MET B 1 201 ? -23.094 13.117 -10.305 1 93.44 201 MET B CA 1
ATOM 6135 C C . MET B 1 201 ? -22.406 14.156 -9.422 1 93.44 201 MET B C 1
ATOM 6137 O O . MET B 1 201 ? -21.719 15.039 -9.93 1 93.44 201 MET B O 1
ATOM 6141 N N . ILE B 1 202 ? -22.625 14.016 -8.141 1 95.44 202 ILE B N 1
ATOM 6142 C CA . ILE B 1 202 ? -22.016 14.961 -7.215 1 95.44 202 ILE B CA 1
ATOM 6143 C C . ILE B 1 202 ? -20.5 14.828 -7.266 1 95.44 202 ILE B C 1
ATOM 6145 O O . ILE B 1 202 ? -19.781 15.836 -7.289 1 95.44 202 ILE B O 1
ATOM 6149 N N . LEU B 1 203 ? -20.047 13.625 -7.293 1 93.88 203 LEU B N 1
ATOM 6150 C CA . LEU B 1 203 ? -18.609 13.367 -7.375 1 93.88 203 LEU B CA 1
ATOM 6151 C C . LEU B 1 203 ? -18.031 13.977 -8.648 1 93.88 203 LEU B C 1
ATOM 6153 O O . LEU B 1 203 ? -16.953 14.57 -8.609 1 93.88 203 LEU B O 1
ATOM 6157 N N . ARG B 1 204 ? -18.688 13.891 -9.68 1 91.25 204 ARG B N 1
ATOM 6158 C CA . ARG B 1 204 ? -18.25 14.438 -10.961 1 91.25 204 ARG B CA 1
ATOM 6159 C C . ARG B 1 204 ? -18.25 15.961 -10.93 1 91.25 204 ARG B C 1
ATOM 6161 O O . ARG B 1 204 ? -17.344 16.594 -11.484 1 91.25 204 ARG B O 1
ATOM 6168 N N . ALA B 1 205 ? -19.172 16.453 -10.328 1 94.5 205 ALA B N 1
ATOM 6169 C CA . ALA B 1 205 ? -19.328 17.906 -10.289 1 94.5 205 ALA B CA 1
ATOM 6170 C C . ALA B 1 205 ? -18.422 18.516 -9.219 1 94.5 205 ALA B C 1
ATOM 6172 O O . ALA B 1 205 ? -18.234 19.734 -9.188 1 94.5 205 ALA B O 1
ATOM 6173 N N . LEU B 1 206 ? -17.906 17.719 -8.359 1 94.94 206 LEU B N 1
ATOM 6174 C CA . LEU B 1 206 ? -17.125 18.203 -7.23 1 94.94 206 LEU B CA 1
ATOM 6175 C C . LEU B 1 206 ? -16 19.125 -7.695 1 94.94 206 LEU B C 1
ATOM 6177 O O . LEU B 1 206 ? -15.195 18.75 -8.555 1 94.94 206 LEU B O 1
ATOM 6181 N N . ASN B 1 207 ? -15.992 20.281 -7.164 1 93.75 207 ASN B N 1
ATOM 6182 C CA . ASN B 1 207 ? -15.062 21.328 -7.578 1 93.75 207 ASN B CA 1
ATOM 6183 C C . ASN B 1 207 ? -14.898 22.406 -6.496 1 93.75 207 ASN B C 1
ATOM 6185 O O . ASN B 1 207 ? -15.773 22.547 -5.637 1 93.75 207 ASN B O 1
ATOM 6189 N N . VAL B 1 208 ? -13.727 23.047 -6.531 1 95 208 VAL B N 1
ATOM 6190 C CA . VAL B 1 208 ? -13.492 24.125 -5.57 1 95 208 VAL B CA 1
ATOM 6191 C C . VAL B 1 208 ? -12.828 25.312 -6.27 1 95 208 VAL B C 1
ATOM 6193 O O . VAL B 1 208 ? -12.266 26.188 -5.613 1 95 208 VAL B O 1
ATOM 6196 N N . GLN B 1 209 ? -12.906 25.297 -7.504 1 90.25 209 GLN B N 1
ATOM 6197 C CA . GLN B 1 209 ? -12.266 26.359 -8.266 1 90.25 209 GLN B CA 1
ATOM 6198 C C . GLN B 1 209 ? -13.117 27.625 -8.273 1 90.25 209 GLN B C 1
ATOM 6200 O O . GLN B 1 209 ? -14.242 27.625 -8.773 1 90.25 209 GLN B O 1
ATOM 6205 N N . MET B 1 210 ? -12.609 28.672 -7.711 1 86.12 210 MET B N 1
ATOM 6206 C CA . MET B 1 210 ? -13.32 29.953 -7.668 1 86.12 210 MET B CA 1
ATOM 6207 C C . MET B 1 210 ? -12.906 30.844 -8.828 1 86.12 210 MET B C 1
ATOM 6209 O O . MET B 1 210 ? -13.734 31.531 -9.414 1 86.12 210 MET B O 1
ATOM 6213 N N . GLU B 1 211 ? -11.648 30.859 -9.023 1 77.5 211 GLU B N 1
ATOM 6214 C CA . GLU B 1 211 ? -11.133 31.75 -10.055 1 77.5 211 GLU B CA 1
ATOM 6215 C C . GLU B 1 211 ? -10.977 31.016 -11.391 1 77.5 211 GLU B C 1
ATOM 6217 O O . GLU B 1 211 ? -10.617 29.828 -11.414 1 77.5 211 GLU B O 1
ATOM 6222 N N . ALA B 1 212 ? -11.445 31.797 -12.383 1 69.94 212 ALA B N 1
ATOM 6223 C CA . ALA B 1 212 ? -11.219 31.25 -13.719 1 69.94 212 ALA B CA 1
ATOM 6224 C C . ALA B 1 212 ? -9.734 31.281 -14.07 1 69.94 212 ALA B C 1
ATOM 6226 O O . ALA B 1 212 ? -8.969 32.062 -13.508 1 69.94 212 ALA B O 1
ATOM 6227 N N . GLY B 1 213 ? -9.148 30.219 -14.672 1 64.25 213 GLY B N 1
ATOM 6228 C CA . GLY B 1 213 ? -7.758 30.234 -15.102 1 64.25 213 GLY B CA 1
ATOM 6229 C C . GLY B 1 213 ? -7.238 28.875 -15.508 1 64.25 213 GLY B C 1
ATOM 6230 O O . GLY B 1 213 ? -7.863 27.859 -15.219 1 64.25 213 GLY B O 1
ATOM 6231 N N . ASN B 1 214 ? -6.207 29.062 -16.234 1 59.03 214 ASN B N 1
ATOM 6232 C CA . ASN B 1 214 ? -5.672 27.875 -16.891 1 59.03 214 ASN B CA 1
ATOM 6233 C C . ASN B 1 214 ? -4.613 27.188 -16.031 1 59.03 214 ASN B C 1
ATOM 6235 O O . ASN B 1 214 ? -4.137 26.109 -16.375 1 59.03 214 ASN B O 1
ATOM 6239 N N . GLN B 1 215 ? -4.328 27.844 -14.891 1 64.75 215 GLN B N 1
ATOM 6240 C CA . GLN B 1 215 ? -3.293 27.172 -14.109 1 64.75 215 GLN B CA 1
ATOM 6241 C C . GLN B 1 215 ? -3.865 26 -13.328 1 64.75 215 GLN B C 1
ATOM 6243 O O . GLN B 1 215 ? -4.922 26.125 -12.703 1 64.75 215 GLN B O 1
ATOM 6248 N N . SER B 1 216 ? -3.242 24.922 -13.469 1 72.06 216 SER B N 1
ATOM 6249 C CA . SER B 1 216 ? -3.676 23.672 -12.859 1 72.06 216 SER B CA 1
ATOM 6250 C C . SER B 1 216 ? -3.883 23.828 -11.359 1 72.06 216 SER B C 1
ATOM 6252 O O . SER B 1 216 ? -4.832 23.266 -10.789 1 72.06 216 SER B O 1
ATOM 6254 N N . LEU B 1 217 ? -3.193 24.859 -10.766 1 79.38 217 LEU B N 1
ATOM 6255 C CA . LEU B 1 217 ? -3.262 25.016 -9.312 1 79.38 217 LEU B CA 1
ATOM 6256 C C . LEU B 1 217 ? -4.531 25.75 -8.906 1 79.38 217 LEU B C 1
ATOM 6258 O O . LEU B 1 217 ? -4.961 25.656 -7.75 1 79.38 217 LEU B O 1
ATOM 6262 N N . ASN B 1 218 ? -5.109 26.484 -9.766 1 81.94 218 ASN B N 1
ATOM 6263 C CA . ASN B 1 218 ? -6.316 27.25 -9.469 1 81.94 218 ASN B CA 1
ATOM 6264 C C . ASN B 1 218 ? -7.488 26.344 -9.125 1 81.94 218 ASN B C 1
ATOM 6266 O O . ASN B 1 218 ? -8.445 26.781 -8.477 1 81.94 218 ASN B O 1
ATOM 6270 N N . LYS B 1 219 ? -7.312 25.125 -9.555 1 86.62 219 LYS B N 1
ATOM 6271 C CA . LYS B 1 219 ? -8.391 24.172 -9.344 1 86.62 219 LYS B CA 1
ATOM 6272 C C . LYS B 1 219 ? -8.547 23.844 -7.859 1 86.62 219 LYS B C 1
ATOM 6274 O O . LYS B 1 219 ? -9.609 23.375 -7.43 1 86.62 219 LYS B O 1
ATOM 6279 N N . VAL B 1 220 ? -7.484 24.094 -7.023 1 90.5 220 VAL B N 1
ATOM 6280 C CA . VAL B 1 220 ? -7.586 23.688 -5.629 1 90.5 220 VAL B CA 1
ATOM 6281 C C . VAL B 1 220 ? -7.125 24.828 -4.723 1 90.5 220 VAL B C 1
ATOM 6283 O O . VAL B 1 220 ? -7.18 24.719 -3.496 1 90.5 220 VAL B O 1
ATOM 6286 N N . LYS B 1 221 ? -6.672 25.938 -5.246 1 90.62 221 LYS B N 1
ATOM 6287 C CA . LYS B 1 221 ? -6.086 27.031 -4.492 1 90.62 221 LYS B CA 1
ATOM 6288 C C . LYS B 1 221 ? -7.07 27.578 -3.459 1 90.62 221 LYS B C 1
ATOM 6290 O O . LYS B 1 221 ? -6.695 27.844 -2.312 1 90.62 221 LYS B O 1
ATOM 6295 N N . ALA B 1 222 ? -8.258 27.734 -3.877 1 94.38 222 ALA B N 1
ATOM 6296 C CA . ALA B 1 222 ? -9.266 28.312 -2.992 1 94.38 222 ALA B CA 1
ATOM 6297 C C . ALA B 1 222 ? -9.461 27.453 -1.75 1 94.38 222 ALA B C 1
ATOM 6299 O O . ALA B 1 222 ? -9.617 27.969 -0.642 1 94.38 222 ALA B O 1
ATOM 6300 N N . LEU B 1 223 ? -9.445 26.188 -1.939 1 96.06 223 LEU B N 1
ATOM 6301 C CA . LEU B 1 223 ? -9.625 25.281 -0.818 1 96.06 223 LEU B CA 1
ATOM 6302 C C . LEU B 1 223 ? -8.422 25.312 0.111 1 96.06 223 LEU B C 1
ATOM 6304 O O . LEU B 1 223 ? -8.57 25.328 1.334 1 96.06 223 LEU B O 1
ATOM 6308 N N . ILE B 1 224 ? -7.246 25.328 -0.427 1 94.31 224 ILE B N 1
ATOM 6309 C CA . ILE B 1 224 ? -6.016 25.359 0.354 1 94.31 224 ILE B CA 1
ATOM 6310 C C . ILE B 1 224 ? -5.957 26.656 1.162 1 94.31 224 ILE B C 1
ATOM 6312 O O . ILE B 1 224 ? -5.621 26.641 2.348 1 94.31 224 ILE B O 1
ATOM 6316 N N . ASP B 1 225 ? -6.301 27.688 0.504 1 94.88 225 ASP B N 1
ATOM 6317 C CA . ASP B 1 225 ? -6.328 28.984 1.189 1 94.88 225 ASP B CA 1
ATOM 6318 C C . ASP B 1 225 ? -7.34 28.969 2.332 1 94.88 225 ASP B C 1
ATOM 6320 O O . ASP B 1 225 ? -7.066 29.5 3.414 1 94.88 225 ASP B O 1
ATOM 6324 N N . LEU B 1 226 ? -8.453 28.469 2.045 1 97.19 226 LEU B N 1
ATOM 6325 C CA . LEU B 1 226 ? -9.477 28.391 3.08 1 97.19 226 LEU B CA 1
ATOM 6326 C C . LEU B 1 226 ? -9 27.547 4.254 1 97.19 226 LEU B C 1
ATOM 6328 O O . LEU B 1 226 ? -9.211 27.906 5.414 1 97.19 226 LEU B O 1
ATOM 6332 N N . PHE B 1 227 ? -8.422 26.422 3.982 1 97.62 227 PHE B N 1
ATOM 6333 C CA . PHE B 1 227 ? -7.883 25.562 5.027 1 97.62 227 PHE B CA 1
ATOM 6334 C C . PHE B 1 227 ? -6.898 26.328 5.902 1 97.62 227 PHE B C 1
ATOM 6336 O O . PHE B 1 227 ? -7 26.297 7.133 1 97.62 227 PHE B O 1
ATOM 6343 N N . ASN B 1 228 ? -5.949 26.953 5.266 1 97.31 228 ASN B N 1
ATOM 6344 C CA . ASN B 1 228 ? -4.918 27.703 5.984 1 97.31 228 ASN B CA 1
ATOM 6345 C C . ASN B 1 228 ? -5.52 28.797 6.852 1 97.31 228 ASN B C 1
ATOM 6347 O O . ASN B 1 228 ? -5.129 28.969 8.008 1 97.31 228 ASN B O 1
ATOM 6351 N N . LYS B 1 229 ? -6.438 29.438 6.293 1 96.94 229 LYS B N 1
ATOM 6352 C CA . LYS B 1 229 ? -7.102 30.516 7.039 1 96.94 229 LYS B CA 1
ATOM 6353 C C . LYS B 1 229 ? -7.875 29.953 8.227 1 96.94 229 LYS B C 1
ATOM 6355 O O . LYS B 1 229 ? -7.801 30.5 9.336 1 96.94 229 LYS B O 1
ATOM 6360 N N . THR B 1 230 ? -8.586 28.922 8.008 1 97.19 230 THR B N 1
ATOM 6361 C CA . THR B 1 230 ? -9.383 28.297 9.055 1 97.19 230 THR B CA 1
ATOM 6362 C C . THR B 1 230 ? -8.5 27.859 10.219 1 97.19 230 THR B C 1
ATOM 6364 O O . THR B 1 230 ? -8.797 28.141 11.375 1 97.19 230 THR B O 1
ATOM 6367 N N . MET B 1 231 ? -7.418 27.188 9.945 1 97.12 231 MET B N 1
ATOM 6368 C CA . MET B 1 231 ? -6.539 26.688 10.992 1 97.12 231 MET B CA 1
ATOM 6369 C C . MET B 1 231 ? -5.867 27.844 11.742 1 97.12 231 MET B C 1
ATOM 6371 O O . MET B 1 231 ? -5.68 27.766 12.961 1 97.12 231 MET B O 1
ATOM 6375 N N . GLU B 1 232 ? -5.527 28.844 10.992 1 95.5 232 GLU B N 1
ATOM 6376 C CA . GLU B 1 232 ? -4.93 30.031 11.617 1 95.5 232 GLU B CA 1
ATOM 6377 C C . GLU B 1 232 ? -5.887 30.672 12.617 1 95.5 232 GLU B C 1
ATOM 6379 O O . GLU B 1 232 ? -5.469 31.109 13.688 1 95.5 232 GLU B O 1
ATOM 6384 N N . ASP B 1 233 ? -7.129 30.656 12.289 1 95.06 233 ASP B N 1
ATOM 6385 C CA . ASP B 1 233 ? -8.133 31.297 13.133 1 95.06 233 ASP B CA 1
ATOM 6386 C C . ASP B 1 233 ? -8.539 30.391 14.297 1 95.06 233 ASP B C 1
ATOM 6388 O O . ASP B 1 233 ? -8.906 30.875 15.367 1 95.06 233 ASP B O 1
ATOM 6392 N N . LEU B 1 234 ? -8.383 29.172 14.117 1 95.25 234 LEU B N 1
ATOM 6393 C CA . LEU B 1 234 ? -8.992 28.203 15.031 1 95.25 234 LEU B CA 1
ATOM 6394 C C . LEU B 1 234 ? -7.992 27.766 16.094 1 95.25 234 LEU B C 1
ATOM 6396 O O . LEU B 1 234 ? -8.375 27.531 17.25 1 95.25 234 LEU B O 1
ATOM 6400 N N . TYR B 1 235 ? -6.73 27.656 15.766 1 96.19 235 TYR B N 1
ATOM 6401 C CA . TYR B 1 235 ? -5.801 26.953 16.641 1 96.19 235 TYR B CA 1
ATOM 6402 C C . TYR B 1 235 ? -4.422 27.609 16.609 1 96.19 235 TYR B C 1
ATOM 6404 O O . TYR B 1 235 ? -3.941 28 15.539 1 96.19 235 TYR B O 1
ATOM 6412 N N . TYR B 1 236 ? -3.834 27.766 17.734 1 97.06 236 TYR B N 1
ATOM 6413 C CA . TYR B 1 236 ? -2.438 28.172 17.812 1 97.06 236 TYR B CA 1
ATOM 6414 C C . TYR B 1 236 ? -1.541 27.016 18.219 1 97.06 236 TYR B C 1
ATOM 6416 O O . TYR B 1 236 ? -1.819 26.328 19.203 1 97.06 236 TYR B O 1
ATOM 6424 N N . PRO B 1 237 ? -0.501 26.734 17.5 1 97.12 237 PRO B N 1
ATOM 6425 C CA . PRO B 1 237 ? 0.34 25.547 17.75 1 97.12 237 PRO B CA 1
ATOM 6426 C C . PRO B 1 237 ? 1.198 25.688 19 1 97.12 237 PRO B C 1
ATOM 6428 O O . PRO B 1 237 ? 1.43 26.797 19.469 1 97.12 237 PRO B O 1
ATOM 6431 N N . ALA B 1 238 ? 1.68 24.562 19.516 1 96.44 238 ALA B N 1
ATOM 6432 C CA . ALA B 1 238 ? 2.689 24.516 20.562 1 96.44 238 ALA B CA 1
ATOM 6433 C C . ALA B 1 238 ? 4.031 25.047 20.062 1 96.44 238 ALA B C 1
ATOM 6435 O O . ALA B 1 238 ? 4.184 25.344 18.875 1 96.44 238 ALA B O 1
ATOM 6436 N N . ARG B 1 239 ? 4.91 25.172 20.969 1 97.06 239 ARG B N 1
ATOM 6437 C CA . ARG B 1 239 ? 6.211 25.781 20.688 1 97.06 239 ARG B CA 1
ATOM 6438 C C . ARG B 1 239 ? 6.945 25 19.594 1 97.06 239 ARG B C 1
ATOM 6440 O O . ARG B 1 239 ? 7.535 25.609 18.688 1 97.06 239 ARG B O 1
ATOM 6447 N N . GLU B 1 240 ? 6.906 23.703 19.656 1 97.88 240 GLU B N 1
ATOM 6448 C CA . GLU B 1 240 ? 7.633 22.875 18.703 1 97.88 240 GLU B CA 1
ATOM 6449 C C . GLU B 1 240 ? 6.797 22.625 17.453 1 97.88 240 GLU B C 1
ATOM 6451 O O . GLU B 1 240 ? 5.676 22.125 17.531 1 97.88 240 GLU B O 1
ATOM 6456 N N . VAL B 1 241 ? 7.309 23 16.344 1 97.88 241 VAL B N 1
ATOM 6457 C CA . VAL B 1 241 ? 6.645 22.797 15.055 1 97.88 241 VAL B CA 1
ATOM 6458 C C . VAL B 1 241 ? 7.602 22.141 14.07 1 97.88 241 VAL B C 1
ATOM 6460 O O . VAL B 1 241 ? 8.82 22.172 14.266 1 97.88 241 VAL B O 1
ATOM 6463 N N . THR B 1 242 ? 7.02 21.516 13.055 1 97.81 242 THR B N 1
ATOM 6464 C CA . THR B 1 242 ? 7.816 20.781 12.078 1 97.81 242 THR B CA 1
ATOM 6465 C C . THR B 1 242 ? 7.336 21.062 10.664 1 97.81 242 THR B C 1
ATOM 6467 O O . THR B 1 242 ? 6.133 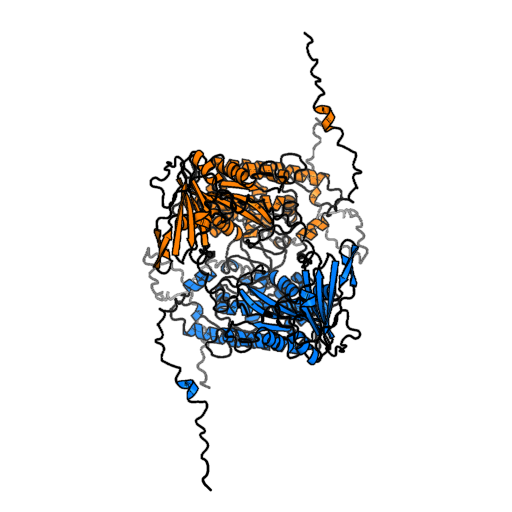21.172 10.414 1 97.81 242 THR B O 1
ATOM 6470 N N . ILE B 1 243 ? 8.32 21.234 9.742 1 96.44 243 ILE B N 1
ATOM 6471 C CA . ILE B 1 243 ? 8.023 21.328 8.312 1 96.44 243 ILE B CA 1
ATOM 6472 C C . ILE B 1 243 ? 8.523 20.062 7.609 1 96.44 243 ILE B C 1
ATOM 6474 O O . ILE B 1 243 ? 9.656 19.641 7.828 1 96.44 243 ILE B O 1
ATOM 6478 N N . ASP B 1 244 ? 7.684 19.469 6.883 1 92.75 244 ASP B N 1
ATOM 6479 C CA . ASP B 1 244 ? 8.047 18.297 6.09 1 92.75 244 ASP B CA 1
ATOM 6480 C C . ASP B 1 244 ? 7.098 18.125 4.906 1 92.75 244 ASP B C 1
ATOM 6482 O O . ASP B 1 244 ? 6.129 18.875 4.766 1 92.75 244 ASP B O 1
ATOM 6486 N N . GLU B 1 245 ? 7.488 17.188 4.051 1 88.38 245 GLU B N 1
ATOM 6487 C CA . GLU B 1 245 ? 6.688 16.922 2.857 1 88.38 245 GLU B CA 1
ATOM 6488 C C . GLU B 1 245 ? 5.695 15.789 3.1 1 88.38 245 GLU B C 1
ATOM 6490 O O . GLU B 1 245 ? 5.984 14.852 3.842 1 88.38 245 GLU B O 1
ATOM 6495 N N . SER B 1 246 ? 4.523 15.953 2.609 1 86.06 246 SER B N 1
ATOM 6496 C CA . SER B 1 246 ? 3.5 14.914 2.564 1 86.06 246 SER B CA 1
ATOM 6497 C C . SER B 1 246 ? 3.086 14.609 1.129 1 86.06 246 SER B C 1
ATOM 6499 O O . SER B 1 246 ? 3.018 15.508 0.291 1 86.06 246 SER B O 1
ATOM 6501 N N . MET B 1 247 ? 2.871 13.305 0.828 1 79.94 247 MET B N 1
ATOM 6502 C CA . MET B 1 247 ? 2.564 12.914 -0.545 1 79.94 247 MET B CA 1
ATOM 6503 C C . MET B 1 247 ? 1.129 12.414 -0.66 1 79.94 247 MET B C 1
ATOM 6505 O O . MET B 1 247 ? 0.683 11.602 0.155 1 79.94 247 MET B O 1
ATOM 6509 N N . ILE B 1 248 ? 0.411 13.008 -1.604 1 76.38 248 ILE B N 1
ATOM 6510 C CA . ILE B 1 248 ? -0.866 12.445 -2.027 1 76.38 248 ILE B CA 1
ATOM 6511 C C . ILE B 1 248 ? -0.64 11.453 -3.166 1 76.38 248 ILE B C 1
ATOM 6513 O O . ILE B 1 248 ? -0.093 11.812 -4.211 1 76.38 248 ILE B O 1
ATOM 6517 N N . LEU B 1 249 ? -0.982 10.195 -2.859 1 67.81 249 LEU B N 1
ATOM 6518 C CA . LEU B 1 249 ? -0.731 9.172 -3.869 1 67.81 249 LEU B CA 1
ATOM 6519 C C . LEU B 1 249 ? -1.438 9.516 -5.176 1 67.81 249 LEU B C 1
ATOM 6521 O O . LEU B 1 249 ? -2.641 9.789 -5.184 1 67.81 249 LEU B O 1
ATOM 6525 N N . TRP B 1 250 ? -0.707 9.656 -6.23 1 63.12 250 TRP B N 1
ATOM 6526 C CA . TRP B 1 250 ? -1.207 9.922 -7.578 1 63.12 250 TRP B CA 1
ATOM 6527 C C . TRP B 1 250 ? -0.296 9.289 -8.625 1 63.12 250 TRP B C 1
ATOM 6529 O O . TRP B 1 250 ? 0.888 9.625 -8.711 1 63.12 250 TRP B O 1
ATOM 6539 N N . THR B 1 251 ? -0.805 8.344 -9.344 1 53.75 251 THR B N 1
ATOM 6540 C CA . THR B 1 251 ? 0.025 7.645 -10.32 1 53.75 251 THR B CA 1
ATOM 6541 C C . THR B 1 251 ? -0.323 8.086 -11.742 1 53.75 251 THR B C 1
ATOM 6543 O O . THR B 1 251 ? 0.302 7.641 -12.703 1 53.75 251 THR B O 1
ATOM 6546 N N . GLY B 1 252 ? -1.32 9.086 -11.867 1 53.22 252 GLY B N 1
ATOM 6547 C CA . GLY B 1 252 ? -1.73 9.531 -13.188 1 53.22 252 GLY B CA 1
ATOM 6548 C C . GLY B 1 252 ? -0.842 10.625 -13.75 1 53.22 252 GLY B C 1
ATOM 6549 O O . GLY B 1 252 ? 0.2 10.945 -13.172 1 53.22 252 GLY B O 1
ATOM 6550 N N . ARG B 1 253 ? -1.155 11.016 -14.891 1 50.97 253 ARG B N 1
ATOM 6551 C CA . ARG B 1 253 ? -0.421 12.086 -15.562 1 50.97 253 ARG B CA 1
ATOM 6552 C C . ARG B 1 253 ? -0.705 13.438 -14.922 1 50.97 253 ARG B C 1
ATOM 6554 O O . ARG B 1 253 ? -1.864 13.797 -14.711 1 50.97 253 ARG B O 1
ATOM 6561 N N . LEU B 1 254 ? 0.229 13.984 -14.391 1 58.19 254 LEU B N 1
ATOM 6562 C CA . LEU B 1 254 ? 0.189 15.328 -13.812 1 58.19 254 LEU B CA 1
ATOM 6563 C C . LEU B 1 254 ? 1.549 16 -13.93 1 58.19 254 LEU B C 1
ATOM 6565 O O . LEU B 1 254 ? 2.576 15.406 -13.602 1 58.19 254 LEU B O 1
ATOM 6569 N N . HIS B 1 255 ? 1.529 17.125 -14.562 1 55.09 255 HIS B N 1
ATOM 6570 C CA . HIS B 1 255 ? 2.773 17.828 -14.859 1 55.09 255 HIS B CA 1
ATOM 6571 C C . HIS B 1 255 ? 3.617 18.016 -13.602 1 55.09 255 HIS B C 1
ATOM 6573 O O . HIS B 1 255 ? 4.848 18.062 -13.68 1 55.09 255 HIS B O 1
ATOM 6579 N N . PHE B 1 256 ? 2.977 18.062 -12.477 1 53.19 256 PHE B N 1
ATOM 6580 C CA . PHE B 1 256 ? 3.773 18.312 -11.281 1 53.19 256 PHE B CA 1
ATOM 6581 C C . PHE B 1 256 ? 3.785 17.094 -10.367 1 53.19 256 PHE B C 1
ATOM 6583 O O . PHE B 1 256 ? 3.918 17.234 -9.148 1 53.19 256 PHE B O 1
ATOM 6590 N N . ARG B 1 257 ? 3.623 16.016 -10.969 1 56 257 ARG B N 1
ATOM 6591 C CA . ARG B 1 257 ? 3.773 14.773 -10.219 1 56 257 ARG B CA 1
ATOM 6592 C C . ARG B 1 257 ? 5.207 14.602 -9.719 1 56 257 ARG B C 1
ATOM 6594 O O . ARG B 1 257 ? 6.156 14.922 -10.438 1 56 257 ARG B O 1
ATOM 6601 N N . GLN B 1 258 ? 5.293 14.219 -8.422 1 63.28 258 GLN B N 1
ATOM 6602 C CA . GLN B 1 258 ? 6.609 14.094 -7.805 1 63.28 258 GLN B CA 1
ATOM 6603 C C . GLN B 1 258 ? 6.934 12.641 -7.492 1 63.28 258 GLN B C 1
ATOM 6605 O O . GLN B 1 258 ? 6.031 11.812 -7.34 1 63.28 258 GLN B O 1
ATOM 6610 N N . TYR B 1 259 ? 8.18 12.266 -7.668 1 56.38 259 TYR B N 1
ATOM 6611 C CA . TYR B 1 259 ? 8.719 10.969 -7.273 1 56.38 259 TYR B CA 1
ATOM 6612 C C . TYR B 1 259 ? 9.625 11.109 -6.051 1 56.38 259 TYR B C 1
ATOM 6614 O O . TYR B 1 259 ? 10.617 11.836 -6.086 1 56.38 259 TYR B O 1
ATOM 6622 N N . LEU B 1 260 ? 9.172 10.555 -4.949 1 55.47 260 LEU B N 1
ATOM 6623 C CA . LEU B 1 260 ? 9.992 10.555 -3.742 1 55.47 260 LEU B CA 1
ATOM 6624 C C . LEU B 1 260 ? 10.477 9.148 -3.416 1 55.47 260 LEU B C 1
ATOM 6626 O O . LEU B 1 260 ? 9.688 8.289 -3.016 1 55.47 260 LEU B O 1
ATOM 6630 N N . LYS B 1 261 ? 11.758 8.812 -3.621 1 53.38 261 LYS B N 1
ATOM 6631 C CA . LYS B 1 261 ? 12.375 7.492 -3.529 1 53.38 261 LYS B CA 1
ATOM 6632 C C . LYS B 1 261 ? 12.156 6.875 -2.15 1 53.38 261 LYS B C 1
ATOM 6634 O O . LYS B 1 261 ? 11.891 5.68 -2.033 1 53.38 261 LYS B O 1
ATOM 6639 N N . ASN B 1 262 ? 12.195 7.703 -1.174 1 51.91 262 ASN B N 1
ATOM 6640 C CA . ASN B 1 262 ? 12.227 7.16 0.18 1 51.91 262 ASN B CA 1
ATOM 6641 C C . ASN B 1 262 ? 10.828 7.008 0.761 1 51.91 262 ASN B C 1
ATOM 6643 O O . ASN B 1 262 ? 10.664 6.59 1.907 1 51.91 262 ASN B O 1
ATOM 6647 N N . LYS B 1 263 ? 9.867 7.395 -0.051 1 54.88 263 LYS B N 1
ATOM 6648 C CA . LYS B 1 263 ? 8.508 7.266 0.461 1 54.88 263 LYS B CA 1
ATOM 6649 C C . LYS B 1 263 ? 7.832 6.012 -0.083 1 54.88 263 LYS B C 1
ATOM 6651 O O . LYS B 1 263 ? 8.211 5.508 -1.144 1 54.88 263 LYS B O 1
ATOM 6656 N N . VAL B 1 264 ? 7.047 5.422 0.739 1 55.22 264 VAL B N 1
ATOM 6657 C CA . VAL B 1 264 ? 6.289 4.242 0.334 1 55.22 264 VAL B CA 1
ATOM 6658 C C . VAL B 1 264 ? 5.543 4.527 -0.968 1 55.22 264 VAL B C 1
ATOM 6660 O O . VAL B 1 264 ? 5.578 3.723 -1.901 1 55.22 264 VAL B O 1
ATOM 6663 N N . HIS B 1 265 ? 4.91 5.656 -0.975 1 58.41 265 HIS B N 1
ATOM 6664 C CA . HIS B 1 265 ? 4.246 6.105 -2.191 1 58.41 265 HIS B CA 1
ATOM 6665 C C . HIS B 1 265 ? 5.133 7.062 -2.984 1 58.41 265 HIS B C 1
ATOM 6667 O O . HIS B 1 265 ? 5.211 8.25 -2.666 1 58.41 265 HIS B O 1
ATOM 6673 N N . LYS B 1 266 ? 5.738 6.461 -3.951 1 58.84 266 LYS B N 1
ATOM 6674 C CA . LYS B 1 266 ? 6.828 7.191 -4.594 1 58.84 266 LYS B CA 1
ATOM 6675 C C . LYS B 1 266 ? 6.289 8.242 -5.555 1 58.84 266 LYS B C 1
ATOM 6677 O O . LYS B 1 266 ? 6.91 9.289 -5.75 1 58.84 266 LYS B O 1
ATOM 6682 N N . TYR B 1 267 ? 5.047 7.992 -6.016 1 62.12 267 TYR B N 1
ATOM 6683 C CA . TYR B 1 267 ? 4.531 8.93 -7.004 1 62.12 267 TYR B CA 1
ATOM 6684 C C . TYR B 1 267 ? 3.277 9.633 -6.492 1 62.12 267 TYR B C 1
ATOM 6686 O O . TYR B 1 267 ? 2.42 9 -5.867 1 62.12 267 TYR B O 1
ATOM 6694 N N . GLY B 1 268 ? 3.326 10.938 -6.523 1 74 268 GLY B N 1
ATOM 6695 C CA . GLY B 1 268 ? 2.107 11.633 -6.137 1 74 268 GLY B CA 1
ATOM 6696 C C . GLY B 1 268 ? 2.25 13.148 -6.152 1 74 268 GLY B C 1
ATOM 6697 O O . GLY B 1 268 ? 3.125 13.68 -6.836 1 74 268 GLY B O 1
ATOM 6698 N N . ILE B 1 269 ? 1.229 13.781 -5.602 1 79.81 269 ILE B N 1
ATOM 6699 C CA . ILE B 1 269 ? 1.189 15.227 -5.426 1 79.81 269 ILE B CA 1
ATOM 6700 C C . ILE B 1 269 ? 1.832 15.602 -4.09 1 79.81 269 ILE B C 1
ATOM 6702 O O . ILE B 1 269 ? 1.478 15.047 -3.047 1 79.81 269 ILE B O 1
ATOM 6706 N N . LYS B 1 270 ? 2.793 16.484 -4.246 1 82.38 270 LYS B N 1
ATOM 6707 C CA . LYS B 1 270 ? 3.576 16.844 -3.064 1 82.38 270 LYS B CA 1
ATOM 6708 C C . LYS B 1 270 ? 2.947 18.016 -2.324 1 82.38 270 LYS B C 1
ATOM 6710 O O . LYS B 1 270 ? 2.598 19.031 -2.939 1 82.38 270 LYS B O 1
ATOM 6715 N N . LEU B 1 271 ? 2.781 17.828 -1.013 1 89 271 LEU B N 1
ATOM 6716 C CA . LEU B 1 271 ? 2.346 18.891 -0.114 1 89 271 LEU B CA 1
ATOM 6717 C C . LEU B 1 271 ? 3.441 19.234 0.886 1 89 271 LEU B C 1
ATOM 6719 O O . LEU B 1 271 ? 4.059 18.344 1.476 1 89 271 LEU B O 1
ATOM 6723 N N . TYR B 1 272 ? 3.748 20.578 0.957 1 92.19 272 TYR B N 1
ATOM 6724 C CA . TYR B 1 272 ? 4.527 21.047 2.094 1 92.19 272 TYR B CA 1
ATOM 6725 C C . TYR B 1 272 ? 3.631 21.344 3.289 1 92.19 272 TYR B C 1
ATOM 6727 O O . TYR B 1 272 ? 2.617 22.031 3.156 1 92.19 272 TYR B O 1
ATOM 6735 N N . MET B 1 273 ? 4.023 20.781 4.406 1 96.12 273 MET B N 1
ATOM 6736 C CA . MET B 1 273 ? 3.129 20.875 5.555 1 96.12 273 MET B CA 1
ATOM 6737 C C . MET B 1 273 ? 3.865 21.406 6.777 1 96.12 273 MET B C 1
ATOM 6739 O O . MET B 1 273 ? 5.02 21.047 7.02 1 96.12 273 MET B O 1
ATOM 6743 N N . LEU B 1 274 ? 3.244 22.328 7.457 1 98.06 274 LEU B N 1
ATOM 6744 C CA . LEU B 1 274 ? 3.623 22.75 8.805 1 98.06 274 LEU B CA 1
ATOM 6745 C C . LEU B 1 274 ? 2.75 22.062 9.852 1 98.06 274 LEU B C 1
ATOM 6747 O O . LEU B 1 274 ? 1.521 22.156 9.805 1 98.06 274 LEU B O 1
ATOM 6751 N N . ALA B 1 275 ? 3.35 21.312 10.766 1 97.81 275 ALA B N 1
ATOM 6752 C CA . ALA B 1 275 ? 2.592 20.594 11.781 1 97.81 275 ALA B CA 1
ATOM 6753 C C . ALA B 1 275 ? 3.117 20.906 13.18 1 97.81 275 ALA B C 1
ATOM 6755 O O . ALA B 1 275 ? 4.301 21.203 13.352 1 97.81 275 ALA B O 1
ATOM 6756 N N . GLU B 1 276 ? 2.256 20.906 14.117 1 96.31 276 GLU B N 1
ATOM 6757 C CA . GLU B 1 276 ? 2.625 21.062 15.523 1 96.31 276 GLU B CA 1
ATOM 6758 C C . GLU B 1 276 ? 3.014 19.719 16.125 1 96.31 276 GLU B C 1
ATOM 6760 O O . GLU B 1 276 ? 2.715 18.656 15.57 1 96.31 276 GLU B O 1
ATOM 6765 N N . LYS B 1 277 ? 3.654 19.656 17.234 1 94.94 277 LYS B N 1
ATOM 6766 C CA . LYS B 1 277 ? 4.34 18.5 17.828 1 94.94 277 LYS B CA 1
ATOM 6767 C C . LYS B 1 277 ? 3.389 17.328 17.984 1 94.94 277 LYS B C 1
ATOM 6769 O O . LYS B 1 277 ? 3.82 16.172 17.984 1 94.94 277 LYS B O 1
ATOM 6774 N N . HIS B 1 278 ? 2.096 17.578 18.062 1 94.19 278 HIS B N 1
ATOM 6775 C CA . HIS B 1 278 ? 1.149 16.5 18.281 1 94.19 278 HIS B CA 1
ATOM 6776 C C . HIS B 1 278 ? 0.588 15.992 16.953 1 94.19 278 HIS B C 1
ATOM 6778 O O . HIS B 1 278 ? -0.24 15.078 16.922 1 94.19 278 HIS B O 1
ATOM 6784 N N . GLY B 1 279 ? 0.977 16.625 15.891 1 95.81 279 GLY B N 1
ATOM 6785 C CA . GLY B 1 279 ? 0.595 16.125 14.578 1 95.81 279 GLY B CA 1
ATOM 6786 C C . GLY B 1 279 ? -0.491 16.953 13.922 1 95.81 279 GLY B C 1
ATOM 6787 O O . GLY B 1 279 ? -0.954 16.625 12.828 1 95.81 279 GLY B O 1
ATOM 6788 N N . ILE B 1 280 ? -0.948 18.031 14.57 1 97.56 280 ILE B N 1
ATOM 6789 C CA . ILE B 1 280 ? -1.966 18.891 13.969 1 97.56 280 ILE B CA 1
ATOM 6790 C C . ILE B 1 280 ? -1.372 19.641 12.781 1 97.56 280 ILE B C 1
ATOM 6792 O O . ILE B 1 280 ? -0.332 20.297 12.906 1 97.56 280 ILE B O 1
ATOM 6796 N N . CYS B 1 281 ? -2.014 19.484 11.656 1 98 281 CYS B N 1
ATOM 6797 C CA . CYS B 1 281 ? -1.58 20.219 10.461 1 98 281 CYS B CA 1
ATOM 6798 C C . CYS B 1 281 ? -2.01 21.672 10.523 1 98 281 CYS B C 1
ATOM 6800 O O . CYS B 1 281 ? -3.205 21.969 10.547 1 9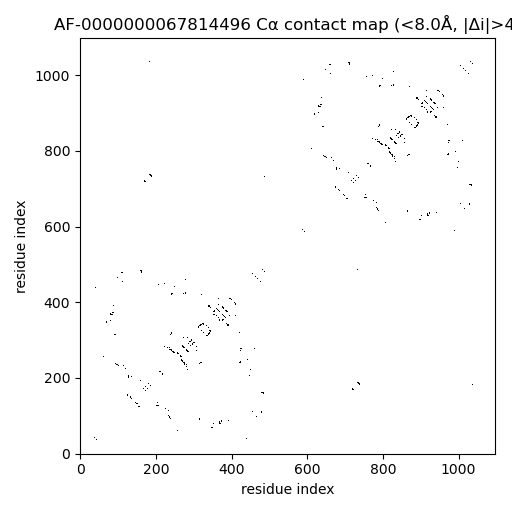8 281 CYS B O 1
ATOM 6802 N N . MET B 1 282 ? -1.063 22.562 10.484 1 97.75 282 MET B N 1
ATOM 6803 C CA . MET B 1 282 ? -1.345 23.984 10.656 1 97.75 282 MET B CA 1
ATOM 6804 C C . MET B 1 282 ? -1.492 24.688 9.305 1 97.75 282 MET B C 1
ATOM 6806 O O . MET B 1 282 ? -2.35 25.547 9.141 1 97.75 282 MET B O 1
ATOM 6810 N N . LYS B 1 283 ? -0.635 24.312 8.469 1 97.56 283 LYS B N 1
ATOM 6811 C CA . LYS B 1 283 ? -0.592 24.953 7.16 1 97.56 283 LYS B CA 1
ATOM 6812 C C . LYS B 1 283 ? -0.103 24 6.082 1 97.56 283 LYS B C 1
ATOM 6814 O O . LYS B 1 283 ? 0.737 23.125 6.352 1 97.56 283 LYS B O 1
ATOM 6819 N N . ILE B 1 284 ? -0.699 24.141 4.891 1 96.25 284 ILE B N 1
ATOM 6820 C CA . ILE B 1 284 ? -0.26 23.312 3.777 1 96.25 284 ILE B CA 1
ATOM 6821 C C . ILE B 1 284 ? -0.01 24.172 2.547 1 96.25 284 ILE B C 1
ATOM 6823 O O . ILE B 1 284 ? -0.617 25.234 2.395 1 96.25 284 ILE B O 1
ATOM 6827 N N . HIS B 1 285 ? 0.948 23.797 1.805 1 92.56 285 HIS B N 1
ATOM 6828 C CA . HIS B 1 285 ? 1.247 24.406 0.513 1 92.56 285 HIS B CA 1
ATOM 6829 C C . HIS B 1 285 ? 1.449 23.344 -0.562 1 92.56 285 HIS B C 1
ATOM 6831 O O . HIS B 1 285 ? 2.273 22.438 -0.401 1 92.56 285 HIS B O 1
ATOM 6837 N N . LEU B 1 286 ? 0.616 23.422 -1.588 1 88.44 286 LEU B N 1
ATOM 6838 C CA . LEU B 1 286 ? 0.727 22.469 -2.688 1 88.44 286 LEU B CA 1
ATOM 6839 C C . LEU B 1 286 ? 1.843 22.875 -3.646 1 88.44 286 LEU B C 1
ATOM 6841 O O . LEU B 1 286 ? 1.896 24.016 -4.094 1 88.44 286 LEU B O 1
ATOM 6845 N N . TYR B 1 287 ? 2.682 21.922 -3.93 1 80.12 287 TYR B N 1
ATOM 6846 C CA . TYR B 1 287 ? 3.795 22.188 -4.832 1 80.12 287 TYR B CA 1
ATOM 6847 C C . TYR B 1 287 ? 3.361 22.062 -6.289 1 80.12 287 TYR B C 1
ATOM 6849 O O . TYR B 1 287 ? 2.922 20.984 -6.715 1 80.12 287 TYR B O 1
ATOM 6857 N N . ALA B 1 288 ? 3.426 23.109 -7.035 1 71.5 288 ALA B N 1
ATOM 6858 C CA . ALA B 1 288 ? 3.006 23.094 -8.438 1 71.5 288 ALA B CA 1
ATOM 6859 C C . ALA B 1 288 ? 4.211 23.062 -9.367 1 71.5 288 ALA B C 1
ATOM 6861 O O . ALA B 1 288 ? 4.16 23.625 -10.477 1 71.5 288 ALA B O 1
ATOM 6862 N N . GLY B 1 289 ? 5.238 22.469 -8.922 1 62.81 289 GLY B N 1
ATOM 6863 C CA . GLY B 1 289 ? 6.395 22.375 -9.797 1 62.81 289 GLY B CA 1
ATOM 6864 C C . GLY B 1 289 ? 7.18 23.672 -9.891 1 62.81 289 GLY B C 1
ATOM 6865 O O . GLY B 1 289 ? 6.996 24.578 -9.07 1 62.81 289 GLY B O 1
ATOM 6866 N N . SER B 1 290 ? 8.07 23.719 -10.812 1 59.69 290 SER B N 1
ATOM 6867 C CA . SER B 1 290 ? 8.969 24.859 -11.016 1 59.69 290 SER B CA 1
ATOM 6868 C C . SER B 1 290 ? 8.188 26.109 -11.406 1 59.69 290 SER B C 1
ATOM 6870 O O . SER B 1 290 ? 8.672 27.219 -11.219 1 59.69 290 SER B O 1
ATOM 6872 N N . GLN B 1 291 ? 6.98 25.844 -11.758 1 58.88 291 GLN B N 1
ATOM 6873 C CA . GLN B 1 291 ? 6.188 26.969 -12.211 1 58.88 291 GLN B CA 1
ATOM 6874 C C . GLN B 1 291 ? 5.344 27.547 -11.07 1 58.88 291 GLN B C 1
ATOM 6876 O O . GLN B 1 291 ? 4.535 28.453 -11.289 1 58.88 291 GLN B O 1
ATOM 6881 N N . ASP B 1 292 ? 5.684 27.031 -9.93 1 66.19 292 ASP B N 1
ATOM 6882 C CA . ASP B 1 292 ? 4.973 27.594 -8.789 1 66.19 292 ASP B CA 1
ATOM 6883 C C . ASP B 1 292 ? 5.305 29.078 -8.609 1 66.19 292 ASP B C 1
ATOM 6885 O O . ASP B 1 292 ? 6.469 29.438 -8.438 1 66.19 292 ASP B O 1
ATOM 6889 N N . GLN B 1 293 ? 4.34 29.938 -8.688 1 66.88 293 GLN B N 1
ATOM 6890 C CA . GLN B 1 293 ? 4.543 31.375 -8.664 1 66.88 293 GLN B CA 1
ATOM 6891 C C . GLN B 1 293 ? 4.965 31.844 -7.273 1 66.88 293 GLN B C 1
ATOM 6893 O O . GLN B 1 293 ? 5.656 32.875 -7.141 1 66.88 293 GLN B O 1
ATOM 6898 N N . VAL B 1 294 ? 4.645 31.109 -6.355 1 71 294 VAL B N 1
ATOM 6899 C CA . VAL B 1 294 ? 4.879 31.547 -4.988 1 71 294 VAL B CA 1
ATOM 6900 C C . VAL B 1 294 ? 6.246 31.062 -4.512 1 71 294 VAL B C 1
ATOM 6902 O O . VAL B 1 294 ? 7.02 31.828 -3.932 1 71 294 VAL B O 1
ATOM 6905 N N . VAL B 1 295 ? 6.543 29.828 -4.812 1 72.62 295 VAL B N 1
ATOM 6906 C CA . VAL B 1 295 ? 7.727 29.266 -4.18 1 72.62 295 VAL B CA 1
ATOM 6907 C C . VAL B 1 295 ? 8.695 28.766 -5.25 1 72.62 295 VAL B C 1
ATOM 6909 O O . VAL B 1 295 ? 9.789 28.281 -4.934 1 72.62 295 VAL B O 1
ATOM 6912 N N . GLY B 1 296 ? 8.297 28.906 -6.492 1 68.88 296 GLY B N 1
ATOM 6913 C CA . GLY B 1 296 ? 9.141 28.391 -7.555 1 68.88 296 GLY B CA 1
ATOM 6914 C C . GLY B 1 296 ? 10.398 29.219 -7.77 1 68.88 296 GLY B C 1
ATOM 6915 O O . GLY B 1 296 ? 10.516 30.328 -7.25 1 68.88 296 GLY B O 1
ATOM 6916 N N . GLY B 1 297 ? 11.492 28.594 -8.375 1 68.31 297 GLY B N 1
ATOM 6917 C CA . GLY B 1 297 ? 12.695 29.312 -8.773 1 68.31 297 GLY B CA 1
ATOM 6918 C C . GLY B 1 297 ? 13.828 29.172 -7.77 1 68.31 297 GLY B C 1
ATOM 6919 O O . GLY B 1 297 ? 13.922 28.172 -7.062 1 68.31 297 GLY B O 1
ATOM 6920 N N . LYS B 1 298 ? 14.664 30.188 -7.82 1 72.75 298 LYS B N 1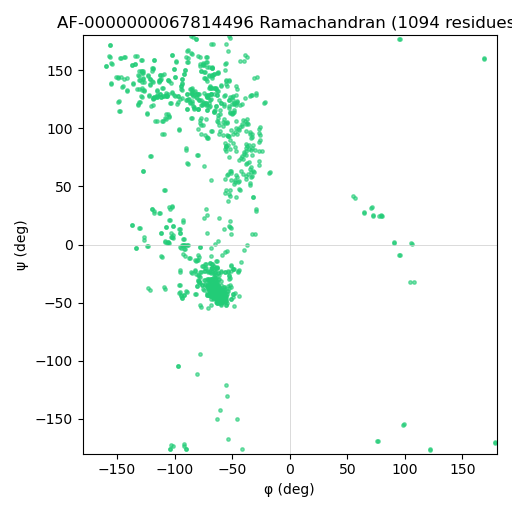
ATOM 6921 C CA . LYS B 1 298 ? 15.828 30.188 -6.941 1 72.75 298 LYS B CA 1
ATOM 6922 C C . LYS B 1 298 ? 15.406 30.297 -5.477 1 72.75 298 LYS B C 1
ATOM 6924 O O . LYS B 1 298 ? 14.492 31.047 -5.145 1 72.75 298 LYS B O 1
ATOM 6929 N N . ASP B 1 299 ? 15.945 29.531 -4.586 1 78.81 299 ASP B N 1
ATOM 6930 C CA . ASP B 1 299 ? 15.688 29.562 -3.152 1 78.81 299 ASP B CA 1
ATOM 6931 C C . ASP B 1 299 ? 14.289 29.031 -2.838 1 78.81 299 ASP B C 1
ATOM 6933 O O . ASP B 1 299 ? 13.594 29.562 -1.97 1 78.81 299 ASP B O 1
ATOM 6937 N N . HIS B 1 300 ? 13.883 28.156 -3.598 1 82.5 300 HIS B N 1
ATOM 6938 C CA . HIS B 1 300 ? 12.57 27.531 -3.463 1 82.5 300 HIS B CA 1
ATOM 6939 C C . HIS B 1 300 ? 12.328 27.062 -2.031 1 82.5 300 HIS B C 1
ATOM 6941 O O . HIS B 1 300 ? 11.281 27.359 -1.449 1 82.5 300 HIS B O 1
ATOM 6947 N N . VAL B 1 301 ? 13.305 26.5 -1.478 1 83.06 301 VAL B N 1
ATOM 6948 C CA . VAL B 1 301 ? 13.156 25.891 -0.154 1 83.06 301 VAL B CA 1
ATOM 6949 C C . VAL B 1 301 ? 12.961 27 0.889 1 83.06 301 VAL B C 1
ATOM 6951 O O . VAL B 1 301 ? 12.102 26.875 1.767 1 83.06 301 VAL B O 1
ATOM 6954 N N . LYS B 1 302 ? 13.734 28.047 0.752 1 86.69 302 LYS B N 1
ATOM 6955 C CA . LYS B 1 302 ? 13.617 29.172 1.669 1 86.69 302 LYS B CA 1
ATOM 6956 C C . LYS B 1 302 ? 12.242 29.828 1.568 1 86.69 302 LYS B C 1
ATOM 6958 O O . LYS B 1 302 ? 11.641 30.172 2.586 1 86.69 302 LYS B O 1
ATOM 6963 N N . LYS B 1 303 ? 11.805 29.891 0.403 1 89.06 303 LYS B N 1
ATOM 6964 C CA . LYS B 1 303 ? 10.492 30.5 0.181 1 89.06 303 LYS B CA 1
ATOM 6965 C C . LYS B 1 303 ? 9.383 29.656 0.801 1 89.06 303 LYS B C 1
ATOM 6967 O O . LYS B 1 303 ? 8.453 30.188 1.407 1 89.06 303 LYS B O 1
ATOM 6972 N N . VAL B 1 304 ? 9.492 28.406 0.662 1 90.75 304 VAL B N 1
ATOM 6973 C CA . VAL B 1 304 ? 8.516 27.484 1.226 1 90.75 304 VAL B CA 1
ATOM 6974 C C . VAL B 1 304 ? 8.461 27.641 2.744 1 90.75 304 VAL B C 1
ATOM 6976 O O . VAL B 1 304 ? 7.383 27.766 3.326 1 90.75 304 VAL B O 1
ATOM 6979 N N . MET B 1 305 ? 9.602 27.688 3.383 1 94.19 305 MET B N 1
ATOM 6980 C CA . MET B 1 305 ? 9.672 27.812 4.836 1 94.19 305 MET B CA 1
ATOM 6981 C C . MET B 1 305 ? 9.094 29.156 5.297 1 94.19 305 MET B C 1
ATOM 6983 O O . MET B 1 305 ? 8.391 29.219 6.305 1 94.19 305 MET B O 1
ATOM 6987 N N . ARG B 1 306 ? 9.383 30.188 4.492 1 93.19 306 ARG B N 1
ATOM 6988 C CA . ARG B 1 306 ? 8.867 31.5 4.824 1 93.19 306 ARG B CA 1
ATOM 6989 C C . ARG B 1 306 ? 7.344 31.531 4.746 1 93.19 306 ARG B C 1
ATOM 6991 O O . ARG B 1 306 ? 6.68 32.094 5.621 1 93.19 306 ARG B O 1
ATOM 6998 N N . VAL B 1 307 ? 6.863 30.859 3.768 1 92.75 307 VAL B N 1
ATOM 6999 C CA . VAL B 1 307 ? 5.418 30.844 3.557 1 92.75 307 VAL B CA 1
ATOM 7000 C C . VAL B 1 307 ? 4.738 30.062 4.676 1 92.75 307 VAL B C 1
ATOM 7002 O O . VAL B 1 307 ? 3.756 30.531 5.258 1 92.75 307 VAL B O 1
ATOM 7005 N N . LEU B 1 308 ? 5.27 28.969 5.031 1 95.88 308 LEU B N 1
ATOM 7006 C CA . LEU B 1 308 ? 4.66 28.094 6.027 1 95.88 308 LEU B CA 1
ATOM 7007 C C . LEU B 1 308 ? 4.773 28.688 7.422 1 95.88 308 LEU B C 1
ATOM 7009 O O . LEU B 1 308 ? 3.859 28.547 8.242 1 95.88 308 LEU B O 1
ATOM 7013 N N . MET B 1 309 ? 5.852 29.5 7.688 1 96.31 309 MET B N 1
ATOM 7014 C CA . MET B 1 309 ? 6.102 30.031 9.023 1 96.31 309 MET B CA 1
ATOM 7015 C C . MET B 1 309 ? 5.656 31.5 9.125 1 96.31 309 MET B C 1
ATOM 7017 O O . MET B 1 309 ? 5.844 32.125 10.156 1 96.31 309 MET B O 1
ATOM 7021 N N . SER B 1 310 ? 5.043 32.031 8.141 1 93.56 310 SER B N 1
ATOM 7022 C CA . SER B 1 310 ? 4.762 33.438 8.016 1 93.56 310 SER B CA 1
ATOM 7023 C C . SER B 1 310 ? 4.055 33.969 9.266 1 93.56 310 SER B C 1
ATOM 7025 O O . SER B 1 310 ? 4.359 35.062 9.742 1 93.56 310 SER B O 1
ATOM 7027 N N . ASN B 1 311 ? 3.205 33.312 9.906 1 92.25 311 ASN B N 1
ATOM 7028 C CA . ASN B 1 311 ? 2.436 33.781 11.039 1 92.25 311 ASN B CA 1
ATOM 7029 C C . ASN B 1 311 ? 2.992 33.281 12.359 1 92.25 311 ASN B C 1
ATOM 7031 O O . ASN B 1 311 ? 2.418 33.531 13.422 1 92.25 311 ASN B O 1
ATOM 7035 N N . TYR B 1 312 ? 4.152 32.656 12.305 1 95.56 312 TYR B N 1
ATOM 7036 C CA . TYR B 1 312 ? 4.621 31.984 13.516 1 95.56 312 TYR B CA 1
ATOM 7037 C C . TYR B 1 312 ? 6.059 32.375 13.828 1 95.56 312 TYR B C 1
ATOM 7039 O O . TYR B 1 312 ? 6.703 31.766 14.688 1 95.56 312 TYR B O 1
ATOM 7047 N N . VAL B 1 313 ? 6.484 33.406 13.164 1 95.56 313 VAL B N 1
ATOM 7048 C CA . VAL B 1 313 ? 7.816 33.938 13.453 1 95.56 313 VAL B CA 1
ATOM 7049 C C . VAL B 1 313 ? 7.738 34.969 14.562 1 95.56 313 VAL B C 1
ATOM 7051 O O . VAL B 1 313 ? 6.652 35.438 14.906 1 95.56 313 VAL B O 1
ATOM 7054 N N . HIS B 1 314 ? 8.844 35.281 15.227 1 95.5 314 HIS B N 1
ATOM 7055 C CA . HIS B 1 314 ? 8.977 36.281 16.297 1 95.5 314 HIS B CA 1
ATOM 7056 C C . HIS B 1 314 ? 8.156 35.875 17.516 1 95.5 314 HIS B C 1
ATOM 7058 O O . HIS B 1 314 ? 7.594 36.75 18.188 1 95.5 314 HIS B O 1
ATOM 7064 N N . LYS B 1 315 ? 7.98 34.656 17.688 1 95.44 315 LYS B N 1
ATOM 7065 C CA . LYS B 1 315 ? 7.168 34.188 18.797 1 95.44 315 LYS B CA 1
ATOM 7066 C C . LYS B 1 315 ? 7.926 33.156 19.641 1 95.44 315 LYS B C 1
ATOM 7068 O O . LYS B 1 315 ? 7.344 32.5 20.516 1 95.44 315 LYS B O 1
ATOM 7073 N N . GLY B 1 316 ? 9.18 32.969 19.25 1 96.19 316 GLY B N 1
ATOM 7074 C CA . GLY B 1 316 ? 10.008 32.062 20.031 1 96.19 316 GLY B CA 1
ATOM 7075 C C . GLY B 1 316 ? 9.727 30.594 19.719 1 96.19 316 GLY B C 1
ATOM 7076 O O . GLY B 1 316 ? 9.898 29.734 20.594 1 96.19 316 GLY B O 1
ATOM 7077 N N . HIS B 1 317 ? 9.242 30.25 18.562 1 97.19 317 HIS B N 1
ATOM 7078 C CA . HIS B 1 317 ? 8.961 28.875 18.172 1 97.19 317 HIS B CA 1
ATOM 7079 C C . HIS B 1 317 ? 10.258 28.094 17.922 1 97.19 317 HIS B C 1
ATOM 7081 O O . HIS B 1 317 ? 11.305 28.703 17.688 1 97.19 317 HIS B O 1
ATOM 7087 N N . SER B 1 318 ? 10.188 26.781 18.109 1 97.38 318 SER B N 1
ATOM 7088 C CA . SER B 1 318 ? 11.266 25.859 17.766 1 97.38 318 SER B CA 1
ATOM 7089 C C . SER B 1 318 ? 10.898 25.016 16.547 1 97.38 318 SER B C 1
ATOM 7091 O O . SER B 1 318 ? 10.07 24.109 16.641 1 97.38 318 SER B O 1
ATOM 7093 N N . LEU B 1 319 ? 11.555 25.312 15.438 1 97.81 319 LEU B N 1
ATOM 7094 C CA . LEU B 1 319 ? 11.234 24.672 14.164 1 97.81 319 LEU B CA 1
ATOM 7095 C C . LEU B 1 319 ? 12.18 23.5 13.891 1 97.81 319 LEU B C 1
ATOM 7097 O O . LEU B 1 319 ? 13.398 23.641 14.031 1 97.81 319 LEU B O 1
ATOM 7101 N N . TYR B 1 320 ? 11.625 22.391 13.602 1 97.81 320 TYR B N 1
ATOM 7102 C CA . TYR B 1 320 ? 12.398 21.203 13.234 1 97.81 320 TYR B CA 1
ATOM 7103 C C . TYR B 1 320 ? 12.219 20.875 11.766 1 97.81 320 TYR B C 1
ATOM 7105 O O . TYR B 1 320 ? 11.086 20.859 11.258 1 97.81 320 TYR B O 1
ATOM 7113 N N . VAL B 1 321 ? 13.359 20.562 11.023 1 95.81 321 VAL B N 1
ATOM 7114 C CA . VAL B 1 321 ? 13.305 20.328 9.586 1 95.81 321 VAL B CA 1
ATOM 7115 C C . VAL B 1 321 ? 14.305 19.234 9.203 1 95.81 321 VAL B C 1
ATOM 7117 O O . VAL B 1 321 ? 15.18 18.875 9.992 1 95.81 321 VAL B O 1
ATOM 7120 N N . ASP B 1 322 ? 14.102 18.672 8.047 1 90.56 322 ASP B N 1
ATOM 7121 C CA . ASP B 1 322 ? 15.039 17.656 7.582 1 90.56 322 ASP B CA 1
ATOM 7122 C C . ASP B 1 322 ? 16.172 18.281 6.77 1 90.56 322 ASP B C 1
ATOM 7124 O O . ASP B 1 322 ? 16.281 19.5 6.695 1 90.56 322 ASP B O 1
ATOM 7128 N N . ASN B 1 323 ? 17.078 17.469 6.195 1 87.94 323 ASN B N 1
ATOM 7129 C CA . ASN B 1 323 ? 18.297 17.938 5.551 1 87.94 323 ASN B CA 1
ATOM 7130 C C . ASN B 1 323 ? 18 18.688 4.254 1 87.94 323 ASN B C 1
ATOM 7132 O O . ASN B 1 323 ? 18.828 19.453 3.775 1 87.94 323 ASN B O 1
ATOM 7136 N N . TYR B 1 324 ? 16.797 18.484 3.814 1 82.62 324 TYR B N 1
ATOM 7137 C CA . TYR B 1 324 ? 16.391 19.203 2.609 1 82.62 324 TYR B CA 1
ATOM 7138 C C . TYR B 1 324 ? 16.219 20.688 2.889 1 82.62 324 TYR B C 1
ATOM 7140 O O . TYR B 1 324 ? 16.594 21.531 2.068 1 82.62 324 TYR B O 1
ATOM 7148 N N . TYR B 1 325 ? 15.766 20.938 3.99 1 89.19 325 TYR B N 1
ATOM 7149 C CA . TYR B 1 325 ? 15.398 22.297 4.352 1 89.19 325 TYR B CA 1
ATOM 7150 C C . TYR B 1 325 ? 16.531 23 5.098 1 89.19 325 TYR B C 1
ATOM 7152 O O . TYR B 1 325 ? 16.609 24.219 5.141 1 89.19 325 TYR B O 1
ATOM 7160 N N . SER B 1 326 ? 17.375 22.25 5.648 1 90.44 326 SER B N 1
ATOM 7161 C CA . SER B 1 326 ? 18.312 22.781 6.629 1 90.44 326 SER B CA 1
ATOM 7162 C C . SER B 1 326 ? 19.562 23.344 5.953 1 90.44 326 SER B C 1
ATOM 7164 O O . SER B 1 326 ? 20.078 22.766 5.004 1 90.44 326 SER B O 1
ATOM 7166 N N . SER B 1 327 ? 19.984 24.484 6.32 1 90.75 327 SER B N 1
ATOM 7167 C CA . SER B 1 327 ? 21.234 25.141 5.965 1 90.75 327 SER B CA 1
ATOM 7168 C C . SER B 1 327 ? 21.656 26.141 7.035 1 90.75 327 SER B C 1
ATOM 7170 O O . SER B 1 327 ? 20.828 26.578 7.836 1 90.75 327 SER B O 1
ATOM 7172 N N . VAL B 1 328 ? 22.953 26.406 7.078 1 91.5 328 VAL B N 1
ATOM 7173 C CA . VAL B 1 328 ? 23.438 27.375 8.047 1 91.5 328 VAL B CA 1
ATOM 7174 C C . VAL B 1 328 ? 22.812 28.75 7.781 1 91.5 328 VAL B C 1
ATOM 7176 O O . VAL B 1 328 ? 22.422 29.453 8.711 1 91.5 328 VAL B O 1
ATOM 7179 N N . GLY B 1 329 ? 22.688 29.062 6.531 1 89.25 329 GLY B N 1
ATOM 7180 C CA . GLY B 1 329 ? 22.047 30.312 6.16 1 89.25 329 GLY B CA 1
ATOM 7181 C C . GLY B 1 329 ? 20.609 30.422 6.633 1 89.25 329 GLY B C 1
ATOM 7182 O O . GLY B 1 329 ? 20.188 31.469 7.125 1 89.25 329 GLY B O 1
ATOM 7183 N N . MET B 1 330 ? 19.891 29.406 6.559 1 91.75 330 MET B N 1
ATOM 7184 C CA . MET B 1 330 ? 18.5 29.391 6.992 1 91.75 330 MET B CA 1
ATOM 7185 C C . MET B 1 330 ? 18.391 29.469 8.508 1 91.75 330 MET B C 1
ATOM 7187 O O . MET B 1 330 ? 17.5 30.125 9.039 1 91.75 330 MET B O 1
ATOM 7191 N N . ALA B 1 331 ? 19.297 28.797 9.133 1 93.94 331 ALA B N 1
ATOM 7192 C CA . ALA B 1 331 ? 19.344 28.859 10.594 1 93.94 331 ALA B CA 1
ATOM 7193 C C . ALA B 1 331 ? 19.547 30.297 11.078 1 93.94 331 ALA B C 1
ATOM 7195 O O . ALA B 1 331 ? 18.859 30.734 12.008 1 93.94 331 ALA B O 1
ATOM 7196 N N . GLU B 1 332 ? 20.422 30.969 10.438 1 93.31 332 GLU B N 1
ATOM 7197 C CA . GLU B 1 332 ? 20.703 32.344 10.812 1 93.31 332 GLU B CA 1
ATOM 7198 C C . GLU B 1 332 ? 19.5 33.25 10.508 1 93.31 332 GLU B C 1
ATOM 7200 O O . GLU B 1 332 ? 19.172 34.156 11.297 1 93.31 332 GLU B O 1
ATOM 7205 N N . GLU B 1 333 ? 18.875 33 9.461 1 93.44 333 GLU B N 1
ATOM 7206 C CA . GLU B 1 333 ? 17.703 33.781 9.07 1 93.44 333 GLU B CA 1
ATOM 7207 C C . GLU B 1 333 ? 16.594 33.656 10.102 1 93.44 333 GLU B C 1
ATOM 7209 O O . GLU B 1 333 ? 16.016 34.656 10.523 1 93.44 333 GLU B O 1
ATOM 7214 N N . PHE B 1 334 ? 16.266 32.531 10.492 1 95.44 334 PHE B N 1
ATOM 7215 C CA . PHE B 1 334 ? 15.188 32.312 11.438 1 95.44 334 PHE B CA 1
ATOM 7216 C C . PHE B 1 334 ? 15.578 32.781 12.836 1 95.44 334 PHE B C 1
ATOM 7218 O O . PHE B 1 334 ? 14.734 33.25 13.602 1 95.44 334 PHE B O 1
ATOM 7225 N N . LEU B 1 335 ? 16.875 32.625 13.102 1 94.81 335 LEU B N 1
ATOM 7226 C CA . LEU B 1 335 ? 17.359 33.156 14.383 1 94.81 335 LEU B CA 1
ATOM 7227 C C . LEU B 1 335 ? 17.109 34.656 14.492 1 94.81 335 LEU B C 1
ATOM 7229 O O . LEU B 1 335 ? 16.688 35.125 15.547 1 94.81 335 LEU B O 1
ATOM 7233 N N . ASN B 1 336 ? 17.297 35.312 13.406 1 94.06 336 ASN B N 1
ATOM 7234 C CA . ASN B 1 336 ? 17.078 36.75 13.359 1 94.06 336 ASN B CA 1
ATOM 7235 C C . ASN B 1 336 ? 15.602 37.094 13.523 1 94.06 336 ASN B C 1
ATOM 7237 O O . ASN B 1 336 ? 15.258 38.25 13.859 1 94.06 336 ASN B O 1
ATOM 7241 N N . LYS B 1 337 ? 14.773 36.156 13.344 1 95.19 337 LYS B N 1
ATOM 7242 C CA . LYS B 1 337 ? 13.336 36.344 13.508 1 95.19 337 LYS B CA 1
ATOM 7243 C C . LYS B 1 337 ? 12.844 35.719 14.82 1 95.19 337 LYS B C 1
ATOM 7245 O O . LYS B 1 337 ? 11.68 35.344 14.938 1 95.19 337 LYS B O 1
ATOM 7250 N N . ASN B 1 338 ? 13.758 35.562 15.68 1 95.25 338 ASN B N 1
ATOM 7251 C CA . ASN B 1 338 ? 13.469 35.031 17 1 95.25 338 ASN B CA 1
ATOM 7252 C C . ASN B 1 338 ? 12.781 33.656 16.922 1 95.25 338 ASN B C 1
ATOM 7254 O O . ASN B 1 338 ? 11.789 33.406 17.609 1 95.25 338 ASN B O 1
ATOM 7258 N N . THR B 1 339 ? 13.203 32.844 16.047 1 96.19 339 THR B N 1
ATOM 7259 C CA . THR B 1 339 ? 12.695 31.5 15.836 1 96.19 339 THR B CA 1
ATOM 7260 C C . THR B 1 339 ? 13.844 30.5 15.773 1 96.19 339 THR B C 1
ATOM 7262 O O . THR B 1 339 ? 14.797 30.688 15.016 1 96.19 339 THR B O 1
ATOM 7265 N N . TYR B 1 340 ? 13.797 29.562 16.609 1 96.88 340 TYR B N 1
ATOM 7266 C CA . TYR B 1 340 ? 14.828 28.531 16.594 1 96.88 340 TYR B CA 1
ATOM 7267 C C . TYR B 1 340 ? 14.633 27.562 15.438 1 96.88 340 TYR B C 1
ATOM 7269 O O . TYR B 1 340 ? 13.508 27.375 14.969 1 96.88 340 TYR B O 1
ATOM 7277 N N . ILE B 1 341 ? 15.711 26.938 15 1 96.38 341 ILE B N 1
ATOM 7278 C CA . ILE B 1 341 ? 15.625 25.891 13.984 1 96.38 341 ILE B CA 1
ATOM 7279 C C . ILE B 1 341 ? 16.609 24.766 14.305 1 96.38 341 ILE B C 1
ATOM 7281 O O . ILE B 1 341 ? 17.719 25.016 14.781 1 96.38 341 ILE B O 1
ATOM 7285 N N . THR B 1 342 ? 16.156 23.625 14.242 1 96.81 342 THR B N 1
ATOM 7286 C CA . THR B 1 342 ? 16.984 22.422 14.367 1 96.81 342 THR B CA 1
ATOM 7287 C C . THR B 1 342 ? 16.719 21.469 13.219 1 96.81 342 THR B C 1
ATOM 7289 O O . THR B 1 342 ? 15.562 21.141 12.922 1 96.81 342 THR B O 1
ATOM 7292 N N . GLY B 1 343 ? 17.734 21.016 12.523 1 95.12 343 GLY B N 1
ATOM 7293 C CA . GLY B 1 343 ? 17.562 20.094 11.406 1 95.12 343 GLY B CA 1
ATOM 7294 C C . GLY B 1 343 ? 18.812 19.281 11.109 1 95.12 343 GLY B C 1
ATOM 7295 O O . GLY B 1 343 ? 19.891 19.578 11.625 1 95.12 343 GLY B O 1
ATOM 7296 N N . THR B 1 344 ? 18.641 18.234 10.398 1 92.38 344 THR B N 1
ATOM 7297 C CA . THR B 1 344 ? 19.797 17.516 9.883 1 92.38 344 THR B CA 1
ATOM 7298 C C . THR B 1 344 ? 20.438 18.266 8.719 1 92.38 344 THR B C 1
ATOM 7300 O O . THR B 1 344 ? 19.766 19.047 8.039 1 92.38 344 THR B O 1
ATOM 7303 N N . LEU B 1 345 ? 21.719 18.094 8.648 1 90.81 345 LEU B N 1
ATOM 7304 C CA . LEU B 1 345 ? 22.484 18.875 7.672 1 90.81 345 LEU B CA 1
ATOM 7305 C C . LEU B 1 345 ? 23.25 17.953 6.719 1 90.81 345 LEU B C 1
ATOM 7307 O O . LEU B 1 345 ? 23.906 17 7.156 1 90.81 345 LEU B O 1
ATOM 7311 N N . GLN B 1 346 ? 23.047 18.219 5.43 1 87.94 346 GLN B N 1
ATOM 7312 C CA . GLN B 1 346 ? 23.875 17.5 4.469 1 87.94 346 GLN B CA 1
ATOM 7313 C C . GLN B 1 346 ? 25.344 17.906 4.605 1 87.94 346 GLN B C 1
ATOM 7315 O O . GLN B 1 346 ? 25.656 19.078 4.816 1 87.94 346 GLN B O 1
ATOM 7320 N N . PHE B 1 347 ? 26.219 17.031 4.383 1 83 347 PHE B N 1
ATOM 7321 C CA . PHE B 1 347 ? 27.625 17.25 4.633 1 83 347 PHE B CA 1
ATOM 7322 C C . PHE B 1 347 ? 28.203 18.25 3.637 1 83 347 PHE B C 1
ATOM 7324 O O . PHE B 1 347 ? 29.094 19.047 3.979 1 83 347 PHE B O 1
ATOM 7331 N N . ASN B 1 348 ? 27.688 18.328 2.453 1 80.81 348 ASN B N 1
ATOM 7332 C CA . ASN B 1 348 ? 28.25 19.156 1.399 1 80.81 348 ASN B CA 1
ATOM 7333 C C . ASN B 1 348 ? 27.484 20.453 1.223 1 80.81 348 ASN B C 1
ATOM 7335 O O . ASN B 1 348 ? 27.641 21.156 0.219 1 80.81 348 ASN B O 1
ATOM 7339 N N . ARG B 1 349 ? 26.688 20.781 2.203 1 82.25 349 ARG B N 1
ATOM 7340 C CA . ARG B 1 349 ? 25.859 21.984 2.08 1 82.25 349 ARG B CA 1
ATOM 7341 C C . ARG B 1 349 ? 26.703 23.234 2.252 1 82.25 349 ARG B C 1
ATOM 7343 O O . ARG B 1 349 ? 27.641 23.266 3.062 1 82.25 349 ARG B O 1
ATOM 7350 N N . LYS B 1 350 ? 26.391 24.25 1.505 1 80.06 350 LYS B N 1
ATOM 7351 C CA . LYS B 1 350 ? 27.109 25.531 1.595 1 80.06 350 LYS B CA 1
ATOM 7352 C C . LYS B 1 350 ? 27 26.109 3 1 80.06 350 LYS B C 1
ATOM 7354 O O . LYS B 1 350 ? 25.938 26.094 3.615 1 80.06 350 LYS B O 1
ATOM 7359 N N . GLY B 1 351 ? 28.141 26.656 3.557 1 82.81 351 GLY B N 1
ATOM 7360 C CA . GLY B 1 351 ? 28.156 27.312 4.848 1 82.81 351 GLY B CA 1
ATOM 7361 C C . GLY B 1 351 ? 28.562 26.406 5.988 1 82.81 351 GLY B C 1
ATOM 7362 O O . GLY B 1 351 ? 28.828 26.875 7.102 1 82.81 351 GLY B O 1
ATOM 7363 N N . ASN B 1 352 ? 28.656 25.125 5.629 1 87.12 352 ASN B N 1
ATOM 7364 C CA . ASN B 1 352 ? 29.031 24.172 6.66 1 87.12 352 ASN B CA 1
ATOM 7365 C C . ASN B 1 352 ? 30.484 24.391 7.113 1 87.12 352 ASN B C 1
ATOM 7367 O O . ASN B 1 352 ? 31.328 24.781 6.316 1 87.12 352 ASN B O 1
ATOM 7371 N N . PRO B 1 353 ? 30.703 24.172 8.383 1 87.88 353 PRO B N 1
ATOM 7372 C CA . PRO B 1 353 ? 32.094 24.172 8.82 1 87.88 353 PRO B CA 1
ATOM 7373 C C . PRO B 1 353 ? 32.875 22.953 8.305 1 87.88 353 PRO B C 1
ATOM 7375 O O . PRO B 1 353 ? 32.562 21.828 8.68 1 87.88 353 PRO B O 1
ATOM 7378 N N . VAL B 1 354 ? 33.844 23.141 7.566 1 83.19 354 VAL B N 1
ATOM 7379 C CA . VAL B 1 354 ? 34.594 22.094 6.887 1 83.19 354 VAL B CA 1
ATOM 7380 C C . VAL B 1 354 ? 35.25 21.188 7.918 1 83.19 354 VAL B C 1
ATOM 7382 O O . VAL B 1 354 ? 35.344 19.969 7.711 1 83.19 354 VAL B O 1
ATOM 7385 N N . GLN B 1 355 ? 35.625 21.734 9.039 1 82.94 355 GLN B N 1
ATOM 7386 C CA . GLN B 1 355 ? 36.344 20.984 10.07 1 82.94 355 GLN B CA 1
ATOM 7387 C C . GLN B 1 355 ? 35.438 19.891 10.648 1 82.94 355 GLN B C 1
ATOM 7389 O O . GLN B 1 355 ? 35.906 18.766 10.883 1 82.94 355 GLN B O 1
ATOM 7394 N N . VAL B 1 356 ? 34.25 20.25 10.883 1 84.62 356 VAL B N 1
ATOM 7395 C CA . VAL B 1 356 ? 33.312 19.297 11.477 1 84.62 356 VAL B CA 1
ATOM 7396 C C . VAL B 1 356 ? 33 18.188 10.469 1 84.62 356 VAL B C 1
ATOM 7398 O O . VAL B 1 356 ? 32.969 17 10.836 1 84.62 356 VAL B O 1
ATOM 7401 N N . ILE B 1 357 ? 32.938 18.562 9.219 1 80.5 357 ILE B N 1
ATOM 7402 C CA . ILE B 1 357 ? 32.5 17.625 8.18 1 80.5 357 ILE B CA 1
ATOM 7403 C C . ILE B 1 357 ? 33.625 16.625 7.895 1 80.5 357 ILE B C 1
ATOM 7405 O O . ILE B 1 357 ? 33.344 15.438 7.684 1 80.5 357 ILE B O 1
ATOM 7409 N N . ASN B 1 358 ? 34.812 17.047 8.047 1 81.12 358 ASN B N 1
ATOM 7410 C CA . ASN B 1 358 ? 35.938 16.188 7.68 1 81.12 358 ASN B CA 1
ATOM 7411 C C . ASN B 1 358 ? 36.406 15.352 8.859 1 81.12 358 ASN B C 1
ATOM 7413 O O . ASN B 1 358 ? 37.219 14.438 8.688 1 81.12 358 ASN B O 1
ATOM 7417 N N . THR B 1 359 ? 35.938 15.625 10 1 85.31 359 THR B N 1
ATOM 7418 C CA . THR B 1 359 ? 36.344 14.891 11.18 1 85.31 359 THR B CA 1
ATOM 7419 C C . THR B 1 359 ? 35.781 13.469 11.156 1 85.31 359 THR B C 1
ATOM 7421 O O . THR B 1 359 ? 34.594 13.266 10.906 1 85.31 359 THR B O 1
ATOM 7424 N N . ARG B 1 360 ? 36.625 12.453 11.32 1 85.69 360 ARG B N 1
ATOM 7425 C CA . ARG B 1 360 ? 36.219 11.055 11.422 1 85.69 360 ARG B CA 1
ATOM 7426 C C . ARG B 1 360 ? 35.844 10.695 12.852 1 85.69 360 ARG B C 1
ATOM 7428 O O . ARG B 1 360 ? 36.656 10.867 13.766 1 85.69 360 ARG B O 1
ATOM 7435 N N . LEU B 1 361 ? 34.688 10.234 13.023 1 88.56 361 LEU B N 1
ATOM 7436 C CA . LEU B 1 361 ? 34.156 9.961 14.359 1 88.56 361 LEU B CA 1
ATOM 7437 C C . LEU B 1 361 ? 34.125 8.461 14.625 1 88.56 361 LEU B C 1
ATOM 7439 O O . LEU B 1 361 ? 33.844 7.676 13.711 1 88.56 361 LEU B O 1
ATOM 7443 N N . GLN B 1 362 ? 34.438 8.094 15.852 1 87.56 362 GLN B N 1
ATOM 7444 C CA . GLN B 1 362 ? 34.156 6.742 16.328 1 87.56 362 GLN B CA 1
ATOM 7445 C C . GLN B 1 362 ? 32.688 6.602 16.719 1 87.56 362 GLN B C 1
ATOM 7447 O O . GLN B 1 362 ? 32 7.602 16.953 1 87.56 362 GLN B O 1
ATOM 7452 N N . PRO B 1 363 ? 32.281 5.367 16.797 1 86.75 363 PRO B N 1
ATOM 7453 C CA . PRO B 1 363 ? 30.875 5.184 17.203 1 86.75 363 PRO B CA 1
ATOM 7454 C C . PRO B 1 363 ? 30.562 5.824 18.547 1 86.75 363 PRO B C 1
ATOM 7456 O O . PRO B 1 363 ? 31.359 5.707 19.484 1 86.75 363 PRO B O 1
ATOM 7459 N N . ASN B 1 364 ? 29.578 6.605 18.625 1 86.12 364 ASN B N 1
ATOM 7460 C CA . ASN B 1 364 ? 29.078 7.27 19.828 1 86.12 364 ASN B CA 1
ATOM 7461 C C . ASN B 1 364 ? 29.906 8.508 20.172 1 86.12 364 ASN B C 1
ATOM 7463 O O . ASN B 1 364 ? 30.047 8.859 21.344 1 86.12 364 ASN B O 1
ATOM 7467 N N . GLU B 1 365 ? 30.516 9.031 19.172 1 89.31 365 GLU B N 1
ATOM 7468 C CA . GLU B 1 365 ? 31.25 10.281 19.328 1 89.31 365 GLU B CA 1
ATOM 7469 C C . GLU B 1 365 ? 30.594 11.414 18.562 1 89.31 365 GLU B C 1
ATOM 7471 O O . GLU B 1 365 ? 29.984 11.195 17.516 1 89.31 365 GLU B O 1
ATOM 7476 N N . ALA B 1 366 ? 30.719 12.609 19.172 1 90.31 366 ALA B N 1
ATOM 7477 C CA . ALA B 1 366 ? 30.156 13.797 18.516 1 90.31 366 ALA B CA 1
ATOM 7478 C C . ALA B 1 366 ? 31.203 14.906 18.406 1 90.31 366 ALA B C 1
ATOM 7480 O O . ALA B 1 366 ? 32.125 14.977 19.219 1 90.31 366 ALA B O 1
ATOM 7481 N N . CYS B 1 367 ? 31.172 15.617 17.344 1 91.56 367 CYS B N 1
ATOM 7482 C CA . CYS B 1 367 ? 31.953 16.828 17.109 1 91.56 367 CYS B CA 1
ATOM 7483 C C . CYS B 1 367 ? 31.047 18.031 16.906 1 91.56 367 CYS B C 1
ATOM 7485 O O . CYS B 1 367 ? 30.109 17.969 16.109 1 91.56 367 CYS B O 1
ATOM 7487 N N . ILE B 1 368 ? 31.281 19.109 17.688 1 92.25 368 ILE B N 1
ATOM 7488 C CA . ILE B 1 368 ? 30.406 20.266 17.609 1 92.25 368 ILE B CA 1
ATOM 7489 C C . ILE B 1 368 ? 31.219 21.547 17.391 1 92.25 368 ILE B C 1
ATOM 7491 O O . ILE B 1 368 ? 32.312 21.688 17.938 1 92.25 368 ILE B O 1
ATOM 7495 N N . MET B 1 369 ? 30.734 22.375 16.594 1 93.12 369 MET B N 1
ATOM 7496 C CA . MET B 1 369 ? 31.25 23.734 16.406 1 93.12 369 MET B CA 1
ATOM 7497 C C . MET B 1 369 ? 30.109 24.75 16.391 1 93.12 369 MET B C 1
ATOM 7499 O O . MET B 1 369 ? 28.953 24.406 16.141 1 93.12 369 MET B O 1
ATOM 7503 N N . HIS B 1 370 ? 30.422 25.969 16.734 1 93.06 370 HIS B N 1
ATOM 7504 C CA . HIS B 1 370 ? 29.422 27.031 16.703 1 93.06 370 HIS B CA 1
ATOM 7505 C C . HIS B 1 370 ? 30.016 28.312 16.094 1 93.06 370 HIS B C 1
ATOM 7507 O O . HIS B 1 370 ? 31.234 28.484 16.078 1 93.06 370 HIS B O 1
ATOM 7513 N N . ASN B 1 371 ? 29.156 29.094 15.562 1 91.56 371 ASN B N 1
ATOM 7514 C CA . ASN B 1 371 ? 29.625 30.344 14.984 1 91.56 371 ASN B CA 1
ATOM 7515 C C . ASN B 1 371 ? 29.328 31.531 15.906 1 91.56 371 ASN B C 1
ATOM 7517 O O . ASN B 1 371 ? 28.938 31.344 17.062 1 91.56 371 ASN B O 1
ATOM 7521 N N . SER B 1 372 ? 29.578 32.719 15.406 1 88 372 SER B N 1
ATOM 7522 C CA . SER B 1 372 ? 29.469 33.906 16.219 1 88 372 SER B CA 1
ATOM 7523 C C . SER B 1 372 ? 28.031 34.156 16.641 1 88 372 SER B C 1
ATOM 7525 O O . SER B 1 372 ? 27.781 34.781 17.672 1 88 372 SER B O 1
ATOM 7527 N N . ASN B 1 373 ? 27.094 33.656 15.883 1 88.88 373 ASN B N 1
ATOM 7528 C CA . ASN B 1 373 ? 25.688 33.844 16.203 1 88.88 373 ASN B CA 1
ATOM 7529 C C . ASN B 1 373 ? 25.156 32.688 17.047 1 88.88 373 ASN B C 1
ATOM 7531 O O . ASN B 1 373 ? 23.953 32.562 17.266 1 88.88 373 ASN B O 1
ATOM 7535 N N . ASN B 1 374 ? 26.047 31.812 17.406 1 90 374 ASN B N 1
ATOM 7536 C CA . ASN B 1 374 ? 25.734 30.656 18.25 1 90 374 ASN B CA 1
ATOM 7537 C C . ASN B 1 374 ? 24.938 29.609 17.5 1 90 374 ASN B C 1
ATOM 7539 O O . ASN B 1 374 ? 24.078 28.938 18.078 1 90 374 ASN B O 1
ATOM 7543 N N . VAL B 1 375 ? 25.094 29.609 16.219 1 92.94 375 VAL B N 1
ATOM 7544 C CA . VAL B 1 375 ? 24.594 28.5 15.43 1 92.94 375 VAL B CA 1
ATOM 7545 C C . VAL B 1 375 ? 25.531 27.297 15.57 1 92.94 375 VAL B C 1
ATOM 7547 O O . VAL B 1 375 ? 26.734 27.422 15.375 1 92.94 375 VAL B O 1
ATOM 7550 N N . THR B 1 376 ? 25 26.25 15.961 1 93.56 376 THR B N 1
ATOM 7551 C CA . THR B 1 376 ? 25.828 25.078 16.219 1 93.56 376 THR B CA 1
ATOM 7552 C C . THR B 1 376 ? 25.688 24.047 15.109 1 93.56 376 THR B C 1
ATOM 7554 O O . THR B 1 376 ? 24.594 23.859 14.57 1 93.56 376 THR B O 1
ATOM 7557 N N . VAL B 1 377 ? 26.719 23.438 14.734 1 93.44 377 VAL B N 1
ATOM 7558 C CA . VAL B 1 377 ? 26.766 22.297 13.828 1 93.44 377 VAL B CA 1
ATOM 7559 C C . VAL B 1 377 ? 27.406 21.109 14.531 1 93.44 377 VAL B C 1
ATOM 7561 O O . VAL B 1 377 ? 28.516 21.203 15.047 1 93.44 377 VAL B O 1
ATOM 7564 N N . THR B 1 378 ? 26.656 20.078 14.633 1 93.44 378 THR B N 1
ATOM 7565 C CA . THR B 1 378 ? 27.078 18.891 15.352 1 93.44 378 THR B CA 1
ATOM 7566 C C . THR B 1 378 ? 27.141 17.688 14.422 1 93.44 378 THR B C 1
ATOM 7568 O O . THR B 1 378 ? 26.203 17.422 13.68 1 93.44 378 THR B O 1
ATOM 7571 N N . LYS B 1 379 ? 28.219 17.047 14.375 1 93.44 379 LYS B N 1
ATOM 7572 C CA . LYS B 1 379 ? 28.359 15.75 13.727 1 93.44 379 LYS B CA 1
ATOM 7573 C C . LYS B 1 379 ? 28.328 14.617 14.758 1 93.44 379 LYS B C 1
ATOM 7575 O O . LYS B 1 379 ? 29 14.703 15.797 1 93.44 379 LYS B O 1
ATOM 7580 N N . TRP B 1 380 ? 27.484 13.641 14.516 1 91.38 380 TRP B N 1
ATOM 7581 C CA . TRP B 1 380 ? 27.25 12.547 15.453 1 91.38 380 TRP B CA 1
ATOM 7582 C C . TRP B 1 380 ? 27.297 11.195 14.742 1 91.38 380 TRP B C 1
ATOM 7584 O O . TRP B 1 380 ? 26.75 11.047 13.648 1 91.38 380 TRP B O 1
ATOM 7594 N N . ARG B 1 381 ? 28.031 10.219 15.359 1 89.75 381 ARG B N 1
ATOM 7595 C CA . ARG B 1 381 ? 28.094 8.883 14.766 1 89.75 381 ARG B CA 1
ATOM 7596 C C . ARG B 1 381 ? 27.453 7.844 15.672 1 89.75 381 ARG B C 1
ATOM 7598 O O . ARG B 1 381 ? 28.016 7.48 16.703 1 89.75 381 ARG B O 1
ATOM 7605 N N . ASP B 1 382 ? 26.312 7.422 15.289 1 82.38 382 ASP B N 1
ATOM 7606 C CA . ASP B 1 382 ? 25.719 6.23 15.883 1 82.38 382 ASP B CA 1
ATOM 7607 C C . ASP B 1 382 ? 25.984 4.996 15.023 1 82.38 382 ASP B C 1
ATOM 7609 O O . ASP B 1 382 ? 27.125 4.531 14.93 1 82.38 382 ASP B O 1
ATOM 7613 N N . LYS B 1 383 ? 24.984 4.492 14.273 1 69.94 383 LYS B N 1
ATOM 7614 C CA . LYS B 1 383 ? 25.219 3.488 13.242 1 69.94 383 LYS B CA 1
ATOM 7615 C C . LYS B 1 383 ? 25.75 4.133 11.961 1 69.94 383 LYS B C 1
ATOM 7617 O O . LYS B 1 383 ? 26.578 3.543 11.258 1 69.94 383 LYS B O 1
ATOM 7622 N N . ARG B 1 384 ? 25.281 5.344 11.805 1 82.75 384 ARG B N 1
ATOM 7623 C CA . ARG B 1 384 ? 25.719 6.18 10.688 1 82.75 384 ARG B CA 1
ATOM 7624 C C . ARG B 1 384 ? 26.078 7.582 11.164 1 82.75 384 ARG B C 1
ATOM 7626 O O . ARG B 1 384 ? 25.719 7.98 12.273 1 82.75 384 ARG B O 1
ATOM 7633 N N . GLU B 1 385 ? 26.797 8.219 10.312 1 87.12 385 GLU B N 1
ATOM 7634 C CA . GLU B 1 385 ? 27.141 9.609 10.617 1 87.12 385 GLU B CA 1
ATOM 7635 C C . GLU B 1 385 ? 26.016 10.562 10.219 1 87.12 385 GLU B C 1
ATOM 7637 O O . GLU B 1 385 ? 25.469 10.445 9.125 1 87.12 385 GLU B O 1
ATOM 7642 N N . ILE B 1 386 ? 25.672 11.359 11.18 1 89.75 386 ILE B N 1
ATOM 7643 C CA . ILE B 1 386 ? 24.641 12.359 10.922 1 89.75 386 ILE B CA 1
ATOM 7644 C C . ILE B 1 386 ? 25.109 13.727 11.391 1 89.75 386 ILE B C 1
ATOM 7646 O O . ILE B 1 386 ? 25.812 13.844 12.398 1 89.75 386 ILE B O 1
ATOM 7650 N N . SER B 1 387 ? 24.812 14.734 10.68 1 92.38 387 SER B N 1
ATOM 7651 C CA . SER B 1 387 ? 25.141 16.109 11.07 1 92.38 387 SER B CA 1
ATOM 7652 C C . SER B 1 387 ? 23.875 16.906 11.352 1 92.38 387 SER B C 1
ATOM 7654 O O . SER B 1 387 ? 22.859 16.75 10.672 1 92.38 387 SER B O 1
ATOM 7656 N N . PHE B 1 388 ? 23.969 17.75 12.391 1 94.12 388 PHE B N 1
ATOM 7657 C CA . PHE B 1 388 ? 22.844 18.594 12.789 1 94.12 388 PHE B CA 1
ATOM 7658 C C . PHE B 1 388 ? 23.234 20.062 12.781 1 94.12 388 PHE B C 1
ATOM 7660 O O . PHE B 1 388 ? 24.391 20.406 13.055 1 94.12 388 PHE B O 1
ATOM 7667 N N . VAL B 1 389 ? 22.328 20.906 12.445 1 95 389 VAL B N 1
ATOM 7668 C CA . VAL B 1 389 ? 22.422 22.344 12.672 1 95 389 VAL B CA 1
ATOM 7669 C C . VAL B 1 389 ? 21.328 22.781 13.656 1 95 389 VAL B C 1
ATOM 7671 O O . VAL B 1 389 ? 20.203 22.297 13.586 1 95 389 VAL B O 1
ATOM 7674 N N . SER B 1 390 ? 21.672 23.547 14.656 1 95.5 390 SER B N 1
ATOM 7675 C CA . SER B 1 390 ? 20.688 23.984 15.633 1 95.5 390 SER B CA 1
ATOM 7676 C C . SER B 1 390 ? 21.016 25.391 16.156 1 95.5 390 SER B C 1
ATOM 7678 O O . SER B 1 390 ? 22.188 25.734 16.297 1 95.5 390 SER B O 1
ATOM 7680 N N . THR B 1 391 ? 20.031 26.125 16.391 1 95.75 391 THR B N 1
ATOM 7681 C CA . THR B 1 391 ? 20.172 27.422 17.047 1 95.75 391 THR B CA 1
ATOM 7682 C C . THR B 1 391 ? 19.672 27.359 18.484 1 95.75 391 THR B C 1
ATOM 7684 O O . THR B 1 391 ? 19.656 28.359 19.188 1 95.75 391 THR B O 1
ATOM 7687 N N . GLU B 1 392 ? 19.25 26.219 18.906 1 94.38 392 GLU B N 1
ATOM 7688 C CA . GLU B 1 392 ? 18.641 26.062 20.234 1 94.38 392 GLU B CA 1
ATOM 7689 C C . GLU B 1 392 ? 19.406 25.062 21.078 1 94.38 392 GLU B C 1
ATOM 7691 O O . GLU B 1 392 ? 19.578 25.266 22.281 1 94.38 392 GLU B O 1
ATOM 7696 N N . HIS B 1 393 ? 19.812 24.062 20.438 1 91.31 393 HIS B N 1
ATOM 7697 C CA . HIS B 1 393 ? 20.375 22.938 21.203 1 91.31 393 HIS B CA 1
ATOM 7698 C C . HIS B 1 393 ? 21.875 22.828 21 1 91.31 393 HIS B C 1
ATOM 7700 O O . HIS B 1 393 ? 22.391 23.109 19.906 1 91.31 393 HIS B O 1
ATOM 7706 N N . ASN B 1 394 ? 22.469 22.391 22.062 1 84.69 394 ASN B N 1
ATOM 7707 C CA . ASN B 1 394 ? 23.891 22.062 21.984 1 84.69 394 ASN B CA 1
ATOM 7708 C C . ASN B 1 394 ? 24.094 20.547 21.938 1 84.69 394 ASN B C 1
ATOM 7710 O O . ASN B 1 394 ? 23.156 19.781 21.688 1 84.69 394 ASN B O 1
ATOM 7714 N N . SER B 1 395 ? 25.344 20.156 21.953 1 82.12 395 SER B N 1
ATOM 7715 C CA . SER B 1 395 ? 25.641 18.734 21.797 1 82.12 395 SER B CA 1
ATOM 7716 C C . SER B 1 395 ? 25.984 18.094 23.141 1 82.12 395 SER B C 1
ATOM 7718 O O . SER B 1 395 ? 26.797 17.156 23.188 1 82.12 395 SER B O 1
ATOM 7720 N N . GLU B 1 396 ? 25.328 18.609 24.188 1 87.5 396 GLU B N 1
ATOM 7721 C CA . GLU B 1 396 ? 25.484 17.953 25.484 1 87.5 396 GLU B CA 1
ATOM 7722 C C . GLU B 1 396 ? 24.828 16.578 25.484 1 87.5 396 GLU B C 1
ATOM 7724 O O . GLU B 1 396 ? 23.734 16.406 24.938 1 87.5 396 GLU B O 1
ATOM 7729 N N . TYR B 1 397 ? 25.562 15.641 26.016 1 90 397 TYR B N 1
ATOM 7730 C CA . TYR B 1 397 ? 25.031 14.281 26.031 1 90 397 TYR B CA 1
ATOM 7731 C C . TYR B 1 397 ? 23.938 14.148 27.078 1 90 397 TYR B C 1
ATOM 7733 O O . TYR B 1 397 ? 24.078 14.617 28.219 1 90 397 TYR B O 1
ATOM 7741 N N . ILE B 1 398 ? 22.875 13.617 26.641 1 90.56 398 ILE B N 1
ATOM 7742 C CA . ILE B 1 398 ? 21.781 13.352 27.547 1 90.56 398 ILE B CA 1
ATOM 7743 C C . ILE B 1 398 ? 21.469 11.859 27.578 1 90.56 398 ILE B C 1
ATOM 7745 O O . ILE B 1 398 ? 21.703 11.156 26.594 1 90.56 398 ILE B O 1
ATOM 7749 N N . GLN B 1 399 ? 21 11.453 28.75 1 90.19 399 GLN B N 1
ATOM 7750 C CA . GLN B 1 399 ? 20.656 10.047 28.953 1 90.19 399 GLN B CA 1
ATOM 7751 C C . GLN B 1 399 ? 19.297 9.719 28.328 1 90.19 399 GLN B C 1
ATOM 7753 O O . GLN B 1 399 ? 18.328 10.453 28.5 1 90.19 399 GLN B O 1
ATOM 7758 N N . THR B 1 400 ? 19.328 8.758 27.484 1 85.31 400 THR B N 1
ATOM 7759 C CA . THR B 1 400 ? 18.094 8.266 26.891 1 85.31 400 THR B CA 1
ATOM 7760 C C . THR B 1 400 ? 17.891 6.785 27.188 1 85.31 400 THR B C 1
ATOM 7762 O O . THR B 1 400 ? 18.859 6.051 27.391 1 85.31 400 THR B O 1
ATOM 7765 N N . GLN B 1 401 ? 16.594 6.387 27.438 1 81.06 401 GLN B N 1
ATOM 7766 C CA . GLN B 1 401 ? 16.25 5.004 27.734 1 81.06 401 GLN B CA 1
ATOM 7767 C C . GLN B 1 401 ? 15.359 4.41 26.656 1 81.06 401 GLN B C 1
ATOM 7769 O O . GLN B 1 401 ? 14.375 5.031 26.25 1 81.06 401 GLN B O 1
ATOM 7774 N N . ASN B 1 402 ? 15.875 3.258 26.188 1 70.06 402 ASN B N 1
ATOM 7775 C CA . ASN B 1 402 ? 15.008 2.594 25.219 1 70.06 402 ASN B CA 1
ATOM 7776 C C . ASN B 1 402 ? 13.906 1.792 25.906 1 70.06 402 ASN B C 1
ATOM 7778 O O . ASN B 1 402 ? 13.82 1.781 27.141 1 70.06 402 ASN B O 1
ATOM 7782 N N . LYS B 1 403 ? 13.055 1.226 25.156 1 67.81 403 LYS B N 1
ATOM 7783 C CA . LYS B 1 403 ? 11.883 0.514 25.672 1 67.81 403 LYS B CA 1
ATOM 7784 C C . LYS B 1 403 ? 12.297 -0.646 26.578 1 67.81 403 LYS B C 1
ATOM 7786 O O . LYS B 1 403 ? 11.539 -1.066 27.453 1 67.81 403 LYS B O 1
ATOM 7791 N N . TYR B 1 404 ? 13.523 -1.115 26.375 1 70.88 404 TYR B N 1
ATOM 7792 C CA . TYR B 1 404 ? 14.023 -2.25 27.141 1 70.88 404 TYR B CA 1
ATOM 7793 C C . TYR B 1 404 ? 14.781 -1.783 28.391 1 70.88 404 TYR B C 1
ATOM 7795 O O . TYR B 1 404 ? 15.297 -2.6 29.141 1 70.88 404 TYR B O 1
ATOM 7803 N N . GLY B 1 405 ? 14.859 -0.5 28.562 1 75.81 405 GLY B N 1
ATOM 7804 C CA . GLY B 1 405 ? 15.477 0.047 29.75 1 75.81 405 GLY B CA 1
ATOM 7805 C C . GLY B 1 405 ? 16.969 0.288 29.594 1 75.81 405 GLY B C 1
ATOM 7806 O O . GLY B 1 405 ? 17.641 0.675 30.547 1 75.81 405 GLY B O 1
ATOM 7807 N N . ASN B 1 406 ? 17.5 -0 28.391 1 78 406 ASN B N 1
ATOM 7808 C CA . ASN B 1 406 ? 18.922 0.245 28.156 1 78 406 ASN B CA 1
ATOM 7809 C C . ASN B 1 406 ? 19.219 1.738 28.062 1 78 406 ASN B C 1
ATOM 7811 O O . ASN B 1 406 ? 18.516 2.48 27.391 1 78 406 ASN B O 1
ATOM 7815 N N . ILE B 1 407 ? 20.188 2.15 28.875 1 84.69 407 ILE B N 1
ATOM 7816 C CA . ILE B 1 407 ? 20.562 3.561 28.953 1 84.69 407 ILE B CA 1
ATOM 7817 C C . ILE B 1 407 ? 21.641 3.865 27.922 1 84.69 407 ILE B C 1
ATOM 7819 O O . ILE B 1 407 ? 22.594 3.098 27.781 1 84.69 407 ILE B O 1
ATOM 7823 N N . SER B 1 408 ? 21.406 4.801 27.094 1 83.88 408 SER B N 1
ATOM 7824 C CA . SER B 1 408 ? 22.406 5.297 26.172 1 83.88 408 SER B CA 1
ATOM 7825 C C . SER B 1 408 ? 22.531 6.816 26.25 1 83.88 408 SER B C 1
ATOM 7827 O O . SER B 1 408 ? 21.641 7.496 26.75 1 83.88 408 SER B O 1
ATOM 7829 N N . PHE B 1 409 ? 23.781 7.27 25.969 1 88.19 409 PHE B N 1
ATOM 7830 C CA . PHE B 1 409 ? 24.016 8.703 25.969 1 88.19 409 PHE B CA 1
ATOM 7831 C C . PHE B 1 409 ? 24.109 9.234 24.531 1 88.19 409 PHE B C 1
ATOM 7833 O O . PHE B 1 409 ? 24.875 8.711 23.719 1 88.19 409 PHE B O 1
ATOM 7840 N N . LYS B 1 410 ? 23.234 10.156 24.266 1 89.44 410 LYS B N 1
ATOM 7841 C CA . LYS B 1 410 ? 23.188 10.773 22.938 1 89.44 410 LYS B CA 1
ATOM 7842 C C . LYS B 1 410 ? 23.188 12.297 23.047 1 89.44 410 LYS B C 1
ATOM 7844 O O . LYS B 1 410 ? 22.766 12.852 24.062 1 89.44 410 LYS B O 1
ATOM 7849 N N . PRO B 1 411 ? 23.766 12.969 22.031 1 91.38 411 PRO B N 1
ATOM 7850 C CA . PRO B 1 411 ? 23.688 14.43 22.047 1 91.38 411 PRO B CA 1
ATOM 7851 C C . PRO B 1 411 ? 22.25 14.938 22.141 1 91.38 411 PRO B C 1
ATOM 7853 O O . PRO B 1 411 ? 21.344 14.367 21.531 1 91.38 411 PRO B O 1
ATOM 7856 N N . LYS B 1 412 ? 22.078 15.977 22.906 1 92.44 412 LYS B N 1
ATOM 7857 C CA . LYS B 1 412 ? 20.766 16.578 23.125 1 92.44 412 LYS B CA 1
ATOM 7858 C C . LYS B 1 412 ? 20.078 16.922 21.812 1 92.44 412 LYS B C 1
ATOM 7860 O O . LYS B 1 412 ? 18.859 16.734 21.656 1 92.44 412 LYS B O 1
ATOM 7865 N N . VAL B 1 413 ? 20.891 17.422 20.891 1 93.19 413 VAL B N 1
ATOM 7866 C CA . VAL B 1 413 ? 20.328 17.828 19.609 1 93.19 413 VAL B CA 1
ATOM 7867 C C . VAL B 1 413 ? 19.703 16.625 18.906 1 93.19 413 VAL B C 1
ATOM 7869 O O . VAL B 1 413 ? 18.641 16.75 18.312 1 93.19 413 VAL B O 1
ATOM 7872 N N . GLN B 1 414 ? 20.266 15.5 18.969 1 91.62 414 GLN B N 1
ATOM 7873 C CA . GLN B 1 414 ? 19.734 14.289 18.344 1 91.62 414 GLN B CA 1
ATOM 7874 C C . GLN B 1 414 ? 18.453 13.836 19.047 1 91.62 414 GLN B C 1
ATOM 7876 O O . GLN B 1 414 ? 17.484 13.445 18.375 1 91.62 414 GLN B O 1
ATOM 7881 N N . VAL B 1 415 ? 18.438 13.844 20.328 1 90.12 415 VAL B N 1
ATOM 7882 C CA . VAL B 1 415 ? 17.297 13.391 21.109 1 90.12 415 VAL B CA 1
ATOM 7883 C C . VAL B 1 415 ? 16.094 14.273 20.828 1 90.12 415 VAL B C 1
ATOM 7885 O O . VAL B 1 415 ? 14.992 13.773 20.562 1 90.12 415 VAL B O 1
ATOM 7888 N N . LYS B 1 416 ? 16.328 15.57 20.859 1 93.06 416 LYS B N 1
ATOM 7889 C CA . LYS B 1 416 ? 15.234 16.516 20.625 1 93.06 416 LYS B CA 1
ATOM 7890 C C . LYS B 1 416 ? 14.75 16.438 19.172 1 93.06 416 LYS B C 1
ATOM 7892 O O . LYS B 1 416 ? 13.547 16.516 18.906 1 93.06 416 LYS B O 1
ATOM 7897 N N . TYR B 1 417 ? 15.672 16.281 18.312 1 93.75 417 TYR B N 1
ATOM 7898 C CA . TYR B 1 417 ? 15.305 16.156 16.906 1 93.75 417 TYR B CA 1
ATOM 7899 C C . TYR B 1 417 ? 14.414 14.938 16.688 1 93.75 417 TYR B C 1
ATOM 7901 O O . TYR B 1 417 ? 13.375 15.031 16.031 1 93.75 417 TYR B O 1
ATOM 7909 N N . ASN B 1 418 ? 14.781 13.805 17.203 1 87 418 ASN B N 1
ATOM 7910 C CA . ASN B 1 418 ? 14.016 12.57 17.047 1 87 418 ASN B CA 1
ATOM 7911 C C . ASN B 1 418 ? 12.633 12.68 17.672 1 87 418 ASN B C 1
ATOM 7913 O O . ASN B 1 418 ? 11.672 12.102 17.172 1 87 418 ASN B O 1
ATOM 7917 N N . LYS B 1 419 ? 12.555 13.43 18.609 1 89.25 419 LYS B N 1
ATOM 7918 C CA . LYS B 1 419 ? 11.297 13.578 19.328 1 89.25 419 LYS B CA 1
ATOM 7919 C C . LYS B 1 419 ? 10.305 14.414 18.531 1 89.25 419 LYS B C 1
ATOM 7921 O O . LYS B 1 419 ? 9.109 14.102 18.5 1 89.25 419 LYS B O 1
ATOM 7926 N N . TYR B 1 420 ? 10.781 15.461 17.844 1 93 420 TYR B N 1
ATOM 7927 C CA . TYR B 1 420 ? 9.836 16.453 17.344 1 93 420 TYR B CA 1
ATOM 7928 C C . TYR B 1 420 ? 9.766 16.422 15.828 1 93 420 TYR B C 1
ATOM 7930 O O . TYR B 1 420 ? 8.836 16.969 15.227 1 93 420 TYR B O 1
ATOM 7938 N N . MET B 1 421 ? 10.648 15.711 15.133 1 93.12 421 MET B N 1
ATOM 7939 C CA . MET B 1 421 ? 10.688 15.711 13.672 1 93.12 421 MET B CA 1
ATOM 7940 C C . MET B 1 421 ? 9.586 14.828 13.102 1 93.12 421 MET B C 1
ATOM 7942 O O . MET B 1 421 ? 9.281 14.898 11.906 1 93.12 421 MET B O 1
ATOM 7946 N N . ARG B 1 422 ? 8.789 14.172 13.852 1 89.56 422 ARG B N 1
ATOM 7947 C CA . ARG B 1 422 ? 7.918 13.133 13.32 1 89.56 422 ARG B CA 1
ATOM 7948 C C . ARG B 1 422 ? 6.465 13.602 13.297 1 89.56 422 ARG B C 1
ATOM 7950 O O . ARG B 1 422 ? 5.551 12.797 13.109 1 89.56 422 ARG B O 1
ATOM 7957 N N . ALA B 1 423 ? 6.246 14.859 13.438 1 93.19 423 ALA B N 1
ATOM 7958 C CA . ALA B 1 423 ? 4.875 15.352 13.539 1 93.19 423 ALA B CA 1
ATOM 7959 C C . ALA B 1 423 ? 4.113 15.125 12.234 1 93.19 423 ALA B C 1
ATOM 7961 O O . ALA B 1 423 ? 2.98 14.641 12.242 1 93.19 423 ALA B O 1
ATOM 7962 N N . VAL B 1 424 ? 4.711 15.438 11.125 1 92.38 424 VAL B N 1
ATOM 7963 C CA . VAL B 1 424 ? 4.07 15.273 9.828 1 92.38 424 VAL B CA 1
ATOM 7964 C C . VAL B 1 424 ? 3.902 13.789 9.516 1 92.38 424 VAL B C 1
ATOM 7966 O O . VAL B 1 424 ? 2.859 13.367 9.008 1 92.38 424 VAL B O 1
ATOM 7969 N N . ASP B 1 425 ? 4.898 13.062 9.844 1 84.31 425 ASP B N 1
ATOM 7970 C CA . ASP B 1 425 ? 4.828 11.617 9.633 1 84.31 425 ASP B CA 1
ATOM 7971 C C . ASP B 1 425 ? 3.688 11.008 10.445 1 84.31 425 ASP B C 1
ATOM 7973 O O . ASP B 1 425 ? 3.006 10.094 9.969 1 84.31 425 ASP B O 1
ATOM 7977 N N . LYS B 1 426 ? 3.559 11.5 11.609 1 88.38 426 LYS B N 1
ATOM 7978 C CA . LYS B 1 426 ? 2.463 11.031 12.445 1 88.38 426 LYS B CA 1
ATOM 7979 C C . LYS B 1 426 ? 1.11 11.344 11.812 1 88.38 426 LYS B C 1
ATOM 7981 O O . LYS B 1 426 ? 0.215 10.5 11.805 1 88.38 426 LYS B O 1
ATOM 7986 N N . HIS B 1 427 ? 0.997 12.508 11.375 1 92.69 427 HIS B N 1
ATOM 7987 C CA . HIS B 1 427 ? -0.233 12.898 10.695 1 92.69 427 HIS B CA 1
ATOM 7988 C C . HIS B 1 427 ? -0.485 12.023 9.469 1 92.69 427 HIS B C 1
ATOM 7990 O O . HIS B 1 427 ? -1.599 11.539 9.266 1 92.69 427 HIS B O 1
ATOM 7996 N N . ASP B 1 428 ? 0.511 11.82 8.648 1 86.38 428 ASP B N 1
ATOM 7997 C CA . ASP B 1 428 ? 0.397 11.031 7.43 1 86.38 428 ASP B CA 1
ATOM 7998 C C . ASP B 1 428 ? 0.035 9.578 7.75 1 86.38 428 ASP B C 1
ATOM 8000 O O . ASP B 1 428 ? -0.695 8.938 6.992 1 86.38 428 ASP B O 1
ATOM 8004 N N . GLN B 1 429 ? 0.605 9.141 8.797 1 83.56 429 GLN B N 1
ATOM 8005 C CA . GLN B 1 429 ? 0.266 7.789 9.227 1 83.56 429 GLN B CA 1
ATOM 8006 C C . GLN B 1 429 ? -1.228 7.664 9.516 1 83.56 429 GLN B C 1
ATOM 8008 O O . GLN B 1 429 ? -1.866 6.695 9.094 1 83.56 429 GLN B O 1
ATOM 8013 N N . MET B 1 430 ? -1.747 8.602 10.203 1 89.25 430 MET B N 1
ATOM 8014 C CA . MET B 1 430 ? -3.17 8.578 10.531 1 89.25 430 MET B CA 1
ATOM 8015 C C . MET B 1 430 ? -4.02 8.703 9.273 1 89.25 430 MET B C 1
ATOM 8017 O O . MET B 1 430 ? -5.094 8.109 9.18 1 89.25 430 MET B O 1
ATOM 8021 N N . LEU B 1 431 ? -3.498 9.445 8.328 1 88.5 431 LEU B N 1
ATOM 8022 C CA . LEU B 1 431 ? -4.199 9.609 7.055 1 88.5 431 LEU B CA 1
ATOM 8023 C C . LEU B 1 431 ? -4.285 8.281 6.309 1 88.5 431 LEU B C 1
ATOM 8025 O O . LEU B 1 431 ? -5.238 8.047 5.562 1 88.5 431 LEU B O 1
ATOM 8029 N N . SER B 1 432 ? -3.365 7.473 6.492 1 80.56 432 SER B N 1
ATOM 8030 C CA . SER B 1 432 ? -3.242 6.25 5.711 1 80.56 432 SER B CA 1
ATOM 8031 C C . SER B 1 432 ? -4.184 5.164 6.227 1 80.56 432 SER B C 1
ATOM 8033 O O . SER B 1 432 ? -4.461 4.191 5.527 1 80.56 432 SER B O 1
ATOM 8035 N N . TYR B 1 433 ? -4.727 5.359 7.375 1 81.06 433 TYR B N 1
ATOM 8036 C CA . TYR B 1 433 ? -5.512 4.293 7.988 1 81.06 433 TYR B CA 1
ATOM 8037 C C . TYR B 1 433 ? -6.84 4.105 7.258 1 81.06 433 TYR B C 1
ATOM 8039 O O . TYR B 1 433 ? -7.285 2.975 7.051 1 81.06 433 TYR B O 1
ATOM 8047 N N . TYR B 1 434 ? -7.48 5.191 6.934 1 84.12 434 TYR B N 1
ATOM 8048 C CA . TYR B 1 434 ? -8.82 5.129 6.359 1 84.12 434 TYR B CA 1
ATOM 8049 C C . TYR B 1 434 ? -8.891 5.918 5.055 1 84.12 434 TYR B C 1
ATOM 8051 O O . TYR B 1 434 ? -9.703 6.836 4.922 1 84.12 434 TYR B O 1
ATOM 8059 N N . CYS B 1 435 ? -8.125 5.422 4.148 1 76.81 435 CYS B N 1
ATOM 8060 C CA . CYS B 1 435 ? -8.016 6.141 2.883 1 76.81 435 CYS B CA 1
ATOM 8061 C C . CYS B 1 435 ? -9.297 5.996 2.066 1 76.81 435 CYS B C 1
ATOM 8063 O O . CYS B 1 435 ? -9.758 4.879 1.82 1 76.81 435 CYS B O 1
ATOM 8065 N N . ALA B 1 436 ? -9.875 7.145 1.761 1 74.62 436 ALA B N 1
ATOM 8066 C CA . ALA B 1 436 ? -11.125 7.164 0.993 1 74.62 436 ALA B CA 1
ATOM 8067 C C . ALA B 1 436 ? -10.859 7.547 -0.462 1 74.62 436 ALA B C 1
ATOM 8069 O O . ALA B 1 436 ? -11.797 7.703 -1.246 1 74.62 436 ALA B O 1
ATOM 8070 N N . GLU B 1 437 ? -9.609 7.668 -0.841 1 69.62 437 GLU B N 1
ATOM 8071 C CA . GLU B 1 437 ? -9.289 8.141 -2.184 1 69.62 437 GLU B CA 1
ATOM 8072 C C . GLU B 1 437 ? -9.281 6.988 -3.188 1 69.62 437 GLU B C 1
ATOM 8074 O O . GLU B 1 437 ? -8.5 6.047 -3.055 1 69.62 437 GLU B O 1
ATOM 8079 N N . HIS B 1 438 ? -10.242 7.031 -3.967 1 67.75 438 HIS B N 1
ATOM 8080 C CA . HIS B 1 438 ? -10.289 6.023 -5.023 1 67.75 438 HIS B CA 1
ATOM 8081 C C . HIS B 1 438 ? -9.328 6.363 -6.152 1 67.75 438 HIS B C 1
ATOM 8083 O O . HIS B 1 438 ? -9.109 7.539 -6.461 1 67.75 438 HIS B O 1
ATOM 8089 N N . LYS B 1 439 ? -8.812 5.469 -6.801 1 61.22 439 LYS B N 1
ATOM 8090 C CA . LYS B 1 439 ? -7.746 5.598 -7.793 1 61.22 439 LYS B CA 1
ATOM 8091 C C . LYS B 1 439 ? -8.25 6.305 -9.047 1 61.22 439 LYS B C 1
ATOM 8093 O O . LYS B 1 439 ? -7.488 7.008 -9.719 1 61.22 439 LYS B O 1
ATOM 8098 N N . THR B 1 440 ? -9.438 6.309 -9.297 1 59.31 440 THR B N 1
ATOM 8099 C CA . THR B 1 440 ? -9.922 6.715 -10.617 1 59.31 440 THR B CA 1
ATOM 8100 C C . THR B 1 440 ? -10.336 8.188 -10.609 1 59.31 440 THR B C 1
ATOM 8102 O O . THR B 1 440 ? -10.734 8.727 -11.641 1 59.31 440 THR B O 1
ATOM 8105 N N . LEU B 1 441 ? -9.984 8.898 -9.617 1 69.31 441 LEU B N 1
ATOM 8106 C CA . LEU B 1 441 ? -10.43 10.289 -9.539 1 69.31 441 LEU B CA 1
ATOM 8107 C C . LEU B 1 441 ? -9.414 11.227 -10.188 1 69.31 441 LEU B C 1
ATOM 8109 O O . LEU B 1 441 ? -8.234 10.898 -10.273 1 69.31 441 LEU B O 1
ATOM 8113 N N . ARG B 1 442 ? -9.984 12.258 -10.766 1 78.31 442 ARG B N 1
ATOM 8114 C CA . ARG B 1 442 ? -9.102 13.336 -11.203 1 78.31 442 ARG B CA 1
ATOM 8115 C C . ARG B 1 442 ? -8.258 13.852 -10.039 1 78.31 442 ARG B C 1
ATOM 8117 O O . ARG B 1 442 ? -8.672 13.773 -8.883 1 78.31 442 ARG B O 1
ATOM 8124 N N . TRP B 1 443 ? -7.18 14.406 -10.375 1 79.75 443 TRP B N 1
ATOM 8125 C CA . TRP B 1 443 ? -6.195 14.734 -9.352 1 79.75 443 TRP B CA 1
ATOM 8126 C C . TRP B 1 443 ? -6.758 15.75 -8.367 1 79.75 443 TRP B C 1
ATOM 8128 O O . TRP B 1 443 ? -6.512 15.664 -7.16 1 79.75 443 TRP B O 1
ATOM 8138 N N . TYR B 1 444 ? -7.492 16.812 -8.898 1 85.12 444 TYR B N 1
ATOM 8139 C CA . TYR B 1 444 ? -7.953 17.875 -8.008 1 85.12 444 TYR B CA 1
ATOM 8140 C C . TYR B 1 444 ? -9.016 17.359 -7.047 1 85.12 444 TYR B C 1
ATOM 8142 O O . TYR B 1 444 ? -9.156 17.859 -5.93 1 85.12 444 TYR B O 1
ATOM 8150 N N . LYS B 1 445 ? -9.781 16.375 -7.461 1 89.25 445 LYS B N 1
ATOM 8151 C CA . LYS B 1 445 ? -10.758 15.758 -6.566 1 89.25 445 LYS B CA 1
ATOM 8152 C C . LYS B 1 445 ? -10.062 14.969 -5.461 1 89.25 445 LYS B C 1
ATOM 8154 O O . LYS B 1 445 ? -10.531 14.945 -4.32 1 89.25 445 LYS B O 1
ATOM 8159 N N . LYS B 1 446 ? -8.992 14.359 -5.84 1 86.38 446 LYS B N 1
ATOM 8160 C CA . LYS B 1 446 ? -8.188 13.664 -4.84 1 86.38 446 LYS B CA 1
ATOM 8161 C C . LYS B 1 446 ? -7.648 14.625 -3.791 1 86.38 446 LYS B C 1
ATOM 8163 O O . LYS B 1 446 ? -7.621 14.312 -2.602 1 86.38 446 LYS B O 1
ATOM 8168 N N . VAL B 1 447 ? -7.234 15.773 -4.273 1 88.94 447 VAL B N 1
ATOM 8169 C CA . VAL B 1 447 ? -6.727 16.797 -3.357 1 88.94 447 VAL B CA 1
ATOM 8170 C C . VAL B 1 447 ? -7.852 17.266 -2.436 1 88.94 447 VAL B C 1
ATOM 8172 O O . VAL B 1 447 ? -7.641 17.438 -1.233 1 88.94 447 VAL B O 1
ATOM 8175 N N . ILE B 1 448 ? -9 17.453 -3.008 1 93.56 448 ILE B N 1
ATOM 8176 C CA . ILE B 1 448 ? -10.141 17.891 -2.219 1 93.56 448 ILE B CA 1
ATOM 8177 C C . ILE B 1 448 ? -10.438 16.875 -1.118 1 93.56 448 ILE B C 1
ATOM 8179 O O . ILE B 1 448 ? -10.562 17.234 0.054 1 93.56 448 ILE B O 1
ATOM 8183 N N . ILE B 1 449 ? -10.492 15.664 -1.476 1 92.38 449 ILE B N 1
ATOM 8184 C CA . ILE B 1 449 ? -10.789 14.602 -0.516 1 92.38 449 ILE B CA 1
ATOM 8185 C C . ILE B 1 449 ? -9.664 14.516 0.512 1 92.38 449 ILE B C 1
ATOM 8187 O O . ILE B 1 449 ? -9.914 14.297 1.699 1 92.38 449 ILE B O 1
ATOM 8191 N N . HIS B 1 450 ? -8.477 14.695 0.065 1 91.88 450 HIS B N 1
ATOM 8192 C CA . HIS B 1 450 ? -7.324 14.648 0.963 1 91.88 450 HIS B CA 1
ATOM 8193 C C . HIS B 1 450 ? -7.398 15.758 2.012 1 91.88 450 HIS B C 1
ATOM 8195 O O . HIS B 1 450 ? -7.145 15.516 3.195 1 91.88 450 HIS B O 1
ATOM 8201 N N . VAL B 1 451 ? -7.691 16.906 1.563 1 95.19 451 VAL B N 1
ATOM 8202 C CA . VAL B 1 451 ? -7.805 18.031 2.49 1 95.19 451 VAL B CA 1
ATOM 8203 C C . VAL B 1 451 ? -8.938 17.766 3.484 1 95.19 451 VAL B C 1
ATOM 8205 O O . VAL B 1 451 ? -8.812 18.078 4.668 1 95.19 451 VAL B O 1
ATOM 8208 N N . ILE B 1 452 ? -9.984 17.188 3.035 1 94.88 452 ILE B N 1
ATOM 8209 C CA . ILE B 1 452 ? -11.086 16.797 3.908 1 94.88 452 ILE B CA 1
ATOM 8210 C C . ILE B 1 452 ? -10.578 15.828 4.977 1 94.88 452 ILE B C 1
ATOM 8212 O O . ILE B 1 452 ? -10.906 15.969 6.16 1 94.88 452 ILE B O 1
ATOM 8216 N N . GLN B 1 453 ? -9.812 14.922 4.578 1 94.56 453 GLN B N 1
ATOM 8217 C CA . GLN B 1 453 ? -9.273 13.945 5.523 1 94.56 453 GLN B CA 1
ATOM 8218 C C . GLN B 1 453 ? -8.328 14.609 6.523 1 94.56 453 GLN B C 1
ATOM 8220 O O . GLN B 1 453 ? -8.312 14.25 7.699 1 94.56 453 GLN B O 1
ATOM 8225 N N . ILE B 1 454 ? -7.516 15.523 6.059 1 96.44 454 ILE B N 1
ATOM 8226 C CA . ILE B 1 454 ? -6.648 16.266 6.961 1 96.44 454 ILE B CA 1
ATOM 8227 C C . ILE B 1 454 ? -7.496 16.984 8.016 1 96.44 454 ILE B C 1
ATOM 8229 O O . ILE B 1 454 ? -7.156 16.969 9.203 1 96.44 454 ILE B O 1
ATOM 8233 N N . ASN B 1 455 ? -8.586 17.547 7.547 1 97.5 455 ASN B N 1
ATOM 8234 C CA . ASN B 1 455 ? -9.492 18.219 8.461 1 97.5 455 ASN B CA 1
ATOM 8235 C C . ASN B 1 455 ? -10.023 17.266 9.531 1 97.5 455 ASN B C 1
ATOM 8237 O O . ASN B 1 455 ? -10.102 17.625 10.703 1 97.5 455 ASN B O 1
ATOM 8241 N N . ILE B 1 456 ? -10.352 16.141 9.156 1 96.19 456 ILE B N 1
ATOM 8242 C CA . ILE B 1 456 ? -10.891 15.156 10.094 1 96.19 456 ILE B CA 1
ATOM 8243 C C . ILE B 1 456 ? -9.844 14.805 11.141 1 96.19 456 ILE B C 1
ATOM 8245 O O . ILE B 1 456 ? -10.141 14.742 12.336 1 96.19 456 ILE B O 1
ATOM 8249 N N . ILE B 1 457 ? -8.648 14.609 10.758 1 96.5 457 ILE B N 1
ATOM 8250 C CA . ILE B 1 457 ? -7.57 14.258 11.672 1 96.5 457 ILE B CA 1
ATOM 8251 C C . ILE B 1 457 ? -7.293 15.422 12.617 1 96.5 457 ILE B C 1
ATOM 8253 O O . ILE B 1 457 ? -7.086 15.227 13.812 1 96.5 457 ILE B O 1
ATOM 8257 N N . ASN B 1 458 ? -7.277 16.656 12.023 1 97.94 458 ASN B N 1
ATOM 8258 C CA . ASN B 1 458 ? -7.098 17.828 12.875 1 97.94 458 ASN B CA 1
ATOM 8259 C C . ASN B 1 458 ? -8.172 17.906 13.953 1 97.94 458 ASN B C 1
ATOM 8261 O O . ASN B 1 458 ? -7.875 18.172 15.117 1 97.94 458 ASN B O 1
ATOM 8265 N N . ALA B 1 459 ? -9.414 17.672 13.562 1 97 459 ALA B N 1
ATOM 8266 C CA . ALA B 1 459 ? -10.516 17.688 14.523 1 97 459 ALA B CA 1
ATOM 8267 C C . ALA B 1 459 ? -10.328 16.625 15.594 1 97 459 ALA B C 1
ATOM 8269 O O . ALA B 1 459 ? -10.539 16.891 16.781 1 97 459 ALA B O 1
ATOM 8270 N N . PHE B 1 460 ? -9.938 15.469 15.258 1 96.94 460 PHE B N 1
ATOM 8271 C CA . PHE B 1 460 ? -9.672 14.359 16.156 1 96.94 460 PHE B CA 1
ATOM 8272 C C . PHE B 1 460 ? -8.586 14.719 17.156 1 96.94 460 PHE B C 1
ATOM 8274 O O . PHE B 1 460 ? -8.742 14.5 18.359 1 96.94 460 PHE B O 1
ATOM 8281 N N . LEU B 1 461 ? -7.465 15.266 16.594 1 97.06 461 LEU B N 1
ATOM 8282 C CA . LEU B 1 461 ? -6.324 15.609 17.438 1 97.06 461 LEU B CA 1
ATOM 8283 C C . LEU B 1 461 ? -6.676 16.734 18.391 1 97.06 461 LEU B C 1
ATOM 8285 O O . LEU B 1 461 ? -6.297 16.703 19.562 1 97.06 461 LEU B O 1
ATOM 8289 N N . MET B 1 462 ? -7.398 17.734 17.922 1 95.94 462 MET B N 1
ATOM 8290 C CA . MET B 1 462 ? -7.832 18.812 18.781 1 95.94 462 MET B CA 1
ATOM 8291 C C . MET B 1 462 ? -8.742 18.297 19.891 1 95.94 462 MET B C 1
ATOM 8293 O O . MET B 1 462 ? -8.633 18.719 21.047 1 95.94 462 MET B O 1
ATOM 8297 N N . PHE B 1 463 ? -9.633 17.391 19.547 1 95.94 463 PHE B N 1
ATOM 8298 C CA . PHE B 1 463 ? -10.531 16.797 20.516 1 95.94 463 PHE B CA 1
ATOM 8299 C C . PHE B 1 463 ? -9.742 16.078 21.609 1 95.94 463 PHE B C 1
ATOM 8301 O O . PHE B 1 463 ? -9.961 16.312 22.797 1 95.94 463 PHE B O 1
ATOM 8308 N N . ASN B 1 464 ? -8.828 15.203 21.25 1 95.06 464 ASN B N 1
ATOM 8309 C CA . ASN B 1 464 ? -8.07 14.383 22.188 1 95.06 464 ASN B CA 1
ATOM 8310 C C . ASN B 1 464 ? -7.125 15.227 23.031 1 95.06 464 ASN B C 1
ATOM 8312 O O . ASN B 1 464 ? -6.785 14.852 24.156 1 95.06 464 ASN B O 1
ATOM 8316 N N . LEU B 1 465 ? -6.633 16.344 22.531 1 93.06 465 LEU B N 1
ATOM 8317 C CA . LEU B 1 465 ? -5.742 17.219 23.297 1 93.06 465 LEU B CA 1
ATOM 8318 C C . LEU B 1 465 ? -6.523 18.031 24.312 1 93.06 465 LEU B C 1
ATOM 8320 O O . LEU B 1 465 ? -6.008 18.359 25.391 1 93.06 465 LEU B O 1
ATOM 8324 N N . ASP B 1 466 ? -7.711 18.391 23.922 1 90.69 466 ASP B N 1
ATOM 8325 C CA . ASP B 1 466 ? -8.539 19.234 24.781 1 90.69 466 ASP B CA 1
ATOM 8326 C C . ASP B 1 466 ? -9.188 18.422 25.906 1 90.69 466 ASP B C 1
ATOM 8328 O O . ASP B 1 466 ? -9.344 18.906 27.016 1 90.69 466 ASP B O 1
ATOM 8332 N N . ARG B 1 467 ? -9.484 17.219 25.578 1 86 467 ARG B N 1
ATOM 8333 C CA . ARG B 1 467 ? -10.258 16.406 26.516 1 86 467 ARG B CA 1
ATOM 8334 C C . ARG B 1 467 ? -9.344 15.484 27.312 1 86 467 ARG B C 1
ATOM 8336 O O . ARG B 1 467 ? -8.273 15.102 26.844 1 86 467 ARG B O 1
ATOM 8343 N N . GLU B 1 468 ? -9.898 15.133 28.422 1 83.12 468 GLU B N 1
ATOM 8344 C CA . GLU B 1 468 ? -9.18 14.195 29.281 1 83.12 468 GLU B CA 1
ATOM 8345 C C . GLU B 1 468 ? -9.375 12.758 28.812 1 83.12 468 GLU B C 1
ATOM 8347 O O . GLU B 1 468 ? -8.43 11.969 28.797 1 83.12 468 GLU B O 1
ATOM 8352 N N . THR B 1 469 ? -10.695 12.5 28.453 1 85.19 469 THR B N 1
ATOM 8353 C CA . THR B 1 469 ? -10.961 11.156 27.938 1 85.19 469 THR B CA 1
ATOM 8354 C C . THR B 1 469 ? -10.633 11.07 26.453 1 85.19 469 THR B C 1
ATOM 8356 O O . THR B 1 469 ? -11.234 11.773 25.641 1 85.19 469 THR B O 1
ATOM 8359 N N . LYS B 1 470 ? -9.719 10.242 26.188 1 90.56 470 LYS B N 1
ATOM 8360 C CA . LYS B 1 470 ? -9.266 10.102 24.797 1 90.56 470 LYS B CA 1
ATOM 8361 C C . LYS B 1 470 ? -10.023 8.984 24.094 1 90.56 470 LYS B C 1
ATOM 8363 O O . LYS B 1 470 ? -10.469 8.031 24.719 1 90.56 470 LYS B O 1
ATOM 8368 N N . ILE B 1 471 ? -10.312 9.219 22.828 1 92.56 471 ILE B N 1
ATOM 8369 C CA . ILE B 1 471 ? -10.914 8.188 21.984 1 92.56 471 ILE B CA 1
ATOM 8370 C C . ILE B 1 471 ? -9.984 7.852 20.828 1 92.56 471 ILE B C 1
ATOM 8372 O O . ILE B 1 471 ? -9.055 8.609 20.531 1 92.56 471 ILE B O 1
ATOM 8376 N N . SER B 1 472 ? -10.164 6.66 20.234 1 92.62 472 SER B N 1
ATOM 8377 C CA . SER B 1 472 ? -9.367 6.277 19.062 1 92.62 472 SER B CA 1
ATOM 8378 C C . SER B 1 472 ? -9.836 7.004 17.812 1 92.62 472 SER B C 1
ATOM 8380 O O . SER B 1 472 ? -10.969 7.488 17.75 1 92.62 472 SER B O 1
ATOM 8382 N N . LEU B 1 473 ? -8.938 7.117 16.891 1 93.25 473 LEU B N 1
ATOM 8383 C CA . LEU B 1 473 ? -9.281 7.734 15.617 1 93.25 473 LEU B CA 1
ATOM 8384 C C . LEU B 1 473 ? -10.453 7.004 14.961 1 93.25 473 LEU B C 1
ATOM 8386 O O . LEU B 1 473 ? -11.328 7.633 14.367 1 93.25 473 LEU B O 1
ATOM 8390 N N . TYR B 1 474 ? -10.484 5.742 15.07 1 91.44 474 TYR B N 1
ATOM 8391 C CA . TYR B 1 474 ? -11.562 4.926 14.516 1 91.44 474 TYR B CA 1
ATOM 8392 C C . TYR B 1 474 ? -12.898 5.301 15.133 1 91.44 474 TYR B C 1
ATOM 8394 O O . TYR B 1 474 ? -13.883 5.531 14.414 1 91.44 474 TYR B O 1
ATOM 8402 N N . ASP B 1 475 ? -12.945 5.348 16.406 1 91.94 475 ASP B N 1
ATOM 8403 C CA . ASP B 1 475 ? -14.188 5.676 17.109 1 91.94 475 ASP B CA 1
ATOM 8404 C C . ASP B 1 475 ? -14.641 7.102 16.797 1 91.94 475 ASP B C 1
ATOM 8406 O O . ASP B 1 475 ? -15.828 7.359 16.625 1 91.94 475 ASP B O 1
ATOM 8410 N N . PHE B 1 476 ? -13.703 8.016 16.812 1 95.75 476 PHE B N 1
ATOM 8411 C CA . PHE B 1 476 ? -14.023 9.391 16.438 1 95.75 476 PHE B CA 1
ATOM 8412 C C . PHE B 1 476 ? -14.641 9.445 15.055 1 95.75 476 PHE B C 1
ATOM 8414 O O . PHE B 1 476 ? -15.688 10.07 14.859 1 95.75 476 PHE B O 1
ATOM 8421 N N . ARG B 1 477 ? -14 8.789 14.086 1 94.19 477 ARG B N 1
ATOM 8422 C CA . ARG B 1 477 ? -14.477 8.75 12.711 1 94.19 477 ARG B CA 1
ATOM 8423 C C . ARG B 1 477 ? -15.867 8.141 12.625 1 94.19 477 ARG B C 1
ATOM 8425 O O . ARG B 1 477 ? -16.734 8.656 11.914 1 94.19 477 ARG B O 1
ATOM 8432 N N . LEU B 1 478 ? -16.078 7.059 13.328 1 93.75 478 LEU B N 1
ATOM 8433 C CA . LEU B 1 478 ? -17.375 6.398 13.312 1 93.75 478 LEU B CA 1
ATOM 8434 C C . LEU B 1 478 ? -18.469 7.32 13.852 1 93.75 478 LEU B C 1
ATOM 8436 O O . LEU B 1 478 ? -19.578 7.371 13.305 1 93.75 478 LEU B O 1
ATOM 8440 N N . GLN B 1 479 ? -18.156 8.023 14.852 1 95.44 479 GLN B N 1
ATOM 8441 C CA . GLN B 1 479 ? -19.125 8.969 15.414 1 95.44 479 GLN B CA 1
ATOM 8442 C C . GLN B 1 479 ? -19.484 10.055 14.398 1 95.44 479 GLN B C 1
ATOM 8444 O O . GLN B 1 479 ? -20.641 10.469 14.305 1 95.44 479 GLN B O 1
ATOM 8449 N N . MET B 1 480 ? -18.469 10.547 13.727 1 96.25 480 MET B N 1
ATOM 8450 C CA . MET B 1 480 ? -18.734 11.562 12.703 1 96.25 480 MET B CA 1
ATOM 8451 C C . MET B 1 480 ? -19.594 11 11.586 1 96.25 480 MET B C 1
ATOM 8453 O O . MET B 1 480 ? -20.5 11.68 11.102 1 96.25 480 MET B O 1
ATOM 8457 N N . ILE B 1 481 ? -19.312 9.773 11.18 1 96.12 481 ILE B N 1
ATOM 8458 C CA . ILE B 1 481 ? -20.094 9.141 10.125 1 96.12 481 ILE B CA 1
ATOM 8459 C C . ILE B 1 481 ? -21.531 8.969 10.594 1 96.12 481 ILE B C 1
ATOM 8461 O O . ILE B 1 481 ? -22.484 9.211 9.836 1 96.12 481 ILE B O 1
ATOM 8465 N N . GLU B 1 482 ? -21.734 8.609 11.828 1 95.62 482 GLU B N 1
ATOM 8466 C CA . GLU B 1 482 ? -23.062 8.461 12.391 1 95.62 482 GLU B CA 1
ATOM 8467 C C . GLU B 1 482 ? -23.828 9.789 12.391 1 95.62 482 GLU B C 1
ATOM 8469 O O . GLU B 1 482 ? -25.031 9.82 12.18 1 95.62 482 GLU B O 1
ATOM 8474 N N . PHE B 1 483 ? -23.094 10.758 12.648 1 95.44 483 PHE B N 1
ATOM 8475 C CA . PHE B 1 483 ? -23.688 12.094 12.648 1 95.44 483 PHE B CA 1
ATOM 8476 C C . PHE B 1 483 ? -24.125 12.484 11.242 1 95.44 483 PHE B C 1
ATOM 8478 O O . PHE B 1 483 ? -25.203 13.039 11.047 1 95.44 483 PHE B O 1
ATOM 8485 N N . LEU B 1 484 ? -23.297 12.188 10.258 1 96.56 484 LEU B N 1
ATOM 8486 C CA . LEU B 1 484 ? -23.547 12.578 8.875 1 96.56 484 LEU B CA 1
ATOM 8487 C C . LEU B 1 484 ? -24.562 11.633 8.227 1 96.56 484 LEU B C 1
ATOM 8489 O O . LEU B 1 484 ? -25.281 12.031 7.305 1 96.56 484 LEU B O 1
ATOM 8493 N N . LEU B 1 485 ? -24.531 10.383 8.68 1 96.5 485 LEU B N 1
ATOM 8494 C CA . LEU B 1 485 ? -25.438 9.352 8.18 1 96.5 485 LEU B CA 1
ATOM 8495 C C . LEU B 1 485 ? -26.266 8.766 9.312 1 96.5 485 LEU B C 1
ATOM 8497 O O . LEU B 1 485 ? -26.078 7.609 9.695 1 96.5 485 LEU B O 1
ATOM 8501 N N . PRO B 1 486 ? -27.234 9.469 9.75 1 93.94 486 PRO B N 1
ATOM 8502 C CA . PRO B 1 486 ? -28.062 8.969 10.859 1 93.94 486 PRO B CA 1
ATOM 8503 C C . PRO B 1 486 ? -28.891 7.746 10.469 1 93.94 486 PRO B C 1
ATOM 8505 O O . PRO B 1 486 ? -29.203 7.559 9.289 1 93.94 486 PRO B O 1
ATOM 8508 N N . LYS B 1 487 ? -29.156 6.957 11.508 1 90.56 487 LYS B N 1
ATOM 8509 C CA . LYS B 1 487 ? -29.953 5.758 11.289 1 90.56 487 LYS B CA 1
ATOM 8510 C C . LYS B 1 487 ? -31.328 6.113 10.734 1 90.56 487 LYS B C 1
ATOM 8512 O O . LYS B 1 487 ? -32.031 6.984 11.273 1 90.56 487 LYS B O 1
ATOM 8517 N N . LYS B 1 488 ? -31.547 5.57 9.625 1 82.38 488 LYS B N 1
ATOM 8518 C CA . LYS B 1 488 ? -32.844 5.816 9.016 1 82.38 488 LYS B CA 1
ATOM 8519 C C . LYS B 1 488 ? -33.938 4.91 9.625 1 82.38 488 LYS B C 1
ATOM 8521 O O . LYS B 1 488 ? -33.656 3.756 9.953 1 82.38 488 LYS B O 1
ATOM 8526 N N . PRO B 1 489 ? -35 5.484 10.094 1 72.44 489 PRO B N 1
ATOM 8527 C CA . PRO B 1 489 ? -36.062 4.664 10.672 1 72.44 489 PRO B CA 1
ATOM 8528 C C . PRO B 1 489 ? -36.469 3.516 9.758 1 72.44 489 PRO B C 1
ATOM 8530 O O . PRO B 1 489 ? -36.406 3.643 8.531 1 72.44 489 PRO B O 1
ATOM 8533 N N . SER B 1 490 ? -36.188 2.285 10.164 1 56.34 490 SER B N 1
ATOM 8534 C CA . SER B 1 490 ? -36.625 1.129 9.391 1 56.34 490 SER B CA 1
ATOM 8535 C C . SER B 1 490 ? -38 1.363 8.797 1 56.34 490 SER B C 1
ATOM 8537 O O . SER B 1 490 ? -38.938 1.695 9.516 1 56.34 490 SER B O 1
ATOM 8539 N N . VAL B 1 491 ? -38.125 1.907 7.82 1 45.72 491 VAL B N 1
ATOM 8540 C CA . VAL B 1 491 ? -39.469 1.9 7.277 1 45.72 491 VAL B CA 1
ATOM 8541 C C . VAL B 1 491 ? -40.094 0.513 7.441 1 45.72 491 VAL B C 1
ATOM 8543 O O . VAL B 1 491 ? -39.562 -0.47 6.902 1 45.72 491 VAL B O 1
ATOM 8546 N N . GLU B 1 492 ? -40.5 0.108 8.602 1 38.38 492 GLU B N 1
ATOM 8547 C CA . GLU B 1 492 ? -41.375 -1.044 8.586 1 38.38 492 GLU B CA 1
ATOM 8548 C C . GLU B 1 492 ? -42.125 -1.135 7.262 1 38.38 492 GLU B C 1
ATOM 8550 O O . GLU B 1 492 ? -42.812 -0.182 6.855 1 38.38 492 GLU B O 1
ATOM 8555 N N . ARG B 1 493 ? -41.562 -1.775 6.383 1 37.72 493 ARG B N 1
ATOM 8556 C CA . ARG B 1 493 ? -42.5 -2.082 5.324 1 37.72 493 ARG B CA 1
ATOM 8557 C C . ARG B 1 493 ? -43.906 -2.33 5.898 1 37.72 493 ARG B C 1
ATOM 8559 O O . ARG B 1 493 ? -44.094 -3.289 6.645 1 37.72 493 ARG B O 1
ATOM 8566 N N . HIS B 1 494 ? -44.531 -1.384 6.461 1 32.16 494 HIS B N 1
ATOM 8567 C CA . HIS B 1 494 ? -45.969 -1.688 6.629 1 32.16 494 HIS B CA 1
ATOM 8568 C C . HIS B 1 494 ? -46.469 -2.6 5.516 1 32.16 494 HIS B C 1
ATOM 8570 O O . HIS B 1 494 ? -46.375 -2.26 4.336 1 32.16 494 HIS B O 1
ATOM 8576 N N . SER B 1 495 ? -46.188 -3.896 5.707 1 31.39 495 SER B N 1
ATOM 8577 C CA . SER B 1 495 ? -47 -4.781 4.883 1 31.39 495 SER B CA 1
ATOM 8578 C C . SER B 1 495 ? -48.375 -4.195 4.656 1 31.39 495 SER B C 1
ATOM 8580 O O . SER B 1 495 ? -49.188 -4.109 5.586 1 31.39 495 SER B O 1
ATOM 8582 N N . VAL B 1 496 ? -48.531 -3.074 4.109 1 31.36 496 VAL B N 1
ATOM 8583 C CA . VAL B 1 496 ? -49.906 -2.896 3.711 1 31.36 496 VAL B CA 1
ATOM 8584 C C . VAL B 1 496 ? -50.5 -4.242 3.307 1 31.36 496 VAL B C 1
ATOM 8586 O O . VAL B 1 496 ? -49.938 -4.957 2.482 1 31.36 496 VAL B O 1
ATOM 8589 N N . PRO B 1 497 ? -51.156 -4.941 4.309 1 30.03 497 PRO B N 1
ATOM 8590 C CA . PRO B 1 497 ? -51.844 -6.137 3.842 1 30.03 497 PRO B CA 1
ATOM 8591 C C . PRO B 1 497 ? -52.25 -6.051 2.369 1 30.03 497 PRO B C 1
ATOM 8593 O O . PRO B 1 497 ? -52.625 -4.98 1.889 1 30.03 497 PRO B O 1
ATOM 8596 N N . GLY B 1 498 ? -51.375 -6.59 1.584 1 29.03 498 GLY B N 1
ATOM 8597 C CA . GLY B 1 498 ? -51.875 -6.605 0.209 1 29.03 498 GLY B CA 1
ATOM 8598 C C . GLY B 1 498 ? -53.375 -6.566 0.099 1 29.03 498 GLY B C 1
ATOM 8599 O O . GLY B 1 498 ? -54.062 -7.375 0.716 1 29.03 498 GLY B O 1
ATOM 8600 N N . ARG B 1 499 ? -53.938 -5.336 0.242 1 30.45 499 ARG B N 1
ATOM 8601 C CA . ARG B 1 499 ? -55.344 -5.352 -0.108 1 30.45 499 ARG B CA 1
ATOM 8602 C C . ARG B 1 499 ? -55.656 -6.453 -1.119 1 30.45 499 ARG B C 1
ATOM 8604 O O . ARG B 1 499 ? -55.156 -6.414 -2.252 1 30.45 499 ARG B O 1
ATOM 8611 N N . VAL B 1 500 ? -55.531 -7.742 -0.577 1 28.14 500 VAL B N 1
ATOM 8612 C CA . VAL B 1 500 ? -56.094 -8.812 -1.4 1 28.14 500 VAL B CA 1
ATOM 8613 C C . VAL B 1 500 ? -57.344 -8.32 -2.119 1 28.14 500 VAL B C 1
ATOM 8615 O O . VAL B 1 500 ? -58.344 -7.977 -1.479 1 28.14 500 VAL B O 1
ATOM 8618 N N . HIS B 1 501 ? -57.062 -7.43 -3.115 1 27.67 501 HIS B N 1
ATOM 8619 C CA . HIS B 1 501 ? -58.188 -7.102 -3.98 1 27.67 501 HIS B CA 1
ATOM 8620 C C . HIS B 1 501 ? -59.062 -8.336 -4.25 1 27.67 501 HIS B C 1
ATOM 8622 O O . HIS B 1 501 ? -58.656 -9.227 -5.004 1 27.67 501 HIS B O 1
ATOM 8628 N N . VAL B 1 502 ? -59.5 -8.891 -3.129 1 27.81 502 VAL B N 1
ATOM 8629 C CA . VAL B 1 502 ? -60.562 -9.891 -3.379 1 27.81 502 VAL B CA 1
ATOM 8630 C C . VAL B 1 502 ? -61.562 -9.344 -4.395 1 27.81 502 VAL B C 1
ATOM 8632 O O . VAL B 1 502 ? -62.094 -8.25 -4.219 1 27.81 502 VAL B O 1
ATOM 8635 N N . PRO B 1 503 ? -61.375 -9.773 -5.684 1 28.62 503 PRO B N 1
ATOM 8636 C CA . PRO B 1 503 ? -62.344 -9.32 -6.664 1 28.62 503 PRO B CA 1
ATOM 8637 C C . PRO B 1 503 ? -63.781 -9.258 -6.09 1 28.62 503 PRO B C 1
ATOM 8639 O O . PRO B 1 503 ? -64.25 -10.219 -5.48 1 28.62 503 PRO B O 1
ATOM 8642 N N . ASP B 1 504 ? -63.906 -8.266 -5.195 1 29.16 504 ASP B N 1
ATOM 8643 C CA . ASP B 1 504 ? -65.25 -8.203 -4.652 1 29.16 504 ASP B CA 1
ATOM 8644 C C . ASP B 1 504 ? -66.312 -8.242 -5.77 1 29.16 504 ASP B C 1
ATOM 8646 O O . ASP B 1 504 ? -66 -7.828 -6.898 1 29.16 504 ASP B O 1
ATOM 8650 N N . HIS B 1 505 ? -67.125 -9.188 -5.703 1 27.09 505 HIS B N 1
ATOM 8651 C CA . HIS B 1 505 ? -68.188 -9.359 -6.688 1 27.09 505 HIS B CA 1
ATOM 8652 C C . HIS B 1 505 ? -68.875 -8.023 -7.031 1 27.09 505 HIS B C 1
ATOM 8654 O O . HIS B 1 505 ? -69.062 -7.18 -6.152 1 27.09 505 HIS B O 1
ATOM 8660 N N . LEU B 1 506 ? -68.5 -7.445 -8.195 1 29.66 506 LEU B N 1
ATOM 8661 C CA . LEU B 1 506 ? -69.125 -6.242 -8.719 1 29.66 506 LEU B CA 1
ATOM 8662 C C . LEU B 1 506 ? -70.625 -6.219 -8.367 1 29.66 506 LEU B C 1
ATOM 8664 O O . LEU B 1 506 ? -71.312 -7.195 -8.602 1 29.66 506 LEU B O 1
ATOM 8668 N N . PRO B 1 507 ? -70.875 -5.504 -7.301 1 29.55 507 PRO B N 1
ATOM 8669 C CA . PRO B 1 507 ? -72.312 -5.578 -7.109 1 29.55 507 PRO B CA 1
ATOM 8670 C C . PRO B 1 507 ? -73.125 -5.355 -8.406 1 29.55 507 PRO B C 1
ATOM 8672 O O . PRO B 1 507 ? -72.625 -4.633 -9.289 1 29.55 507 PRO B O 1
ATOM 8675 N N . LYS B 1 508 ? -74 -6.309 -8.844 1 27.95 508 LYS B N 1
ATOM 8676 C CA . LYS B 1 508 ? -74.875 -6.324 -10.016 1 27.95 508 LYS B CA 1
ATOM 8677 C C . LYS B 1 508 ? -75.625 -5.016 -10.141 1 27.95 508 LYS B C 1
ATOM 8679 O O . LYS B 1 508 ? -76.688 -4.84 -9.5 1 27.95 508 LYS B O 1
ATOM 8684 N N . THR B 1 509 ? -75 -3.82 -9.898 1 25.67 509 THR B N 1
ATOM 8685 C CA . THR B 1 509 ? -76.062 -2.832 -10.047 1 25.67 509 THR B CA 1
ATOM 8686 C C . THR B 1 509 ? -76.812 -2.99 -11.391 1 25.67 509 THR B C 1
ATOM 8688 O O . THR B 1 509 ? -76.25 -3.562 -12.328 1 25.67 509 THR B O 1
ATOM 8691 N N . GLY B 1 510 ? -77.875 -2.191 -11.711 1 28.72 510 GLY B N 1
ATOM 8692 C CA . GLY B 1 510 ? -78.875 -2.35 -12.727 1 28.72 510 GLY B CA 1
ATOM 8693 C C . GLY B 1 510 ? -78.312 -2.516 -14.125 1 28.72 510 GLY B C 1
ATOM 8694 O O . GLY B 1 510 ? -77.125 -2.742 -14.297 1 28.72 510 GLY B O 1
ATOM 8695 N N . GLY B 1 511 ? -78.688 -1.604 -15.062 1 26.02 511 GLY B N 1
ATOM 8696 C CA . GLY B 1 511 ? -79.062 -1.708 -16.469 1 26.02 511 GLY B CA 1
ATOM 8697 C C . GLY B 1 511 ? -77.875 -1.807 -17.391 1 26.02 511 GLY B C 1
ATOM 8698 O O . GLY B 1 511 ? -77.375 -2.906 -17.703 1 26.02 511 GLY B O 1
ATOM 8699 N N . LYS B 1 512 ? -77.625 -0.682 -18.266 1 25.52 512 LYS B N 1
ATOM 8700 C CA . LYS B 1 512 ? -77.062 -0.717 -19.625 1 25.52 512 LYS B CA 1
ATOM 8701 C C . LYS B 1 512 ? -75.562 -0.858 -19.609 1 25.52 512 LYS B C 1
ATOM 8703 O O . LYS B 1 512 ? -74.875 -0.208 -18.812 1 25.52 512 LYS B O 1
ATOM 8708 N N . LYS B 1 513 ? -75.125 -1.99 -20.156 1 27.12 513 LYS B N 1
ATOM 8709 C CA . LYS B 1 513 ? -73.75 -2.498 -20.391 1 27.12 513 LYS B CA 1
ATOM 8710 C C . LYS B 1 513 ? -72.875 -1.469 -21.125 1 27.12 513 LYS B C 1
ATOM 8712 O O . LYS B 1 513 ? -73.062 -1.296 -22.344 1 27.12 513 LYS B O 1
ATOM 8717 N N . LEU B 1 514 ? -72.812 -0.195 -20.766 1 24.77 514 LEU B N 1
ATOM 8718 C CA . LEU B 1 514 ? -72.125 0.732 -21.688 1 24.77 514 LEU B CA 1
ATOM 8719 C C . LEU B 1 514 ? -70.75 0.27 -22.031 1 24.77 514 LEU B C 1
ATOM 8721 O O . LEU B 1 514 ? -69.875 0.078 -21.125 1 24.77 514 LEU B O 1
ATOM 8725 N N . GLY B 1 515 ? -70.5 -0.524 -23.188 1 24.45 515 GLY B N 1
ATOM 8726 C CA . GLY B 1 515 ? -69.312 -1.085 -23.797 1 24.45 515 GLY B CA 1
ATOM 8727 C C . GLY B 1 515 ? -68.25 -0.051 -24.078 1 24.45 515 GLY B C 1
ATOM 8728 O O . GLY B 1 515 ? -68.375 0.81 -24.938 1 24.45 515 GLY B O 1
ATOM 8729 N N . LYS B 1 516 ? -67.688 0.696 -23.125 1 25.23 516 LYS B N 1
ATOM 8730 C CA . LYS B 1 516 ? -66.75 1.687 -23.594 1 25.23 516 LYS B CA 1
ATOM 8731 C C . LYS B 1 516 ? -65.5 1.015 -24.234 1 25.23 516 LYS B C 1
ATOM 8733 O O . LYS B 1 516 ? -65.062 -0.008 -23.75 1 25.23 516 LYS B O 1
ATOM 8738 N N . ASP B 1 517 ? -65.312 1.202 -25.594 1 23.55 517 ASP B N 1
ATOM 8739 C CA . ASP B 1 517 ? -64.312 0.801 -26.578 1 23.55 517 ASP B CA 1
ATOM 8740 C C . ASP B 1 517 ? -62.875 0.997 -26.016 1 23.55 517 ASP B C 1
ATOM 8742 O O . ASP B 1 517 ? -62.469 2.123 -25.719 1 23.55 517 ASP B O 1
ATOM 8746 N N . VAL B 1 518 ? -62.406 0.166 -25.078 1 25.91 518 VAL B N 1
ATOM 8747 C CA . VAL B 1 518 ? -61.031 0.231 -24.625 1 25.91 518 VAL B CA 1
ATOM 8748 C C . VAL B 1 518 ? -60.094 0.069 -25.828 1 25.91 518 VAL B C 1
ATOM 8750 O O . VAL B 1 518 ? -60.25 -0.837 -26.641 1 25.91 518 VAL B O 1
ATOM 8753 N N . GLY B 1 519 ? -59.5 1.099 -26.297 1 24.53 519 GLY B N 1
ATOM 8754 C CA . GLY B 1 519 ? -58.562 1.091 -27.391 1 24.53 519 GLY B CA 1
ATOM 8755 C C . GLY B 1 519 ? -57.625 -0.11 -27.375 1 24.53 519 GLY B C 1
ATOM 8756 O O . GLY B 1 519 ? -57.344 -0.662 -26.312 1 24.53 519 GLY B O 1
ATOM 8757 N N . SER B 1 520 ? -57.5 -0.908 -28.453 1 25.03 520 SER B N 1
ATOM 8758 C CA . SER B 1 520 ? -56.875 -2.135 -28.953 1 25.03 520 SER B CA 1
ATOM 8759 C C . SER B 1 520 ? -55.375 -2.15 -28.688 1 25.03 520 SER B C 1
ATOM 8761 O O . SER B 1 520 ? -54.625 -1.438 -29.344 1 25.03 520 SER B O 1
ATOM 8763 N N . VAL B 1 521 ? -54.844 -2.004 -27.469 1 23.88 521 VAL B N 1
ATOM 8764 C CA . VAL B 1 521 ? -53.406 -2.289 -27.484 1 23.88 521 VAL B CA 1
ATOM 8765 C C . VAL B 1 521 ? -53.156 -3.705 -28 1 23.88 521 VAL B C 1
ATOM 8767 O O . VAL B 1 521 ? -53.656 -4.676 -27.422 1 23.88 521 VAL B O 1
ATOM 8770 N N . ILE B 1 522 ? -52.906 -3.859 -29.266 1 24.42 522 ILE B N 1
ATOM 8771 C CA . ILE B 1 522 ? -52.625 -5 -30.125 1 24.42 522 ILE B CA 1
ATOM 8772 C C . ILE B 1 522 ? -51.5 -5.852 -29.516 1 24.42 522 ILE B C 1
ATOM 8774 O O . ILE B 1 522 ? -50.344 -5.418 -29.422 1 24.42 522 ILE B O 1
ATOM 8778 N N . ILE B 1 523 ? -51.75 -6.453 -28.297 1 24.7 523 ILE B N 1
ATOM 8779 C CA . ILE B 1 523 ? -50.906 -7.641 -28.109 1 24.7 523 ILE B CA 1
ATOM 8780 C C . ILE B 1 523 ? -51.219 -8.656 -29.203 1 24.7 523 ILE B C 1
ATOM 8782 O O . ILE B 1 523 ? -52.344 -9.094 -29.359 1 24.7 523 ILE B O 1
ATOM 8786 N N . GLN B 1 524 ? -50.469 -8.641 -30.25 1 24.2 524 GLN B N 1
ATOM 8787 C CA . GLN B 1 524 ? -50.75 -9.648 -31.266 1 24.2 524 GLN B CA 1
ATOM 8788 C C . GLN B 1 524 ? -50.875 -11.039 -30.656 1 24.2 524 GLN B C 1
ATOM 8790 O O . GLN B 1 524 ? -51.5 -11.93 -31.234 1 24.2 524 GLN B O 1
ATOM 8795 N N . GLN B 1 525 ? -49.906 -11.578 -29.844 1 25.97 525 GLN B N 1
ATOM 8796 C CA . GLN B 1 525 ? -50.156 -13.016 -29.844 1 25.97 525 GLN B CA 1
ATOM 8797 C C . GLN B 1 525 ? -51.5 -13.336 -29.234 1 25.97 525 GLN B C 1
ATOM 8799 O O . GLN B 1 525 ? -52.156 -12.453 -28.641 1 25.97 525 GLN B O 1
ATOM 8804 N N . LYS B 1 526 ? -51.75 -14.523 -28.562 1 25.8 526 LYS B N 1
ATOM 8805 C CA . LYS B 1 526 ? -53.094 -15.047 -28.281 1 25.8 526 LYS B CA 1
ATOM 8806 C C . LYS B 1 526 ? -53.875 -14.102 -27.391 1 25.8 526 LYS B C 1
ATOM 8808 O O . LYS B 1 526 ? -53.406 -13.727 -26.312 1 25.8 526 LYS B O 1
ATOM 8813 N N . LYS B 1 527 ? -54.875 -13.336 -27.906 1 26.09 527 LYS B N 1
ATOM 8814 C CA . LYS B 1 527 ? -55.625 -12.141 -27.562 1 26.09 527 LYS B CA 1
ATOM 8815 C C . LYS B 1 527 ? -56.406 -12.336 -26.25 1 26.09 527 LYS B C 1
ATOM 8817 O O . LYS B 1 527 ? -57.312 -11.57 -25.938 1 26.09 527 LYS B O 1
ATOM 8822 N N . SER B 1 528 ? -55.938 -13.312 -25.375 1 23 528 SER B N 1
ATOM 8823 C CA . SER B 1 528 ? -57.031 -13.562 -24.438 1 23 528 SER B CA 1
ATOM 8824 C C . SER B 1 528 ? -57.375 -12.312 -23.625 1 23 528 SER B C 1
ATOM 8826 O O . SER B 1 528 ? -56.469 -11.594 -23.188 1 23 528 SER B O 1
ATOM 8828 N N . ALA B 1 529 ? -58.562 -11.688 -23.922 1 24.81 529 ALA B N 1
ATOM 8829 C CA . ALA B 1 529 ? -59.281 -10.492 -23.469 1 24.81 529 ALA B CA 1
ATOM 8830 C C . ALA B 1 529 ? -59.344 -10.422 -21.953 1 24.81 529 ALA B C 1
ATOM 8832 O O . ALA B 1 529 ? -60.031 -11.203 -21.312 1 24.81 529 ALA B O 1
ATOM 8833 N N . SER B 1 530 ? -58.094 -10.562 -21.297 1 24.92 530 SER B N 1
ATOM 8834 C CA . SER B 1 530 ? -58.375 -10.664 -19.859 1 24.92 530 SER B CA 1
ATOM 8835 C C . SER B 1 530 ? -59.156 -9.438 -19.359 1 24.92 530 SER B C 1
ATOM 8837 O O . SER B 1 530 ? -58.844 -8.312 -19.766 1 24.92 530 SER B O 1
ATOM 8839 N N . LEU B 1 531 ? -60.469 -9.539 -19.016 1 24.14 531 LEU B N 1
ATOM 8840 C CA . LEU B 1 531 ? -61.594 -8.68 -18.703 1 24.14 531 LEU B CA 1
ATOM 8841 C C . LEU B 1 531 ? -61.281 -7.742 -17.547 1 24.14 531 LEU B C 1
ATOM 8843 O O . LEU B 1 531 ? -62.156 -7.055 -17.016 1 24.14 531 LEU B O 1
ATOM 8847 N N . PHE B 1 532 ? -60.125 -7.855 -16.844 1 23 532 PHE B N 1
ATOM 8848 C CA . PHE B 1 532 ? -60.312 -7.32 -15.5 1 23 532 PHE B CA 1
ATOM 8849 C C . PHE B 1 532 ? -60.219 -5.801 -15.508 1 23 532 PHE B C 1
ATOM 8851 O O . PHE B 1 532 ? -59.438 -5.219 -16.266 1 23 532 PHE B O 1
ATOM 8858 N N . TRP B 1 533 ? -61.375 -5.141 -15.516 1 22.72 533 TRP B N 1
ATOM 8859 C CA . TRP B 1 533 ? -61.625 -3.711 -15.664 1 22.72 533 TRP B CA 1
ATOM 8860 C C . TRP B 1 533 ? -61.25 -2.957 -14.391 1 22.72 533 TRP B C 1
ATOM 8862 O O . TRP B 1 533 ? -61.594 -3.387 -13.289 1 22.72 533 TRP B O 1
ATOM 8872 N N . LEU B 1 534 ? -60.156 -2.453 -14.273 1 23.06 534 LEU B N 1
ATOM 8873 C CA . LEU B 1 534 ? -59.938 -1.685 -13.055 1 23.06 534 LEU B CA 1
ATOM 8874 C C . LEU B 1 534 ? -60.594 -0.321 -13.133 1 23.06 534 LEU B C 1
ATOM 8876 O O . LEU B 1 534 ? -60.438 0.412 -14.109 1 23.06 534 LEU B O 1
ATOM 8880 N N . PRO B 1 535 ? -61.688 -0.084 -12.383 1 23.8 535 PRO B N 1
ATOM 8881 C CA . PRO B 1 535 ? -62.5 1.141 -12.453 1 23.8 535 PRO B CA 1
ATOM 8882 C C . PRO B 1 535 ? -61.656 2.406 -12.289 1 23.8 535 PRO B C 1
ATOM 8884 O O . PRO B 1 535 ? -60.625 2.391 -11.586 1 23.8 535 PRO B O 1
ATOM 8887 N N . ARG B 1 536 ? -61.688 3.277 -13.398 1 25.39 536 ARG B N 1
ATOM 8888 C CA . ARG B 1 536 ? -61.094 4.605 -13.492 1 25.39 536 ARG B CA 1
ATOM 8889 C C . ARG B 1 536 ? -61.531 5.488 -12.328 1 25.39 536 ARG B C 1
ATOM 8891 O O . ARG B 1 536 ? -62.719 5.66 -12.102 1 25.39 536 ARG B O 1
ATOM 8898 N N . LEU B 1 537 ? -60.875 5.512 -11.273 1 24.67 537 LEU B N 1
ATOM 8899 C CA . LEU B 1 537 ? -61.312 6.391 -10.188 1 24.67 537 LEU B CA 1
ATOM 8900 C C . LEU B 1 537 ? -61.594 7.797 -10.703 1 24.67 537 LEU B C 1
ATOM 8902 O O . LEU B 1 537 ? -60.906 8.281 -11.602 1 24.67 537 LEU B O 1
ATOM 8906 N N . PRO B 1 538 ? -62.781 8.328 -10.547 1 23.78 538 PRO B N 1
ATOM 8907 C CA . PRO B 1 538 ? -63.25 9.625 -11 1 23.78 538 PRO B CA 1
ATOM 8908 C C . PRO B 1 538 ? -62.281 10.766 -10.695 1 23.78 538 PRO B C 1
ATOM 8910 O O . PRO B 1 538 ? -61.562 10.711 -9.695 1 23.78 538 PRO B O 1
ATOM 8913 N N . ARG B 1 539 ? -61.812 11.516 -11.805 1 24.39 539 ARG B N 1
ATOM 8914 C CA . ARG B 1 539 ? -61.062 12.781 -11.789 1 24.39 539 ARG B CA 1
ATOM 8915 C C . ARG B 1 539 ? -61.812 13.828 -10.961 1 24.39 539 ARG B C 1
ATOM 8917 O O . ARG B 1 539 ? -62.969 14.102 -11.195 1 24.39 539 ARG B O 1
ATOM 8924 N N . PRO B 1 540 ? -61.562 14 -9.703 1 22.03 540 PRO B N 1
ATOM 8925 C CA . PRO B 1 540 ? -62.312 15.094 -9.07 1 22.03 540 PRO B CA 1
ATOM 8926 C C . PRO B 1 540 ? -62.219 16.406 -9.859 1 22.03 540 PRO B C 1
ATOM 8928 O O . PRO B 1 540 ? -61.219 16.625 -10.57 1 22.03 540 PRO B O 1
ATOM 8931 N N . SER B 1 541 ? -63.344 17.109 -10.25 1 23.16 541 SER B N 1
ATOM 8932 C CA . SER B 1 541 ? -63.719 18.297 -10.977 1 23.16 541 SER B CA 1
ATOM 8933 C C . SER B 1 541 ? -62.969 19.531 -10.477 1 23.16 541 SER B C 1
ATOM 8935 O O . SER B 1 541 ? -63.125 20.625 -11.016 1 23.16 541 SER B O 1
ATOM 8937 N N . TRP B 1 542 ? -62.344 19.688 -9.359 1 21.52 542 TRP B N 1
ATOM 8938 C CA . TRP B 1 542 ? -62.312 21.047 -8.836 1 21.52 542 TRP B CA 1
ATOM 8939 C C . TRP B 1 542 ? -61.375 21.938 -9.68 1 21.52 542 TRP B C 1
ATOM 8941 O O . TRP B 1 542 ? -61.031 23.031 -9.266 1 21.52 542 TRP B O 1
ATOM 8951 N N . VAL B 1 543 ? -60.844 21.547 -10.867 1 18.58 543 VAL B N 1
ATOM 8952 C CA . VAL B 1 543 ? -59.938 22.531 -11.477 1 18.58 543 VAL B CA 1
ATOM 8953 C C . VAL B 1 543 ? -60.75 23.688 -12.062 1 18.58 543 VAL B C 1
ATOM 8955 O O . VAL B 1 543 ? -61.438 23.516 -13.086 1 18.58 543 VAL B O 1
ATOM 8958 N N . LYS B 1 544 ? -61.438 24.562 -11.312 1 19.45 544 LYS B N 1
ATOM 8959 C CA . LYS B 1 544 ? -62 25.797 -11.859 1 19.45 544 LYS B CA 1
ATOM 8960 C C . LYS B 1 544 ? -60.938 26.609 -12.57 1 19.45 544 LYS B C 1
ATOM 8962 O O . LYS B 1 544 ? -59.75 26.453 -12.289 1 19.45 544 LYS B O 1
ATOM 8967 N N . SER B 1 545 ? -61.344 27.766 -13.469 1 20.17 545 SER B N 1
ATOM 8968 C CA . SER B 1 545 ? -61.031 28.797 -14.438 1 20.17 545 SER B CA 1
ATOM 8969 C C . SER B 1 545 ? -60.156 29.891 -13.82 1 20.17 545 SER B C 1
ATOM 8971 O O . SER B 1 545 ? -59.781 30.844 -14.492 1 20.17 545 SER B O 1
ATOM 8973 N N . GLY B 1 546 ? -59.656 30.125 -12.531 1 21.7 546 GLY B N 1
ATOM 8974 C CA . GLY B 1 546 ? -59.344 31.531 -12.375 1 21.7 546 GLY B CA 1
ATOM 8975 C C . GLY B 1 546 ? -58.438 32.062 -13.477 1 21.7 546 GLY B C 1
ATOM 8976 O O . GLY B 1 546 ? -57.875 31.297 -14.25 1 21.7 546 GLY B O 1
ATOM 8977 N N . GLU B 1 547 ? -58.156 33.625 -13.25 1 20.53 547 GLU B N 1
ATOM 8978 C CA . GLU B 1 547 ? -57.688 34.969 -13.516 1 20.53 547 GLU B CA 1
ATOM 8979 C C . GLU B 1 547 ? -56.188 35 -13.758 1 20.53 547 GLU B C 1
ATOM 8981 O O . GLU B 1 547 ? -55.406 34.5 -12.945 1 20.53 547 GLU B O 1
ATOM 8986 N N . LEU B 1 548 ? -55.781 35.094 -15.039 1 21.19 548 LEU B N 1
ATOM 8987 C CA . LEU B 1 548 ? -54.719 35.25 -16.016 1 21.19 548 LEU B CA 1
ATOM 8988 C C . LEU B 1 548 ? -53.875 36.5 -15.703 1 21.19 548 LEU B C 1
ATOM 8990 O O . LEU B 1 548 ? -52.938 36.812 -16.422 1 21.19 548 LEU B O 1
ATOM 8994 N N . PHE B 1 549 ? -53.625 36.781 -14.242 1 20.58 549 PHE B N 1
ATOM 8995 C CA . PHE B 1 549 ? -52.625 37.844 -14.242 1 20.58 549 PHE B CA 1
ATOM 8996 C C . PHE B 1 549 ? -51.281 37.344 -14.711 1 20.58 549 PHE B C 1
ATOM 8998 O O . PHE B 1 549 ? -50.906 36.219 -14.414 1 20.58 549 PHE B O 1
#

Foldseek 3Di:
DDDPPPPCVDPPPVVPPVPDVPPPPPPDDDVPCPPVSLCCLQFVLPPPDVPCVCPCVCVPLCPVVVVQAFAPPPDAQPFDKFWDADPDFDDDDFQDDFAWPDDFPDQDLVRLLCLQVDPVNLVLFQVQLQVLLVVVLVVQPDPPRLSVPDDRADSLNVLLLLLVLLVCLVVPDSHPLLCVDDDPVNPHCNCVRDNPSNSVSSLVSGFRQDDDDDQPCSGCVRVQVSNLVSLVNTTDADQEKEKDKDFQQAPDDDPQWHADPPDPRRTGWIKIFIFHQQQQTNHIDTDRPLPPPQQHDPPSLVSSVCVNCVPPFLRQGEYEYEQVNDDPVSQVVSVVRNYKYKYWHDLRHRSDRVVLSPDDDDAQDKIWIAGPLSWIWMWHHHVHIIIMTISGFDQDWDWDQDPVRDTDTGGPSVVVNVSRHCSNVVNNVLCPSRPSDRRSHDRSSSVVVSSSSSSLVNSQSSSQVPDPDHDDSVVSSVVSSCVSPPDDPPPPPPPPVPPPVPVPDPPPDDDDPPPDCPPCPCPPDDPPVPVPDDDPDDPPPPPDDDDPD/DDDPPPCCVDPVPVVPPVPPVPPPPPPDDDVPCPPVSLVCLQFVLPPPPVPCVVPCVVVPLVPVVVVQAFAPPPDAQPFDKFWDADPDFDDDDFFDDFAWPDDFPDQDLVSLLCLQVDPVNLVLFQVQLQVLLVVVLVVQPDPPRLSVPDDRDDSLNVLLLLLVLLVCLVVPDSHPLLCQDDDPVNPHCNCVRDHPSNSVSSLVSGWRQDDDDDQPCSGCVRVQVSNLVSLVNTTDADQEKEKDKDFQQAPDDDPPWHADPPDPRRTGWIKIFIFHQQQQTNHIDTDRPLPPPQQHDPPSLVSSVCVRCVPPFLRQGEYEYEQVNDDPVSQVVSVVRNYKYKYWHDLRHRSDRVVLSPDDDDAQDKIWIAGPLSWMWMWHHHPHIIIMTISGFDQDWDWDQDPVRDTDTGGPSVVVNVSRHCSNVVNNVLCPSRPSDRRSHDRSSSVVVSSSSSSLVNSLSSSQVVDPDHDDSVVSSVVSSCVSPPDDPPPPPPVPVPPPVPVPDPPPDDDDPPPPCPPCPCPPDPPPPPPDDDDPPDDPPPPDDDDDD

Sequence (1098 aa):
MDQPSTSKQTIEDMLGAMASPRECITVPGEFSLTDRDLFNILDEGTYPEVHDEWIDIIEEEVVTTEVIDTQQAGVEASSIWIPGNPTELNTFLFTGNPGIKQAMSGRQPINYFNLVFNMDFYTLLLICTNRNGEIIKRNASGPHARFRRWQPVTIEEFKVFLGLIMLMGVIKLNRLSDYWKKHYLFDLTFTKYMSRNRFFMILRALNVQMEAGNQSLNKVKALIDLFNKTMEDLYYPAREVTIDESMILWTGRLHFRQYLKNKVHKYGIKLYMLAEKHGICMKIHLYAGSQDQVVGGKDHVKKVMRVLMSNYVHKGHSLYVDNYYSSVGMAEEFLNKNTYITGTLQFNRKGNPVQVINTRLQPNEACIMHNSNNVTVTKWRDKREISFVSTEHNSEYIQTQNKYGNISFKPKVQVKYNKYMRAVDKHDQMLSYYCAEHKTLRWYKKVIIHVIQINIINAFLMFNLDRETKISLYDFRLQMIEFLLPKKPSVERHSVPGRVHVPDHLPKTGGKKLGKDVGSVIIQQKKSASLFWLPRLPRPSWVKSGELFMDQPSTSKQTIEDMLGAMASPRECITVPGEFSLTDRDLFNILDEGTYPEVHDEWIDIIEEEVVTTEVIDTQQAGVEASSIWIPGNPTELNTFLFTGNPGIKQAMSGRQPINYFNLVFNMDFYTLLLICTNRNGEIIKRNASGPHARFRRWQPVTIEEFKVFLGLIMLMGVIKLNRLSDYWKKHYLFDLTFTKYMSRNRFFMILRALNVQMEAGNQSLNKVKALIDLFNKTMEDLYYPAREVTIDESMILWTGRLHFRQYLKNKVHKYGIKLYMLAEKHGICMKIHLYAGSQDQVVGGKDHVKKVMRVLMSNYVHKGHSLYVDNYYSSVGMAEEFLNKNTYITGTLQFNRKGNPVQVINTRLQPNEACIMHNSNNVTVTKWRDKREISFVSTEHNSEYIQTQNKYGNISFKPKVQVKYNKYMRAVDKHDQMLSYYCAEHKTLRWYKKVIIHVIQINIINAFLMFNLDRETKISLYDFRLQMIEFLLPKKPSVERHSVPGRVHVPDHLPKTGGKKLGKDVGSVIIQQKKSASLFWLPRLPRPSWVKSGELF